Protein 3DZZ (pdb70)

Structure (mmCIF, N/CA/C/O backbone):
data_3DZZ
#
_entry.id   3DZZ
#
_cell.length_a   115.800
_cell.length_b   94.800
_cell.length_c   84.602
_cell.angle_alpha   90.000
_cell.angle_beta   127.130
_cell.angle_gamma   90.000
#
_symmetry.space_group_name_H-M   'C 1 2 1'
#
loop_
_entity.id
_entity.type
_entity.pdbx_description
1 polymer "putative pyridoxal 5'-phosphate-dependent C-S lyase"
2 non-polymer 'CALCIUM ION'
3 non-polymer 'CHLORIDE ION'
4 non-polymer 'ACETATE ION'
5 non-polymer DI(HYDROXYETHYL)ETHER
6 non-polymer 'TETRAETHYLENE GLYCOL'
7 water water
#
loop_
_atom_site.group_PDB
_atom_site.id
_atom_site.type_symbol
_atom_site.label_atom_id
_atom_site.label_alt_id
_atom_site.label_comp_id
_atom_site.label_asym_id
_atom_site.label_entity_id
_atom_site.label_seq_id
_atom_site.pdbx_PDB_ins_code
_atom_site.Cartn_x
_atom_site.Cartn_y
_atom_site.Cartn_z
_atom_site.occupancy
_atom_site.B_iso_or_equiv
_atom_site.auth_seq_id
_atom_site.auth_comp_id
_atom_site.auth_asym_id
_atom_site.auth_atom_id
_atom_site.pdbx_PDB_model_num
ATOM 1 N N . LYS A 1 5 ? -12.615 19.842 6.951 1.00 37.22 4 LYS A N 1
ATOM 2 C CA . LYS A 1 5 ? -11.146 19.792 7.188 1.00 33.45 4 LYS A CA 1
ATOM 3 C C . LYS A 1 5 ? -10.350 19.357 5.937 1.00 31.65 4 LYS A C 1
ATOM 4 O O . LYS A 1 5 ? -10.830 18.616 5.091 1.00 30.50 4 LYS A O 1
ATOM 10 N N . GLN A 1 6 ? -9.109 19.821 5.857 1.00 23.43 5 GLN A N 1
ATOM 11 C CA . GLN A 1 6 ? -8.182 19.435 4.797 1.00 22.97 5 GLN A CA 1
ATOM 12 C C . GLN A 1 6 ? -7.652 18.017 4.985 1.00 23.98 5 GLN A C 1
ATOM 13 O O . GLN A 1 6 ? -7.317 17.337 4.026 1.00 25.67 5 GLN A O 1
ATOM 17 N N . TYR A 1 7 ? -7.575 17.554 6.223 1.00 19.67 6 TYR A N 1
ATOM 18 C CA . TYR A 1 7 ? -6.932 16.275 6.485 1.00 17.17 6 TYR A CA 1
ATOM 19 C C . TYR A 1 7 ? -7.849 15.361 7.271 1.00 18.21 6 TYR A C 1
ATOM 20 O O . TYR A 1 7 ? -8.836 15.800 7.860 1.00 18.63 6 TYR A O 1
ATOM 29 N N . ASP A 1 8 ? -7.498 14.091 7.280 1.00 14.83 7 ASP A N 1
ATOM 30 C CA . ASP A 1 8 ? -8.332 13.052 7.967 1.00 16.76 7 ASP A CA 1
ATOM 31 C C . ASP A 1 8 ? -7.981 12.857 9.441 1.00 16.37 7 ASP A C 1
ATOM 32 O O . ASP A 1 8 ? -6.945 12.311 9.771 1.00 16.50 7 ASP A O 1
ATOM 37 N N . PHE A 1 9 ? -8.863 13.325 10.307 1.00 17.09 8 PHE A N 1
ATOM 38 C CA . PHE A 1 9 ? -8.755 13.079 11.730 1.00 17.57 8 PHE A CA 1
ATOM 39 C C . PHE A 1 9 ? -9.913 12.236 12.273 1.00 19.25 8 PHE A C 1
ATOM 40 O O . PHE A 1 9 ? -10.214 12.269 13.484 1.00 20.09 8 PHE A O 1
ATOM 48 N N . THR A 1 10 ? -10.552 11.488 11.386 1.00 18.49 9 THR A N 1
ATOM 49 C CA . THR A 1 10 ? -11.718 10.691 11.780 1.00 17.06 9 THR A CA 1
ATOM 50 C C . THR A 1 10 ? -11.434 9.185 11.807 1.00 20.22 9 THR A C 1
ATOM 51 O O . THR A 1 10 ? -12.065 8.451 12.580 1.00 22.09 9 THR A O 1
ATOM 55 N N . HIS A 1 11 ? -10.450 8.705 11.025 1.00 17.11 10 HIS A N 1
ATOM 56 C CA . HIS A 1 11 ? -10.202 7.267 10.927 1.00 18.00 10 HIS A CA 1
ATOM 57 C C . HIS A 1 11 ? -8.937 6.858 11.606 1.00 18.85 10 HIS A C 1
ATOM 58 O O . HIS A 1 11 ? -7.919 7.513 11.461 1.00 20.47 10 HIS A O 1
ATOM 65 N N . VAL A 1 12 ? -9.031 5.791 12.373 1.00 17.43 11 VAL A N 1
ATOM 66 C CA . VAL A 1 12 ? -7.864 5.254 13.034 1.00 17.54 11 VAL A CA 1
ATOM 67 C C . VAL A 1 12 ? -7.010 4.426 12.069 1.00 15.55 11 VAL A C 1
ATOM 68 O O . VAL A 1 12 ? -7.496 3.436 11.528 1.00 17.76 11 VAL A O 1
ATOM 72 N N . PRO A 1 13 ? -5.713 4.768 11.960 1.00 15.68 12 PRO A N 1
ATOM 73 C CA . PRO A 1 13 ? -4.790 3.985 11.127 1.00 18.25 12 PRO A CA 1
ATOM 74 C C . PRO A 1 13 ? -4.724 2.542 11.566 1.00 18.97 12 PRO A C 1
ATOM 75 O O . PRO A 1 13 ? -4.591 2.247 12.746 1.00 17.87 12 PRO A O 1
ATOM 79 N N . LYS A 1 14 ? -4.841 1.636 10.595 1.00 18.86 13 LYS A N 1
ATOM 80 C CA . LYS A 1 14 ? -4.730 0.199 10.847 1.00 20.98 13 LYS A CA 1
ATOM 81 C C . LYS A 1 14 ? -3.269 -0.242 10.924 1.00 18.35 13 LYS A C 1
ATOM 82 O O . LYS A 1 14 ? -2.525 -0.190 9.951 1.00 21.16 13 LYS A O 1
ATOM 85 N N . ARG A 1 15 ? -2.903 -0.720 12.094 1.00 16.42 14 ARG A N 1
ATOM 86 C CA . ARG A 1 15 ? -1.521 -1.054 12.397 1.00 17.03 14 ARG A CA 1
ATOM 87 C C . ARG A 1 15 ? -1.194 -2.487 12.009 1.00 16.58 14 ARG A C 1
ATOM 88 O O . ARG A 1 15 ? -2.046 -3.284 11.905 1.00 17.19 14 ARG A O 1
ATOM 96 N N . GLN A 1 16 ? 0.082 -2.735 11.832 1.00 16.85 15 GLN A N 1
ATOM 97 C CA . GLN A 1 16 ? 0.587 -4.067 11.741 1.00 16.97 15 GLN A CA 1
ATOM 98 C C . GLN A 1 16 ? 0.663 -4.646 13.149 1.00 16.07 15 GLN A C 1
ATOM 99 O O . GLN A 1 16 ? 0.460 -3.954 14.165 1.00 18.67 15 GLN A O 1
ATOM 105 N N . GLY A 1 17 ? 0.948 -5.937 13.195 1.00 18.54 16 GLY A N 1
ATOM 106 C CA . GLY A 1 17 ? 0.749 -6.680 14.440 1.00 18.47 16 GLY A CA 1
ATOM 107 C C . GLY A 1 17 ? 1.685 -6.389 15.590 1.00 19.77 16 GLY A C 1
ATOM 108 O O . GLY A 1 17 ? 1.394 -6.753 16.752 1.00 24.78 16 GLY A O 1
ATOM 109 N N . ASN A 1 18 ? 2.800 -5.748 15.296 1.00 16.47 17 ASN A N 1
ATOM 110 C CA . ASN A 1 18 ? 3.815 -5.482 16.329 1.00 17.73 17 ASN A CA 1
ATOM 111 C C . ASN A 1 18 ? 3.686 -4.045 16.862 1.00 21.40 17 ASN A C 1
ATOM 112 O O . ASN A 1 18 ? 4.608 -3.506 17.444 1.00 22.89 17 ASN A O 1
ATOM 117 N N . SER A 1 19 ? 2.519 -3.422 16.691 1.00 20.29 18 SER A N 1
ATOM 118 C CA . SER A 1 19 ? 2.253 -2.139 17.373 1.00 17.76 18 SER A CA 1
ATOM 119 C C . SER A 1 19 ? 2.152 -2.305 18.891 1.00 18.19 18 SER A C 1
ATOM 120 O O . SER A 1 19 ? 1.454 -3.197 19.359 1.00 22.36 18 SER A O 1
ATOM 123 N N A ILE A 1 20 ? 2.864 -1.479 19.658 0.50 20.28 19 ILE A N 1
ATOM 124 N N B ILE A 1 20 ? 2.836 -1.448 19.647 0.50 19.26 19 ILE A N 1
ATOM 125 C CA A ILE A 1 20 ? 2.713 -1.509 21.117 0.50 20.01 19 ILE A CA 1
ATOM 126 C CA B ILE A 1 20 ? 2.753 -1.493 21.111 0.50 17.79 19 ILE A CA 1
ATOM 127 C C A ILE A 1 20 ? 1.268 -1.114 21.484 0.50 18.01 19 ILE A C 1
ATOM 128 C C B ILE A 1 20 ? 1.419 -0.951 21.647 0.50 17.97 19 ILE A C 1
ATOM 129 O O A ILE A 1 20 ? 0.555 -1.810 22.213 0.50 16.00 19 ILE A O 1
ATOM 130 O O B ILE A 1 20 ? 0.974 -1.360 22.720 0.50 16.90 19 ILE A O 1
ATOM 139 N N . LYS A 1 21 ? 0.815 -0.007 20.936 1.00 18.43 20 LYS A N 1
ATOM 140 C CA . LYS A 1 21 ? -0.492 0.542 21.366 1.00 18.75 20 LYS A CA 1
ATOM 141 C C . LYS A 1 21 ? -1.620 -0.405 21.043 1.00 19.50 20 LYS A C 1
ATOM 142 O O . LYS A 1 21 ? -2.534 -0.552 21.864 1.00 22.76 20 LYS A O 1
ATOM 148 N N . TRP A 1 22 ? -1.564 -1.055 19.868 1.00 18.92 21 TRP A N 1
ATOM 149 C CA . TRP A 1 22 ? -2.692 -1.835 19.355 1.00 19.60 21 TRP A CA 1
ATOM 150 C C . TRP A 1 22 ? -2.441 -3.342 19.244 1.00 28.24 21 TRP A C 1
ATOM 151 O O . TRP A 1 22 ? -3.346 -4.095 18.923 1.00 28.84 21 TRP A O 1
ATOM 162 N N . GLY A 1 23 ? -1.222 -3.771 19.514 1.00 31.00 22 GLY A N 1
ATOM 163 C CA . GLY A 1 23 ? -0.913 -5.197 19.501 1.00 37.13 22 GLY A CA 1
ATOM 164 C C . GLY A 1 23 ? -1.248 -5.827 20.837 1.00 38.99 22 GLY A C 1
ATOM 165 O O . GLY A 1 23 ? -1.277 -5.165 21.882 1.00 43.40 22 GLY A O 1
ATOM 166 N N . VAL A 1 24 ? -1.520 -7.116 20.806 1.00 42.35 23 VAL A N 1
ATOM 167 C CA . VAL A 1 24 ? -1.724 -7.867 22.041 1.00 42.29 23 VAL A CA 1
ATOM 168 C C . VAL A 1 24 ? -2.825 -7.245 22.880 1.00 41.55 23 VAL A C 1
ATOM 169 O O . VAL A 1 24 ? -2.706 -7.136 24.100 1.00 45.93 23 VAL A O 1
ATOM 171 N N . LEU A 1 25 ? -3.893 -6.825 22.215 1.00 39.18 24 LEU A N 1
ATOM 172 C CA . LEU A 1 25 ? -5.106 -6.399 22.918 1.00 37.12 24 LEU A CA 1
ATOM 173 C C . LEU A 1 25 ? -6.124 -7.506 22.946 1.00 37.60 24 LEU A C 1
ATOM 174 O O . LEU A 1 25 ? -6.181 -8.352 22.052 1.00 38.98 24 LEU A O 1
ATOM 179 N N . LYS A 1 26 ? -6.960 -7.470 23.969 1.00 36.81 25 LYS A N 1
ATOM 180 C CA . LYS A 1 26 ? -8.115 -8.345 24.024 1.00 36.02 25 LYS A CA 1
ATOM 181 C C . LYS A 1 26 ? -9.279 -7.651 23.313 1.00 37.06 25 LYS A C 1
ATOM 182 O O . LYS A 1 26 ? -9.192 -6.471 22.914 1.00 33.11 25 LYS A O 1
ATOM 184 N N . GLU A 1 27 ? -10.362 -8.405 23.152 1.00 37.97 26 GLU A N 1
ATOM 185 C CA . GLU A 1 27 ? -11.496 -7.963 22.338 1.00 38.75 26 GLU A CA 1
ATOM 186 C C . GLU A 1 27 ? -12.123 -6.713 22.890 1.00 37.28 26 GLU A C 1
ATOM 187 O O . GLU A 1 27 ? -12.548 -6.660 24.043 1.00 37.74 26 GLU A O 1
ATOM 189 N N . LYS A 1 28 ? -12.206 -5.716 22.023 1.00 37.11 27 LYS A N 1
ATOM 190 C CA . LYS A 1 28 ? -12.944 -4.499 22.325 1.00 36.31 27 LYS A CA 1
ATOM 191 C C . LYS A 1 28 ? -12.196 -3.594 23.328 1.00 33.09 27 LYS A C 1
ATOM 192 O O . LYS A 1 28 ? -12.749 -2.555 23.734 1.00 32.04 27 LYS A O 1
ATOM 194 N N . GLU A 1 29 ? -10.952 -3.952 23.685 1.00 26.22 28 GLU A N 1
ATOM 195 C CA . GLU A 1 29 ? -10.143 -3.050 24.518 1.00 22.67 28 GLU A CA 1
ATOM 196 C C . GLU A 1 29 ? -9.816 -1.770 23.788 1.00 24.70 28 GLU A C 1
ATOM 197 O O . GLU A 1 29 ? -9.665 -1.737 22.559 1.00 26.56 28 GLU A O 1
ATOM 203 N N . LEU A 1 30 ? -9.716 -0.694 24.563 1.00 20.54 29 LEU A N 1
ATOM 204 C CA . LEU A 1 30 ? -9.515 0.638 23.983 1.00 19.00 29 LEU A CA 1
ATOM 205 C C . LEU A 1 30 ? -8.278 1.259 24.609 1.00 19.58 29 LEU A C 1
ATOM 206 O O . LEU A 1 30 ? -8.293 1.622 25.779 1.00 18.04 29 LEU A O 1
ATOM 211 N N . PRO A 1 31 ? -7.183 1.368 23.849 1.00 18.01 30 PRO A N 1
ATOM 212 C CA . PRO A 1 31 ? -5.956 1.879 24.421 1.00 18.40 30 PRO A CA 1
ATOM 213 C C . PRO A 1 31 ? -5.879 3.374 24.302 1.00 20.53 30 PRO A C 1
ATOM 214 O O . PRO A 1 31 ? -5.993 3.960 23.199 1.00 21.07 30 PRO A O 1
ATOM 226 N N . TRP A 1 33 ? -3.344 4.998 26.492 1.00 18.47 32 TRP A N 1
ATOM 227 C CA . TRP A 1 33 ? -2.223 5.067 27.438 1.00 19.99 32 TRP A CA 1
ATOM 228 C C . TRP A 1 33 ? -0.947 5.684 26.814 1.00 22.47 32 TRP A C 1
ATOM 229 O O . TRP A 1 33 ? -0.650 6.882 26.946 1.00 27.60 32 TRP A O 1
ATOM 240 N N . ILE A 1 34 ? -0.293 4.933 25.976 1.00 20.49 33 ILE A N 1
ATOM 241 C CA . ILE A 1 34 ? 0.948 5.371 25.422 1.00 19.73 33 ILE A CA 1
ATOM 242 C C . ILE A 1 34 ? 0.790 6.549 24.458 1.00 19.82 33 ILE A C 1
ATOM 243 O O . ILE A 1 34 ? -0.194 6.637 23.694 1.00 18.81 33 ILE A O 1
ATOM 248 N N . ALA A 1 35 ? 1.763 7.442 24.527 1.00 18.44 34 ALA A N 1
ATOM 249 C CA . ALA A 1 35 ? 1.743 8.670 23.772 1.00 15.24 34 ALA A CA 1
ATOM 250 C C . ALA A 1 35 ? 2.127 8.468 22.305 1.00 18.08 34 ALA A C 1
ATOM 251 O O . ALA A 1 35 ? 3.224 8.768 21.908 1.00 19.40 34 ALA A O 1
ATOM 253 N N . GLU A 1 36 ? 1.190 7.921 21.546 1.00 17.29 35 GLU A N 1
ATOM 254 C CA . GLU A 1 36 ? 1.194 8.005 20.076 1.00 17.31 35 GLU A CA 1
ATOM 255 C C . GLU A 1 36 ? -0.263 8.266 19.680 1.00 19.80 35 GLU A C 1
ATOM 256 O O . GLU A 1 36 ? -1.180 7.976 20.427 1.00 19.03 35 GLU A O 1
ATOM 270 N N . ASP A 1 38 ? -3.781 8.274 17.213 1.00 16.84 37 ASP A N 1
ATOM 271 C CA . ASP A 1 38 ? -4.603 7.432 16.322 1.00 13.27 37 ASP A CA 1
ATOM 272 C C . ASP A 1 38 ? -5.122 8.238 15.178 1.00 14.00 37 ASP A C 1
ATOM 273 O O . ASP A 1 38 ? -6.297 8.157 14.836 1.00 15.83 37 ASP A O 1
ATOM 278 N N . PHE A 1 39 ? -4.214 9.038 14.635 1.00 15.38 38 PHE A N 1
ATOM 279 C CA . PHE A 1 39 ? -4.450 9.762 13.376 1.00 14.40 38 PHE A CA 1
ATOM 280 C C . PHE A 1 39 ? -3.386 9.414 12.384 1.00 16.15 38 PHE A C 1
ATOM 281 O O . PHE A 1 39 ? -2.207 9.189 12.737 1.00 16.29 38 PHE A O 1
ATOM 289 N N . LYS A 1 40 ? -3.787 9.448 11.136 1.00 16.28 39 LYS A N 1
ATOM 290 C CA . LYS A 1 40 ? -2.884 9.376 10.009 1.00 15.83 39 LYS A CA 1
ATOM 291 C C . LYS A 1 40 ? -1.899 10.559 10.016 1.00 14.88 39 LYS A C 1
ATOM 292 O O . LYS A 1 40 ? -2.221 11.692 10.352 1.00 15.70 39 LYS A O 1
ATOM 298 N N . ILE A 1 41 ? -0.679 10.291 9.590 1.00 14.64 40 ILE A N 1
ATOM 299 C CA . ILE A 1 41 ? 0.269 11.410 9.429 1.00 14.83 40 ILE A CA 1
ATOM 300 C C . ILE A 1 41 ? -0.093 12.316 8.251 1.00 14.68 40 ILE A C 1
ATOM 301 O O . ILE A 1 41 ? -0.859 11.948 7.338 1.00 15.55 40 ILE A O 1
ATOM 306 N N . ALA A 1 42 ? 0.478 13.523 8.269 1.00 16.42 41 ALA A N 1
ATOM 307 C CA . ALA A 1 42 ? 0.356 14.475 7.162 1.00 16.99 41 ALA A CA 1
ATOM 308 C C . ALA A 1 42 ? 0.739 13.853 5.823 1.00 16.79 41 ALA A C 1
ATOM 309 O O . ALA A 1 42 ? 1.733 13.185 5.704 1.00 15.49 41 ALA A O 1
ATOM 311 N N . PRO A 1 43 ? -0.112 14.038 4.813 1.00 15.54 42 PRO A N 1
ATOM 312 C CA . PRO A 1 43 ? 0.216 13.380 3.572 1.00 14.75 42 PRO A CA 1
ATOM 313 C C . PRO A 1 43 ? 1.485 13.923 2.921 1.00 16.93 42 PRO A C 1
ATOM 314 O O . PRO A 1 43 ? 2.112 13.245 2.113 1.00 16.13 42 PRO A O 1
ATOM 318 N N . GLU A 1 44 ? 1.833 15.147 3.234 1.00 16.66 43 GLU A N 1
ATOM 319 C CA . GLU A 1 44 ? 3.056 15.750 2.745 1.00 17.83 43 GLU A CA 1
ATOM 320 C C . GLU A 1 44 ? 4.294 14.969 3.245 1.00 19.43 43 GLU A C 1
ATOM 321 O O . GLU A 1 44 ? 5.295 14.834 2.534 1.00 17.52 43 GLU A O 1
ATOM 327 N N . ILE A 1 45 ? 4.180 14.408 4.452 1.00 15.54 44 ILE A N 1
ATOM 328 C CA . ILE A 1 45 ? 5.238 13.537 4.999 1.00 14.25 44 ILE A CA 1
ATOM 329 C C . ILE A 1 45 ? 5.262 12.213 4.291 1.00 14.14 44 ILE A C 1
ATOM 330 O O . ILE A 1 45 ? 6.331 11.705 3.888 1.00 16.58 44 ILE A O 1
ATOM 351 N N . ALA A 1 47 ? 4.290 11.583 1.322 1.00 14.57 46 ALA A N 1
ATOM 352 C CA . ALA A 1 47 ? 4.771 11.745 -0.055 1.00 14.40 46 ALA A CA 1
ATOM 353 C C . ALA A 1 47 ? 6.298 11.691 -0.083 1.00 16.36 46 ALA A C 1
ATOM 354 O O . ALA A 1 47 ? 6.876 11.146 -1.014 1.00 16.54 46 ALA A O 1
ATOM 356 N N . SER A 1 48 ? 6.927 12.344 0.886 1.00 16.69 47 SER A N 1
ATOM 357 C CA . SER A 1 48 ? 8.392 12.380 0.967 1.00 16.89 47 SER A CA 1
ATOM 358 C C . SER A 1 48 ? 8.959 11.009 1.243 1.00 14.61 47 SER A C 1
ATOM 359 O O . SER A 1 48 ? 9.996 10.627 0.711 1.00 15.86 47 SER A O 1
ATOM 370 N N A GLU A 1 50 ? 7.420 8.049 0.490 0.70 13.76 49 GLU A N 1
ATOM 371 N N B GLU A 1 50 ? 7.463 8.130 0.458 0.30 15.42 49 GLU A N 1
ATOM 372 C CA A GLU A 1 50 ? 7.252 7.269 -0.736 0.70 15.54 49 GLU A CA 1
ATOM 373 C CA B GLU A 1 50 ? 7.231 7.326 -0.725 0.30 15.88 49 GLU A CA 1
ATOM 374 C C A GLU A 1 50 ? 8.334 7.592 -1.747 0.70 14.28 49 GLU A C 1
ATOM 375 C C B GLU A 1 50 ? 8.267 7.614 -1.786 0.30 15.05 49 GLU A C 1
ATOM 376 O O A GLU A 1 50 ? 8.924 6.666 -2.347 0.70 13.98 49 GLU A O 1
ATOM 377 O O B GLU A 1 50 ? 8.702 6.705 -2.487 0.30 15.98 49 GLU A O 1
ATOM 388 N N . GLU A 1 51 ? 8.679 8.872 -1.903 1.00 14.55 50 GLU A N 1
ATOM 389 C CA . GLU A 1 51 ? 9.670 9.244 -2.939 1.00 16.21 50 GLU A CA 1
ATOM 390 C C . GLU A 1 51 ? 11.039 8.706 -2.596 1.00 16.49 50 GLU A C 1
ATOM 391 O O . GLU A 1 51 ? 11.776 8.236 -3.426 1.00 16.25 50 GLU A O 1
ATOM 397 N N . LYS A 1 52 ? 11.351 8.749 -1.304 1.00 15.04 51 LYS A N 1
ATOM 398 C CA . LYS A 1 52 ? 12.627 8.211 -0.827 1.00 13.60 51 LYS A CA 1
ATOM 399 C C . LYS A 1 52 ? 12.722 6.721 -1.041 1.00 15.40 51 LYS A C 1
ATOM 400 O O . LYS A 1 52 ? 13.768 6.221 -1.458 1.00 14.61 51 LYS A O 1
ATOM 406 N N . LEU A 1 53 ? 11.642 5.989 -0.804 1.00 14.57 52 LEU A N 1
ATOM 407 C CA . LEU A 1 53 ? 11.690 4.550 -1.032 1.00 14.24 52 LEU A CA 1
ATOM 408 C C . LEU A 1 53 ? 12.043 4.188 -2.453 1.00 16.06 52 LEU A C 1
ATOM 409 O O . LEU A 1 53 ? 12.671 3.197 -2.716 1.00 16.36 52 LEU A O 1
ATOM 414 N N . LYS A 1 54 ? 11.642 5.045 -3.365 1.00 15.34 53 LYS A N 1
ATOM 415 C CA . LYS A 1 54 ? 11.890 4.749 -4.753 1.00 15.44 53 LYS A CA 1
ATOM 416 C C . LYS A 1 54 ? 13.348 4.742 -5.144 1.00 15.83 53 LYS A C 1
ATOM 417 O O . LYS A 1 54 ? 13.712 4.278 -6.235 1.00 16.77 53 LYS A O 1
ATOM 423 N N . VAL A 1 55 ? 14.210 5.284 -4.317 1.00 15.24 54 VAL A N 1
ATOM 424 C CA . VAL A 1 55 ? 15.636 5.174 -4.580 1.00 15.41 54 VAL A CA 1
ATOM 425 C C . VAL A 1 55 ? 16.047 3.675 -4.715 1.00 14.08 54 VAL A C 1
ATOM 426 O O . VAL A 1 55 ? 16.817 3.292 -5.582 1.00 14.91 54 VAL A O 1
ATOM 430 N N . ALA A 1 56 ? 15.425 2.850 -3.907 1.00 13.51 55 ALA A N 1
ATOM 431 C CA . ALA A 1 56 ? 15.578 1.397 -3.951 1.00 16.39 55 ALA A CA 1
ATOM 432 C C . ALA A 1 56 ? 16.989 0.903 -3.640 1.00 15.85 55 ALA A C 1
ATOM 433 O O . ALA A 1 56 ? 17.442 -0.139 -4.110 1.00 14.93 55 ALA A O 1
ATOM 435 N N . ALA A 1 57 ? 17.676 1.673 -2.814 1.00 14.85 56 ALA A N 1
ATOM 436 C CA . ALA A 1 57 ? 19.044 1.383 -2.329 1.00 14.99 56 ALA A CA 1
ATOM 437 C C . ALA A 1 57 ? 19.259 2.271 -1.137 1.00 15.78 56 ALA A C 1
ATOM 438 O O . ALA A 1 57 ? 18.947 3.459 -1.240 1.00 16.95 56 ALA A O 1
ATOM 440 N N . PHE A 1 58 ? 19.684 1.715 0.009 1.00 13.14 57 PHE A N 1
ATOM 441 C CA . PHE A 1 58 ? 19.649 2.468 1.233 1.00 15.44 57 PHE A CA 1
ATOM 442 C C . PHE A 1 58 ? 21.032 2.420 1.930 1.00 16.67 57 PHE A C 1
ATOM 443 O O . PHE A 1 58 ? 21.209 1.910 3.036 1.00 15.83 57 PHE A O 1
ATOM 451 N N . GLY A 1 59 ? 21.997 3.007 1.265 1.00 14.31 58 GLY A N 1
ATOM 452 C CA . GLY A 1 59 ? 23.318 3.158 1.854 1.00 16.23 58 GLY A CA 1
ATOM 453 C C . GLY A 1 59 ? 23.444 4.316 2.820 1.00 14.80 58 GLY A C 1
ATOM 454 O O . GLY A 1 59 ? 22.464 4.895 3.271 1.00 16.74 58 GLY A O 1
ATOM 455 N N . TYR A 1 60 ? 24.680 4.616 3.147 1.00 17.04 59 TYR A N 1
ATOM 456 C CA . TYR A 1 60 ? 24.952 5.613 4.187 1.00 15.44 59 TYR A CA 1
ATOM 457 C C . TYR A 1 60 ? 24.555 7.025 3.765 1.00 17.98 59 TYR A C 1
ATOM 458 O O . TYR A 1 60 ? 24.742 7.476 2.603 1.00 19.13 59 TYR A O 1
ATOM 467 N N . GLU A 1 61 ? 24.003 7.732 4.720 1.00 19.18 60 GLU A N 1
ATOM 468 C CA . GLU A 1 61 ? 23.522 9.097 4.497 1.00 22.77 60 GLU A CA 1
ATOM 469 C C . GLU A 1 61 ? 24.160 10.035 5.472 1.00 19.19 60 GLU A C 1
ATOM 470 O O . GLU A 1 61 ? 24.408 9.685 6.609 1.00 22.25 60 GLU A O 1
ATOM 476 N N . SER A 1 62 ? 24.406 11.221 4.988 1.00 17.77 61 SER A N 1
ATOM 477 C CA . SER A 1 62 ? 24.802 12.335 5.837 1.00 19.14 61 SER A CA 1
ATOM 478 C C . SER A 1 62 ? 23.571 13.123 6.278 1.00 18.68 61 SER A C 1
ATOM 479 O O . SER A 1 62 ? 22.477 13.021 5.695 1.00 17.78 61 SER A O 1
ATOM 482 N N . VAL A 1 63 ? 23.763 13.970 7.289 1.00 17.08 62 VAL A N 1
ATOM 483 C CA . VAL A 1 63 ? 22.717 14.956 7.614 1.00 15.33 62 VAL A CA 1
ATOM 484 C C . VAL A 1 63 ? 23.002 16.221 6.823 1.00 16.11 62 VAL A C 1
ATOM 485 O O . VAL A 1 63 ? 24.060 16.845 6.991 1.00 19.10 62 VAL A O 1
ATOM 489 N N . PRO A 1 64 ? 22.099 16.594 5.915 1.00 16.46 63 PRO A N 1
ATOM 490 C CA . PRO A 1 64 ? 22.369 17.730 5.058 1.00 16.06 63 PRO A CA 1
ATOM 491 C C . PRO A 1 64 ? 22.025 19.026 5.734 1.00 19.07 63 PRO A C 1
ATOM 492 O O . PRO A 1 64 ? 21.269 19.021 6.661 1.00 15.98 63 PRO A O 1
ATOM 496 N N . ALA A 1 65 ? 22.565 20.117 5.204 1.00 19.02 64 ALA A N 1
ATOM 497 C CA . ALA A 1 65 ? 22.299 21.452 5.730 1.00 20.37 64 ALA A CA 1
ATOM 498 C C . ALA A 1 65 ? 20.800 21.725 5.745 1.00 18.72 64 ALA A C 1
ATOM 499 O O . ALA A 1 65 ? 20.249 22.436 6.651 1.00 18.08 64 ALA A O 1
ATOM 501 N N . GLU A 1 66 ? 20.102 21.174 4.765 1.00 16.60 65 GLU A N 1
ATOM 502 C CA . GLU A 1 66 ? 18.653 21.379 4.648 1.00 15.64 65 GLU A CA 1
ATOM 503 C C . GLU A 1 66 ? 17.830 20.904 5.849 1.00 16.83 65 GLU A C 1
ATOM 504 O O . GLU A 1 66 ? 16.749 21.424 6.143 1.00 17.90 65 GLU A O 1
ATOM 510 N N . TYR A 1 67 ? 18.388 19.949 6.555 1.00 13.92 66 TYR A N 1
ATOM 511 C CA . TYR A 1 67 ? 17.752 19.398 7.781 1.00 14.34 66 TYR A CA 1
ATOM 512 C C . TYR A 1 67 ? 17.697 20.488 8.821 1.00 13.92 66 TYR A C 1
ATOM 513 O O . TYR A 1 67 ? 16.653 20.761 9.424 1.00 17.55 66 TYR A O 1
ATOM 522 N N . TYR A 1 68 ? 18.836 21.089 9.066 1.00 15.36 67 TYR A N 1
ATOM 523 C CA . TYR A 1 68 ? 18.942 22.133 10.106 1.00 13.52 67 TYR A CA 1
ATOM 524 C C . TYR A 1 68 ? 18.208 23.402 9.715 1.00 14.67 67 TYR A C 1
ATOM 525 O O . TYR A 1 68 ? 17.671 24.124 10.558 1.00 15.04 67 TYR A O 1
ATOM 534 N N . LYS A 1 69 ? 18.202 23.699 8.416 1.00 15.27 68 LYS A N 1
ATOM 535 C CA . LYS A 1 69 ? 17.440 24.842 7.884 1.00 16.06 68 LYS A CA 1
ATOM 536 C C . LYS A 1 69 ? 15.952 24.651 8.114 1.00 15.60 68 LYS A C 1
ATOM 537 O O . LYS A 1 69 ? 15.230 25.565 8.455 1.00 16.59 68 LYS A O 1
ATOM 543 N N . ALA A 1 70 ? 15.480 23.429 7.919 1.00 15.25 69 ALA A N 1
ATOM 544 C CA . ALA A 1 70 ? 14.108 23.067 8.168 1.00 14.60 69 ALA A CA 1
ATOM 545 C C . ALA A 1 70 ? 13.729 23.238 9.636 1.00 14.05 69 ALA A C 1
ATOM 546 O O . ALA A 1 70 ? 12.682 23.800 9.935 1.00 16.13 69 ALA A O 1
ATOM 548 N N . VAL A 1 71 ? 14.628 22.797 10.499 1.00 15.36 70 VAL A N 1
ATOM 549 C CA . VAL A 1 71 ? 14.460 22.875 11.964 1.00 14.70 70 VAL A CA 1
ATOM 550 C C . VAL A 1 71 ? 14.341 24.389 12.290 1.00 14.75 70 VAL A C 1
ATOM 551 O O . VAL A 1 71 ? 13.441 24.814 13.024 1.00 16.55 70 VAL A O 1
ATOM 555 N N . ALA A 1 72 ? 15.257 25.190 11.753 1.00 14.02 71 ALA A N 1
ATOM 556 C CA . ALA A 1 72 ? 15.236 26.635 12.104 1.00 13.11 71 ALA A CA 1
ATOM 557 C C . ALA A 1 72 ? 14.001 27.322 11.573 1.00 14.20 71 ALA A C 1
ATOM 558 O O . ALA A 1 72 ? 13.387 28.138 12.268 1.00 16.70 71 ALA A O 1
ATOM 560 N N . ASP A 1 73 ? 13.629 26.990 10.333 1.00 15.14 72 ASP A N 1
ATOM 561 C CA . ASP A 1 73 ? 12.421 27.547 9.697 1.00 15.29 72 ASP A CA 1
ATOM 562 C C . ASP A 1 73 ? 11.186 27.226 10.533 1.00 16.99 72 ASP A C 1
ATOM 563 O O . ASP A 1 73 ? 10.305 28.066 10.720 1.00 17.28 72 ASP A O 1
ATOM 568 N N . TRP A 1 74 ? 11.087 25.988 10.975 1.00 14.73 73 TRP A N 1
ATOM 569 C CA . TRP A 1 74 ? 9.931 25.530 11.728 1.00 13.82 73 TRP A CA 1
ATOM 570 C C . TRP A 1 74 ? 9.867 26.304 13.048 1.00 15.72 73 TRP A C 1
ATOM 571 O O . TRP A 1 74 ? 8.806 26.779 13.455 1.00 17.04 73 TRP A O 1
ATOM 582 N N . GLU A 1 75 ? 10.974 26.389 13.747 1.00 15.73 74 GLU A N 1
ATOM 583 C CA . GLU A 1 75 ? 10.982 27.101 15.035 1.00 14.67 74 GLU A CA 1
ATOM 584 C C . GLU A 1 75 ? 10.661 28.584 14.821 1.00 17.22 74 GLU A C 1
ATOM 585 O O . GLU A 1 75 ? 9.960 29.205 15.607 1.00 16.66 74 GLU A O 1
ATOM 591 N N . GLU A 1 76 ? 11.167 29.152 13.736 1.00 14.91 75 GLU A N 1
ATOM 592 C CA . GLU A 1 76 ? 10.828 30.548 13.453 1.00 15.81 75 GLU A CA 1
ATOM 593 C C . GLU A 1 76 ? 9.341 30.735 13.242 1.00 17.55 75 GLU A C 1
ATOM 594 O O . GLU A 1 76 ? 8.710 31.637 13.798 1.00 17.73 75 GLU A O 1
ATOM 600 N N . ILE A 1 77 ? 8.750 29.930 12.382 1.00 17.91 76 ILE A N 1
ATOM 601 C CA . ILE A 1 77 ? 7.358 30.097 11.996 1.00 20.03 76 ILE A CA 1
ATOM 602 C C . ILE A 1 77 ? 6.410 29.740 13.110 1.00 19.01 76 ILE A C 1
ATOM 603 O O . ILE A 1 77 ? 5.437 30.486 13.318 1.00 21.08 76 ILE A O 1
ATOM 608 N N . GLU A 1 78 ? 6.635 28.616 13.776 1.00 17.63 77 GLU A N 1
ATOM 609 C CA . GLU A 1 78 ? 5.744 28.151 14.823 1.00 18.34 77 GLU A CA 1
ATOM 610 C C . GLU A 1 78 ? 5.948 28.841 16.144 1.00 18.19 77 GLU A C 1
ATOM 611 O O . GLU A 1 78 ? 4.994 29.051 16.898 1.00 21.35 77 GLU A O 1
ATOM 617 N N . HIS A 1 79 ? 7.180 29.259 16.446 1.00 16.31 78 HIS A N 1
ATOM 618 C CA . HIS A 1 79 ? 7.504 29.799 17.798 1.00 17.81 78 HIS A CA 1
ATOM 619 C C . HIS A 1 79 ? 8.172 31.178 17.809 1.00 16.95 78 HIS A C 1
ATOM 620 O O . HIS A 1 79 ? 8.512 31.683 18.884 1.00 19.26 78 HIS A O 1
ATOM 627 N N . ARG A 1 80 ? 8.328 31.794 16.636 1.00 18.10 79 ARG A N 1
ATOM 628 C CA . ARG A 1 80 ? 9.026 33.071 16.518 1.00 16.44 79 ARG A CA 1
ATOM 629 C C . ARG A 1 80 ? 10.379 33.039 17.217 1.00 17.22 79 ARG A C 1
ATOM 630 O O . ARG A 1 80 ? 10.854 34.041 17.814 1.00 18.23 79 ARG A O 1
ATOM 633 N N . ALA A 1 81 ? 11.006 31.873 17.120 1.00 16.43 80 ALA A N 1
ATOM 634 C CA . ALA A 1 81 ? 12.255 31.617 17.775 1.00 18.28 80 ALA A CA 1
ATOM 635 C C . ALA A 1 81 ? 13.203 30.869 16.890 1.00 18.69 80 ALA A C 1
ATOM 636 O O . ALA A 1 81 ? 13.249 29.642 16.897 1.00 21.19 80 ALA A O 1
ATOM 638 N N . ARG A 1 82 ? 13.946 31.620 16.109 1.00 17.65 81 ARG A N 1
ATOM 639 C CA . ARG A 1 82 ? 14.798 31.026 15.094 1.00 16.87 81 ARG A CA 1
ATOM 640 C C . ARG A 1 82 ? 16.194 30.711 15.645 1.00 16.66 81 ARG A C 1
ATOM 641 O O . ARG A 1 82 ? 16.982 31.611 15.941 1.00 18.35 81 ARG A O 1
ATOM 649 N N . PRO A 1 83 ? 16.539 29.413 15.761 1.00 14.76 82 PRO A N 1
ATOM 650 C CA . PRO A 1 83 ? 17.884 29.128 16.197 1.00 16.30 82 PRO A CA 1
ATOM 651 C C . PRO A 1 83 ? 18.877 29.301 15.063 1.00 19.16 82 PRO A C 1
ATOM 652 O O . PRO A 1 83 ? 18.509 29.180 13.897 1.00 18.31 82 PRO A O 1
ATOM 656 N N . LYS A 1 84 ? 20.138 29.484 15.396 1.00 17.57 83 LYS A N 1
ATOM 657 C CA . LYS A 1 84 ? 21.156 29.463 14.416 1.00 14.75 83 LYS A CA 1
ATOM 658 C C . LYS A 1 84 ? 21.382 28.028 13.933 1.00 14.60 83 LYS A C 1
ATOM 659 O O . LYS A 1 84 ? 21.435 27.077 14.690 1.00 16.35 83 LYS A O 1
ATOM 665 N N . GLU A 1 85 ? 21.464 27.839 12.633 1.00 15.57 84 GLU A N 1
ATOM 666 C CA . GLU A 1 85 ? 21.563 26.485 12.131 1.00 14.57 84 GLU A CA 1
ATOM 667 C C . GLU A 1 85 ? 22.817 25.748 12.623 1.00 15.89 84 GLU A C 1
ATOM 668 O O . GLU A 1 85 ? 22.799 24.544 12.806 1.00 18.94 84 GLU A O 1
ATOM 674 N N . ASP A 1 86 ? 23.890 26.491 12.854 1.00 17.58 85 ASP A N 1
ATOM 675 C CA . ASP A 1 86 ? 25.150 25.935 13.349 1.00 17.58 85 ASP A CA 1
ATOM 676 C C . ASP A 1 86 ? 25.027 25.355 14.727 1.00 16.19 85 ASP A C 1
ATOM 677 O O . ASP A 1 86 ? 25.893 24.602 15.137 1.00 16.30 85 ASP A O 1
ATOM 680 N N . TRP A 1 87 ? 23.988 25.729 15.444 1.00 15.95 86 TRP A N 1
ATOM 681 C CA . TRP A 1 87 ? 23.765 25.248 16.782 1.00 12.92 86 TRP A CA 1
ATOM 682 C C . TRP A 1 87 ? 23.200 23.811 16.767 1.00 15.13 86 TRP A C 1
ATOM 683 O O . TRP A 1 87 ? 23.137 23.169 17.797 1.00 14.90 86 TRP A O 1
ATOM 694 N N . CYS A 1 88 ? 22.764 23.347 15.605 1.00 13.76 87 CYS A N 1
ATOM 695 C CA . CYS A 1 88 ? 21.886 22.188 15.506 1.00 14.43 87 CYS A CA 1
ATOM 696 C C . CYS A 1 88 ? 22.729 20.914 15.247 1.00 14.47 87 CYS A C 1
ATOM 697 O O . CYS A 1 88 ? 23.709 20.923 14.480 1.00 16.49 87 CYS A O 1
ATOM 700 N N . VAL A 1 89 ? 22.328 19.833 15.919 1.00 12.58 88 VAL A N 1
ATOM 701 C CA . VAL A 1 89 ? 22.989 18.531 15.797 1.00 15.39 88 VAL A CA 1
ATOM 702 C C . VAL A 1 89 ? 21.921 17.414 15.765 1.00 15.13 88 VAL A C 1
ATOM 703 O O . VAL A 1 89 ? 21.154 17.251 16.706 1.00 15.59 88 VAL A O 1
ATOM 707 N N . PHE A 1 90 ? 21.929 16.634 14.688 1.00 13.58 89 PHE A N 1
ATOM 708 C CA . PHE A 1 90 ? 21.041 15.483 14.572 1.00 13.09 89 PHE A CA 1
ATOM 709 C C . PHE A 1 90 ?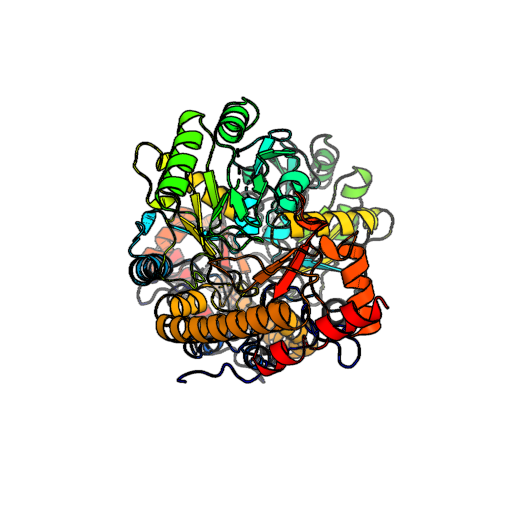 21.293 14.458 15.677 1.00 15.40 89 PHE A C 1
ATOM 710 O O . PHE A 1 90 ? 22.415 14.134 15.995 1.00 16.47 89 PHE A O 1
ATOM 718 N N . ALA A 1 91 ? 20.201 13.928 16.241 1.00 15.50 90 ALA A N 1
ATOM 719 C CA . ALA A 1 91 ? 20.234 12.704 17.033 1.00 16.15 90 ALA A CA 1
ATOM 720 C C . ALA A 1 91 ? 18.994 11.871 16.647 1.00 15.58 90 ALA A C 1
ATOM 721 O O . ALA A 1 91 ? 17.964 12.434 16.276 1.00 15.58 90 ALA A O 1
ATOM 723 N N . SER A 1 92 ? 19.062 10.557 16.830 1.00 14.66 91 SER A N 1
ATOM 724 C CA . SER A 1 92 ? 17.937 9.715 16.437 1.00 15.21 91 SER A CA 1
ATOM 725 C C . SER A 1 92 ? 16.788 9.726 17.434 1.00 20.11 91 SER A C 1
ATOM 726 O O . SER A 1 92 ? 15.739 9.216 17.126 1.00 21.26 91 SER A O 1
ATOM 729 N N . GLY A 1 93 ? 16.952 10.335 18.598 1.00 16.11 92 GLY A N 1
ATOM 730 C CA . GLY A 1 93 ? 15.887 10.477 19.548 1.00 16.29 92 GLY A CA 1
ATOM 731 C C . GLY A 1 93 ? 16.253 11.353 20.708 1.00 16.11 92 GLY A C 1
ATOM 732 O O . GLY A 1 93 ? 17.437 11.548 21.004 1.00 16.89 92 GLY A O 1
ATOM 733 N N . VAL A 1 94 ? 15.238 11.935 21.320 1.00 16.57 93 VAL A N 1
ATOM 734 C CA . VAL A 1 94 ? 15.384 12.848 22.424 1.00 16.56 93 VAL A CA 1
ATOM 735 C C . VAL A 1 94 ? 15.925 12.125 23.652 1.00 16.08 93 VAL A C 1
ATOM 736 O O . VAL A 1 94 ? 16.978 12.537 24.245 1.00 16.37 93 VAL A O 1
ATOM 740 N N . VAL A 1 95 ? 15.268 11.021 24.034 1.00 15.74 94 VAL A N 1
ATOM 741 C CA . VAL A 1 95 ? 15.702 10.317 25.254 1.00 18.19 94 VAL A CA 1
ATOM 742 C C . VAL A 1 95 ? 17.106 9.723 25.053 1.00 16.98 94 VAL A C 1
ATOM 743 O O . VAL A 1 95 ? 17.969 9.861 25.915 1.00 17.64 94 VAL A O 1
ATOM 747 N N . PRO A 1 96 ? 17.377 9.102 23.902 1.00 15.52 95 PRO A N 1
ATOM 748 C CA . PRO A 1 96 ? 18.756 8.673 23.684 1.00 15.26 95 PRO A CA 1
ATOM 749 C C . PRO A 1 96 ? 19.804 9.796 23.743 1.00 14.17 95 PRO A C 1
ATOM 750 O O . PRO A 1 96 ? 20.924 9.575 24.240 1.00 14.84 95 PRO A O 1
ATOM 754 N N . ALA A 1 97 ? 19.477 10.987 23.226 1.00 15.44 96 ALA A N 1
ATOM 755 C CA . ALA A 1 97 ? 20.397 12.123 23.314 1.00 13.22 96 ALA A CA 1
ATOM 756 C C . ALA A 1 97 ? 20.633 12.482 24.779 1.00 13.82 96 ALA A C 1
ATOM 757 O O . ALA A 1 97 ? 21.769 12.729 25.179 1.00 14.91 96 ALA A O 1
ATOM 759 N N . ILE A 1 98 ? 19.581 12.480 25.588 1.00 15.85 97 ILE A N 1
ATOM 760 C CA . ILE A 1 98 ? 19.701 12.743 27.031 1.00 14.80 97 ILE A CA 1
ATOM 761 C C . ILE A 1 98 ? 20.650 11.693 27.668 1.00 16.20 97 ILE A C 1
ATOM 762 O O . ILE A 1 98 ? 21.560 12.040 28.430 1.00 16.17 97 ILE A O 1
ATOM 767 N N . SER A 1 99 ? 20.409 10.415 27.357 1.00 14.83 98 SER A N 1
ATOM 768 C CA . SER A 1 99 ? 21.234 9.339 27.894 1.00 14.14 98 SER A CA 1
ATOM 769 C C . SER A 1 99 ? 22.730 9.589 27.589 1.00 15.18 98 SER A C 1
ATOM 770 O O . SER A 1 99 ? 23.612 9.489 28.407 1.00 16.20 98 SER A O 1
ATOM 773 N N . ALA A 1 100 ? 23.026 9.918 26.315 1.00 13.25 99 ALA A N 1
ATOM 774 C CA . ALA A 1 100 ? 24.378 10.179 25.866 1.00 14.69 99 ALA A CA 1
ATOM 775 C C . ALA A 1 100 ? 24.990 11.371 26.608 1.00 15.70 99 ALA A C 1
ATOM 776 O O . ALA A 1 100 ? 26.149 11.321 27.036 1.00 16.35 99 ALA A O 1
ATOM 786 N N . VAL A 1 102 ? 24.058 12.548 29.591 1.00 14.52 101 VAL A N 1
ATOM 787 C CA . VAL A 1 102 ? 24.292 12.115 30.989 1.00 12.89 101 VAL A CA 1
ATOM 788 C C . VAL A 1 102 ? 25.707 11.493 31.128 1.00 12.96 101 VAL A C 1
ATOM 789 O O . VAL A 1 102 ? 26.484 11.818 32.034 1.00 16.12 101 VAL A O 1
ATOM 793 N N . ARG A 1 103 ? 26.051 10.606 30.219 1.00 14.11 102 ARG A N 1
ATOM 794 C CA . ARG A 1 103 ? 27.329 9.937 30.290 1.00 15.60 102 ARG A CA 1
ATOM 795 C C . ARG A 1 103 ? 28.489 10.901 29.984 1.00 16.09 102 ARG A C 1
ATOM 796 O O . ARG A 1 103 ? 29.572 10.775 30.538 1.00 18.21 102 ARG A O 1
ATOM 804 N N . GLN A 1 104 ? 28.279 11.843 29.079 1.00 15.59 103 GLN A N 1
ATOM 805 C CA . GLN A 1 104 ? 29.344 12.756 28.662 1.00 15.52 103 GLN A CA 1
ATOM 806 C C . GLN A 1 104 ? 29.611 13.870 29.661 1.00 15.14 103 GLN A C 1
ATOM 807 O O . GLN A 1 104 ? 30.775 14.300 29.800 1.00 16.43 103 GLN A O 1
ATOM 813 N N . PHE A 1 105 ? 28.562 14.389 30.282 1.00 13.76 104 PHE A N 1
ATOM 814 C CA . PHE A 1 105 ? 28.634 15.632 31.033 1.00 14.20 104 PHE A CA 1
ATOM 815 C C . PHE A 1 105 ? 28.491 15.503 32.542 1.00 14.81 104 PHE A C 1
ATOM 816 O O . PHE A 1 105 ? 28.536 16.504 33.236 1.00 17.31 104 PHE A O 1
ATOM 824 N N . THR A 1 106 ? 28.352 14.273 33.031 1.00 13.51 105 THR A N 1
ATOM 825 C CA . THR A 1 106 ? 28.354 14.002 34.465 1.00 14.50 105 THR A CA 1
ATOM 826 C C . THR A 1 106 ? 29.168 12.768 34.716 1.00 12.87 105 THR A C 1
ATOM 827 O O . THR A 1 106 ? 29.588 12.076 33.763 1.00 15.03 105 THR A O 1
ATOM 831 N N . SER A 1 107 ? 29.432 12.478 35.994 1.00 13.35 106 SER A N 1
ATOM 832 C CA . SER A 1 107 ? 30.171 11.283 36.381 1.00 13.77 106 SER A CA 1
ATOM 833 C C . SER A 1 107 ? 29.218 10.325 37.190 1.00 12.31 106 SER A C 1
ATOM 834 O O . SER A 1 107 ? 28.221 10.804 37.752 1.00 13.39 106 SER A O 1
ATOM 837 N N . PRO A 1 108 ? 29.562 9.037 37.212 1.00 13.14 107 PRO A N 1
ATOM 838 C CA . PRO A 1 108 ? 28.770 8.095 37.989 1.00 12.59 107 PRO A CA 1
ATOM 839 C C . PRO A 1 108 ? 28.622 8.647 39.404 1.00 10.59 107 PRO A C 1
ATOM 840 O O . PRO A 1 108 ? 29.611 9.107 40.037 1.00 13.63 107 PRO A O 1
ATOM 844 N N . GLY A 1 109 ? 27.397 8.506 39.929 1.00 12.18 108 GLY A N 1
ATOM 845 C CA . GLY A 1 109 ? 27.092 8.976 41.273 1.00 12.06 108 GLY A CA 1
ATOM 846 C C . GLY A 1 109 ? 26.640 10.407 41.401 1.00 12.18 108 GLY A C 1
ATOM 847 O O . GLY A 1 109 ? 26.097 10.811 42.440 1.00 15.17 108 GLY A O 1
ATOM 848 N N . ASP A 1 110 ? 26.919 11.204 40.369 1.00 13.53 109 ASP A N 1
ATOM 849 C CA . ASP A 1 110 ? 26.475 12.597 40.372 1.00 13.08 109 ASP A CA 1
ATOM 850 C C . ASP A 1 110 ? 24.943 12.660 40.397 1.00 13.56 109 ASP A C 1
ATOM 851 O O . ASP A 1 110 ? 24.246 11.736 40.000 1.00 14.32 109 ASP A O 1
ATOM 856 N N . GLN A 1 111 ? 24.416 13.765 40.928 1.00 13.65 110 GLN A N 1
ATOM 857 C CA . GLN A 1 111 ? 22.988 13.965 40.942 1.00 13.45 110 GLN A CA 1
ATOM 858 C C . GLN A 1 111 ? 22.530 14.775 39.767 1.00 13.74 110 GLN A C 1
ATOM 859 O O . GLN A 1 111 ? 23.198 15.714 39.312 1.00 13.20 110 GLN A O 1
ATOM 865 N N . ILE A 1 112 ? 21.371 14.405 39.255 1.00 13.66 111 ILE A N 1
ATOM 866 C CA . ILE A 1 112 ? 20.737 15.113 38.147 1.00 13.60 111 ILE A CA 1
ATOM 867 C C . ILE A 1 112 ? 19.336 15.511 38.607 1.00 14.90 111 ILE A C 1
ATOM 868 O O . ILE A 1 112 ? 18.576 14.676 39.091 1.00 14.10 111 ILE A O 1
ATOM 873 N N . LEU A 1 113 ? 19.020 16.796 38.472 1.00 14.09 112 LEU A N 1
ATOM 874 C CA . LEU A 1 113 ? 17.792 17.355 39.016 1.00 13.63 112 LEU A CA 1
ATOM 875 C C . LEU A 1 113 ? 16.651 17.328 38.006 1.00 14.02 112 LEU A C 1
ATOM 876 O O . LEU A 1 113 ? 16.803 17.627 36.804 1.00 14.35 112 LEU A O 1
ATOM 881 N N . VAL A 1 114 ? 15.511 16.903 38.528 1.00 14.76 113 VAL A N 1
ATOM 882 C CA . VAL A 1 114 ? 14.232 16.966 37.825 1.00 14.76 113 VAL A CA 1
ATOM 883 C C . VAL A 1 114 ? 13.174 17.557 38.713 1.00 14.76 113 VAL A C 1
ATOM 884 O O . VAL A 1 114 ? 13.411 17.839 39.938 1.00 15.36 113 VAL A O 1
ATOM 888 N N . GLN A 1 115 ? 11.995 17.795 38.116 1.00 15.41 114 GLN A N 1
ATOM 889 C CA . GLN A 1 115 ? 10.873 18.381 38.853 1.00 17.81 114 GLN A CA 1
ATOM 890 C C . GLN A 1 115 ? 9.709 17.426 38.857 1.00 17.15 114 GLN A C 1
ATOM 891 O O . GLN A 1 115 ? 8.953 17.388 37.913 1.00 15.33 114 GLN A O 1
ATOM 897 N N . GLU A 1 116 ? 9.581 16.629 39.917 1.00 14.84 115 GLU A N 1
ATOM 898 C CA . GLU A 1 116 ? 8.576 15.545 39.925 1.00 14.01 115 GLU A CA 1
ATOM 899 C C . GLU A 1 116 ? 7.197 16.144 40.175 1.00 16.99 115 GLU A C 1
ATOM 900 O O . GLU A 1 116 ? 7.081 17.075 40.965 1.00 18.65 115 GLU A O 1
ATOM 906 N N . PRO A 1 117 ? 6.137 15.517 39.620 1.00 17.43 116 PRO A N 1
ATOM 907 C CA . PRO A 1 117 ? 6.149 14.324 38.772 1.00 15.04 116 PRO A CA 1
ATOM 908 C C . PRO A 1 117 ? 6.567 14.715 37.359 1.00 15.17 116 PRO A C 1
ATOM 909 O O . PRO A 1 117 ? 6.209 15.765 36.894 1.00 15.34 116 PRO A O 1
ATOM 913 N N . VAL A 1 118 ? 7.295 13.837 36.679 1.00 14.32 117 VAL A N 1
ATOM 914 C CA . VAL A 1 118 ? 7.759 14.103 35.325 1.00 15.66 117 VAL A CA 1
ATOM 915 C C . VAL A 1 118 ? 7.954 12.784 34.618 1.00 14.20 117 VAL A C 1
ATOM 916 O O . VAL A 1 118 ? 7.958 11.718 35.240 1.00 16.27 117 VAL A O 1
ATOM 920 N N . TYR A 1 119 ? 8.024 12.881 33.294 1.00 15.63 118 TYR A N 1
ATOM 921 C CA . TYR A 1 119 ? 8.203 11.778 32.369 1.00 17.35 118 TYR A CA 1
ATOM 922 C C . TYR A 1 119 ? 9.106 10.660 32.891 1.00 16.13 118 TYR A C 1
ATOM 923 O O . TYR A 1 119 ? 10.251 10.858 33.243 1.00 15.53 118 TYR A O 1
ATOM 932 N N . ASN A 1 120 ? 8.536 9.474 32.971 1.00 17.71 119 ASN A N 1
ATOM 933 C CA . ASN A 1 120 ? 9.216 8.357 33.579 1.00 17.52 119 ASN A CA 1
ATOM 934 C C . ASN A 1 120 ? 10.554 7.971 32.949 1.00 19.85 119 ASN A C 1
ATOM 935 O O . ASN A 1 120 ? 11.430 7.441 33.613 1.00 17.56 119 ASN A O 1
ATOM 956 N N . PHE A 1 122 ? 12.905 9.900 32.137 1.00 17.51 121 PHE A N 1
ATOM 957 C CA . PHE A 1 122 ? 14.003 10.698 32.770 1.00 16.88 121 PHE A CA 1
ATOM 958 C C . PHE A 1 122 ? 14.632 9.893 33.896 1.00 19.68 121 PHE A C 1
ATOM 959 O O . PHE A 1 122 ? 15.844 9.881 34.043 1.00 18.74 121 PHE A O 1
ATOM 967 N N . TYR A 1 123 ? 13.834 9.174 34.680 1.00 15.61 122 TYR A N 1
ATOM 968 C CA . TYR A 1 123 ? 14.372 8.347 35.772 1.00 16.28 122 TYR A CA 1
ATOM 969 C C . TYR A 1 123 ? 15.187 7.215 35.205 1.00 17.02 122 TYR A C 1
ATOM 970 O O . TYR A 1 123 ? 16.294 6.914 35.655 1.00 18.78 122 TYR A O 1
ATOM 979 N N . SER A 1 124 ? 14.679 6.605 34.150 1.00 19.26 123 SER A N 1
ATOM 980 C CA . SER A 1 124 ? 15.370 5.472 33.524 1.00 18.33 123 SER A CA 1
ATOM 981 C C . SER A 1 124 ? 16.711 5.844 33.023 1.00 18.52 123 SER A C 1
ATOM 982 O O . SER A 1 124 ? 17.642 5.070 33.250 1.00 18.20 123 SER A O 1
ATOM 985 N N . VAL A 1 125 ? 16.826 6.981 32.329 1.00 17.48 124 VAL A N 1
ATOM 986 C CA . VAL A 1 125 ? 18.108 7.406 31.753 1.00 19.95 124 VAL A CA 1
ATOM 987 C C . VAL A 1 125 ? 19.070 7.914 32.783 1.00 19.00 124 VAL A C 1
ATOM 988 O O . VAL A 1 125 ? 20.268 7.792 32.600 1.00 22.07 124 VAL A O 1
ATOM 992 N N . ILE A 1 126 ? 18.573 8.485 33.876 1.00 15.00 125 ILE A N 1
ATOM 993 C CA . ILE A 1 126 ? 19.454 8.937 34.911 1.00 14.27 125 ILE A CA 1
ATOM 994 C C . ILE A 1 126 ? 19.958 7.757 35.739 1.00 15.08 125 ILE A C 1
ATOM 995 O O . ILE A 1 126 ? 21.187 7.547 35.832 1.00 15.23 125 ILE A O 1
ATOM 1000 N N . GLU A 1 127 ? 19.016 6.950 36.218 1.00 14.48 126 GLU A N 1
ATOM 1001 C CA . GLU A 1 127 ? 19.351 5.853 37.140 1.00 14.82 126 GLU A CA 1
ATOM 1002 C C . GLU A 1 127 ? 20.029 4.717 36.413 1.00 12.56 126 GLU A C 1
ATOM 1003 O O . GLU A 1 127 ? 20.913 4.098 36.978 1.00 15.31 126 GLU A O 1
ATOM 1009 N N . GLY A 1 128 ? 19.579 4.413 35.189 1.00 13.88 127 GLY A N 1
ATOM 1010 C CA . GLY A 1 128 ? 20.151 3.343 34.353 1.00 14.27 127 GLY A CA 1
ATOM 1011 C C . GLY A 1 128 ? 21.583 3.611 34.026 1.00 14.16 127 GLY A C 1
ATOM 1012 O O . GLY A 1 128 ? 22.346 2.697 33.811 1.00 15.23 127 GLY A O 1
ATOM 1013 N N . ASN A 1 129 ? 21.923 4.917 33.940 1.00 13.36 128 ASN A N 1
ATOM 1014 C CA . ASN A 1 129 ? 23.314 5.268 33.735 1.00 14.10 128 ASN A CA 1
ATOM 1015 C C . ASN A 1 129 ? 24.117 5.436 35.028 1.00 15.88 128 ASN A C 1
ATOM 1016 O O . ASN A 1 129 ? 25.259 5.851 34.996 1.00 15.44 128 ASN A O 1
ATOM 1021 N N . GLY A 1 130 ? 23.571 5.115 36.181 1.00 14.34 129 GLY A N 1
ATOM 1022 C CA . GLY A 1 130 ? 24.308 5.232 37.419 1.00 13.84 129 GLY A CA 1
ATOM 1023 C C . GLY A 1 130 ? 24.478 6.662 37.919 1.00 13.50 129 GLY A C 1
ATOM 1024 O O . GLY A 1 130 ? 25.426 6.979 38.633 1.00 16.49 129 GLY A O 1
ATOM 1025 N N . ARG A 1 131 ? 23.570 7.533 37.532 1.00 12.47 130 ARG A N 1
ATOM 1026 C CA . ARG A 1 131 ? 23.446 8.816 38.196 1.00 12.66 130 ARG A CA 1
ATOM 1027 C C . ARG A 1 131 ? 22.252 8.766 39.127 1.00 13.18 130 ARG A C 1
ATOM 1028 O O . ARG A 1 131 ? 21.417 7.819 39.106 1.00 13.60 130 ARG A O 1
ATOM 1036 N N . ARG A 1 132 ? 22.133 9.764 39.981 1.00 14.03 131 ARG A N 1
ATOM 1037 C CA . ARG A 1 132 ? 21.127 9.802 41.019 1.00 13.81 131 ARG A CA 1
ATOM 1038 C C . ARG A 1 132 ? 20.169 10.924 40.811 1.00 14.22 131 ARG A C 1
ATOM 1039 O O . ARG A 1 132 ? 20.532 12.056 40.561 1.00 15.79 131 ARG A O 1
ATOM 1047 N N . VAL A 1 133 ? 18.910 10.585 40.855 1.00 13.45 132 VAL A N 1
ATOM 1048 C CA . VAL A 1 133 ? 17.846 11.540 40.732 1.00 13.41 132 VAL A CA 1
ATOM 1049 C C . VAL A 1 133 ? 17.683 12.336 41.985 1.00 13.64 132 VAL A C 1
ATOM 1050 O O . VAL A 1 133 ? 17.574 11.785 43.109 1.00 16.56 132 VAL A O 1
ATOM 1054 N N . ILE A 1 134 ? 17.620 13.643 41.786 1.00 13.50 133 ILE A N 1
ATOM 1055 C CA . ILE A 1 134 ? 17.207 14.570 42.839 1.00 12.45 133 ILE A CA 1
ATOM 1056 C C . ILE A 1 134 ? 16.046 15.365 42.269 1.00 14.51 133 ILE A C 1
ATOM 1057 O O . ILE A 1 134 ? 16.073 15.793 41.098 1.00 15.14 133 ILE A O 1
ATOM 1062 N N . SER A 1 135 ? 15.013 15.543 43.088 1.00 17.25 134 SER A N 1
ATOM 1063 C CA . SER A 1 135 ? 13.876 16.352 42.662 1.00 14.70 134 SER A CA 1
ATOM 1064 C C . SER A 1 135 ? 13.701 17.560 43.524 1.00 15.37 134 SER A C 1
ATOM 1065 O O . SER A 1 135 ? 13.792 17.507 44.736 1.00 16.83 134 SER A O 1
ATOM 1068 N N . SER A 1 136 ? 13.382 18.661 42.855 1.00 17.06 135 SER A N 1
ATOM 1069 C CA . SER A 1 136 ? 12.664 19.753 43.468 1.00 15.17 135 SER A CA 1
ATOM 1070 C C . SER A 1 136 ? 11.201 19.562 43.068 1.00 17.52 135 SER A C 1
ATOM 1071 O O . SER A 1 136 ? 10.801 19.921 41.960 1.00 16.19 135 SER A O 1
ATOM 1074 N N . ASP A 1 137 ? 10.445 18.918 43.958 1.00 17.65 136 ASP A N 1
ATOM 1075 C CA . ASP A 1 137 ? 9.082 18.502 43.640 1.00 18.41 136 ASP A CA 1
ATOM 1076 C C . ASP A 1 137 ? 8.265 19.743 43.323 1.00 17.38 136 ASP A C 1
ATOM 1077 O O . ASP A 1 137 ? 8.372 20.771 44.009 1.00 17.31 136 ASP A O 1
ATOM 1082 N N . LEU A 1 138 ? 7.437 19.640 42.295 1.00 17.37 137 LEU A N 1
ATOM 1083 C CA . LEU A 1 138 ? 6.425 20.666 42.038 1.00 17.90 137 LEU A CA 1
ATOM 1084 C C . LEU A 1 138 ? 5.447 20.647 43.226 1.00 19.17 137 LEU A C 1
ATOM 1085 O O . LEU A 1 138 ? 5.082 19.582 43.738 1.00 21.62 137 LEU A O 1
ATOM 1090 N N . ILE A 1 139 ? 5.033 21.846 43.636 1.00 18.80 138 ILE A N 1
ATOM 1091 C CA . ILE A 1 139 ? 4.049 22.081 44.705 1.00 19.64 138 ILE A CA 1
ATOM 1092 C C . ILE A 1 139 ? 2.672 21.917 44.081 1.00 17.30 138 ILE A C 1
ATOM 1093 O O . ILE A 1 139 ? 2.421 22.442 42.998 1.00 23.42 138 ILE A O 1
ATOM 1098 N N . TYR A 1 140 ? 1.842 21.076 44.676 1.00 18.29 139 TYR A N 1
ATOM 1099 C CA . TYR A 1 140 ? 0.491 20.864 44.176 1.00 19.43 139 TYR A CA 1
ATOM 1100 C C . TYR A 1 140 ? -0.562 21.356 45.152 1.00 22.51 139 TYR A C 1
ATOM 1101 O O . TYR A 1 140 ? -0.782 20.788 46.215 1.00 19.36 139 TYR A O 1
ATOM 1110 N N . GLU A 1 141 ? -1.250 22.414 44.766 1.00 22.07 140 GLU A N 1
ATOM 1111 C CA . GLU A 1 141 ? -2.171 23.072 45.684 1.00 24.90 140 GLU A CA 1
ATOM 1112 C C . GLU A 1 141 ? -3.227 23.728 44.821 1.00 26.75 140 GLU A C 1
ATOM 1113 O O . GLU A 1 141 ? -2.882 24.286 43.772 1.00 26.87 140 GLU A O 1
ATOM 1115 N N . ASN A 1 142 ? -4.484 23.645 45.271 1.00 28.40 141 ASN A N 1
ATOM 1116 C CA . ASN A 1 142 ? -5.633 24.180 44.544 1.00 30.19 141 ASN A CA 1
ATOM 1117 C C . ASN A 1 142 ? -5.617 23.726 43.069 1.00 29.60 141 ASN A C 1
ATOM 1118 O O . ASN A 1 142 ? -5.851 24.518 42.150 1.00 31.90 141 ASN A O 1
ATOM 1123 N N . SER A 1 143 ? -5.323 22.446 42.878 1.00 25.30 142 SER A N 1
ATOM 1124 C CA . SER A 1 143 ? -5.404 21.771 41.563 1.00 24.73 142 SER A CA 1
ATOM 1125 C C . SER A 1 143 ? -4.447 22.317 40.519 1.00 25.21 142 SER A C 1
ATOM 1126 O O . SER A 1 143 ? -4.650 22.142 39.324 1.00 25.26 142 SER A O 1
ATOM 1129 N N . LYS A 1 144 ? -3.404 22.994 40.979 1.00 24.17 143 LYS A N 1
ATOM 1130 C CA . LYS A 1 144 ? -2.334 23.469 40.115 1.00 23.96 143 LYS A CA 1
ATOM 1131 C C . LYS A 1 144 ? -0.942 23.174 40.723 1.00 21.60 143 LYS A C 1
ATOM 1132 O O . LYS A 1 144 ? -0.761 23.063 41.939 1.00 18.74 143 LYS A O 1
ATOM 1134 N N . TYR A 1 145 ? 0.032 23.038 39.846 1.00 21.14 144 TYR A N 1
ATOM 1135 C CA . TYR A 1 145 ? 1.386 22.820 40.252 1.00 21.18 144 TYR A CA 1
ATOM 1136 C C . TYR A 1 145 ? 2.188 24.091 40.122 1.00 25.15 144 TYR A C 1
ATOM 1137 O O . TYR A 1 145 ? 2.008 24.830 39.155 1.00 26.99 144 TYR A O 1
ATOM 1146 N N . SER A 1 146 ? 3.100 24.330 41.063 1.00 23.58 145 SER A N 1
ATOM 1147 C CA . SER A 1 146 ? 4.014 25.483 40.956 1.00 23.68 145 SER A CA 1
ATOM 1148 C C . SER A 1 146 ? 5.422 25.069 41.404 1.00 22.77 145 SER A C 1
ATOM 1149 O O . SER A 1 146 ? 5.601 24.047 42.029 1.00 22.94 145 SER A O 1
ATOM 1152 N N . VAL A 1 147 ? 6.401 25.912 41.102 1.00 22.71 146 VAL A N 1
ATOM 1153 C CA . VAL A 1 147 ? 7.811 25.703 41.547 1.00 20.20 146 VAL A CA 1
ATOM 1154 C C . VAL A 1 147 ? 8.095 26.277 42.953 1.00 23.75 146 VAL A C 1
ATOM 1155 O O . VAL A 1 147 ? 7.645 27.370 43.292 1.00 23.73 146 VAL A O 1
ATOM 1159 N N . ASN A 1 148 ? 8.882 25.565 43.781 1.00 22.54 147 ASN A N 1
ATOM 1160 C CA . ASN A 1 148 ? 9.408 26.155 45.015 1.00 22.69 147 ASN A CA 1
ATOM 1161 C C . ASN A 1 148 ? 10.787 26.631 44.618 1.00 22.79 147 ASN A C 1
ATOM 1162 O O . ASN A 1 148 ? 11.723 25.842 44.507 1.00 20.29 147 ASN A O 1
ATOM 1167 N N . TRP A 1 149 ? 10.890 27.917 44.324 1.00 20.72 148 TRP A N 1
ATOM 1168 C CA . TRP A 1 149 ? 12.099 28.491 43.758 1.00 17.53 148 TRP A CA 1
ATOM 1169 C C . TRP A 1 149 ? 13.295 28.425 44.722 1.00 20.47 148 TRP A C 1
ATOM 1170 O O . TRP A 1 149 ? 14.419 28.227 44.300 1.00 20.97 148 TRP A O 1
ATOM 1181 N N . ALA A 1 150 ? 13.058 28.589 46.017 1.00 17.86 149 ALA A N 1
ATOM 1182 C CA . ALA A 1 150 ? 14.164 28.500 46.995 1.00 19.05 149 ALA A CA 1
ATOM 1183 C C . ALA A 1 150 ? 14.705 27.061 47.065 1.00 17.64 149 ALA A C 1
ATOM 1184 O O . ALA A 1 150 ? 15.903 26.837 47.111 1.00 17.19 149 ALA A O 1
ATOM 1186 N N . ASP A 1 151 ? 13.805 26.088 47.038 1.00 17.61 150 ASP A N 1
ATOM 1187 C CA . ASP A 1 151 ? 14.175 24.703 47.101 1.00 18.84 150 ASP A CA 1
ATOM 1188 C C . ASP A 1 151 ? 14.923 24.339 45.818 1.00 19.22 150 ASP A C 1
ATOM 1189 O O . ASP A 1 151 ? 15.943 23.675 45.864 1.00 17.48 150 ASP A O 1
ATOM 1194 N N . LEU A 1 152 ? 14.436 24.799 44.668 1.00 18.53 151 LEU A N 1
ATOM 1195 C CA . LEU A 1 152 ? 15.124 24.517 43.412 1.00 15.68 151 LEU A CA 1
ATOM 1196 C C . LEU A 1 152 ? 16.555 25.067 43.411 1.00 17.47 151 LEU A C 1
ATOM 1197 O O . LEU A 1 152 ? 17.524 24.349 43.090 1.00 16.08 151 LEU A O 1
ATOM 1202 N N . GLU A 1 153 ? 16.698 26.337 43.796 1.00 17.81 152 GLU A N 1
ATOM 1203 C CA . GLU A 1 153 ? 18.026 26.951 43.857 1.00 15.90 152 GLU A CA 1
ATOM 1204 C C . GLU A 1 153 ? 18.988 26.264 44.823 1.00 15.89 152 GLU A C 1
ATOM 1205 O O . GLU A 1 153 ? 20.140 26.028 44.480 1.00 19.79 152 GLU A O 1
ATOM 1211 N N . GLU A 1 154 ? 18.515 25.898 46.005 1.00 17.07 153 GLU A N 1
ATOM 1212 C CA . GLU A 1 154 ? 19.312 25.174 46.979 1.00 17.30 153 GLU A CA 1
ATOM 1213 C C . GLU A 1 154 ? 19.881 23.894 46.445 1.00 15.48 153 GLU A C 1
ATOM 1214 O O . GLU A 1 154 ? 21.046 23.550 46.685 1.00 17.35 153 GLU A O 1
ATOM 1217 N N . LYS A 1 155 ? 19.038 23.171 45.730 1.00 15.37 154 LYS A N 1
ATOM 1218 C CA . LYS A 1 155 ? 19.439 21.897 45.139 1.00 16.24 154 LYS A CA 1
ATOM 1219 C C . LYS A 1 155 ? 20.396 22.104 43.979 1.00 15.80 154 LYS A C 1
ATOM 1220 O O . LYS A 1 155 ? 21.431 21.427 43.871 1.00 15.55 154 LYS A O 1
ATOM 1226 N N . LEU A 1 156 ? 20.118 23.073 43.131 1.00 15.78 155 LEU A N 1
ATOM 1227 C CA . LEU A 1 156 ? 21.004 23.355 42.005 1.00 14.05 155 LEU A CA 1
ATOM 1228 C C . LEU A 1 156 ? 22.392 23.767 42.517 1.00 17.17 155 LEU A C 1
ATOM 1229 O O . LEU A 1 156 ? 23.403 23.474 41.915 1.00 17.62 155 LEU A O 1
ATOM 1234 N N . ALA A 1 157 ? 22.409 24.416 43.674 1.00 14.68 156 ALA A N 1
ATOM 1235 C CA . ALA A 1 157 ? 23.648 24.949 44.251 1.00 16.04 15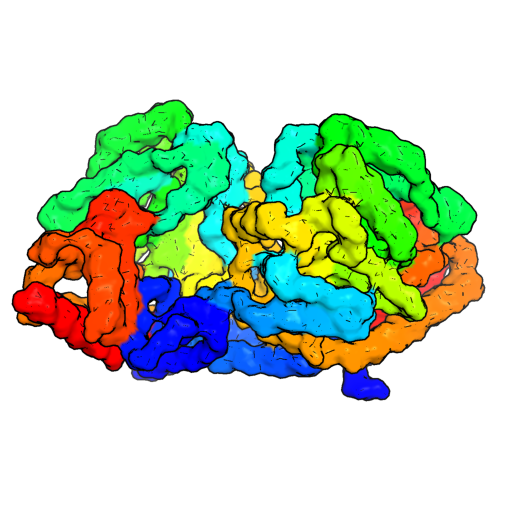6 ALA A CA 1
ATOM 1236 C C . ALA A 1 157 ? 24.516 23.866 44.886 1.00 19.10 156 ALA A C 1
ATOM 1237 O O . ALA A 1 157 ? 25.679 24.093 45.226 1.00 17.86 156 ALA A O 1
ATOM 1239 N N A THR A 1 158 ? 23.936 22.689 45.028 0.70 14.65 157 THR A N 1
ATOM 1240 N N B THR A 1 158 ? 23.966 22.674 45.066 0.30 16.92 157 THR A N 1
ATOM 1241 C CA A THR A 1 158 ? 24.632 21.515 45.593 0.70 14.52 157 THR A CA 1
ATOM 1242 C CA B THR A 1 158 ? 24.743 21.612 45.726 0.30 16.81 157 THR A CA 1
ATOM 1243 C C A THR A 1 158 ? 25.777 21.106 44.665 0.70 12.76 157 THR A C 1
ATOM 1244 C C B THR A 1 158 ? 25.746 20.980 44.765 0.30 15.10 157 THR A C 1
ATOM 1245 O O A THR A 1 158 ? 25.557 21.082 43.485 0.70 11.29 157 THR A O 1
ATOM 1246 O O B THR A 1 158 ? 25.383 20.574 43.666 0.30 14.05 157 THR A O 1
ATOM 1253 N N . PRO A 1 159 ? 27.019 20.916 45.184 1.00 14.99 158 PRO A N 1
ATOM 1254 C CA . PRO A 1 159 ? 28.132 20.552 44.321 1.00 14.49 158 PRO A CA 1
ATOM 1255 C C . PRO A 1 159 ? 27.921 19.309 43.438 1.00 14.11 158 PRO A C 1
ATOM 1256 O O . PRO A 1 159 ? 28.250 19.334 42.264 1.00 15.94 158 PRO A O 1
ATOM 1260 N N . SER A 1 160 ? 27.266 18.302 43.995 1.00 16.52 159 SER A N 1
ATOM 1261 C CA . SER A 1 160 ? 27.071 17.046 43.275 1.00 16.94 159 SER A CA 1
ATOM 1262 C C . SER A 1 160 ? 25.934 17.127 42.261 1.00 15.34 159 SER A C 1
ATOM 1263 O O . SER A 1 160 ? 25.789 16.237 41.464 1.00 14.51 159 SER A O 1
ATOM 1266 N N . VAL A 1 161 ? 25.151 18.204 42.294 1.00 14.27 160 VAL A N 1
ATOM 1267 C CA . VAL A 1 161 ? 24.105 18.399 41.268 1.00 14.88 160 VAL A CA 1
ATOM 1268 C C . VAL A 1 161 ? 24.742 19.083 40.064 1.00 14.28 160 VAL A C 1
ATOM 1269 O O . VAL A 1 161 ? 25.154 20.258 40.124 1.00 13.59 160 VAL A O 1
ATOM 1273 N N . ARG A 1 162 ? 24.837 18.319 38.984 1.00 14.21 161 ARG A N 1
ATOM 1274 C CA . ARG A 1 162 ? 25.611 18.732 37.812 1.00 14.07 161 ARG A CA 1
ATOM 1275 C C . ARG A 1 162 ? 24.786 18.997 36.568 1.00 16.96 161 ARG A C 1
ATOM 1276 O O . ARG A 1 162 ? 25.283 19.593 35.594 1.00 16.87 161 ARG A O 1
ATOM 1300 N N . VAL A 1 165 ? 17.431 18.152 34.042 1.00 14.55 164 VAL A N 1
ATOM 1301 C CA . VAL A 1 165 ? 16.605 17.733 32.898 1.00 14.54 164 VAL A CA 1
ATOM 1302 C C . VAL A 1 165 ? 15.252 18.398 33.144 1.00 16.02 164 VAL A C 1
ATOM 1303 O O . VAL A 1 165 ? 14.517 18.049 34.070 1.00 18.26 164 VAL A O 1
ATOM 1307 N N . PHE A 1 166 ? 14.977 19.340 32.285 1.00 15.29 165 PHE A N 1
ATOM 1308 C CA . PHE A 1 166 ? 13.835 20.249 32.359 1.00 16.07 165 PHE A CA 1
ATOM 1309 C C . PHE A 1 166 ? 12.859 19.890 31.264 1.00 15.86 165 PHE A C 1
ATOM 1310 O O . PHE A 1 166 ? 13.235 19.760 30.101 1.00 18.84 165 PHE A O 1
ATOM 1318 N N . CYS A 1 167 ? 11.618 19.642 31.627 1.00 14.22 166 CYS A N 1
ATOM 1319 C CA . CYS A 1 167 ? 10.611 19.223 30.656 1.00 15.84 166 CYS A CA 1
ATOM 1320 C C . CYS A 1 167 ? 9.805 20.449 30.269 1.00 15.45 166 CYS A C 1
ATOM 1321 O O . CYS A 1 167 ? 9.110 21.037 31.095 1.00 16.75 166 CYS A O 1
ATOM 1324 N N . ASN A 1 168 ? 9.979 20.882 29.029 1.00 13.35 167 ASN A N 1
ATOM 1325 C CA . ASN A 1 168 ? 9.433 22.155 28.603 1.00 14.26 167 ASN A CA 1
ATOM 1326 C C . ASN A 1 168 ? 8.777 22.110 27.189 1.00 16.95 167 ASN A C 1
ATOM 1327 O O . ASN A 1 168 ? 9.431 22.281 26.231 1.00 16.53 167 ASN A O 1
ATOM 1332 N N . PRO A 1 169 ? 7.453 21.905 27.093 1.00 15.65 168 PRO A N 1
ATOM 1333 C CA . PRO A 1 169 ? 6.474 21.743 28.172 1.00 16.06 168 PRO A CA 1
ATOM 1334 C C . PRO A 1 169 ? 6.611 20.487 29.004 1.00 14.32 168 PRO A C 1
ATOM 1335 O O . PRO A 1 169 ? 7.132 19.449 28.560 1.00 16.69 168 PRO A O 1
ATOM 1339 N N . HIS A 1 170 ? 6.087 20.588 30.206 1.00 16.32 169 HIS A N 1
ATOM 1340 C CA . HIS A 1 170 ? 6.220 19.531 31.215 1.00 14.90 169 HIS A CA 1
ATOM 1341 C C . HIS A 1 170 ? 5.179 18.436 31.076 1.00 18.13 169 HIS A C 1
ATOM 1342 O O . HIS A 1 170 ? 3.978 18.693 31.113 1.00 19.62 169 HIS A O 1
ATOM 1349 N N A ASN A 1 171 ? 5.681 17.230 30.933 0.50 18.56 170 ASN A N 1
ATOM 1350 N N B ASN A 1 171 ? 5.660 17.205 30.886 0.50 18.20 170 ASN A N 1
ATOM 1351 C CA A ASN A 1 171 ? 4.895 16.021 30.932 0.50 17.69 170 ASN A CA 1
ATOM 1352 C CA B ASN A 1 171 ? 4.862 15.944 30.869 0.50 16.78 170 ASN A CA 1
ATOM 1353 C C A ASN A 1 171 ? 5.117 15.414 32.305 0.50 18.43 170 ASN A C 1
ATOM 1354 C C B ASN A 1 171 ? 5.124 15.233 32.184 0.50 18.38 170 ASN A C 1
ATOM 1355 O O A ASN A 1 171 ? 6.253 15.428 32.806 0.50 18.28 170 ASN A O 1
ATOM 1356 O O B ASN A 1 171 ? 6.286 14.951 32.506 0.50 17.25 170 ASN A O 1
ATOM 1365 N N . PRO A 1 172 ? 4.064 14.861 32.916 1.00 16.75 171 PRO A N 1
ATOM 1366 C CA . PRO A 1 172 ? 2.716 14.660 32.382 1.00 18.04 171 PRO A CA 1
ATOM 1367 C C . PRO A 1 172 ? 1.661 15.690 32.643 1.00 18.59 171 PRO A C 1
ATOM 1368 O O . PRO A 1 172 ? 0.483 15.461 32.267 1.00 21.74 171 PRO A O 1
ATOM 1372 N N . ILE A 1 173 ? 2.027 16.789 33.280 1.00 16.14 172 ILE A N 1
ATOM 1373 C CA . ILE A 1 173 ? 1.065 17.784 33.752 1.00 17.52 172 ILE A CA 1
ATOM 1374 C C . ILE A 1 173 ? 0.525 18.671 32.637 1.00 20.35 172 ILE A C 1
ATOM 1375 O O . ILE A 1 173 ? -0.532 19.283 32.757 1.00 21.24 172 ILE A O 1
ATOM 1380 N N . GLY A 1 174 ? 1.269 18.715 31.538 1.00 16.99 173 GLY A N 1
ATOM 1381 C CA . GLY A 1 174 ? 0.875 19.440 30.340 1.00 16.49 173 GLY A CA 1
ATOM 1382 C C . GLY A 1 174 ? 1.049 20.929 30.447 1.00 17.96 173 GLY A C 1
ATOM 1383 O O . GLY A 1 174 ? 0.156 21.655 30.113 1.00 18.11 173 GLY A O 1
ATOM 1384 N N . TYR A 1 175 ? 2.215 21.368 30.961 1.00 17.36 174 TYR A N 1
ATOM 1385 C CA . TYR A 1 175 ? 2.427 22.797 31.268 1.00 14.80 174 TYR A CA 1
ATOM 1386 C C . TYR A 1 175 ? 3.550 23.394 30.462 1.00 17.06 174 TYR A C 1
ATOM 1387 O O . TYR A 1 175 ? 4.704 23.000 30.569 1.00 17.41 174 TYR A O 1
ATOM 1396 N N . ALA A 1 176 ? 3.202 24.312 29.590 1.00 16.58 175 ALA A N 1
ATOM 1397 C CA . ALA A 1 176 ? 4.178 25.115 28.877 1.00 17.70 175 ALA A CA 1
ATOM 1398 C C . ALA A 1 176 ? 4.509 26.321 29.736 1.00 15.28 175 ALA A C 1
ATOM 1399 O O . ALA A 1 176 ? 3.712 27.219 29.906 1.00 17.76 175 ALA A O 1
ATOM 1401 N N . TRP A 1 177 ? 5.740 26.326 30.220 1.00 15.99 176 TRP A N 1
ATOM 1402 C CA . TRP A 1 177 ? 6.280 27.337 31.133 1.00 16.49 176 TRP A CA 1
ATOM 1403 C C . TRP A 1 177 ? 6.258 28.691 30.491 1.00 16.35 176 TRP A C 1
ATOM 1404 O O . TRP A 1 177 ? 6.441 28.803 29.285 1.00 17.36 176 TRP A O 1
ATOM 1415 N N . SER A 1 178 ? 6.082 29.725 31.313 1.00 17.75 177 SER A N 1
ATOM 1416 C CA . SER A 1 178 ? 6.172 31.112 30.850 1.00 18.56 177 SER A CA 1
ATOM 1417 C C . SER A 1 178 ? 7.571 31.488 30.492 1.00 18.12 177 SER A C 1
ATOM 1418 O O . SER A 1 178 ? 8.527 30.856 30.904 1.00 17.40 177 SER A O 1
ATOM 1421 N N . GLU A 1 179 ? 7.694 32.570 29.734 1.00 19.23 178 GLU A N 1
ATOM 1422 C CA . GLU A 1 179 ? 8.987 33.056 29.382 1.00 20.00 178 GLU A CA 1
ATOM 1423 C C . GLU A 1 179 ? 9.817 33.350 30.624 1.00 20.44 178 GLU A C 1
ATOM 1424 O O . GLU A 1 179 ? 11.001 33.030 30.687 1.00 18.70 178 GLU A O 1
ATOM 1430 N N . GLU A 1 180 ? 9.197 34.019 31.595 1.00 18.99 179 GLU A N 1
ATOM 1431 C CA . GLU A 1 180 ? 9.899 34.407 32.812 1.00 21.70 179 GLU A CA 1
ATOM 1432 C C . GLU A 1 180 ? 10.381 33.177 33.600 1.00 19.70 179 GLU A C 1
ATOM 1433 O O . GLU A 1 180 ? 11.461 33.210 34.179 1.00 21.25 179 GLU A O 1
ATOM 1436 N N . GLU A 1 181 ? 9.567 32.109 33.588 1.00 18.11 180 GLU A N 1
ATOM 1437 C CA . GLU A 1 181 ? 9.895 30.824 34.216 1.00 16.33 180 GLU A CA 1
ATOM 1438 C C . GLU A 1 181 ? 11.079 30.169 33.577 1.00 18.28 180 GLU A C 1
ATOM 1439 O O . GLU A 1 181 ? 12.045 29.783 34.265 1.00 20.27 180 GLU A O 1
ATOM 1445 N N . VAL A 1 182 ? 11.069 30.108 32.251 1.00 16.10 181 VAL A N 1
ATOM 1446 C CA . VAL A 1 182 ? 12.159 29.455 31.560 1.00 15.27 181 VAL A CA 1
ATOM 1447 C C . VAL A 1 182 ? 13.467 30.262 31.748 1.00 15.78 181 VAL A C 1
ATOM 1448 O O . VAL A 1 182 ? 14.541 29.714 31.967 1.00 16.04 181 VAL A O 1
ATOM 1452 N N . LYS A 1 183 ? 13.362 31.577 31.688 1.00 16.93 182 LYS A N 1
ATOM 1453 C CA . LYS A 1 183 ? 14.532 32.424 31.874 1.00 15.10 182 LYS A CA 1
ATOM 1454 C C . LYS A 1 183 ? 15.111 32.287 33.296 1.00 16.46 182 LYS A C 1
ATOM 1455 O O . LYS A 1 183 ? 16.329 32.271 33.471 1.00 19.96 182 LYS A O 1
ATOM 1459 N N . ARG A 1 184 ? 14.226 32.199 34.293 1.00 16.28 183 ARG A N 1
ATOM 1460 C CA . ARG A 1 184 ? 14.667 32.130 35.680 1.00 15.37 183 ARG A CA 1
ATOM 1461 C C . ARG A 1 184 ? 15.355 30.780 35.891 1.00 18.71 183 ARG A C 1
ATOM 1462 O O . ARG A 1 184 ? 16.385 30.701 36.555 1.00 17.50 183 ARG A O 1
ATOM 1467 N N . ILE A 1 185 ? 14.805 29.719 35.322 1.00 18.54 184 ILE A N 1
ATOM 1468 C CA . ILE A 1 185 ? 15.433 28.375 35.451 1.00 18.57 184 ILE A CA 1
ATOM 1469 C C . ILE A 1 185 ? 16.805 28.357 34.804 1.00 19.42 184 ILE A C 1
ATOM 1470 O O . ILE A 1 185 ? 17.782 27.913 35.407 1.00 17.19 184 ILE A O 1
ATOM 1475 N N . ALA A 1 186 ? 16.928 28.918 33.609 1.00 16.67 185 ALA A N 1
ATOM 1476 C CA . ALA A 1 186 ? 18.236 29.001 32.958 1.00 15.04 185 ALA A CA 1
ATOM 1477 C C . ALA A 1 186 ? 19.245 29.822 33.724 1.00 16.74 185 ALA A C 1
ATOM 1478 O O . ALA A 1 186 ? 20.413 29.448 33.807 1.00 17.48 185 ALA A O 1
ATOM 1480 N N . GLU A 1 187 ? 18.777 30.934 34.269 1.00 16.02 186 GLU A N 1
ATOM 1481 C CA . GLU A 1 187 ? 19.651 31.807 35.056 1.00 16.64 186 GLU A CA 1
ATOM 1482 C C . GLU A 1 187 ? 20.174 31.075 36.291 1.00 17.14 186 GLU A C 1
ATOM 1483 O O . GLU A 1 187 ? 21.355 31.185 36.634 1.00 18.26 186 GLU A O 1
ATOM 1485 N N . LEU A 1 188 ? 19.308 30.307 36.955 1.00 16.66 187 LEU A N 1
ATOM 1486 C CA . LEU A 1 188 ? 19.692 29.566 38.166 1.00 15.72 187 LEU A CA 1
ATOM 1487 C C . LEU A 1 188 ? 20.713 28.486 37.846 1.00 15.00 187 LEU A C 1
ATOM 1488 O O . LEU A 1 188 ? 21.701 28.275 38.552 1.00 17.25 187 LEU A O 1
ATOM 1493 N N . CYS A 1 189 ? 20.506 27.814 36.712 1.00 14.58 188 CYS A N 1
ATOM 1494 C CA . CYS A 1 189 ? 21.434 26.765 36.301 1.00 14.77 188 CYS A CA 1
ATOM 1495 C C . CYS A 1 189 ? 22.811 27.387 35.974 1.00 17.31 188 CYS A C 1
ATOM 1496 O O . CYS A 1 189 ? 23.839 26.949 36.450 1.00 17.80 188 CYS A O 1
ATOM 1499 N N . ALA A 1 190 ? 22.828 28.449 35.195 1.00 17.40 189 ALA A N 1
ATOM 1500 C CA . ALA A 1 190 ? 24.083 29.030 34.763 1.00 19.00 189 ALA A CA 1
ATOM 1501 C C . ALA A 1 190 ? 24.868 29.521 36.009 1.00 21.09 189 ALA A C 1
ATOM 1502 O O . ALA A 1 190 ? 26.085 29.338 36.115 1.00 19.77 189 ALA A O 1
ATOM 1504 N N . LYS A 1 191 ? 24.115 30.074 36.947 1.00 20.35 190 LYS A N 1
ATOM 1505 C CA . LYS A 1 191 ? 24.637 30.682 38.186 1.00 19.23 190 LYS A CA 1
ATOM 1506 C C . LYS A 1 191 ? 25.388 29.654 38.955 1.00 18.12 190 LYS A C 1
ATOM 1507 O O . LYS A 1 191 ? 26.411 29.950 39.589 1.00 19.44 190 LYS A O 1
ATOM 1513 N N . HIS A 1 192 ? 24.878 28.433 38.922 1.00 17.92 191 HIS A N 1
ATOM 1514 C CA . HIS A 1 192 ? 25.429 27.340 39.729 1.00 19.99 191 HIS A CA 1
ATOM 1515 C C . HIS A 1 192 ? 26.187 26.314 38.907 1.00 19.17 191 HIS A C 1
ATOM 1516 O O . HIS A 1 192 ? 26.518 25.242 39.376 1.00 20.12 191 HIS A O 1
ATOM 1523 N N . GLN A 1 193 ? 26.473 26.668 37.655 1.00 18.65 192 GLN A N 1
ATOM 1524 C CA . GLN A 1 193 ? 27.291 25.885 36.744 1.00 20.60 192 GLN A CA 1
ATOM 1525 C C . GLN A 1 193 ? 26.684 24.494 36.542 1.00 17.64 192 GLN A C 1
ATOM 1526 O O . GLN A 1 193 ? 27.366 23.484 36.526 1.00 19.59 192 GLN A O 1
ATOM 1532 N N . VAL A 1 194 ? 25.358 24.492 36.351 1.00 15.50 193 VAL A N 1
ATOM 1533 C CA . VAL A 1 194 ? 24.578 23.307 36.073 1.00 14.58 193 VAL A CA 1
ATOM 1534 C C . VAL A 1 194 ? 24.090 23.344 34.618 1.00 13.02 193 VAL A C 1
ATOM 1535 O O . VAL A 1 194 ? 23.556 24.351 34.159 1.00 16.39 193 VAL A O 1
ATOM 1539 N N A LEU A 1 195 ? 24.363 22.267 33.877 0.80 16.11 194 LEU A N 1
ATOM 1540 N N B LEU A 1 195 ? 24.287 22.232 33.913 0.20 13.51 194 LEU A N 1
ATOM 1541 C CA A LEU A 1 195 ? 23.868 22.178 32.521 0.80 17.30 194 LEU A CA 1
ATOM 1542 C CA B LEU A 1 195 ? 23.867 22.116 32.524 0.20 12.94 194 LEU A CA 1
ATOM 1543 C C A LEU A 1 195 ? 22.364 22.000 32.524 0.80 16.54 194 LEU A C 1
ATOM 1544 C C B LEU A 1 195 ? 22.372 21.885 32.405 0.20 13.86 194 LEU A C 1
ATOM 1545 O O A LEU A 1 195 ? 21.812 21.169 33.266 0.80 17.34 194 LEU A O 1
ATOM 1546 O O B LEU A 1 195 ? 21.845 20.875 32.909 0.20 14.11 194 LEU A O 1
ATOM 1555 N N . LEU A 1 196 ? 21.714 22.792 31.685 1.00 13.73 195 LEU A N 1
ATOM 1556 C CA . LEU A 1 196 ? 20.242 22.762 31.515 1.00 13.97 195 LEU A CA 1
ATOM 1557 C C . LEU A 1 196 ? 19.902 22.043 30.235 1.00 15.31 195 LEU A C 1
ATOM 1558 O O . LEU A 1 196 ? 20.160 22.546 29.163 1.00 14.51 195 LEU A O 1
ATOM 1563 N N . ILE A 1 197 ? 19.353 20.826 30.356 1.00 13.62 196 ILE A N 1
ATOM 1564 C CA . ILE A 1 197 ? 18.887 20.053 29.207 1.00 14.79 196 ILE A CA 1
ATOM 1565 C C . ILE A 1 197 ? 17.351 20.248 29.190 1.00 17.38 196 ILE A C 1
ATOM 1566 O O . ILE A 1 197 ? 16.617 19.806 30.072 1.00 16.93 196 ILE A O 1
ATOM 1571 N N . SER A 1 198 ? 16.882 20.923 28.181 1.00 13.92 197 SER A N 1
ATOM 1572 C CA . SER A 1 198 ? 15.482 21.304 28.018 1.00 13.76 197 SER A CA 1
ATOM 1573 C C . SER A 1 198 ? 14.867 20.396 26.945 1.00 15.33 197 SER A C 1
ATOM 1574 O O . SER A 1 198 ? 15.132 20.538 25.728 1.00 15.11 197 SER A O 1
ATOM 1577 N N . ASP A 1 199 ? 14.025 19.496 27.406 1.00 15.88 198 ASP A N 1
ATOM 1578 C CA . ASP A 1 199 ? 13.332 18.555 26.546 1.00 14.45 198 ASP A CA 1
ATOM 1579 C C . ASP A 1 199 ? 12.042 19.218 26.078 1.00 15.74 198 ASP A C 1
ATOM 1580 O O . ASP A 1 199 ? 11.097 19.384 26.843 1.00 17.19 198 ASP A O 1
ATOM 1585 N N . GLU A 1 200 ? 12.056 19.641 24.806 1.00 14.29 199 GLU A N 1
ATOM 1586 C CA . GLU A 1 200 ? 11.004 20.460 24.200 1.00 14.98 199 GLU A CA 1
ATOM 1587 C C . GLU A 1 200 ? 10.152 19.666 23.223 1.00 15.19 199 GLU A C 1
ATOM 1588 O O . GLU A 1 200 ? 9.555 20.212 22.278 1.00 16.51 199 GLU A O 1
ATOM 1594 N N . ILE A 1 201 ? 10.055 18.364 23.462 1.00 14.83 200 ILE A N 1
ATOM 1595 C CA . ILE A 1 201 ? 9.353 17.467 22.511 1.00 15.79 200 ILE A CA 1
ATOM 1596 C C . ILE A 1 201 ? 7.846 17.790 22.392 1.00 16.05 200 ILE A C 1
ATOM 1597 O O . ILE A 1 201 ? 7.261 17.533 21.352 1.00 18.23 200 ILE A O 1
ATOM 1602 N N . HIS A 1 202 ? 7.234 18.355 23.425 1.00 16.55 201 HIS A N 1
ATOM 1603 C CA . HIS A 1 202 ? 5.815 18.710 23.377 1.00 13.30 201 HIS A CA 1
ATOM 1604 C C . HIS A 1 202 ? 5.570 20.158 22.964 1.00 14.27 201 HIS A C 1
ATOM 1605 O O . HIS A 1 202 ? 4.437 20.672 23.083 1.00 17.18 201 HIS A O 1
ATOM 1612 N N . GLY A 1 203 ? 6.639 20.830 22.553 1.00 15.13 202 GLY A N 1
ATOM 1613 C CA . GLY A 1 203 ? 6.586 22.273 22.343 1.00 16.52 202 GLY A CA 1
ATOM 1614 C C . GLY A 1 203 ? 5.699 22.750 21.194 1.00 16.24 202 GLY A C 1
ATOM 1615 O O . GLY A 1 203 ? 5.280 23.882 21.161 1.00 16.00 202 GLY A O 1
ATOM 1616 N N . ASP A 1 204 ? 5.409 21.876 20.253 1.00 13.74 203 ASP A N 1
ATOM 1617 C CA . ASP A 1 204 ? 4.508 22.238 19.166 1.00 12.90 203 ASP A CA 1
ATOM 1618 C C . ASP A 1 204 ? 3.071 21.974 19.498 1.00 15.19 203 ASP A C 1
ATOM 1619 O O . ASP A 1 204 ? 2.212 22.245 18.649 1.00 19.67 203 ASP A O 1
ATOM 1624 N N . LEU A 1 205 ? 2.790 21.451 20.700 1.00 14.98 204 LEU A N 1
ATOM 1625 C CA . LEU A 1 205 ? 1.448 21.054 21.025 1.00 13.33 204 LEU A CA 1
ATOM 1626 C C . LEU A 1 205 ? 0.845 21.930 22.153 1.00 15.17 204 LEU A C 1
ATOM 1627 O O . LEU A 1 205 ? 0.056 21.460 22.982 1.00 15.97 204 LEU A O 1
ATOM 1632 N N . VAL A 1 206 ? 1.218 23.193 22.162 1.00 16.84 205 VAL A N 1
ATOM 1633 C CA . VAL A 1 206 ? 0.563 24.175 23.051 1.00 15.26 205 VAL A CA 1
ATOM 1634 C C . VAL A 1 206 ? -0.806 24.471 22.449 1.00 17.64 205 VAL A C 1
ATOM 1635 O O . VAL A 1 206 ? -0.935 24.802 21.286 1.00 18.50 205 VAL A O 1
ATOM 1639 N N . LEU A 1 207 ? -1.823 24.274 23.252 1.00 15.13 206 LEU A N 1
ATOM 1640 C CA . LEU A 1 207 ? -3.202 24.364 22.710 1.00 13.94 206 LEU A CA 1
ATOM 1641 C C . LEU A 1 207 ? -3.899 25.693 23.013 1.00 18.23 206 LEU A C 1
ATOM 1642 O O . LEU A 1 207 ? -4.918 26.007 22.398 1.00 17.92 206 LEU A O 1
ATOM 1647 N N . THR A 1 208 ? -3.377 26.449 23.964 1.00 16.27 207 THR A N 1
ATOM 1648 C CA . THR A 1 208 ? -3.904 27.772 24.309 1.00 15.50 207 THR A CA 1
ATOM 1649 C C . THR A 1 208 ? -3.226 28.777 23.392 1.00 15.80 207 THR A C 1
ATOM 1650 O O . THR A 1 208 ? -2.423 28.405 22.515 1.00 17.98 207 THR A O 1
ATOM 1654 N N . ASP A 1 209 ? -3.540 30.057 23.596 1.00 16.59 208 ASP A N 1
ATOM 1655 C CA . ASP A 1 209 ? -2.951 31.137 22.783 1.00 16.02 208 ASP A CA 1
ATOM 1656 C C . ASP A 1 209 ? -1.725 31.654 23.489 1.00 18.26 208 ASP A C 1
ATOM 1657 O O . ASP A 1 209 ? -1.626 32.805 23.942 1.00 23.75 208 ASP A O 1
ATOM 1662 N N . GLU A 1 210 ? -0.835 30.705 23.665 1.00 18.47 209 GLU A N 1
ATOM 1663 C CA . GLU A 1 210 ? 0.467 30.900 24.294 1.00 19.50 209 GLU A CA 1
ATOM 1664 C C . GLU A 1 210 ? 1.500 30.142 23.472 1.00 22.00 209 GLU A C 1
ATOM 1665 O O . GLU A 1 210 ? 1.204 29.393 22.551 1.00 20.60 209 GLU A O 1
ATOM 1671 N N . ASP A 1 211 ? 2.733 30.375 23.794 1.00 22.37 210 ASP A N 1
ATOM 1672 C CA . ASP A 1 211 ? 3.771 29.681 23.071 1.00 22.12 210 ASP A CA 1
ATOM 1673 C C . ASP A 1 211 ? 4.805 29.329 24.059 1.00 21.46 210 ASP A C 1
ATOM 1674 O O . ASP A 1 211 ? 4.896 29.919 25.157 1.00 21.41 210 ASP A O 1
ATOM 1679 N N . ILE A 1 212 ? 5.592 28.382 23.634 1.00 20.02 211 ILE A N 1
ATOM 1680 C CA . ILE A 1 212 ? 6.755 27.970 24.410 1.00 19.93 211 ILE A CA 1
ATOM 1681 C C . ILE A 1 212 ? 7.868 29.013 24.307 1.00 19.49 211 ILE A C 1
ATOM 1682 O O . ILE A 1 212 ? 7.967 29.748 23.359 1.00 21.96 211 ILE A O 1
ATOM 1687 N N . THR A 1 213 ? 8.746 28.981 25.298 1.00 17.82 212 THR A N 1
ATOM 1688 C CA . THR A 1 213 ? 10.010 29.684 25.269 1.00 16.54 212 THR A CA 1
ATOM 1689 C C . THR A 1 213 ? 11.124 28.626 25.241 1.00 16.18 212 THR A C 1
ATOM 1690 O O . THR A 1 213 ? 11.427 28.020 26.257 1.00 16.59 212 THR A O 1
ATOM 1694 N N . PRO A 1 214 ? 11.694 28.370 24.063 1.00 13.97 213 PRO A N 1
ATOM 1695 C CA . PRO A 1 214 ? 12.781 27.391 23.992 1.00 14.81 213 PRO A CA 1
ATOM 1696 C C . PRO A 1 214 ? 13.961 27.882 24.785 1.00 15.43 213 PRO A C 1
ATOM 1697 O O . PRO A 1 214 ? 14.258 29.072 24.815 1.00 17.99 213 PRO A O 1
ATOM 1701 N N . ALA A 1 215 ? 14.636 26.942 25.413 1.00 13.43 214 ALA A N 1
ATOM 1702 C CA . ALA A 1 215 ? 15.789 27.290 26.240 1.00 14.52 214 ALA A CA 1
ATOM 1703 C C . ALA A 1 215 ? 16.828 28.040 25.420 1.00 14.14 214 ALA A C 1
ATOM 1704 O O . ALA A 1 215 ? 17.542 28.877 25.936 1.00 16.50 214 ALA A O 1
ATOM 1706 N N . PHE A 1 216 ? 16.988 27.681 24.143 1.00 15.88 215 PHE A N 1
ATOM 1707 C CA . PHE A 1 216 ? 18.025 28.299 23.331 1.00 17.27 215 PHE A CA 1
ATOM 1708 C C . PHE A 1 216 ? 17.860 29.794 23.110 1.00 17.51 215 PHE A C 1
ATOM 1709 O O . PHE A 1 216 ? 18.770 30.456 22.636 1.00 18.25 215 PHE A O 1
ATOM 1717 N N . THR A 1 217 ? 16.695 30.317 23.494 1.00 15.45 216 THR A N 1
ATOM 1718 C CA . THR A 1 217 ? 16.398 31.748 23.358 1.00 17.27 216 THR A CA 1
ATOM 1719 C C . THR A 1 217 ? 16.856 32.596 24.521 1.00 16.30 216 THR A C 1
ATOM 1720 O O . THR A 1 217 ? 16.796 33.823 24.420 1.00 17.66 216 THR A O 1
ATOM 1724 N N . VAL A 1 218 ? 17.327 31.985 25.605 1.00 16.44 217 VAL A N 1
ATOM 1725 C CA . VAL A 1 218 ? 17.667 32.776 26.785 1.00 15.14 217 VAL A CA 1
ATOM 1726 C C . VAL A 1 218 ? 18.887 33.657 26.522 1.00 17.57 217 VAL A C 1
ATOM 1727 O O . VAL A 1 218 ? 19.666 33.427 25.623 1.00 17.21 217 VAL A O 1
ATOM 1731 N N . ASP A 1 219 ? 19.008 34.713 27.313 1.00 20.55 218 ASP A N 1
ATOM 1732 C CA . ASP A 1 219 ? 20.116 35.652 27.201 1.00 19.96 218 ASP A CA 1
ATOM 1733 C C . ASP A 1 219 ? 21.463 34.986 27.291 1.00 19.08 218 ASP A C 1
ATOM 1734 O O . ASP A 1 219 ? 21.613 33.969 27.997 1.00 18.86 218 ASP A O 1
ATOM 1736 N N . TRP A 1 220 ? 22.459 35.576 26.609 1.00 19.18 219 TRP A N 1
ATOM 1737 C CA . TRP A 1 220 ? 23.840 35.061 26.631 1.00 18.88 219 TRP A CA 1
ATOM 1738 C C . TRP A 1 220 ? 24.543 34.932 27.974 1.00 22.79 219 TRP A C 1
ATOM 1739 O O . TRP A 1 220 ? 25.559 34.228 28.100 1.00 26.49 219 TRP A O 1
ATOM 1750 N N . ASP A 1 221 ? 23.972 35.525 28.992 1.00 20.98 220 ASP A N 1
ATOM 1751 C CA . ASP A 1 221 ? 24.446 35.298 30.343 1.00 24.38 220 ASP A CA 1
ATOM 1752 C C . ASP A 1 221 ? 24.183 33.826 30.818 1.00 25.74 220 ASP A C 1
ATOM 1753 O O . ASP A 1 221 ? 24.771 33.359 31.784 1.00 25.98 220 ASP A O 1
ATOM 1756 N N . ALA A 1 222 ? 23.291 33.117 30.135 1.00 19.53 221 ALA A N 1
ATOM 1757 C CA . ALA A 1 222 ? 22.961 31.727 30.513 1.00 17.44 221 ALA A CA 1
ATOM 1758 C C . ALA A 1 222 ? 22.939 30.804 29.315 1.00 15.46 221 ALA A C 1
ATOM 1759 O O . ALA A 1 222 ? 22.965 29.595 29.490 1.00 17.83 221 ALA A O 1
ATOM 1761 N N . LYS A 1 223 ? 22.882 31.398 28.125 1.00 14.87 222 LYS A N 1
ATOM 1762 C CA . LYS A 1 223 ? 22.667 30.610 26.909 1.00 14.03 222 LYS A CA 1
ATOM 1763 C C . LYS A 1 223 ? 23.755 29.540 26.703 1.00 13.76 222 LYS A C 1
ATOM 1764 O O . LYS A 1 223 ? 23.536 28.515 26.042 1.00 13.81 222 LYS A O 1
ATOM 1770 N N . ASN A 1 224 ? 24.954 29.765 27.207 1.00 14.63 223 ASN A N 1
ATOM 1771 C CA . ASN A 1 224 ? 26.042 28.793 27.049 1.00 13.62 223 ASN A CA 1
ATOM 1772 C C . ASN A 1 224 ? 25.868 27.527 27.882 1.00 15.85 223 ASN A C 1
ATOM 1773 O O . ASN A 1 224 ? 26.645 26.579 27.715 1.00 19.44 223 ASN A O 1
ATOM 1778 N N . TRP A 1 225 ? 24.886 27.527 28.754 1.00 13.71 224 TRP A N 1
ATOM 1779 C CA . TRP A 1 225 ? 24.619 26.420 29.671 1.00 13.08 224 TRP A CA 1
ATOM 1780 C C . TRP A 1 225 ? 23.454 25.528 29.265 1.00 14.31 224 TRP A C 1
ATOM 1781 O O . TRP A 1 225 ? 23.050 24.617 29.991 1.00 16.25 224 TRP A O 1
ATOM 1792 N N . VAL A 1 226 ? 22.865 25.812 28.110 1.00 15.08 225 VAL A N 1
ATOM 1793 C CA . VAL A 1 226 ? 21.587 25.157 27.712 1.00 13.44 225 VAL A CA 1
ATOM 1794 C C . VAL A 1 226 ? 21.723 24.286 26.478 1.00 13.35 225 VAL A C 1
ATOM 1795 O O . VAL A 1 226 ? 22.543 24.498 25.568 1.00 14.72 225 VAL A O 1
ATOM 1799 N N . VAL A 1 227 ? 20.873 23.259 26.494 1.00 15.59 226 VAL A N 1
ATOM 1800 C CA . VAL A 1 227 ? 20.671 22.398 25.328 1.00 14.32 226 VAL A CA 1
ATOM 1801 C C . VAL A 1 227 ? 19.129 22.280 25.150 1.00 16.21 226 VAL A C 1
ATOM 1802 O O . VAL A 1 227 ? 18.421 21.922 26.101 1.00 18.04 226 VAL A O 1
ATOM 1806 N N . SER A 1 228 ? 18.630 22.558 23.937 1.00 13.42 227 SER A N 1
ATOM 1807 C CA . SER A 1 228 ? 17.231 22.331 23.600 1.00 14.71 227 SER A CA 1
ATOM 1808 C C . SER A 1 228 ? 17.131 21.087 22.743 1.00 16.28 227 SER A C 1
ATOM 1809 O O . SER A 1 228 ? 17.886 20.939 21.792 1.00 15.90 227 SER A O 1
ATOM 1812 N N . LEU A 1 229 ? 16.176 20.217 23.063 1.00 13.98 228 LEU A N 1
ATOM 1813 C CA . LEU A 1 229 ? 15.976 18.981 22.313 1.00 13.04 228 LEU A CA 1
ATOM 1814 C C . LEU A 1 229 ? 14.557 19.005 21.727 1.00 13.71 228 LEU A C 1
ATOM 1815 O O . LEU A 1 229 ? 13.590 19.221 22.439 1.00 15.69 228 LEU A O 1
ATOM 1820 N N . ILE A 1 230 ? 14.481 18.792 20.413 1.00 14.80 229 ILE A N 1
ATOM 1821 C CA . ILE A 1 230 ? 13.195 18.786 19.707 1.00 16.00 229 ILE A CA 1
ATOM 1822 C C . ILE A 1 230 ? 13.159 17.571 18.792 1.00 17.13 229 ILE A C 1
ATOM 1823 O O . ILE A 1 230 ? 14.193 16.967 18.515 1.00 15.30 229 ILE A O 1
ATOM 1828 N N . SER A 1 231 ? 11.965 17.250 18.302 1.00 16.40 230 SER A N 1
ATOM 1829 C CA . SER A 1 231 ? 11.790 16.142 17.394 1.00 16.73 230 SER A CA 1
ATOM 1830 C C . SER A 1 231 ? 10.427 16.294 16.784 1.00 17.36 230 SER A C 1
ATOM 1831 O O . SER A 1 231 ? 9.536 16.856 17.380 1.00 18.76 230 SER A O 1
ATOM 1834 N N . PRO A 1 232 ? 10.260 15.768 15.565 1.00 15.72 231 PRO A N 1
ATOM 1835 C CA . PRO A 1 232 ? 8.894 15.703 15.005 1.00 14.93 231 PRO A CA 1
ATOM 1836 C C . PRO A 1 232 ? 8.070 14.570 15.545 1.00 15.60 231 PRO A C 1
ATOM 1837 O O . PRO A 1 232 ? 6.869 14.476 15.256 1.00 16.49 231 PRO A O 1
ATOM 1841 N N . SER A 1 233 ? 8.623 13.712 16.396 1.00 15.73 232 SER A N 1
ATOM 1842 C CA . SER A 1 233 ? 7.927 12.496 16.801 1.00 18.29 232 SER A CA 1
ATOM 1843 C C . SER A 1 233 ? 6.604 12.687 17.486 1.00 19.21 232 SER A C 1
ATOM 1844 O O . SER A 1 233 ? 5.583 12.076 17.088 1.00 19.46 232 SER A O 1
ATOM 1871 N N . THR A 1 235 ? 4.798 15.589 17.784 1.00 14.73 234 THR A N 1
ATOM 1872 C CA . THR A 1 235 ? 3.946 16.460 17.027 1.00 15.63 234 THR A CA 1
ATOM 1873 C C . THR A 1 235 ? 3.237 15.786 15.870 1.00 17.29 234 THR A C 1
ATOM 1874 O O . THR A 1 235 ? 2.068 16.070 15.607 1.00 16.78 234 THR A O 1
ATOM 1878 N N . PHE A 1 236 ? 3.954 14.927 15.162 1.00 15.24 235 PHE A N 1
ATOM 1879 C CA . PHE A 1 236 ? 3.495 14.442 13.852 1.00 14.79 235 PHE A CA 1
ATOM 1880 C C . PHE A 1 236 ? 3.146 12.923 13.820 1.00 15.70 235 PHE A C 1
ATOM 1881 O O . PHE A 1 236 ? 2.821 12.363 12.781 1.00 15.90 235 PHE A O 1
ATOM 1889 N N . ASN A 1 237 ? 3.218 12.277 14.987 1.00 14.40 236 ASN A N 1
ATOM 1890 C CA . ASN A 1 237 ? 2.895 10.851 15.134 1.00 14.50 236 ASN A CA 1
ATOM 1891 C C . ASN A 1 237 ? 3.923 9.961 14.438 1.00 15.89 236 ASN A C 1
ATOM 1892 O O . ASN A 1 237 ? 3.603 9.019 13.686 1.00 16.09 236 ASN A O 1
ATOM 1897 N N . LEU A 1 238 ? 5.163 10.249 14.798 1.00 15.81 237 LEU A N 1
ATOM 1898 C CA . LEU A 1 238 ? 6.349 9.648 14.220 1.00 15.72 237 LEU A CA 1
ATOM 1899 C C . LEU A 1 238 ? 7.347 9.126 15.218 1.00 13.36 237 LEU A C 1
ATOM 1900 O O . LEU A 1 238 ? 8.565 9.199 15.022 1.00 14.06 237 LEU A O 1
ATOM 1905 N N . ALA A 1 239 ? 6.843 8.464 16.263 1.00 14.16 238 ALA A N 1
ATOM 1906 C CA . ALA A 1 239 ? 7.701 7.886 17.324 1.00 16.60 238 ALA A CA 1
ATOM 1907 C C . ALA A 1 239 ? 8.760 6.977 16.715 1.00 16.66 238 ALA A C 1
ATOM 1908 O O . ALA A 1 239 ? 9.905 6.967 17.172 1.00 17.29 238 ALA A O 1
ATOM 1910 N N . ALA A 1 240 ? 8.386 6.232 15.691 1.00 17.25 239 ALA A N 1
ATOM 1911 C CA . ALA A 1 240 ? 9.318 5.236 15.108 1.00 15.04 239 ALA A CA 1
ATOM 1912 C C . ALA A 1 240 ? 10.174 5.761 13.953 1.00 16.49 239 ALA A C 1
ATOM 1913 O O . ALA A 1 240 ? 10.897 5.002 13.312 1.00 15.02 239 ALA A O 1
ATOM 1915 N N . LEU A 1 241 ? 10.072 7.055 13.663 1.00 13.81 240 LEU A N 1
ATOM 1916 C CA . LEU A 1 241 ? 10.929 7.643 12.607 1.00 13.76 240 LEU A CA 1
ATOM 1917 C C . LEU A 1 241 ? 12.362 7.778 13.067 1.00 15.01 240 LEU A C 1
ATOM 1918 O O . LEU A 1 241 ? 13.257 7.599 12.303 1.00 16.22 240 LEU A O 1
ATOM 1923 N N . HIS A 1 242 ? 12.556 8.071 14.347 1.00 13.97 241 HIS A N 1
ATOM 1924 C CA . HIS A 1 242 ? 13.916 8.236 14.911 1.00 14.18 241 HIS A CA 1
ATOM 1925 C C . HIS A 1 242 ? 14.701 9.419 14.291 1.00 15.33 241 HIS A C 1
ATOM 1926 O O . HIS A 1 242 ? 15.829 9.287 13.862 1.00 18.44 241 HIS A O 1
ATOM 1933 N N . ALA A 1 243 ? 14.055 10.579 14.354 1.00 16.80 242 ALA A N 1
ATOM 1934 C CA . ALA A 1 243 ? 14.659 11.828 13.944 1.00 16.12 242 ALA A CA 1
ATOM 1935 C C . ALA A 1 243 ? 14.443 12.821 15.071 1.00 16.18 242 ALA A C 1
ATOM 1936 O O . ALA A 1 243 ? 13.347 13.011 15.564 1.00 17.89 242 ALA A O 1
ATOM 1938 N N . ALA A 1 244 ? 15.528 13.463 15.466 1.00 13.82 243 ALA A N 1
ATOM 1939 C CA . ALA A 1 244 ? 15.468 14.507 16.474 1.00 12.83 243 ALA A CA 1
ATOM 1940 C C . ALA A 1 244 ? 16.572 15.479 16.231 1.00 16.85 243 ALA A C 1
ATOM 1941 O O . ALA A 1 244 ? 17.407 15.347 15.317 1.00 15.83 243 ALA A O 1
ATOM 1943 N N . CYS A 1 245 ? 16.609 16.520 17.031 1.00 16.31 244 CYS A N 1
ATOM 1944 C CA . CYS A 1 245 ? 17.653 17.510 16.873 1.00 16.10 244 CYS A CA 1
ATOM 1945 C C . CYS A 1 245 ? 17.969 18.136 18.247 1.00 16.58 244 CYS A C 1
ATOM 1946 O O . CYS A 1 245 ? 17.053 18.541 18.965 1.00 16.50 244 CYS A O 1
ATOM 1949 N N . ALA A 1 246 ? 19.270 18.257 18.545 1.00 14.09 245 ALA A N 1
ATOM 1950 C CA . ALA A 1 246 ? 19.749 19.020 19.682 1.00 15.80 245 ALA A CA 1
ATOM 1951 C C . ALA A 1 246 ? 20.167 20.410 19.169 1.00 15.12 245 ALA A C 1
ATOM 1952 O O . ALA A 1 246 ? 20.670 20.539 18.077 1.00 17.29 245 ALA A O 1
ATOM 1954 N N . ILE A 1 247 ? 19.790 21.441 19.916 1.00 12.35 246 ILE A N 1
ATOM 1955 C CA . ILE A 1 247 ? 20.161 22.806 19.626 1.00 12.52 246 ILE A CA 1
ATOM 1956 C C . ILE A 1 247 ? 21.009 23.300 20.760 1.00 13.73 246 ILE A C 1
ATOM 1957 O O . ILE A 1 247 ? 20.524 23.441 21.905 1.00 14.42 246 ILE A O 1
ATOM 1962 N N . ILE A 1 248 ? 22.281 23.521 20.478 1.00 14.30 247 ILE A N 1
ATOM 1963 C CA . ILE A 1 248 ? 23.302 23.719 21.504 1.00 14.11 247 ILE A CA 1
ATOM 1964 C C . ILE A 1 248 ? 24.138 24.952 21.145 1.00 14.46 247 ILE A C 1
ATOM 1965 O O . ILE A 1 248 ? 25.069 24.830 20.322 1.00 14.29 247 ILE A O 1
ATOM 1970 N N . PRO A 1 249 ? 23.816 26.114 21.707 1.00 14.50 248 PRO A N 1
ATOM 1971 C CA . PRO A 1 249 ? 24.548 27.332 21.305 1.00 13.03 248 PRO A CA 1
ATOM 1972 C C . PRO A 1 249 ? 26.050 27.323 21.576 1.00 13.41 248 PRO A C 1
ATOM 1973 O O . PRO A 1 249 ? 26.821 27.859 20.804 1.00 16.54 248 PRO A O 1
ATOM 1977 N N A ASN A 1 250 ? 26.455 26.779 22.731 0.50 14.77 249 ASN A N 1
ATOM 1978 N N B ASN A 1 250 ? 26.436 26.636 22.644 0.50 14.23 249 ASN A N 1
ATOM 1979 C CA A ASN A 1 250 ? 27.885 26.733 23.066 0.50 13.59 249 ASN A CA 1
ATOM 1980 C CA B ASN A 1 250 ? 27.830 26.606 23.073 0.50 12.75 249 ASN A CA 1
ATOM 1981 C C A ASN A 1 250 ? 28.575 25.749 22.144 0.50 14.87 249 ASN A C 1
ATOM 1982 C C B ASN A 1 250 ? 28.665 25.658 22.201 0.50 14.19 249 ASN A C 1
ATOM 1983 O O A ASN A 1 250 ? 28.148 24.611 22.061 0.50 14.08 249 ASN A O 1
ATOM 1984 O O B ASN A 1 250 ? 28.442 24.472 22.191 0.50 12.96 249 ASN A O 1
ATOM 1993 N N . PRO A 1 251 ? 29.628 26.194 21.415 1.00 14.95 250 PRO A N 1
ATOM 1994 C CA . PRO A 1 251 ? 30.288 25.318 20.431 1.00 14.79 250 PRO A CA 1
ATOM 1995 C C . PRO A 1 251 ? 31.085 24.165 21.018 1.00 14.84 250 PRO A C 1
ATOM 1996 O O . PRO A 1 251 ? 31.184 23.086 20.417 1.00 15.26 250 PRO A O 1
ATOM 2000 N N A ASP A 1 252 ? 31.658 24.377 22.197 0.50 16.72 251 ASP A N 1
ATOM 2001 N N B ASP A 1 252 ? 31.614 24.410 22.210 0.50 15.39 251 ASP A N 1
ATOM 2002 C CA A ASP A 1 252 ? 32.438 23.307 22.798 0.50 17.05 251 ASP A CA 1
ATOM 2003 C CA B ASP A 1 252 ? 32.410 23.410 22.877 0.50 15.23 251 ASP A CA 1
ATOM 2004 C C A ASP A 1 252 ? 31.487 22.212 23.332 0.50 15.84 251 ASP A C 1
ATOM 2005 C C B ASP A 1 252 ? 31.493 22.261 23.311 0.50 14.94 251 ASP A C 1
ATOM 2006 O O A ASP A 1 252 ? 31.704 21.020 23.132 0.50 15.95 251 ASP A O 1
ATOM 2007 O O B ASP A 1 252 ? 31.746 21.094 23.024 0.50 15.97 251 ASP A O 1
ATOM 2016 N N . LEU A 1 253 ? 30.408 22.619 23.963 1.00 15.13 252 LEU A N 1
ATOM 2017 C CA . LEU A 1 253 ? 29.405 21.646 24.443 1.00 14.83 252 LEU A CA 1
ATOM 2018 C C . LEU A 1 253 ? 28.819 20.926 23.276 1.00 15.22 252 LEU A C 1
ATOM 2019 O O . LEU A 1 253 ? 28.585 19.707 23.319 1.00 17.08 252 LEU A O 1
ATOM 2024 N N . ARG A 1 254 ? 28.561 21.657 22.206 1.00 14.53 253 ARG A N 1
ATOM 2025 C CA . ARG A 1 254 ? 27.983 21.089 20.993 1.00 13.63 253 ARG A CA 1
ATOM 2026 C C . ARG A 1 254 ? 28.875 20.010 20.351 1.00 13.11 253 ARG A C 1
ATOM 2027 O O . ARG A 1 254 ? 28.405 18.953 19.996 1.00 15.21 253 ARG A O 1
ATOM 2035 N N . ALA A 1 255 ? 30.175 20.282 20.264 1.00 14.16 254 ALA A N 1
ATOM 2036 C CA . ALA A 1 255 ? 31.119 19.314 19.727 1.00 15.03 254 ALA A CA 1
ATOM 2037 C C . ALA A 1 255 ? 31.133 18.058 20.569 1.00 16.18 254 ALA A C 1
ATOM 2038 O O . ALA A 1 255 ? 31.160 16.958 20.090 1.00 17.68 254 ALA A O 1
ATOM 2040 N N . ARG A 1 256 ? 31.146 18.254 21.870 1.00 15.28 255 ARG A N 1
ATOM 2041 C CA . ARG A 1 256 ? 31.198 17.120 22.796 1.00 14.93 255 ARG A CA 1
ATOM 2042 C C . ARG A 1 256 ? 29.896 16.306 22.749 1.00 16.15 255 ARG A C 1
ATOM 2043 O O . ARG A 1 256 ? 29.927 15.064 22.785 1.00 15.31 255 ARG A O 1
ATOM 2051 N N . ALA A 1 257 ? 28.735 16.980 22.678 1.00 14.76 256 ALA A N 1
ATOM 2052 C CA . ALA A 1 257 ? 27.461 16.246 22.546 1.00 13.39 256 ALA A CA 1
ATOM 2053 C C . ALA A 1 257 ? 27.447 15.438 21.253 1.00 15.66 256 ALA A C 1
ATOM 2054 O O . ALA A 1 257 ? 27.035 14.297 21.215 1.00 17.19 256 ALA A O 1
ATOM 2056 N N . GLU A 1 258 ? 27.882 16.042 20.182 1.00 13.81 257 GLU A N 1
ATOM 2057 C CA . GLU A 1 258 ? 27.910 15.390 18.886 1.00 16.48 257 GLU A CA 1
ATOM 2058 C C . GLU A 1 258 ? 28.759 14.125 18.973 1.00 18.15 257 GLU A C 1
ATOM 2059 O O . GLU A 1 258 ? 28.337 13.058 18.460 1.00 17.45 257 GLU A O 1
ATOM 2065 N N . GLU A 1 259 ? 29.937 14.221 19.612 1.00 15.49 258 GLU A N 1
ATOM 2066 C CA . GLU A 1 259 ? 30.806 13.033 19.764 1.00 17.55 258 GLU A CA 1
ATOM 2067 C C . GLU A 1 259 ? 30.047 11.965 20.557 1.00 16.52 258 GLU A C 1
ATOM 2068 O O . GLU A 1 259 ? 30.086 10.799 20.254 1.00 19.24 258 GLU A O 1
ATOM 2074 N N . SER A 1 260 ? 29.325 12.392 21.587 1.00 14.83 259 SER A N 1
ATOM 2075 C CA . SER A 1 260 ? 28.571 11.460 22.445 1.00 16.56 259 SER A CA 1
ATOM 2076 C C . SER A 1 260 ? 27.471 10.737 21.668 1.00 16.95 259 SER A C 1
ATOM 2077 O O . SER A 1 260 ? 27.219 9.552 21.907 1.00 17.16 259 SER A O 1
ATOM 2080 N N . PHE A 1 261 ? 26.842 11.416 20.723 1.00 17.05 260 PHE A N 1
ATOM 2081 C CA . PHE A 1 261 ? 25.806 10.830 19.899 1.00 15.74 260 PHE A CA 1
ATOM 2082 C C . PHE A 1 261 ? 26.404 9.790 18.970 1.00 13.92 260 PHE A C 1
ATOM 2083 O O . PHE A 1 261 ? 25.880 8.684 18.822 1.00 17.01 260 PHE A O 1
ATOM 2091 N N . PHE A 1 262 ? 27.554 10.115 18.399 1.00 17.96 261 PHE A N 1
ATOM 2092 C CA . PHE A 1 262 ? 28.237 9.119 17.537 1.00 23.76 261 PHE A CA 1
ATOM 2093 C C . PHE A 1 262 ? 28.653 7.866 18.308 1.00 22.46 261 PHE A C 1
ATOM 2094 O O . PHE A 1 262 ? 28.359 6.749 17.874 1.00 22.32 261 PHE A O 1
ATOM 2102 N N . LEU A 1 263 ? 29.171 8.035 19.506 1.00 23.36 262 LEU A N 1
ATOM 2103 C CA . LEU A 1 263 ? 29.520 6.906 20.402 1.00 26.16 262 LEU A CA 1
ATOM 2104 C C . LEU A 1 263 ? 28.345 6.024 20.724 1.00 22.83 262 LEU A C 1
ATOM 2105 O O . LEU A 1 263 ? 28.498 4.804 20.915 1.00 29.73 262 LEU A O 1
ATOM 2110 N N . ALA A 1 264 ? 27.171 6.620 20.891 1.00 20.73 263 ALA A N 1
ATOM 2111 C CA . ALA A 1 264 ? 26.006 5.868 21.314 1.00 17.77 263 ALA A CA 1
ATOM 2112 C C . ALA A 1 264 ? 25.405 5.123 20.097 1.00 19.45 263 ALA A C 1
ATOM 2113 O O . ALA A 1 264 ? 24.592 4.224 20.245 1.00 20.47 263 ALA A O 1
ATOM 2115 N N . GLY A 1 265 ? 25.772 5.571 18.918 1.00 17.78 264 GLY A N 1
ATOM 2116 C CA . GLY A 1 265 ? 25.218 5.052 17.679 1.00 19.21 264 GLY A CA 1
ATOM 2117 C C . GLY A 1 265 ? 23.895 5.696 17.328 1.00 20.30 264 GLY A C 1
ATOM 2118 O O . GLY A 1 265 ? 23.028 5.073 16.703 1.00 22.76 264 GLY A O 1
ATOM 2119 N N . ILE A 1 266 ? 23.736 6.979 17.715 1.00 14.48 265 ILE A N 1
ATOM 2120 C CA . ILE A 1 266 ? 22.487 7.723 17.496 1.00 15.03 265 ILE A CA 1
ATOM 2121 C C . ILE A 1 266 ? 22.699 8.988 16.669 1.00 13.66 265 ILE A C 1
ATOM 2122 O O . ILE A 1 266 ? 21.793 9.817 16.598 1.00 16.04 265 ILE A O 1
ATOM 2127 N N . GLY A 1 267 ? 23.858 9.138 16.055 1.00 16.66 266 GLY A N 1
ATOM 2128 C CA . GLY A 1 267 ? 24.176 10.343 15.341 1.00 15.45 266 GLY A CA 1
ATOM 2129 C C . GLY A 1 267 ? 24.022 10.289 13.837 1.00 15.55 266 GLY A C 1
ATOM 2130 O O . GLY A 1 267 ? 24.221 11.293 13.183 1.00 17.99 266 GLY A O 1
ATOM 2131 N N . GLU A 1 268 ? 23.637 9.134 13.321 1.00 17.80 267 GLU A N 1
ATOM 2132 C CA . GLU A 1 268 ? 23.468 8.927 11.847 1.00 18.84 267 GLU A CA 1
ATOM 2133 C C . GLU A 1 268 ? 22.012 8.590 11.539 1.00 16.17 267 GLU A C 1
ATOM 2134 O O . GLU A 1 268 ? 21.385 7.803 12.256 1.00 17.49 267 GLU A O 1
ATOM 2137 N N . PRO A 1 269 ? 21.459 9.205 10.479 1.00 17.07 268 PRO A N 1
ATOM 2138 C CA . PRO A 1 269 ? 20.049 8.952 10.167 1.00 14.87 268 PRO A CA 1
ATOM 2139 C C . PRO A 1 269 ? 19.789 7.638 9.484 1.00 14.93 268 PRO A C 1
ATOM 2140 O O . PRO A 1 269 ? 20.598 7.164 8.660 1.00 16.33 268 PRO A O 1
ATOM 2144 N N . ASN A 1 270 ? 18.639 7.089 9.851 1.00 15.18 269 ASN A N 1
ATOM 2145 C CA . ASN A 1 270 ? 18.100 5.986 9.069 1.00 13.04 269 ASN A CA 1
ATOM 2146 C C . ASN A 1 270 ? 17.575 6.497 7.717 1.00 15.71 269 ASN A C 1
ATOM 2147 O O . ASN A 1 270 ? 17.598 7.701 7.440 1.00 15.77 269 ASN A O 1
ATOM 2152 N N . LEU A 1 271 ? 17.110 5.550 6.900 1.00 15.25 270 LEU A N 1
ATOM 2153 C CA . LEU A 1 271 ? 16.715 5.804 5.491 1.00 18.75 270 LEU A CA 1
ATOM 2154 C C . LEU A 1 271 ? 15.533 6.770 5.283 1.00 18.01 270 LEU A C 1
ATOM 2155 O O . LEU A 1 271 ? 15.389 7.274 4.184 1.00 17.28 270 LEU A O 1
ATOM 2160 N N . LEU A 1 272 ? 14.771 7.074 6.331 1.00 15.20 271 LEU A N 1
ATOM 2161 C CA . LEU A 1 272 ? 13.649 8.000 6.210 1.00 14.81 271 LEU A CA 1
ATOM 2162 C C . LEU A 1 272 ? 13.770 9.260 7.032 1.00 15.61 271 LEU A C 1
ATOM 2163 O O . LEU A 1 272 ? 13.040 10.223 6.758 1.00 15.51 271 LEU A O 1
ATOM 2168 N N . ALA A 1 273 ? 14.634 9.243 8.059 1.00 14.52 272 ALA A N 1
ATOM 2169 C CA . ALA A 1 273 ? 14.675 10.329 9.048 1.00 14.42 272 ALA A CA 1
ATOM 2170 C C . ALA A 1 273 ? 14.838 11.677 8.373 1.00 15.71 272 ALA A C 1
ATOM 2171 O O . ALA A 1 273 ? 14.115 12.646 8.732 1.00 16.70 272 ALA A O 1
ATOM 2173 N N . ILE A 1 274 ? 15.727 11.789 7.395 1.00 16.51 273 ILE A N 1
ATOM 2174 C CA . ILE A 1 274 ? 16.001 13.090 6.799 1.00 16.46 273 ILE A CA 1
ATOM 2175 C C . ILE A 1 274 ? 14.802 13.586 5.942 1.00 13.11 273 ILE A C 1
ATOM 2176 O O . ILE A 1 274 ? 14.260 14.644 6.218 1.00 15.57 273 ILE A O 1
ATOM 2181 N N . PRO A 1 275 ? 14.442 12.894 4.850 1.00 13.91 274 PRO A N 1
ATOM 2182 C CA . PRO A 1 275 ? 13.345 13.446 4.061 1.00 15.73 274 PRO A CA 1
ATOM 2183 C C . PRO A 1 275 ? 12.037 13.644 4.813 1.00 16.44 274 PRO A C 1
ATOM 2184 O O . PRO A 1 275 ? 11.298 14.611 4.544 1.00 16.60 274 PRO A O 1
ATOM 2188 N N . ALA A 1 276 ? 11.699 12.720 5.729 1.00 16.21 275 ALA A N 1
ATOM 2189 C CA . ALA A 1 276 ? 10.444 12.766 6.453 1.00 15.61 275 ALA A CA 1
ATOM 2190 C C . ALA A 1 276 ? 10.416 13.935 7.439 1.00 15.20 275 ALA A C 1
ATOM 2191 O O . ALA A 1 276 ? 9.402 14.647 7.536 1.00 14.38 275 ALA A O 1
ATOM 2193 N N . ALA A 1 277 ? 11.525 14.131 8.181 1.00 15.12 276 ALA A N 1
ATOM 2194 C CA . ALA A 1 277 ? 11.624 15.300 9.055 1.00 15.48 276 ALA A CA 1
ATOM 2195 C C . ALA A 1 277 ? 11.588 16.636 8.316 1.00 15.38 276 ALA A C 1
ATOM 2196 O O . ALA A 1 277 ? 10.942 17.567 8.788 1.00 14.69 276 ALA A O 1
ATOM 2198 N N . ILE A 1 278 ? 12.290 16.725 7.197 1.00 16.04 277 ILE A N 1
ATOM 2199 C CA . ILE A 1 278 ? 12.308 17.939 6.406 1.00 14.55 277 ILE A CA 1
ATOM 2200 C C . ILE A 1 278 ? 10.866 18.234 5.937 1.00 14.34 277 ILE A C 1
ATOM 2201 O O . ILE A 1 278 ? 10.412 19.370 5.998 1.00 15.52 277 ILE A O 1
ATOM 2206 N N . ALA A 1 279 ? 10.150 17.208 5.475 1.00 13.97 278 ALA A N 1
ATOM 2207 C CA . ALA A 1 279 ? 8.783 17.407 4.980 1.00 15.64 278 ALA A CA 1
ATOM 2208 C C . ALA A 1 279 ? 7.903 17.866 6.121 1.00 13.67 278 ALA A C 1
ATOM 2209 O O . ALA A 1 279 ? 7.107 18.784 5.938 1.00 15.44 278 ALA A O 1
ATOM 2211 N N . ALA A 1 280 ? 7.990 17.253 7.302 1.00 12.45 279 ALA A N 1
ATOM 2212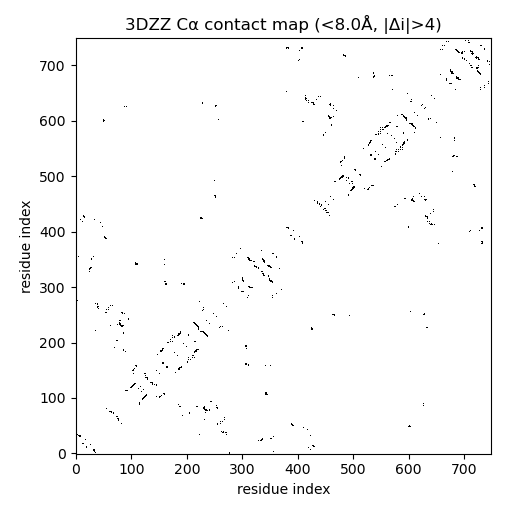 C CA . ALA A 1 280 ? 7.231 17.646 8.486 1.00 14.71 279 ALA A CA 1
ATOM 2213 C C . ALA A 1 280 ? 7.476 19.114 8.791 1.00 15.00 279 ALA A C 1
ATOM 2214 O O . ALA A 1 280 ? 6.548 19.900 8.984 1.00 15.88 279 ALA A O 1
ATOM 2216 N N . TYR A 1 281 ? 8.734 19.464 8.878 1.00 14.85 280 TYR A N 1
ATOM 2217 C CA . TYR A 1 281 ? 9.118 20.815 9.354 1.00 14.07 280 TYR A CA 1
ATOM 2218 C C . TYR A 1 281 ? 8.956 21.911 8.293 1.00 17.28 280 TYR A C 1
ATOM 2219 O O . TYR A 1 281 ? 8.855 23.093 8.661 1.00 21.35 280 TYR A O 1
ATOM 2228 N N A GLU A 1 282 ? 8.927 21.574 6.998 0.50 15.22 281 GLU A N 1
ATOM 2229 N N B GLU A 1 282 ? 8.916 21.529 7.017 0.50 16.72 281 GLU A N 1
ATOM 2230 C CA A GLU A 1 282 ? 8.675 22.566 5.944 0.50 15.85 281 GLU A CA 1
ATOM 2231 C CA B GLU A 1 282 ? 8.686 22.454 5.915 0.50 17.34 281 GLU A CA 1
ATOM 2232 C C A GLU A 1 282 ? 7.215 22.578 5.458 0.50 17.38 281 GLU A C 1
ATOM 2233 C C B GLU A 1 282 ? 7.205 22.594 5.608 0.50 18.84 281 GLU A C 1
ATOM 2234 O O A GLU A 1 282 ? 6.720 23.602 4.949 0.50 17.03 281 GLU A O 1
ATOM 2235 O O B GLU A 1 282 ? 6.700 23.704 5.384 0.50 19.59 281 GLU A O 1
ATOM 2246 N N . GLU A 1 283 ? 6.507 21.467 5.608 1.00 15.79 282 GLU A N 1
ATOM 2247 C CA . GLU A 1 283 ? 5.160 21.397 5.046 1.00 17.31 282 GLU A CA 1
ATOM 2248 C C . GLU A 1 283 ? 4.080 20.977 5.990 1.00 18.07 282 GLU A C 1
ATOM 2249 O O . GLU A 1 283 ? 2.947 20.850 5.575 1.00 20.95 282 GLU A O 1
ATOM 2255 N N . GLY A 1 284 ? 4.404 20.821 7.252 1.00 15.17 283 GLY A N 1
ATOM 2256 C CA . GLY A 1 284 ? 3.433 20.306 8.209 1.00 16.15 283 GLY A CA 1
ATOM 2257 C C . GLY A 1 284 ? 2.595 21.306 8.994 1.00 15.82 283 GLY A C 1
ATOM 2258 O O . GLY A 1 284 ? 1.856 20.925 9.883 1.00 16.00 283 GLY A O 1
ATOM 2259 N N . HIS A 1 285 ? 2.794 22.585 8.735 1.00 14.50 284 HIS A N 1
ATOM 2260 C CA . HIS A 1 285 ? 2.110 23.644 9.438 1.00 17.38 284 HIS A CA 1
ATOM 2261 C C . HIS A 1 285 ? 0.610 23.554 9.391 1.00 16.32 284 HIS A C 1
ATOM 2262 O O . HIS A 1 285 ? -0.059 23.675 10.399 1.00 16.63 284 HIS A O 1
ATOM 2269 N N . ASP A 1 286 ? 0.071 23.293 8.219 1.00 16.37 285 ASP A N 1
ATOM 2270 C CA . ASP A 1 286 ? -1.402 23.279 8.078 1.00 14.32 285 ASP A CA 1
ATOM 2271 C C . ASP A 1 286 ? -1.995 22.084 8.792 1.00 15.16 285 ASP A C 1
ATOM 2272 O O . ASP A 1 286 ? -3.073 22.162 9.388 1.00 15.79 285 ASP A O 1
ATOM 2277 N N . TRP A 1 287 ? -1.301 20.962 8.734 1.00 16.34 286 TRP A N 1
ATOM 2278 C CA . TRP A 1 287 ? -1.794 19.759 9.357 1.00 13.50 286 TRP A CA 1
ATOM 2279 C C . TRP A 1 287 ? -1.818 19.943 10.871 1.00 14.07 286 TRP A C 1
ATOM 2280 O O . TRP A 1 287 ? -2.767 19.572 11.549 1.00 15.05 286 TRP A O 1
ATOM 2291 N N . LEU A 1 288 ? -0.754 20.552 11.379 1.00 14.83 287 LEU A N 1
ATOM 2292 C CA . LEU A 1 288 ? -0.670 20.830 12.828 1.00 13.87 287 LEU A CA 1
ATOM 2293 C C . LEU A 1 288 ? -1.793 21.739 13.268 1.00 14.12 287 LEU A C 1
ATOM 2294 O O . LEU A 1 288 ? -2.377 21.537 14.346 1.00 13.70 287 LEU A O 1
ATOM 2299 N N . ARG A 1 289 ? -2.032 22.799 12.497 1.00 14.40 288 ARG A N 1
ATOM 2300 C CA . ARG A 1 289 ? -3.125 23.736 12.831 1.00 15.14 288 ARG A CA 1
ATOM 2301 C C . ARG A 1 289 ? -4.448 22.945 13.030 1.00 16.04 288 ARG A C 1
ATOM 2302 O O . ARG A 1 289 ? -5.190 23.170 13.988 1.00 16.37 288 ARG A O 1
ATOM 2307 N N . GLU A 1 290 ? -4.751 22.060 12.114 1.00 13.96 289 GLU A N 1
ATOM 2308 C CA . GLU A 1 290 ? -5.993 21.281 12.181 1.00 15.10 289 GLU A CA 1
ATOM 2309 C C . GLU A 1 290 ? -5.953 20.320 13.387 1.00 14.78 289 GLU A C 1
ATOM 2310 O O . GLU A 1 290 ? -6.947 20.120 14.055 1.00 15.32 289 GLU A O 1
ATOM 2316 N N . LEU A 1 291 ? -4.833 19.622 13.577 1.00 13.96 290 LEU A N 1
ATOM 2317 C CA . LEU A 1 291 ? -4.672 18.731 14.736 1.00 13.19 290 LEU A CA 1
ATOM 2318 C C . LEU A 1 291 ? -4.973 19.473 15.977 1.00 14.03 290 LEU A C 1
ATOM 2319 O O . LEU A 1 291 ? -5.634 18.941 16.841 1.00 14.77 290 LEU A O 1
ATOM 2324 N N . LYS A 1 292 ? -4.429 20.670 16.148 1.00 14.50 291 LYS A N 1
ATOM 2325 C CA . LYS A 1 292 ? -4.665 21.391 17.427 1.00 14.56 291 LYS A CA 1
ATOM 2326 C C . LYS A 1 292 ? -6.131 21.636 17.701 1.00 14.51 291 LYS A C 1
ATOM 2327 O O . LYS A 1 292 ? -6.584 21.580 18.867 1.00 15.59 291 LYS A O 1
ATOM 2333 N N . GLN A 1 293 ? -6.913 21.862 16.651 1.00 14.64 292 GLN A N 1
ATOM 2334 C CA . GLN A 1 293 ? -8.338 22.105 16.871 1.00 16.01 292 GLN A CA 1
ATOM 2335 C C . GLN A 1 293 ? -9.044 20.792 17.222 1.00 15.76 292 GLN A C 1
ATOM 2336 O O . GLN A 1 293 ? -9.900 20.758 18.085 1.00 15.81 292 GLN A O 1
ATOM 2342 N N . VAL A 1 294 ? -8.627 19.682 16.620 1.00 14.05 293 VAL A N 1
ATOM 2343 C CA . VAL A 1 294 ? -9.184 18.371 16.972 1.00 13.75 293 VAL A CA 1
ATOM 2344 C C . VAL A 1 294 ? -8.888 18.107 18.432 1.00 13.13 293 VAL A C 1
ATOM 2345 O O . VAL A 1 294 ? -9.767 17.655 19.197 1.00 16.27 293 VAL A O 1
ATOM 2349 N N . LEU A 1 295 ? -7.648 18.378 18.845 1.00 14.23 294 LEU A N 1
ATOM 2350 C CA . LEU A 1 295 ? -7.268 18.166 20.244 1.00 13.45 294 LEU A CA 1
ATOM 2351 C C . LEU A 1 295 ? -8.047 19.073 21.182 1.00 15.41 294 LEU A C 1
ATOM 2352 O O . LEU A 1 295 ? -8.498 18.658 22.256 1.00 14.41 294 LEU A O 1
ATOM 2357 N N . ARG A 1 296 ? -8.206 20.327 20.831 1.00 14.68 295 ARG A N 1
ATOM 2358 C CA . ARG A 1 296 ? -8.994 21.248 21.708 1.00 15.25 295 ARG A CA 1
ATOM 2359 C C . ARG A 1 296 ? -10.421 20.738 21.862 1.00 15.78 295 ARG A C 1
ATOM 2360 O O . ARG A 1 296 ? -10.991 20.705 22.945 1.00 15.31 295 ARG A O 1
ATOM 2368 N N . ASP A 1 297 ? -10.992 20.293 20.762 1.00 14.92 296 ASP A N 1
ATOM 2369 C CA . ASP A 1 297 ? -12.344 19.768 20.791 1.00 14.51 296 ASP A CA 1
ATOM 2370 C C . ASP A 1 297 ? -12.430 18.550 21.703 1.00 17.37 296 ASP A C 1
ATOM 2371 O O . ASP A 1 297 ? -13.353 18.402 22.483 1.00 17.14 296 ASP A O 1
ATOM 2376 N N . ASN A 1 298 ? -11.442 17.683 21.619 1.00 15.29 297 ASN A N 1
ATOM 2377 C CA . ASN A 1 298 ? -11.449 16.476 22.449 1.00 13.47 297 ASN A CA 1
ATOM 2378 C C . ASN A 1 298 ? -11.281 16.815 23.929 1.00 14.52 297 ASN A C 1
ATOM 2379 O O . ASN A 1 298 ? -11.892 16.209 24.790 1.00 15.87 297 ASN A O 1
ATOM 2384 N N . PHE A 1 299 ? -10.337 17.692 24.241 1.00 16.28 298 PHE A N 1
ATOM 2385 C CA . PHE A 1 299 ? -10.147 18.118 25.627 1.00 14.40 298 PHE A CA 1
ATOM 2386 C C . PHE A 1 299 ? -11.407 18.827 26.150 1.00 15.78 298 PHE A C 1
ATOM 2387 O O . PHE A 1 299 ? -11.756 18.664 27.325 1.00 17.08 298 PHE A O 1
ATOM 2395 N N . ALA A 1 300 ? -12.076 19.656 25.330 1.00 14.24 299 ALA A N 1
ATOM 2396 C CA . ALA A 1 300 ? -13.308 20.316 25.759 1.00 16.03 299 ALA A CA 1
ATOM 2397 C C . ALA A 1 300 ? -14.409 19.299 26.091 1.00 15.36 299 ALA A C 1
ATOM 2398 O O . ALA A 1 300 ? -15.068 19.411 27.103 1.00 18.41 299 ALA A O 1
ATOM 2400 N N . TYR A 1 301 ? -14.531 18.263 25.263 1.00 16.25 300 TYR A N 1
ATOM 2401 C CA . TYR A 1 301 ? -15.495 17.197 25.458 1.00 16.19 300 TYR A CA 1
ATOM 2402 C C . TYR A 1 301 ? -15.143 16.471 26.734 1.00 15.04 300 TYR A C 1
ATOM 2403 O O . TYR A 1 301 ? -15.997 16.329 27.627 1.00 17.63 300 TYR A O 1
ATOM 2412 N N . ALA A 1 302 ? -13.887 16.058 26.874 1.00 15.14 301 ALA A N 1
ATOM 2413 C CA . ALA A 1 302 ? -13.470 15.279 28.087 1.00 15.11 301 ALA A CA 1
ATOM 2414 C C . ALA A 1 302 ? -13.719 16.067 29.366 1.00 17.34 301 ALA A C 1
ATOM 2415 O O . ALA A 1 302 ? -14.212 15.522 30.379 1.00 16.35 301 ALA A O 1
ATOM 2417 N N . ARG A 1 303 ? -13.344 17.341 29.335 1.00 13.98 302 ARG A N 1
ATOM 2418 C CA . ARG A 1 303 ? -13.492 18.210 30.520 1.00 17.63 302 ARG A CA 1
ATOM 2419 C C . ARG A 1 303 ? -14.953 18.391 30.900 1.00 17.51 302 ARG A C 1
ATOM 2420 O O . ARG A 1 303 ? -15.309 18.355 32.102 1.00 18.04 302 ARG A O 1
ATOM 2428 N N . GLU A 1 304 ? -15.797 18.609 29.904 1.00 18.16 303 GLU A N 1
ATOM 2429 C CA . GLU A 1 304 ? -17.196 18.831 30.163 1.00 17.46 303 GLU A CA 1
ATOM 2430 C C . GLU A 1 304 ? -17.836 17.554 30.638 1.00 17.61 303 GLU A C 1
ATOM 2431 O O . GLU A 1 304 ? -18.580 17.529 31.617 1.00 17.97 303 GLU A O 1
ATOM 2437 N N . PHE A 1 305 ? -17.523 16.475 29.937 1.00 17.85 304 PHE A N 1
ATOM 2438 C CA . PHE A 1 305 ? -18.111 15.203 30.287 1.00 15.64 304 PHE A CA 1
ATOM 2439 C C . PHE A 1 305 ? -17.727 14.804 31.732 1.00 17.03 304 PHE A C 1
ATOM 2440 O O . PHE A 1 305 ? -18.587 14.396 32.537 1.00 20.03 304 PHE A O 1
ATOM 2448 N N . LEU A 1 306 ? -16.451 14.890 32.076 1.00 18.27 305 LEU A N 1
ATOM 2449 C CA . LEU A 1 306 ? -16.034 14.436 33.415 1.00 18.06 305 LEU A CA 1
ATOM 2450 C C . LEU A 1 306 ? -16.569 15.347 34.512 1.00 17.65 305 LEU A C 1
ATOM 2451 O O . LEU A 1 306 ? -16.944 14.894 35.557 1.00 19.75 305 LEU A O 1
ATOM 2456 N N . ALA A 1 307 ? -16.604 16.650 34.256 1.00 18.92 306 ALA A N 1
ATOM 2457 C CA . ALA A 1 307 ? -17.129 17.592 35.242 1.00 19.16 306 ALA A CA 1
ATOM 2458 C C . ALA A 1 307 ? -18.561 17.247 35.551 1.00 19.94 306 ALA A C 1
ATOM 2459 O O . ALA A 1 307 ? -18.978 17.337 36.716 1.00 20.39 306 ALA A O 1
ATOM 2461 N N . LYS A 1 308 ? -19.332 16.899 34.525 1.00 18.59 307 LYS A N 1
ATOM 2462 C CA . LYS A 1 308 ? -20.783 16.724 34.694 1.00 21.08 307 LYS A CA 1
ATOM 2463 C C . LYS A 1 308 ? -21.115 15.310 35.157 1.00 16.90 307 LYS A C 1
ATOM 2464 O O . LYS A 1 308 ? -22.140 15.083 35.830 1.00 18.59 307 LYS A O 1
ATOM 2466 N N . GLU A 1 309 ? -20.272 14.343 34.809 1.00 19.92 308 GLU A N 1
ATOM 2467 C CA . GLU A 1 309 ? -20.619 12.926 34.946 1.00 19.33 308 GLU A CA 1
ATOM 2468 C C . GLU A 1 309 ? -19.791 12.161 35.945 1.00 21.62 308 GLU A C 1
ATOM 2469 O O . GLU A 1 309 ? -20.212 11.130 36.416 1.00 23.65 308 GLU A O 1
ATOM 2475 N N . VAL A 1 310 ? -18.586 12.661 36.226 1.00 19.80 309 VAL A N 1
ATOM 2476 C CA . VAL A 1 310 ? -17.670 11.989 37.148 1.00 18.94 309 VAL A CA 1
ATOM 2477 C C . VAL A 1 310 ? -16.983 13.011 38.028 1.00 22.38 309 VAL A C 1
ATOM 2478 O O . VAL A 1 310 ? -15.800 13.218 37.892 1.00 19.42 309 VAL A O 1
ATOM 2482 N N . PRO A 1 311 ? -17.725 13.644 38.944 1.00 22.58 310 PRO A N 1
ATOM 2483 C CA . PRO A 1 311 ? -17.155 14.681 39.799 1.00 24.48 310 PRO A CA 1
ATOM 2484 C C . PRO A 1 311 ? -16.120 14.150 40.784 1.00 25.24 310 PRO A C 1
ATOM 2485 O O . PRO A 1 311 ? -15.418 14.925 41.416 1.00 28.93 310 PRO A O 1
ATOM 2489 N N . GLU A 1 312 ? -15.980 12.828 40.835 1.00 25.94 311 GLU A N 1
ATOM 2490 C CA . GLU A 1 312 ? -14.967 12.181 41.654 1.00 24.65 311 GLU A CA 1
ATOM 2491 C C . GLU A 1 312 ? -13.568 12.392 41.099 1.00 24.14 311 GLU A C 1
ATOM 2492 O O . GLU A 1 312 ? -12.592 12.172 41.832 1.00 27.21 311 GLU A O 1
ATOM 2494 N N . VAL A 1 313 ? -13.434 12.766 39.821 1.00 21.05 312 VAL A N 1
ATOM 2495 C CA . VAL A 1 313 ? -12.115 12.992 39.270 1.00 18.81 312 VAL A CA 1
ATOM 2496 C C . VAL A 1 313 ? -11.992 14.439 38.810 1.00 21.71 312 VAL A C 1
ATOM 2497 O O . VAL A 1 313 ? -12.969 15.138 38.730 1.00 22.47 312 VAL A O 1
ATOM 2501 N N . LYS A 1 314 ? -10.770 14.923 38.643 1.00 20.16 313 LYS A N 1
ATOM 2502 C CA . LYS A 1 314 ? -10.552 16.307 38.218 1.00 21.53 313 LYS A CA 1
ATOM 2503 C C . LYS A 1 314 ? -9.467 16.385 37.148 1.00 19.46 313 LYS A C 1
ATOM 2504 O O . LYS A 1 314 ? -8.289 16.114 37.434 1.00 19.16 313 LYS A O 1
ATOM 2510 N N . VAL A 1 315 ? -9.875 16.761 35.933 1.00 18.17 314 VAL A N 1
ATOM 2511 C CA . VAL A 1 315 ? -8.942 16.994 34.832 1.00 18.98 314 VAL A CA 1
ATOM 2512 C C . VAL A 1 315 ? -8.245 18.323 35.095 1.00 18.42 314 VAL A C 1
ATOM 2513 O O . VAL A 1 315 ? -8.886 19.358 35.237 1.00 20.59 314 VAL A O 1
ATOM 2517 N N A LEU A 1 316 ? -6.925 18.273 35.169 0.50 17.54 315 LEU A N 1
ATOM 2518 N N B LEU A 1 316 ? -6.929 18.285 35.220 0.50 17.27 315 LEU A N 1
ATOM 2519 C CA A LEU A 1 316 ? -6.146 19.470 35.393 0.50 17.26 315 LEU A CA 1
ATOM 2520 C CA B LEU A 1 316 ? -6.187 19.495 35.510 0.50 17.07 315 LEU A CA 1
ATOM 2521 C C A LEU A 1 316 ? -6.218 20.401 34.225 0.50 18.06 315 LEU A C 1
ATOM 2522 C C B LEU A 1 316 ? -6.135 20.383 34.294 0.50 17.91 315 LEU A C 1
ATOM 2523 O O A LEU A 1 316 ? -6.327 19.997 33.042 0.50 16.38 315 LEU A O 1
ATOM 2524 O O B LEU A 1 316 ? -6.071 19.923 33.145 0.50 19.26 315 LEU A O 1
ATOM 2533 N N . ASP A 1 317 ? -6.205 21.686 34.566 1.00 18.01 316 ASP A N 1
ATOM 2534 C CA . ASP A 1 317 ? -6.099 22.708 33.547 1.00 20.05 316 ASP A CA 1
ATOM 2535 C C . ASP A 1 317 ? -4.683 22.524 33.083 1.00 22.48 316 ASP A C 1
ATOM 2536 O O . ASP A 1 317 ? -3.745 22.462 33.903 1.00 28.35 316 ASP A O 1
ATOM 2541 N N . SER A 1 318 ? -4.515 22.386 31.798 1.00 21.45 317 SER A N 1
ATOM 2542 C CA . SER A 1 318 ? -3.200 22.204 31.211 1.00 20.16 317 SER A CA 1
ATOM 2543 C C . SER A 1 318 ? -3.270 22.983 29.926 1.00 21.16 317 SER A C 1
ATOM 2544 O O . SER A 1 318 ? -4.353 23.151 29.369 1.00 22.85 317 SER A O 1
ATOM 2547 N N . ASN A 1 319 ? -2.131 23.472 29.464 1.00 16.98 318 ASN A N 1
ATOM 2548 C CA . ASN A 1 319 ? -2.104 24.249 28.244 1.00 16.91 318 ASN A CA 1
ATOM 2549 C C . ASN A 1 319 ? -1.376 23.612 27.103 1.00 17.49 318 ASN A C 1
ATOM 2550 O O . ASN A 1 319 ? -1.309 24.198 26.044 1.00 16.99 318 ASN A O 1
ATOM 2555 N N . ALA A 1 320 ? -0.806 22.416 27.291 1.00 15.93 319 ALA A N 1
ATOM 2556 C CA . ALA A 1 320 ? 0.033 21.787 26.292 1.00 15.87 319 ALA A CA 1
ATOM 2557 C C . ALA A 1 320 ? -0.044 20.284 26.338 1.00 16.44 319 ALA A C 1
ATOM 2558 O O . ALA A 1 320 ? -0.364 19.690 27.368 1.00 18.33 319 ALA A O 1
ATOM 2560 N N . SER A 1 321 ? 0.191 19.705 25.173 1.00 17.08 320 SER A N 1
ATOM 2561 C CA . SER A 1 321 ? 0.216 18.250 24.994 1.00 18.61 320 SER A CA 1
ATOM 2562 C C . SER A 1 321 ? -1.190 17.695 24.740 1.00 15.75 320 SER A C 1
ATOM 2563 O O . SER A 1 321 ? -2.208 18.347 24.970 1.00 15.63 320 SER A O 1
ATOM 2566 N N . TYR A 1 322 ? -1.206 16.489 24.228 1.00 15.55 321 TYR A N 1
ATOM 2567 C CA . TYR A 1 322 ? -2.426 15.732 24.050 1.00 15.55 321 TYR A CA 1
ATOM 2568 C C . TYR A 1 322 ? -2.775 14.733 25.132 1.00 17.36 321 TYR A C 1
ATOM 2569 O O . TYR A 1 322 ? -3.642 13.887 24.953 1.00 16.71 321 TYR A O 1
ATOM 2578 N N . LEU A 1 323 ? -2.156 14.902 26.301 1.00 18.55 322 LEU A N 1
ATOM 2579 C CA . LEU A 1 323 ? -2.303 13.973 27.406 1.00 19.93 322 LEU A CA 1
ATOM 2580 C C . LEU A 1 323 ? -3.038 14.749 28.492 1.00 17.12 322 LEU A C 1
ATOM 2581 O O . LEU A 1 323 ? -2.626 15.848 28.870 1.00 22.72 322 LEU A O 1
ATOM 2586 N N . ALA A 1 324 ? -4.106 14.170 29.006 1.00 15.92 323 ALA A N 1
ATOM 2587 C CA . ALA A 1 324 ? -4.812 14.736 30.139 1.00 16.00 323 ALA A CA 1
ATOM 2588 C C . ALA A 1 324 ? -4.262 14.114 31.406 1.00 16.99 323 ALA A C 1
ATOM 2589 O O . ALA A 1 324 ? -4.020 12.905 31.465 1.00 18.28 323 ALA A O 1
ATOM 2591 N N . TRP A 1 325 ? -4.134 14.944 32.431 1.00 16.21 324 TRP A N 1
ATOM 2592 C CA . TRP A 1 325 ? -3.603 14.552 33.747 1.00 16.26 324 TRP A CA 1
ATOM 2593 C C . TRP A 1 325 ? -4.752 14.717 34.700 1.00 16.02 324 TRP A C 1
ATOM 2594 O O . TRP A 1 325 ? -5.237 15.821 34.915 1.00 16.40 324 TRP A O 1
ATOM 2605 N N . VAL A 1 326 ? -5.216 13.603 35.265 1.00 16.91 325 VAL A N 1
ATOM 2606 C CA . VAL A 1 326 ? -6.483 13.579 35.957 1.00 15.75 325 VAL A CA 1
ATOM 2607 C C . VAL A 1 326 ? -6.287 13.170 37.399 1.00 14.73 325 VAL A C 1
ATOM 2608 O O . VAL A 1 326 ? -5.809 12.058 37.672 1.00 16.23 325 VAL A O 1
ATOM 2612 N N . ASP A 1 327 ? -6.688 14.071 38.316 1.00 14.69 326 ASP A N 1
ATOM 2613 C CA . ASP A 1 327 ? -6.570 13.860 39.774 1.00 16.10 326 ASP A CA 1
ATOM 2614 C C . ASP A 1 327 ? -7.697 12.927 40.136 1.00 18.11 326 ASP A C 1
ATOM 2615 O O . ASP A 1 327 ? -8.887 13.292 40.029 1.00 19.33 326 ASP A O 1
ATOM 2620 N N . ILE A 1 328 ? -7.325 11.725 40.586 1.00 16.94 327 ILE A N 1
ATOM 2621 C CA . ILE A 1 328 ? -8.279 10.719 41.053 1.00 16.11 327 ILE A CA 1
ATOM 2622 C C . ILE A 1 328 ? -8.257 10.484 42.558 1.00 18.50 327 ILE A C 1
ATOM 2623 O O . ILE A 1 328 ? -8.866 9.521 43.018 1.00 19.19 327 ILE A O 1
ATOM 2628 N N . SER A 1 329 ? -7.654 11.424 43.289 1.00 21.13 328 SER A N 1
ATOM 2629 C CA . SER A 1 329 ? -7.541 11.345 44.760 1.00 18.55 328 SER A CA 1
ATOM 2630 C C . SER A 1 329 ? -8.880 11.111 45.450 1.00 19.93 328 SER A C 1
ATOM 2631 O O . SER A 1 329 ? -8.962 10.347 46.433 1.00 21.91 328 SER A O 1
ATOM 2634 N N . ALA A 1 330 ? -9.933 11.728 44.909 1.00 18.26 329 ALA A N 1
ATOM 2635 C CA . ALA A 1 330 ? -11.257 11.636 45.564 1.00 20.12 329 ALA A CA 1
ATOM 2636 C C . ALA A 1 330 ? -11.820 10.215 45.496 1.00 22.52 329 ALA A C 1
ATOM 2637 O O . ALA A 1 330 ? -12.749 9.881 46.232 1.00 24.10 329 ALA A O 1
ATOM 2639 N N . LEU A 1 331 ? -11.235 9.369 44.643 1.00 23.05 330 LEU A N 1
ATOM 2640 C CA . LEU A 1 331 ? -11.725 7.976 44.472 1.00 23.05 330 LEU A CA 1
ATOM 2641 C C . LEU A 1 331 ? -11.150 7.113 45.575 1.00 24.45 330 LEU A C 1
ATOM 2642 O O . LEU A 1 331 ? -11.627 6.023 45.849 1.00 23.57 330 LEU A O 1
ATOM 2647 N N . GLY A 1 332 ? -10.096 7.615 46.192 1.00 26.38 331 GLY A N 1
ATOM 2648 C CA . GLY A 1 332 ? -9.473 6.932 47.325 1.00 24.98 331 GLY A CA 1
ATOM 2649 C C . GLY A 1 332 ? -8.833 5.602 46.972 1.00 21.70 331 GLY A C 1
ATOM 2650 O O . GLY A 1 332 ? -8.857 4.661 47.776 1.00 21.52 331 GLY A O 1
ATOM 2659 N N . ASN A 1 334 ? -5.220 3.931 44.803 1.00 20.57 333 ASN A N 1
ATOM 2660 C CA . ASN A 1 334 ? -3.931 4.129 44.130 1.00 17.27 333 ASN A CA 1
ATOM 2661 C C . ASN A 1 334 ? -4.165 4.008 42.626 1.00 16.66 333 ASN A C 1
ATOM 2662 O O . ASN A 1 334 ? -4.921 3.142 42.173 1.00 19.33 333 ASN A O 1
ATOM 2667 N N . ALA A 1 335 ? -3.511 4.856 41.839 1.00 17.52 334 ALA A N 1
ATOM 2668 C CA . ALA A 1 335 ? -3.827 4.892 40.423 1.00 15.50 334 ALA A CA 1
ATOM 2669 C C . ALA A 1 335 ? -3.537 3.529 39.754 1.00 15.60 334 ALA A C 1
ATOM 2670 O O . ALA A 1 335 ? -4.221 3.134 38.812 1.00 16.34 334 ALA A O 1
ATOM 2672 N N . GLU A 1 336 ? -2.483 2.838 40.195 1.00 18.89 335 GLU A N 1
ATOM 2673 C CA . GLU A 1 336 ? -2.138 1.553 39.553 1.00 18.49 335 GLU A CA 1
ATOM 2674 C C . GLU A 1 336 ? -3.300 0.555 39.734 1.00 19.77 335 GLU A C 1
ATOM 2675 O O . GLU A 1 336 ? -3.709 -0.133 38.782 1.00 19.62 335 GLU A O 1
ATOM 2677 N N . ASP A 1 337 ? -3.890 0.560 40.915 1.00 18.88 336 ASP A N 1
ATOM 2678 C CA . ASP A 1 337 ? -5.033 -0.304 41.221 1.00 19.53 336 ASP A CA 1
ATOM 2679 C C . ASP A 1 337 ? -6.248 0.049 40.370 1.00 18.43 336 ASP A C 1
ATOM 2680 O O . ASP A 1 337 ? -6.939 -0.821 39.813 1.00 18.84 336 ASP A O 1
ATOM 2685 N N . PHE A 1 338 ? -6.512 1.353 40.303 1.00 18.95 337 PHE A N 1
ATOM 2686 C CA . PHE A 1 338 ? -7.627 1.869 39.557 1.00 16.95 337 PHE A CA 1
ATOM 2687 C C . PHE A 1 338 ? -7.507 1.530 38.088 1.00 15.79 337 PHE A C 1
ATOM 2688 O O . PHE A 1 338 ? -8.488 1.146 37.468 1.00 20.47 337 PHE A O 1
ATOM 2696 N N . CYS A 1 339 ? -6.332 1.705 37.510 1.00 17.38 338 CYS A N 1
ATOM 2697 C CA . CYS A 1 339 ? -6.200 1.462 36.080 1.00 18.07 338 CYS A CA 1
ATOM 2698 C C . CYS A 1 339 ? -6.334 -0.019 35.728 1.00 20.54 338 CYS A C 1
ATOM 2699 O O . CYS A 1 339 ? -6.839 -0.373 34.655 1.00 22.92 338 CYS A O 1
ATOM 2702 N N . LYS A 1 340 ? -5.863 -0.867 36.632 1.00 21.07 339 LYS A N 1
ATOM 2703 C CA . LYS A 1 340 ? -5.974 -2.321 36.420 1.00 19.43 339 LYS A CA 1
ATOM 2704 C C . LYS A 1 340 ? -7.470 -2.713 36.484 1.00 18.65 339 LYS A C 1
ATOM 2705 O O . LYS A 1 340 ? -8.005 -3.431 35.626 1.00 21.96 339 LYS A O 1
ATOM 2708 N N . TYR A 1 341 ? -8.163 -2.212 37.503 1.00 20.40 340 TYR A N 1
ATOM 2709 C CA . TYR A 1 341 ? -9.619 -2.404 37.657 1.00 19.61 340 TYR A CA 1
ATOM 2710 C C . TYR A 1 341 ? -10.393 -1.908 36.427 1.00 22.64 340 TYR A C 1
ATOM 2711 O O . TYR A 1 341 ? -11.254 -2.586 35.876 1.00 21.82 340 TYR A O 1
ATOM 2720 N N . LEU A 1 342 ? -10.040 -0.718 35.958 1.00 19.41 341 LEU A N 1
ATOM 2721 C CA . LEU A 1 342 ? -10.728 -0.107 34.847 1.00 19.15 341 LEU A CA 1
ATOM 2722 C C . LEU A 1 342 ? -10.578 -0.947 33.593 1.00 17.90 341 LEU A C 1
ATOM 2723 O O . LEU A 1 342 ? -11.526 -1.199 32.888 1.00 19.84 341 LEU A O 1
ATOM 2728 N N . ARG A 1 343 ? -9.384 -1.445 33.359 1.00 19.17 342 ARG A N 1
ATOM 2729 C CA . ARG A 1 343 ? -9.132 -2.239 32.176 1.00 18.86 342 ARG A CA 1
ATOM 2730 C C . ARG A 1 343 ? -9.919 -3.550 32.265 1.00 21.93 342 ARG A C 1
ATOM 2731 O O . ARG A 1 343 ? -10.481 -4.048 31.270 1.00 20.26 342 ARG A O 1
ATOM 2739 N N . GLU A 1 344 ? -9.936 -4.122 33.458 1.00 21.61 343 GLU A N 1
ATOM 2740 C CA . GLU A 1 344 ? -10.641 -5.405 33.638 1.00 23.50 343 GLU A CA 1
ATOM 2741 C C . GLU A 1 344 ? -12.123 -5.225 33.495 1.00 24.23 343 GLU A C 1
ATOM 2742 O O . GLU A 1 344 ? -12.785 -6.045 32.854 1.00 29.80 343 GLU A O 1
ATOM 2748 N N . LYS A 1 345 ? -12.673 -4.171 34.095 1.00 22.58 344 LYS A N 1
ATOM 2749 C CA . LYS A 1 345 ? -14.130 -3.977 34.093 1.00 22.77 344 LYS A CA 1
ATOM 2750 C C . LYS A 1 345 ? -14.643 -3.438 32.766 1.00 24.68 344 LYS A C 1
ATOM 2751 O O . LYS A 1 345 ? -15.743 -3.781 32.342 1.00 23.86 344 LYS A O 1
ATOM 2754 N N . THR A 1 346 ? -13.832 -2.620 32.091 1.00 20.07 345 THR A N 1
ATOM 2755 C CA . THR A 1 346 ? -14.327 -1.865 30.937 1.00 19.45 345 THR A CA 1
ATOM 2756 C C . THR A 1 346 ? -13.557 -2.003 29.646 1.00 18.71 345 THR A C 1
ATOM 2757 O O . THR A 1 346 ? -14.073 -1.589 28.595 1.00 19.81 345 THR A O 1
ATOM 2761 N N . GLY A 1 347 ? -12.337 -2.515 29.716 1.00 19.41 346 GLY A N 1
ATOM 2762 C CA . GLY A 1 347 ? -11.483 -2.596 28.527 1.00 16.61 346 GLY A CA 1
ATOM 2763 C C . GLY A 1 347 ? -10.718 -1.314 28.199 1.00 18.89 346 GLY A C 1
ATOM 2764 O O . GLY A 1 347 ? -9.890 -1.288 27.304 1.00 20.79 346 GLY A O 1
ATOM 2765 N N . LEU A 1 348 ? -10.999 -0.241 28.937 1.00 19.02 347 LEU A N 1
ATOM 2766 C CA . LEU A 1 348 ? -10.274 1.016 28.754 1.00 19.27 347 LEU A CA 1
ATOM 2767 C C . LEU A 1 348 ? -8.910 0.918 29.402 1.00 18.99 347 LEU A C 1
ATOM 2768 O O . LEU A 1 348 ? -8.803 0.590 30.585 1.00 17.91 347 LEU A O 1
ATOM 2773 N N . ILE A 1 349 ? -7.874 1.232 28.616 1.00 17.06 348 ILE A N 1
ATOM 2774 C CA . ILE A 1 349 ? -6.510 1.184 29.076 1.00 16.19 348 ILE A CA 1
ATOM 2775 C C . ILE A 1 349 ? -5.902 2.588 29.127 1.00 17.10 348 ILE A C 1
ATOM 2776 O O . ILE A 1 349 ? -5.623 3.192 28.102 1.00 17.68 348 ILE A O 1
ATOM 2781 N N . ILE A 1 350 ? -5.734 3.090 30.344 1.00 17.91 349 ILE A N 1
ATOM 2782 C CA . ILE A 1 350 ? -5.126 4.413 30.553 1.00 16.96 349 ILE A CA 1
ATOM 2783 C C . ILE A 1 350 ? -3.901 4.230 31.442 1.00 15.86 349 ILE A C 1
ATOM 2784 O O . ILE A 1 350 ? -3.655 3.134 31.905 1.00 21.23 349 ILE A O 1
ATOM 2789 N N . SER A 1 351 ? -3.085 5.264 31.606 1.00 19.36 350 SER A N 1
ATOM 2790 C CA . SER A 1 351 ? -1.825 5.151 32.287 1.00 17.01 350 SER A CA 1
ATOM 2791 C C . SER A 1 351 ? -1.960 5.583 33.742 1.00 17.58 350 SER A C 1
ATOM 2792 O O . SER A 1 351 ? -2.467 6.652 34.041 1.00 18.37 350 SER A O 1
ATOM 2795 N N . ALA A 1 352 ? -1.379 4.791 34.613 1.00 14.74 351 ALA A N 1
ATOM 2796 C CA . ALA A 1 352 ? -1.403 5.113 36.029 1.00 16.58 351 ALA A CA 1
ATOM 2797 C C . ALA A 1 352 ? -0.324 6.143 36.200 1.00 15.84 351 ALA A C 1
ATOM 2798 O O . ALA A 1 352 ? 0.683 6.139 35.466 1.00 18.90 351 ALA A O 1
ATOM 2800 N N . GLY A 1 353 ? -0.526 7.056 37.134 1.00 15.67 352 GLY A N 1
ATOM 2801 C CA . GLY A 1 353 ? 0.474 8.130 37.319 1.00 16.30 352 GLY A CA 1
ATOM 2802 C C . GLY A 1 353 ? 1.722 7.723 38.106 1.00 17.59 352 GLY A C 1
ATOM 2803 O O . GLY A 1 353 ? 2.669 8.487 38.215 1.00 17.01 352 GLY A O 1
ATOM 2804 N N . ASN A 1 354 ? 1.693 6.545 38.726 1.00 14.63 353 ASN A N 1
ATOM 2805 C CA . ASN A 1 354 ? 2.716 6.171 39.725 1.00 16.18 353 ASN A CA 1
ATOM 2806 C C . ASN A 1 354 ? 4.108 6.280 39.185 1.00 17.07 353 ASN A C 1
ATOM 2807 O O . ASN A 1 354 ? 4.999 6.754 39.876 1.00 18.46 353 ASN A O 1
ATOM 2812 N N . GLY A 1 355 ? 4.304 5.890 37.915 1.00 17.26 354 GLY A N 1
ATOM 2813 C CA . GLY A 1 355 ? 5.641 5.858 37.374 1.00 19.46 354 GLY A CA 1
ATOM 2814 C C . GLY A 1 355 ? 6.280 7.217 37.115 1.00 16.92 354 GLY A C 1
ATOM 2815 O O . GLY A 1 355 ? 7.528 7.300 36.921 1.00 17.70 354 GLY A O 1
ATOM 2816 N N . TYR A 1 356 ? 5.443 8.265 37.141 1.00 16.89 355 TYR A N 1
ATOM 2817 C CA . TYR A 1 356 ? 5.927 9.638 37.041 1.00 15.56 355 TYR A CA 1
ATOM 2818 C C . TYR A 1 356 ? 6.423 10.138 38.406 1.00 14.81 355 TYR A C 1
ATOM 2819 O O . TYR A 1 356 ? 6.929 11.240 38.531 1.00 16.78 355 TYR A O 1
ATOM 2828 N N . ARG A 1 357 ? 6.327 9.305 39.432 1.00 16.14 356 ARG A N 1
ATOM 2829 C CA . ARG A 1 357 ? 6.752 9.678 40.767 1.00 16.03 356 ARG A CA 1
ATOM 2830 C C . ARG A 1 357 ? 6.075 10.962 41.212 1.00 18.14 356 ARG A C 1
ATOM 2831 O O . ARG A 1 357 ? 4.932 11.153 40.905 1.00 17.89 356 ARG A O 1
ATOM 2839 N N . GLY A 1 358 ? 6.725 11.812 41.991 1.00 16.97 357 GLY A N 1
ATOM 2840 C CA . GLY A 1 358 ? 5.999 12.934 42.614 1.00 17.25 357 GLY A CA 1
ATOM 2841 C C . GLY A 1 358 ? 4.724 12.441 43.292 1.00 16.58 357 GLY A C 1
ATOM 2842 O O . GLY A 1 358 ? 4.744 11.487 44.075 1.00 18.79 357 GLY A O 1
ATOM 2843 N N . ASN A 1 359 ? 3.622 13.126 43.016 1.00 17.12 358 ASN A N 1
ATOM 2844 C CA . ASN A 1 359 ? 2.329 12.721 43.549 1.00 18.39 358 ASN A CA 1
ATOM 2845 C C . ASN A 1 359 ? 1.510 11.916 42.556 1.00 19.01 358 ASN A C 1
ATOM 2846 O O . ASN A 1 359 ? 0.284 11.794 42.682 1.00 16.56 358 ASN A O 1
ATOM 2851 N N . GLY A 1 360 ? 2.205 11.323 41.595 1.00 17.72 359 GLY A N 1
ATOM 2852 C CA . GLY A 1 360 ? 1.570 10.592 40.500 1.00 17.54 359 GLY A CA 1
ATOM 2853 C C . GLY A 1 360 ? 0.643 9.457 40.918 1.00 16.88 359 GLY A C 1
ATOM 2854 O O . GLY A 1 360 ? -0.249 9.083 40.160 1.00 18.82 359 GLY A O 1
ATOM 2855 N N . HIS A 1 361 ? 0.827 8.891 42.095 1.00 19.49 360 HIS A N 1
ATOM 2856 C CA . HIS A 1 361 ? -0.075 7.784 42.488 1.00 17.57 360 HIS A CA 1
ATOM 2857 C C . HIS A 1 361 ? -1.528 8.211 42.675 1.00 18.84 360 HIS A C 1
ATOM 2858 O O . HIS A 1 361 ? -2.393 7.374 42.801 1.00 19.53 360 HIS A O 1
ATOM 2865 N N . GLU A 1 362 ? -1.766 9.526 42.706 1.00 17.15 361 GLU A N 1
ATOM 2866 C CA . GLU A 1 362 ? -3.112 10.107 42.802 1.00 16.58 361 GLU A CA 1
ATOM 2867 C C . GLU A 1 362 ? -3.710 10.558 41.450 1.00 17.73 361 GLU A C 1
ATOM 2868 O O . GLU A 1 362 ? -4.754 11.245 41.438 1.00 17.20 361 GLU A O 1
ATOM 2874 N N . PHE A 1 363 ? -3.057 10.175 40.363 1.00 15.72 362 PHE A N 1
ATOM 2875 C CA . PHE A 1 363 ? -3.386 10.655 39.032 1.00 14.79 362 PHE A CA 1
ATOM 2876 C C . PHE A 1 363 ? -3.395 9.530 38.009 1.00 16.15 362 PHE A C 1
ATOM 2877 O O . PHE A 1 363 ? -2.710 8.545 38.162 1.00 15.68 362 PHE A O 1
ATOM 2885 N N . VAL A 1 364 ? -4.124 9.750 36.938 1.00 14.66 363 VAL A N 1
ATOM 2886 C CA . VAL A 1 364 ? -4.041 8.936 35.716 1.00 13.61 363 VAL A CA 1
ATOM 2887 C C . VAL A 1 364 ? -3.791 9.899 34.550 1.00 16.14 363 VAL A C 1
ATOM 2888 O O . VAL A 1 364 ? -4.131 11.102 34.579 1.00 15.70 363 VAL A O 1
ATOM 2892 N N . ARG A 1 365 ? -3.191 9.337 33.524 1.00 16.36 364 ARG A N 1
ATOM 2893 C CA . ARG A 1 365 ? -2.848 10.108 32.293 1.00 16.45 364 ARG A CA 1
ATOM 2894 C C . ARG A 1 365 ? -3.618 9.467 31.136 1.00 18.40 364 ARG A C 1
ATOM 2895 O O . ARG A 1 365 ? -3.571 8.249 30.961 1.00 17.63 364 ARG A O 1
ATOM 2903 N N . ILE A 1 366 ? -4.354 10.282 30.383 1.00 16.89 365 ILE A N 1
ATOM 2904 C CA . ILE A 1 366 ? -5.262 9.802 29.338 1.00 15.12 365 ILE A CA 1
ATOM 2905 C C . ILE A 1 366 ? -4.863 10.457 28.011 1.00 19.03 365 ILE A C 1
ATOM 2906 O O . ILE A 1 366 ? -4.748 11.649 27.930 1.00 18.41 365 ILE A O 1
ATOM 2911 N N . ASN A 1 367 ? -4.582 9.631 27.001 1.00 16.00 366 ASN A N 1
ATOM 2912 C CA . ASN A 1 367 ? -4.200 10.106 25.680 1.00 17.59 366 ASN A CA 1
ATOM 2913 C C . ASN A 1 367 ? -5.433 10.475 24.846 1.00 17.05 366 ASN A C 1
ATOM 2914 O O . ASN A 1 367 ? -6.226 9.589 24.486 1.00 16.43 366 ASN A O 1
ATOM 2919 N N . LEU A 1 368 ? -5.603 11.764 24.512 1.00 17.16 367 LEU A N 1
ATOM 2920 C CA . LEU A 1 368 ? -6.754 12.239 23.770 1.00 15.85 367 LEU A CA 1
ATOM 2921 C C . LEU A 1 368 ? -6.472 12.481 22.274 1.00 15.89 367 LEU A C 1
ATOM 2922 O O . LEU A 1 368 ? -7.345 13.032 21.580 1.00 17.09 367 LEU A O 1
ATOM 2927 N N . ALA A 1 369 ? -5.351 12.006 21.765 1.00 15.24 368 ALA A N 1
ATOM 2928 C CA . ALA A 1 369 ? -4.993 12.154 20.333 1.00 15.00 368 ALA A CA 1
ATOM 2929 C C . ALA A 1 369 ? -5.553 11.004 19.540 1.00 16.27 368 ALA A C 1
ATOM 2930 O O . ALA A 1 369 ? -4.823 10.136 19.010 1.00 16.67 368 ALA A O 1
ATOM 2932 N N . CYS A 1 370 ? -6.870 11.015 19.469 1.00 16.07 369 CYS A N 1
ATOM 2933 C CA . CYS A 1 370 ? -7.629 9.999 18.740 1.00 16.72 369 CYS A CA 1
ATOM 2934 C C . CYS A 1 370 ? -8.927 10.580 18.232 1.00 16.88 369 CYS A C 1
ATOM 2935 O O . CYS A 1 370 ? -9.394 11.639 18.701 1.00 16.59 369 CYS A O 1
ATOM 2938 N N . PRO A 1 371 ? -9.570 9.892 17.279 1.00 15.03 370 PRO A N 1
ATOM 2939 C CA . PRO A 1 371 ? -10.847 10.439 16.867 1.00 16.56 370 PRO A CA 1
ATOM 2940 C C . PRO A 1 371 ? -11.868 10.618 17.954 1.00 18.18 370 PRO A C 1
ATOM 2941 O O . PRO A 1 371 ? -11.858 9.917 18.960 1.00 17.51 370 PRO A O 1
ATOM 2945 N N . LYS A 1 372 ? -12.722 11.625 17.742 1.00 18.79 371 LYS A N 1
ATOM 2946 C CA . LYS A 1 372 ? -13.751 11.993 18.738 1.00 20.94 371 LYS A CA 1
ATOM 2947 C C . LYS A 1 372 ? -14.549 10.773 19.180 1.00 22.35 371 LYS A C 1
ATOM 2948 O O . LYS A 1 372 ? -14.835 10.604 20.366 1.00 20.67 371 LYS A O 1
ATOM 2950 N N . GLU A 1 373 ? -14.853 9.877 18.255 1.00 21.10 372 GLU A N 1
ATOM 2951 C CA . GLU A 1 373 ? -15.637 8.688 18.561 1.00 22.60 372 GLU A CA 1
ATOM 2952 C C . GLU A 1 373 ? -14.943 7.815 19.623 1.00 20.79 372 GLU A C 1
ATOM 2953 O O . GLU A 1 373 ? -15.590 7.200 20.461 1.00 22.04 372 GLU A O 1
ATOM 2955 N N . LEU A 1 374 ? -13.623 7.721 19.550 1.00 19.08 373 LEU A N 1
ATOM 2956 C CA . LEU A 1 374 ? -12.855 6.988 20.559 1.00 18.57 373 LEU A CA 1
ATOM 2957 C C . LEU A 1 374 ? -12.849 7.698 21.891 1.00 19.20 373 LEU A C 1
ATOM 2958 O O . LEU A 1 374 ? -12.945 7.056 22.925 1.00 18.50 373 LEU A O 1
ATOM 2963 N N . VAL A 1 375 ? -12.788 9.040 21.865 1.00 17.10 374 VAL A N 1
ATOM 2964 C CA . VAL A 1 375 ? -12.856 9.815 23.116 1.00 16.87 374 VAL A CA 1
ATOM 2965 C C . VAL A 1 375 ? -14.200 9.561 23.795 1.00 18.42 374 VAL A C 1
ATOM 2966 O O . VAL A 1 375 ? -14.265 9.367 25.020 1.00 19.24 374 VAL A O 1
ATOM 2970 N N . ILE A 1 376 ? -15.274 9.614 23.009 1.00 17.92 375 ILE A N 1
ATOM 2971 C CA . ILE A 1 376 ? -16.613 9.357 23.541 1.00 18.54 375 ILE A CA 1
ATOM 2972 C C . ILE A 1 376 ? -16.684 7.987 24.179 1.00 20.39 375 ILE A C 1
ATOM 2973 O O . ILE A 1 376 ? -17.149 7.823 25.307 1.00 18.20 375 ILE A O 1
ATOM 2978 N N . ASP A 1 377 ? -16.214 6.994 23.470 1.00 16.56 376 ASP A N 1
ATOM 2979 C CA . ASP A 1 377 ? -16.185 5.607 24.003 1.00 17.92 376 ASP A CA 1
ATOM 2980 C C . ASP A 1 377 ? -15.398 5.549 25.307 1.00 17.75 376 ASP A C 1
ATOM 2981 O O . ASP A 1 377 ? -15.855 5.031 26.330 1.00 19.54 376 ASP A O 1
ATOM 2986 N N . GLY A 1 378 ? -14.213 6.131 25.300 1.00 16.41 377 GLY A N 1
ATOM 2987 C CA . GLY A 1 378 ? -13.394 6.115 26.502 1.00 15.47 377 GLY A CA 1
ATOM 2988 C C . GLY A 1 378 ? -13.969 6.809 27.706 1.00 17.13 377 GLY A C 1
ATOM 2989 O O . GLY A 1 378 ? -13.841 6.321 28.847 1.00 17.75 377 GLY A O 1
ATOM 2998 N N . GLN A 1 380 ? -17.104 7.193 28.375 1.00 21.07 379 GLN A N 1
ATOM 2999 C CA . GLN A 1 380 ? -18.236 6.383 28.801 1.00 21.21 379 GLN A CA 1
ATOM 3000 C C . GLN A 1 380 ? -17.707 5.256 29.652 1.00 21.59 379 GLN A C 1
ATOM 3001 O O . GLN A 1 380 ? -18.266 4.955 30.695 1.00 21.89 379 GLN A O 1
ATOM 3007 N N . ARG A 1 381 ? -16.593 4.677 29.224 1.00 18.99 380 ARG A N 1
ATOM 3008 C CA . ARG A 1 381 ? -15.993 3.547 29.943 1.00 17.63 380 ARG A CA 1
ATOM 3009 C C . ARG A 1 381 ? -15.487 4.025 31.275 1.00 18.16 380 ARG A C 1
ATO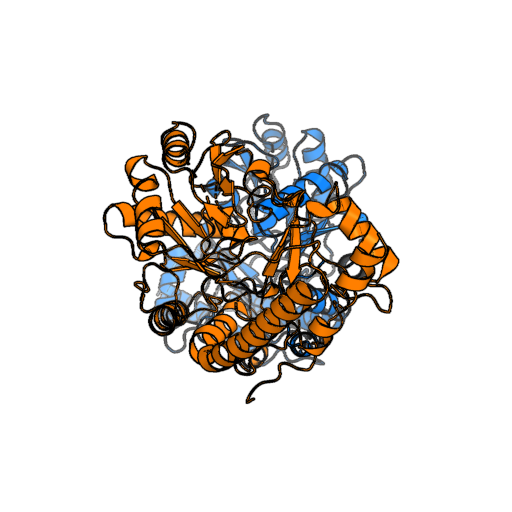M 3010 O O . ARG A 1 381 ? -15.634 3.357 32.260 1.00 19.17 380 ARG A O 1
ATOM 3018 N N . LEU A 1 382 ? -14.798 5.161 31.278 1.00 16.28 381 LEU A N 1
ATOM 3019 C CA . LEU A 1 382 ? -14.274 5.705 32.538 1.00 20.15 381 LEU A CA 1
ATOM 3020 C C . LEU A 1 382 ? -15.427 5.957 33.535 1.00 19.91 381 LEU A C 1
ATOM 3021 O O . LEU A 1 382 ? -15.341 5.625 34.729 1.00 19.60 381 LEU A O 1
ATOM 3026 N N . LYS A 1 383 ? -16.523 6.533 33.043 1.00 18.22 382 LYS A N 1
ATOM 3027 C CA . LYS A 1 383 ? -17.701 6.735 33.891 1.00 19.42 382 LYS A CA 1
ATOM 3028 C C . LYS A 1 383 ? -18.213 5.412 34.453 1.00 19.90 382 LYS A C 1
ATOM 3029 O O . LYS A 1 383 ? -18.455 5.299 35.667 1.00 20.70 382 LYS A O 1
ATOM 3035 N N . GLN A 1 384 ? -18.336 4.403 33.599 1.00 20.74 383 GLN A N 1
ATOM 3036 C CA . GLN A 1 384 ? -18.923 3.146 34.042 1.00 22.24 383 GLN A CA 1
ATOM 3037 C C . GLN A 1 384 ? -18.018 2.529 35.091 1.00 22.39 383 GLN A C 1
ATOM 3038 O O . GLN A 1 384 ? -18.496 1.917 36.045 1.00 25.04 383 GLN A O 1
ATOM 3040 N N . GLY A 1 385 ? -16.711 2.707 34.923 1.00 23.01 384 GLY A N 1
ATOM 3041 C CA . GLY A 1 385 ? -15.738 2.155 35.829 1.00 22.25 384 GLY A CA 1
ATOM 3042 C C . GLY A 1 385 ? -15.865 2.811 37.197 1.00 25.89 384 GLY A C 1
ATOM 3043 O O . GLY A 1 385 ? -15.872 2.143 38.236 1.00 22.74 384 GLY A O 1
ATOM 3044 N N . VAL A 1 386 ? -15.996 4.129 37.210 1.00 22.19 385 VAL A N 1
ATOM 3045 C CA . VAL A 1 386 ? -16.139 4.822 38.496 1.00 24.95 385 VAL A CA 1
ATOM 3046 C C . VAL A 1 386 ? -17.476 4.438 39.133 1.00 26.51 385 VAL A C 1
ATOM 3047 O O . VAL A 1 386 ? -17.555 4.216 40.340 1.00 26.51 385 VAL A O 1
ATOM 3051 N N . LEU A 1 387 ? -18.529 4.368 38.337 1.00 23.43 386 LEU A N 1
ATOM 3052 C CA . LEU A 1 387 ? -19.874 4.064 38.882 1.00 27.59 386 LEU A CA 1
ATOM 3053 C C . LEU A 1 387 ? -19.924 2.704 39.542 1.00 29.16 386 LEU A C 1
ATOM 3054 O O . LEU A 1 387 ? -20.663 2.486 40.518 1.00 28.98 386 LEU A O 1
ATOM 3059 N N . ASN A 1 388 ? -19.153 1.791 38.971 1.00 29.10 387 ASN A N 1
ATOM 3060 C CA . ASN A 1 388 ? -19.132 0.394 39.393 1.00 35.33 387 ASN A CA 1
ATOM 3061 C C . ASN A 1 388 ? -18.252 0.172 40.607 1.00 37.51 387 ASN A C 1
ATOM 3062 O O . ASN A 1 388 ? -18.245 -0.918 41.188 1.00 36.88 387 ASN A O 1
ATOM 3067 N N . LEU A 1 389 ? -17.488 1.192 40.969 1.00 39.16 388 LEU A N 1
ATOM 3068 C CA . LEU A 1 389 ? -16.785 1.170 42.238 1.00 41.71 388 LEU A CA 1
ATOM 3069 C C . LEU A 1 389 ? -17.871 1.118 43.298 1.00 45.73 388 LEU A C 1
ATOM 3070 O O . LEU A 1 389 ? -17.612 1.306 44.491 1.00 47.99 388 LEU A O 1
ATOM 3075 N N . ASN A 1 390 ? -19.090 0.861 42.806 1.00 48.93 389 ASN A N 1
ATOM 3076 C CA . ASN A 1 390 ? -20.309 0.570 43.619 1.00 50.28 389 ASN A CA 1
ATOM 3077 C C . ASN A 1 390 ? -21.135 1.805 43.961 1.00 50.73 389 ASN A C 1
ATOM 3078 O O . ASN A 1 390 ? -20.608 2.781 44.497 1.00 52.71 389 ASN A O 1
ATOM 3080 N N . LYS B 1 5 ? 18.738 -13.152 -16.015 1.00 44.60 4 LYS B N 1
ATOM 3081 C CA . LYS B 1 5 ? 18.582 -12.823 -14.561 1.00 41.97 4 LYS B CA 1
ATOM 3082 C C . LYS B 1 5 ? 17.199 -12.312 -14.193 1.00 37.98 4 LYS B C 1
ATOM 3083 O O . LYS B 1 5 ? 16.600 -11.490 -14.897 1.00 38.00 4 LYS B O 1
ATOM 3089 N N . GLN B 1 6 ? 16.727 -12.813 -13.057 1.00 32.56 5 GLN B N 1
ATOM 3090 C CA . GLN B 1 6 ? 15.423 -12.467 -12.545 1.00 31.00 5 GLN B CA 1
ATOM 3091 C C . GLN B 1 6 ? 15.444 -11.044 -11.969 1.00 30.76 5 GLN B C 1
ATOM 3092 O O . GLN B 1 6 ? 14.429 -10.350 -11.956 1.00 30.10 5 GLN B O 1
ATOM 3098 N N . TYR B 1 7 ? 16.611 -10.599 -11.532 1.00 25.24 6 TYR B N 1
ATOM 3099 C CA . TYR B 1 7 ? 16.691 -9.342 -10.831 1.00 23.84 6 TYR B CA 1
ATOM 3100 C C . TYR B 1 7 ? 17.650 -8.394 -11.548 1.00 22.70 6 TYR B C 1
ATOM 3101 O O . TYR B 1 7 ? 18.405 -8.790 -12.424 1.00 24.90 6 TYR B O 1
ATOM 3110 N N . ASP B 1 8 ? 17.585 -7.124 -11.191 1.00 19.56 7 ASP B N 1
ATOM 3111 C CA . ASP B 1 8 ? 18.331 -6.081 -11.920 1.00 17.22 7 ASP B CA 1
ATOM 3112 C C . ASP B 1 8 ? 19.697 -5.805 -11.273 1.00 19.44 7 ASP B C 1
ATOM 3113 O O . ASP B 1 8 ? 19.734 -5.266 -10.161 1.00 20.71 7 ASP B O 1
ATOM 3118 N N . PHE B 1 9 ? 20.780 -6.172 -11.945 1.00 18.97 8 PHE B N 1
ATOM 3119 C CA . PHE B 1 9 ? 22.163 -5.893 -11.489 1.00 16.21 8 PHE B CA 1
ATOM 3120 C C . PHE B 1 9 ? 22.884 -5.025 -12.489 1.00 20.16 8 PHE B C 1
ATOM 3121 O O . PHE B 1 9 ? 24.116 -5.026 -12.569 1.00 20.08 8 PHE B O 1
ATOM 3129 N N A THR B 1 10 ? 22.108 -4.258 -13.242 0.50 20.80 9 THR B N 1
ATOM 3130 N N B THR B 1 10 ? 22.099 -4.280 -13.264 0.50 19.58 9 THR B N 1
ATOM 3131 C CA A THR B 1 10 ? 22.691 -3.439 -14.301 0.50 22.09 9 THR B CA 1
ATOM 3132 C CA B THR B 1 10 ? 22.631 -3.418 -14.339 0.50 19.89 9 THR B CA 1
ATOM 3133 C C A THR B 1 10 ? 22.440 -1.937 -14.184 0.50 22.95 9 THR B C 1
ATOM 3134 C C B THR B 1 10 ? 22.516 -1.925 -14.027 0.50 20.06 9 THR B C 1
ATOM 3135 O O A THR B 1 10 ? 23.198 -1.154 -14.767 0.50 24.02 9 THR B O 1
ATOM 3136 O O B THR B 1 10 ? 23.432 -1.131 -14.290 0.50 17.82 9 THR B O 1
ATOM 3143 N N . HIS B 1 11 ? 21.380 -1.533 -13.481 1.00 21.37 10 HIS B N 1
ATOM 3144 C CA . HIS B 1 11 ? 21.104 -0.104 -13.250 1.00 20.64 10 HIS B CA 1
ATOM 3145 C C . HIS B 1 11 ? 21.490 0.332 -11.871 1.00 21.10 10 HIS B C 1
ATOM 3146 O O . HIS B 1 11 ? 21.131 -0.324 -10.886 1.00 22.50 10 HIS B O 1
ATOM 3153 N N . VAL B 1 12 ? 22.284 1.395 -11.837 1.00 21.17 11 VAL B N 1
ATOM 3154 C CA . VAL B 1 12 ? 22.704 2.006 -10.576 1.00 17.04 11 VAL B CA 1
ATOM 3155 C C . VAL B 1 12 ? 21.555 2.845 -10.003 1.00 17.70 11 VAL B C 1
ATOM 3156 O O . VAL B 1 12 ? 20.988 3.751 -10.663 1.00 20.06 11 VAL B O 1
ATOM 3160 N N . PRO B 1 13 ? 21.200 2.574 -8.757 1.00 17.52 12 PRO B N 1
ATOM 3161 C CA . PRO B 1 13 ? 20.169 3.365 -8.125 1.00 17.91 12 PRO B CA 1
ATOM 3162 C C . PRO B 1 13 ? 20.499 4.859 -8.129 1.00 18.98 12 PRO B C 1
ATOM 3163 O O . PRO B 1 13 ? 21.617 5.244 -7.766 1.00 19.56 12 PRO B O 1
ATOM 3167 N N . LYS B 1 14 ? 19.498 5.681 -8.397 1.00 20.03 13 LYS B N 1
ATOM 3168 C CA . LYS B 1 14 ? 19.672 7.126 -8.392 1.00 18.51 13 LYS B CA 1
ATOM 3169 C C . LYS B 1 14 ? 19.397 7.668 -6.993 1.00 19.56 13 LYS B C 1
ATOM 3170 O O . LYS B 1 14 ? 18.273 7.662 -6.513 1.00 21.02 13 LYS B O 1
ATOM 3172 N N . ARG B 1 15 ? 20.451 8.094 -6.328 1.00 17.54 14 ARG B N 1
ATOM 3173 C CA . ARG B 1 15 ? 20.366 8.520 -4.941 1.00 17.95 14 ARG B CA 1
ATOM 3174 C C . ARG B 1 15 ? 19.875 9.972 -4.780 1.00 17.16 14 ARG B C 1
ATOM 3175 O O . ARG B 1 15 ? 20.010 10.817 -5.665 1.00 18.30 14 ARG B O 1
ATOM 3183 N N . GLN B 1 16 ? 19.364 10.253 -3.599 1.00 17.68 15 GLN B N 1
ATOM 3184 C CA . GLN B 1 16 ? 19.135 11.620 -3.155 1.00 17.84 15 GLN B CA 1
ATOM 3185 C C . GLN B 1 16 ? 20.459 12.291 -2.786 1.00 20.07 15 GLN B C 1
ATOM 3186 O O . GLN B 1 16 ? 21.499 11.683 -2.695 1.00 19.75 15 GLN B O 1
ATOM 3192 N N . GLY B 1 17 ? 20.394 13.573 -2.517 1.00 18.52 16 GLY B N 1
ATOM 3193 C CA . GLY B 1 17 ? 21.601 14.342 -2.463 1.00 19.60 16 GLY B CA 1
ATOM 3194 C C . GLY B 1 17 ? 22.439 14.193 -1.219 1.00 21.44 16 GLY B C 1
ATOM 3195 O O . GLY B 1 17 ? 23.561 14.658 -1.183 1.00 24.23 16 GLY B O 1
ATOM 3196 N N . ASN B 1 18 ? 21.934 13.491 -0.214 1.00 21.28 17 ASN B N 1
ATOM 3197 C CA . ASN B 1 18 ? 22.686 13.338 1.036 1.00 19.38 17 ASN B CA 1
ATOM 3198 C C . ASN B 1 18 ? 23.347 11.981 1.107 1.00 20.35 17 ASN B C 1
ATOM 3199 O O . ASN B 1 18 ? 23.757 11.539 2.136 1.00 20.74 17 ASN B O 1
ATOM 3204 N N . SER B 1 19 ? 23.464 11.314 -0.035 1.00 18.64 18 SER B N 1
ATOM 3205 C CA . SER B 1 19 ? 24.204 10.045 -0.108 1.00 18.61 18 SER B CA 1
ATOM 3206 C C . SER B 1 19 ? 25.705 10.296 0.122 1.00 19.68 18 SER B C 1
ATOM 3207 O O . SER B 1 19 ? 26.281 11.191 -0.523 1.00 23.08 18 SER B O 1
ATOM 3210 N N . ILE B 1 20 ? 26.328 9.499 0.993 1.00 21.42 19 ILE B N 1
ATOM 3211 C CA . ILE B 1 20 ? 27.772 9.638 1.245 1.00 21.28 19 ILE B CA 1
ATOM 3212 C C . ILE B 1 20 ? 28.522 9.118 0.028 1.00 22.40 19 ILE B C 1
ATOM 3213 O O . ILE B 1 20 ? 29.428 9.784 -0.455 1.00 20.20 19 ILE B O 1
ATOM 3218 N N . LYS B 1 21 ? 28.083 8.003 -0.534 1.00 23.77 20 LYS B N 1
ATOM 3219 C CA . LYS B 1 21 ? 28.858 7.387 -1.645 1.00 20.75 20 LYS B CA 1
ATOM 3220 C C . LYS B 1 21 ? 28.798 8.257 -2.892 1.00 24.23 20 LYS B C 1
ATOM 3221 O O . LYS B 1 21 ? 29.803 8.385 -3.602 1.00 25.72 20 LYS B O 1
ATOM 3227 N N . TRP B 1 22 ? 27.640 8.849 -3.191 1.00 22.30 21 TRP B N 1
ATOM 3228 C CA . TRP B 1 22 ? 27.411 9.545 -4.476 1.00 25.28 21 TRP B CA 1
ATOM 3229 C C . TRP B 1 22 ? 27.167 11.016 -4.347 1.00 32.29 21 TRP B C 1
ATOM 3230 O O . TRP B 1 22 ? 26.856 11.670 -5.324 1.00 32.30 21 TRP B O 1
ATOM 3241 N N . GLY B 1 23 ? 27.314 11.539 -3.146 1.00 37.30 22 GLY B N 1
ATOM 3242 C CA . GLY B 1 23 ? 26.708 12.821 -2.828 1.00 41.72 22 GLY B CA 1
ATOM 3243 C C . GLY B 1 23 ? 27.394 14.041 -3.399 1.00 43.72 22 GLY B C 1
ATOM 3244 O O . GLY B 1 23 ? 26.733 14.964 -3.907 1.00 47.20 22 GLY B O 1
ATOM 3245 N N . VAL B 1 24 ? 28.709 14.096 -3.279 1.00 46.23 23 VAL B N 1
ATOM 3246 C CA . VAL B 1 24 ? 29.392 15.361 -3.555 1.00 48.70 23 VAL B CA 1
ATOM 3247 C C . VAL B 1 24 ? 30.373 15.234 -4.716 1.00 49.87 23 VAL B C 1
ATOM 3248 O O . VAL B 1 24 ? 31.367 15.949 -4.775 1.00 53.16 23 VAL B O 1
ATOM 3250 N N . LEU B 1 25 ? 30.075 14.333 -5.644 1.00 48.16 24 LEU B N 1
ATOM 3251 C CA . LEU B 1 25 ? 31.055 13.923 -6.654 1.00 45.71 24 LEU B CA 1
ATOM 3252 C C . LEU B 1 25 ? 31.152 14.844 -7.857 1.00 46.65 24 LEU B C 1
ATOM 3253 O O . LEU B 1 25 ? 30.151 15.372 -8.335 1.00 48.35 24 LEU B O 1
ATOM 3258 N N . LYS B 1 26 ? 32.375 15.005 -8.360 1.00 43.91 25 LYS B N 1
ATOM 3259 C CA . LYS B 1 26 ? 32.573 15.651 -9.650 1.00 45.46 25 LYS B CA 1
ATOM 3260 C C . LYS B 1 26 ? 31.996 14.761 -10.764 1.00 45.53 25 LYS B C 1
ATOM 3261 O O . LYS B 1 26 ? 31.912 13.526 -10.640 1.00 42.07 25 LYS B O 1
ATOM 3263 N N . GLU B 1 27 ? 31.551 15.417 -11.835 1.00 46.34 26 GLU B N 1
ATOM 3264 C CA . GLU B 1 27 ? 31.168 14.716 -13.055 1.00 45.04 26 GLU B CA 1
ATOM 3265 C C . GLU B 1 27 ? 32.297 13.756 -13.410 1.00 43.72 26 GLU B C 1
ATOM 3266 O O . GLU B 1 27 ? 33.488 14.107 -13.337 1.00 46.09 26 GLU B O 1
ATOM 3268 N N . LYS B 1 28 ? 31.934 12.547 -13.803 1.00 40.02 27 LYS B N 1
ATOM 3269 C CA . LYS B 1 28 ? 32.958 11.625 -14.285 1.00 36.95 27 LYS B CA 1
ATOM 3270 C C . LYS B 1 28 ? 33.515 10.783 -13.142 1.00 34.51 27 LYS B C 1
ATOM 3271 O O . LYS B 1 28 ? 34.034 9.717 -13.384 1.00 33.25 27 LYS B O 1
ATOM 3273 N N . GLU B 1 29 ? 33.374 11.247 -11.902 1.00 25.97 28 GLU B N 1
ATOM 3274 C CA . GLU B 1 29 ? 34.015 10.525 -10.783 1.00 24.46 28 GLU B CA 1
ATOM 3275 C C . GLU B 1 29 ? 33.275 9.211 -10.539 1.00 24.21 28 GLU B C 1
ATOM 3276 O O . GLU B 1 29 ? 32.068 9.107 -10.753 1.00 24.23 28 GLU B O 1
ATOM 3282 N N . LEU B 1 30 ? 34.029 8.205 -10.123 1.00 21.12 29 LEU B N 1
ATOM 3283 C CA . LEU B 1 30 ? 33.540 6.824 -9.990 1.00 19.22 29 LEU B CA 1
ATOM 3284 C C . LEU B 1 30 ? 33.851 6.356 -8.593 1.00 18.63 29 LEU B C 1
ATOM 3285 O O . LEU B 1 30 ? 35.008 6.096 -8.240 1.00 19.13 29 LEU B O 1
ATOM 3290 N N . PRO B 1 31 ? 32.823 6.328 -7.732 1.00 17.72 30 PRO B N 1
ATOM 3291 C CA . PRO B 1 31 ? 33.092 5.950 -6.360 1.00 16.27 30 PRO B CA 1
ATOM 3292 C C . PRO B 1 31 ? 33.061 4.450 -6.137 1.00 21.21 30 PRO B C 1
ATOM 3293 O O . PRO B 1 31 ? 32.084 3.775 -6.466 1.00 19.82 30 PRO B O 1
ATOM 3305 N N . TRP B 1 33 ? 34.542 3.164 -3.009 1.00 20.78 32 TRP B N 1
ATOM 3306 C CA . TRP B 1 33 ? 35.208 3.208 -1.751 1.00 19.78 32 TRP B CA 1
ATOM 3307 C C . TRP B 1 33 ? 34.286 2.628 -0.643 1.00 23.56 32 TRP B C 1
ATOM 3308 O O . TRP B 1 33 ? 34.376 1.430 -0.280 1.00 27.13 32 TRP B O 1
ATOM 3319 N N . ILE B 1 34 ? 33.364 3.438 -0.162 1.00 21.99 33 ILE B N 1
ATOM 3320 C CA . ILE B 1 34 ? 32.478 3.048 0.931 1.00 19.03 33 ILE B CA 1
ATOM 3321 C C . ILE B 1 34 ? 31.669 1.777 0.613 1.00 20.75 33 ILE B C 1
ATOM 3322 O O . ILE B 1 34 ? 31.254 1.536 -0.498 1.00 21.02 33 ILE B O 1
ATOM 3327 N N . ALA B 1 35 ? 31.505 0.946 1.620 1.00 18.72 34 ALA B N 1
ATOM 3328 C CA . ALA B 1 35 ? 30.861 -0.365 1.462 1.00 20.14 34 ALA B CA 1
ATOM 3329 C C . ALA B 1 35 ? 29.356 -0.280 1.465 1.00 21.61 34 ALA B C 1
ATOM 3330 O O . ALA B 1 35 ? 28.710 -0.584 2.477 1.00 21.14 34 ALA B O 1
ATOM 3332 N N . GLU B 1 36 ? 28.813 0.159 0.340 1.00 19.91 35 GLU B N 1
ATOM 3333 C CA . GLU B 1 36 ? 27.412 -0.056 -0.025 1.00 20.58 35 GLU B CA 1
ATOM 3334 C C . GLU B 1 36 ? 27.400 -0.394 -1.510 1.00 18.07 35 GLU B C 1
ATOM 3335 O O . GLU B 1 36 ? 28.297 -0.094 -2.227 1.00 20.14 35 GLU B O 1
ATOM 3349 N N . ASP B 1 38 ? 25.978 -0.672 -5.506 1.00 17.42 37 ASP B N 1
ATOM 3350 C CA . ASP B 1 38 ? 25.255 0.061 -6.572 1.00 18.87 37 ASP B CA 1
ATOM 3351 C C . ASP B 1 38 ? 24.239 -0.785 -7.316 1.00 14.69 37 ASP B C 1
ATOM 3352 O O . ASP B 1 38 ? 24.177 -0.818 -8.544 1.00 17.26 37 ASP B O 1
ATOM 3357 N N . PHE B 1 39 ? 23.478 -1.518 -6.521 1.00 16.39 38 PHE B N 1
ATOM 3358 C CA . PHE B 1 39 ? 22.427 -2.378 -7.025 1.00 18.43 38 PHE B CA 1
ATOM 3359 C C . PHE B 1 39 ? 21.174 -2.026 -6.280 1.00 17.44 38 PHE B C 1
ATOM 3360 O O . PHE B 1 39 ? 21.234 -1.707 -5.054 1.00 18.08 38 PHE B O 1
ATOM 3368 N N . LYS B 1 40 ? 20.047 -2.097 -6.991 1.00 17.89 39 LYS B N 1
ATOM 3369 C CA . LYS B 1 40 ? 18.773 -1.930 -6.333 1.00 18.56 39 LYS B CA 1
ATOM 3370 C C . LYS B 1 40 ? 18.554 -3.104 -5.397 1.00 16.18 39 LYS B C 1
ATOM 3371 O O . LYS B 1 40 ? 19.035 -4.197 -5.604 1.00 18.26 39 LYS B O 1
ATOM 3377 N N . ILE B 1 41 ? 17.839 -2.855 -4.319 1.00 16.23 40 ILE B N 1
ATOM 3378 C CA . ILE B 1 41 ? 17.473 -3.922 -3.428 1.00 16.69 40 ILE B CA 1
ATOM 3379 C C . ILE B 1 41 ? 16.428 -4.898 -4.003 1.00 18.02 40 ILE B C 1
ATOM 3380 O O . ILE B 1 41 ? 15.733 -4.610 -5.004 1.00 19.65 40 ILE B O 1
ATOM 3385 N N . ALA B 1 42 ? 16.346 -6.069 -3.374 1.00 17.90 41 ALA B N 1
ATOM 3386 C CA . ALA B 1 42 ? 15.402 -7.117 -3.759 1.00 17.44 41 ALA B CA 1
ATOM 3387 C C . ALA B 1 42 ? 13.992 -6.582 -3.716 1.00 18.23 41 ALA B C 1
ATOM 3388 O O . ALA B 1 42 ? 13.598 -5.933 -2.778 1.00 17.25 41 ALA B O 1
ATOM 3390 N N . PRO B 1 43 ? 13.204 -6.867 -4.757 1.00 15.68 42 PRO B N 1
ATOM 3391 C CA . PRO B 1 43 ? 11.871 -6.282 -4.812 1.00 15.65 42 PRO B CA 1
ATOM 3392 C C . PRO B 1 43 ? 10.982 -6.760 -3.707 1.00 17.16 42 PRO B C 1
ATOM 3393 O O . PRO B 1 43 ? 10.027 -6.091 -3.332 1.00 19.06 42 PRO B O 1
ATOM 3397 N N . GLU B 1 44 ? 11.295 -7.918 -3.195 1.00 18.31 43 GLU B N 1
ATOM 3398 C CA . GLU B 1 44 ? 10.529 -8.479 -2.065 1.00 19.53 43 GLU B CA 1
ATOM 3399 C C . GLU B 1 44 ? 10.676 -7.600 -0.857 1.00 19.39 43 GLU B C 1
ATOM 3400 O O . GLU B 1 44 ? 9.771 -7.477 -0.060 1.00 19.10 43 GLU B O 1
ATOM 3406 N N . ILE B 1 45 ? 11.857 -6.998 -0.704 1.00 17.79 44 ILE B N 1
ATOM 3407 C CA . ILE B 1 45 ? 12.115 -6.162 0.474 1.00 15.95 44 ILE B CA 1
ATOM 3408 C C . ILE B 1 45 ? 11.398 -4.834 0.248 1.00 16.24 44 ILE B C 1
ATOM 3409 O O . ILE B 1 45 ? 10.699 -4.374 1.113 1.00 16.76 44 ILE B O 1
ATOM 3422 N N . ALA B 1 47 ? 8.744 -4.397 -1.493 1.00 18.17 46 ALA B N 1
ATOM 3423 C CA . ALA B 1 47 ? 7.309 -4.638 -1.331 1.00 16.91 46 ALA B CA 1
ATOM 3424 C C . ALA B 1 47 ? 6.889 -4.530 0.127 1.00 16.10 46 ALA B C 1
ATOM 3425 O O . ALA B 1 47 ? 5.828 -3.954 0.417 1.00 17.84 46 ALA B O 1
ATOM 3427 N N . SER B 1 48 ? 7.723 -5.045 1.031 1.00 15.20 47 SER B N 1
ATOM 3428 C CA . SER B 1 48 ? 7.410 -5.027 2.477 1.00 16.89 47 SER B CA 1
ATOM 3429 C C . SER B 1 48 ? 7.448 -3.627 3.045 1.00 17.25 47 SER B C 1
ATOM 3430 O O . SER B 1 48 ? 6.649 -3.263 3.938 1.00 17.52 47 SER B O 1
ATOM 3441 N N . GLU B 1 50 ? 6.873 -0.836 1.282 1.00 14.88 49 GLU B N 1
ATOM 3442 C CA . GLU B 1 50 ? 5.667 -0.178 0.739 1.00 15.40 49 GLU B CA 1
ATOM 3443 C C . GLU B 1 50 ? 4.427 -0.534 1.538 1.00 16.22 49 GLU B C 1
ATOM 3444 O O . GLU B 1 50 ? 3.581 0.320 1.785 1.00 19.35 49 GLU B O 1
ATOM 3447 N N . GLU B 1 51 ? 4.306 -1.801 1.888 1.00 16.84 50 GLU B N 1
ATOM 3448 C CA . GLU B 1 51 ? 3.178 -2.275 2.660 1.00 16.27 50 GLU B CA 1
ATOM 3449 C C . GLU B 1 51 ? 3.146 -1.605 4.018 1.00 15.23 50 GLU B C 1
ATOM 3450 O O . GLU B 1 51 ? 2.106 -1.176 4.491 1.00 17.92 50 GLU B O 1
ATOM 3456 N N . LYS B 1 52 ? 4.305 -1.515 4.665 1.00 14.08 51 LYS B N 1
ATOM 3457 C CA . LYS B 1 52 ? 4.379 -0.878 5.952 1.00 14.51 51 LYS B CA 1
ATOM 3458 C C . LYS B 1 52 ? 3.972 0.592 5.875 1.00 15.26 51 LYS B C 1
ATOM 3459 O O . LYS B 1 52 ? 3.275 1.086 6.800 1.00 15.87 51 LYS B O 1
ATOM 3465 N N . LEU B 1 53 ? 4.450 1.303 4.864 1.00 16.94 52 LEU B N 1
ATOM 3466 C CA . LEU B 1 53 ? 4.082 2.732 4.717 1.00 18.02 52 LEU B CA 1
ATOM 3467 C C . LEU B 1 53 ? 2.571 2.942 4.676 1.00 19.71 52 LEU B C 1
ATOM 3468 O O . LEU B 1 53 ? 2.108 4.002 5.093 1.00 18.73 52 LEU B O 1
ATOM 3473 N N . LYS B 1 54 ? 1.801 1.940 4.235 1.00 19.78 53 LYS B N 1
ATOM 3474 C CA . LYS B 1 54 ? 0.322 2.016 4.149 1.00 21.26 53 LYS B CA 1
ATOM 3475 C C . LYS B 1 54 ? -0.300 2.276 5.477 1.00 18.64 53 LYS B C 1
ATOM 3476 O O . LYS B 1 54 ? -1.448 2.746 5.547 1.00 19.22 53 LYS B O 1
ATOM 3482 N N . VAL B 1 55 ? 0.396 1.943 6.558 1.00 17.58 54 VAL B N 1
ATOM 3483 C CA . VAL B 1 55 ? -0.154 2.129 7.889 1.00 15.85 54 VAL B CA 1
ATOM 3484 C C . VAL B 1 55 ? -0.395 3.635 8.106 1.00 16.75 54 VAL B C 1
ATOM 3485 O O . VAL B 1 55 ? -1.416 4.015 8.666 1.00 18.31 54 VAL B O 1
ATOM 3489 N N . ALA B 1 56 ? 0.536 4.443 7.591 1.00 17.83 55 ALA B N 1
ATOM 3490 C CA . ALA B 1 56 ? 0.443 5.919 7.617 1.00 16.94 55 ALA B CA 1
ATOM 3491 C C . ALA B 1 56 ? 0.341 6.474 9.018 1.00 17.38 55 ALA B C 1
ATOM 3492 O O . ALA B 1 56 ? -0.224 7.520 9.216 1.00 16.94 55 ALA B O 1
ATOM 3494 N N . ALA B 1 57 ? 0.903 5.759 9.991 1.00 13.73 56 ALA B N 1
ATOM 3495 C CA . ALA B 1 57 ? 1.016 6.233 11.380 1.00 14.62 56 ALA B CA 1
ATOM 3496 C C . ALA B 1 57 ? 2.125 5.416 11.936 1.00 16.32 56 ALA B C 1
ATOM 3497 O O . ALA B 1 57 ? 2.137 4.188 11.778 1.00 17.95 56 ALA B O 1
ATOM 3499 N N . PHE B 1 58 ? 3.062 6.067 12.611 1.00 13.74 57 PHE B N 1
ATOM 3500 C CA . PHE B 1 58 ? 4.304 5.370 12.967 1.00 15.81 57 PHE B CA 1
ATOM 3501 C C . PHE B 1 58 ? 4.687 5.530 14.382 1.00 16.08 57 PHE B C 1
ATOM 3502 O O . PHE B 1 58 ? 5.727 6.102 14.725 1.00 15.86 57 PHE B O 1
ATOM 3510 N N . GLY B 1 59 ? 3.852 4.923 15.217 1.00 15.30 58 GLY B N 1
ATOM 3511 C CA . GLY B 1 59 ? 4.103 4.823 16.610 1.00 14.82 58 GLY B CA 1
ATOM 3512 C C . GLY B 1 59 ? 5.072 3.748 17.006 1.00 15.26 58 GLY B C 1
ATOM 3513 O O . GLY B 1 59 ? 5.763 3.165 16.218 1.00 16.97 58 GLY B O 1
ATOM 3514 N N . TYR B 1 60 ? 5.043 3.450 18.284 1.00 14.37 59 TYR B N 1
ATOM 3515 C CA . TYR B 1 60 ? 6.023 2.499 18.868 1.00 14.94 59 TYR B CA 1
ATOM 3516 C C . TYR B 1 60 ? 5.813 1.061 18.442 1.00 17.79 59 TYR B C 1
ATOM 3517 O O . TYR B 1 60 ? 4.661 0.568 18.369 1.00 18.23 59 TYR B O 1
ATOM 3526 N N . GLU B 1 61 ? 6.961 0.399 18.202 1.00 19.13 60 GLU B N 1
ATOM 3527 C CA . GLU B 1 61 ? 7.026 -0.955 17.674 1.00 22.96 60 GLU B CA 1
ATOM 3528 C C . GLU B 1 61 ? 7.686 -1.878 18.666 1.00 18.74 60 GLU B C 1
ATOM 3529 O O . GLU B 1 61 ? 8.669 -1.512 19.328 1.00 21.83 60 GLU B O 1
ATOM 3535 N N . SER B 1 62 ? 7.106 -3.054 18.742 1.00 19.85 61 SER B N 1
ATOM 3536 C CA . SER B 1 62 ? 7.734 -4.183 19.409 1.00 20.32 61 SER B CA 1
ATOM 3537 C C . SER B 1 62 ? 8.500 -5.020 18.409 1.00 18.99 61 SER B C 1
ATOM 3538 O O . SER B 1 62 ? 8.387 -4.863 17.202 1.00 18.53 61 SER B O 1
ATOM 3541 N N . VAL B 1 63 ? 9.360 -5.872 18.950 1.00 17.35 62 VAL B N 1
ATOM 3542 C CA . VAL B 1 63 ? 10.023 -6.882 18.136 1.00 16.26 62 VAL B CA 1
ATOM 3543 C C . VAL B 1 63 ? 9.231 -8.160 18.183 1.00 17.86 62 VAL B C 1
ATOM 3544 O O . VAL B 1 63 ? 9.139 -8.752 19.258 1.00 19.74 62 VAL B O 1
ATOM 3548 N N . PRO B 1 64 ? 8.567 -8.525 17.084 1.00 17.01 63 PRO B N 1
ATOM 3549 C CA . PRO B 1 64 ? 7.759 -9.717 17.052 1.00 16.60 63 PRO B CA 1
ATOM 3550 C C . PRO B 1 64 ? 8.544 -11.005 16.970 1.00 19.11 63 PRO B C 1
ATOM 3551 O O . PRO B 1 64 ? 9.678 -11.028 16.508 1.00 19.09 63 PRO B O 1
ATOM 3555 N N . ALA B 1 65 ? 7.921 -12.076 17.487 1.00 19.05 64 ALA B N 1
ATOM 3556 C CA . ALA B 1 65 ? 8.509 -13.420 17.362 1.00 20.45 64 ALA B CA 1
ATOM 3557 C C . ALA B 1 65 ? 8.924 -13.738 15.932 1.00 21.06 64 ALA B C 1
ATOM 3558 O O . ALA B 1 65 ? 9.966 -14.413 15.725 1.00 21.44 64 ALA B O 1
ATOM 3560 N N . GLU B 1 66 ? 8.156 -13.227 14.968 1.00 19.65 65 GLU B N 1
ATOM 3561 C CA . GLU B 1 66 ? 8.417 -13.487 13.568 1.00 18.00 65 GLU B CA 1
ATOM 3562 C C . GLU B 1 66 ? 9.793 -12.985 13.162 1.00 16.83 65 GLU B C 1
ATOM 3563 O O . GLU B 1 66 ? 10.391 -13.435 12.180 1.00 19.75 65 GLU B O 1
ATOM 3569 N N . TYR B 1 67 ? 10.276 -11.958 13.840 1.00 18.79 66 TYR B N 1
ATOM 3570 C CA . TYR B 1 67 ? 11.613 -11.418 13.506 1.00 17.13 66 TYR B CA 1
ATOM 3571 C C . TYR B 1 67 ? 12.679 -12.456 13.851 1.00 15.08 66 TYR B C 1
ATOM 3572 O O . TYR B 1 67 ? 13.524 -12.747 13.065 1.00 17.28 66 TYR B O 1
ATOM 3581 N N . TYR B 1 68 ? 12.597 -13.045 15.036 1.00 16.11 67 TYR B N 1
ATOM 3582 C CA . TYR B 1 68 ? 13.609 -14.034 15.454 1.00 18.53 67 TYR B CA 1
ATOM 3583 C C . TYR B 1 68 ? 13.479 -15.308 14.638 1.00 18.82 67 TYR B C 1
ATOM 3584 O O . TYR B 1 68 ? 14.462 -15.947 14.335 1.00 17.77 67 TYR B O 1
ATOM 3593 N N . LYS B 1 69 ? 12.250 -15.674 14.297 1.00 18.77 68 LYS B N 1
ATOM 3594 C CA . LYS B 1 69 ? 12.017 -16.820 13.448 1.00 17.24 68 LYS B CA 1
ATOM 3595 C C . LYS B 1 69 ? 12.674 -16.620 12.106 1.00 16.48 68 LYS B C 1
ATOM 3596 O O . LYS B 1 69 ? 13.331 -17.512 11.590 1.00 18.17 68 LYS B O 1
ATOM 3602 N N . ALA B 1 70 ? 12.499 -15.439 11.535 1.00 15.76 69 ALA B N 1
ATOM 3603 C CA . ALA B 1 70 ? 13.108 -15.118 10.262 1.00 15.16 69 ALA B CA 1
ATOM 3604 C C . ALA B 1 70 ? 14.611 -15.231 10.299 1.00 18.20 69 ALA B C 1
ATOM 3605 O O . ALA B 1 70 ? 15.238 -15.800 9.406 1.00 16.24 69 ALA B O 1
ATOM 3607 N N . VAL B 1 71 ? 15.202 -14.677 11.340 1.00 15.87 70 VAL B N 1
ATOM 3608 C CA . VAL B 1 71 ? 16.664 -14.731 11.526 1.00 16.55 70 VAL B CA 1
ATOM 3609 C C . VAL B 1 71 ? 17.124 -16.204 11.594 1.00 15.96 70 VAL B C 1
ATOM 3610 O O . VAL B 1 71 ? 18.092 -16.627 10.986 1.00 17.06 70 VAL B O 1
ATOM 3614 N N . ALA B 1 72 ? 16.421 -16.986 12.381 1.00 17.08 71 ALA B N 1
ATOM 3615 C CA . ALA B 1 72 ? 16.807 -18.369 12.614 1.00 16.22 71 ALA B CA 1
ATOM 3616 C C . ALA B 1 72 ? 16.634 -19.201 11.353 1.00 18.24 71 ALA B C 1
ATOM 3617 O O . ALA B 1 72 ? 17.516 -20.011 11.020 1.00 17.97 71 ALA B O 1
ATOM 3619 N N . ASP B 1 73 ? 15.534 -18.965 10.600 1.00 17.69 72 ASP B N 1
ATOM 3620 C CA . ASP B 1 73 ? 15.328 -19.651 9.336 1.00 18.71 72 ASP B CA 1
ATOM 3621 C C . ASP B 1 73 ? 16.433 -19.277 8.354 1.00 15.91 72 ASP B C 1
ATOM 3622 O O . ASP B 1 73 ? 16.959 -20.131 7.636 1.00 17.49 72 ASP B O 1
ATOM 3627 N N . TRP B 1 74 ? 16.781 -17.999 8.310 1.00 17.44 73 TRP B N 1
ATOM 3628 C CA . TRP B 1 74 ? 17.811 -17.508 7.385 1.00 15.23 73 TRP B CA 1
ATOM 3629 C C . TRP B 1 74 ? 19.148 -18.211 7.679 1.00 18.40 73 TRP B C 1
ATOM 3630 O O . TRP B 1 74 ? 19.794 -18.768 6.788 1.00 17.21 73 TRP B O 1
ATOM 3641 N N . GLU B 1 75 ? 19.515 -18.215 8.954 1.00 17.49 74 GLU B N 1
ATOM 3642 C CA . GLU B 1 75 ? 20.799 -18.806 9.348 1.00 18.08 74 GLU B CA 1
ATOM 3643 C C . GLU B 1 75 ? 20.804 -20.299 9.040 1.00 17.40 74 GLU B C 1
ATOM 3644 O O . GLU B 1 75 ? 21.817 -20.858 8.619 1.00 19.65 74 GLU B O 1
ATOM 3650 N N . GLU B 1 76 ? 19.670 -20.940 9.309 1.00 18.43 75 GLU B N 1
ATOM 3651 C CA . GLU B 1 76 ? 19.542 -22.386 9.013 1.00 19.59 75 GLU B CA 1
ATOM 3652 C C . GLU B 1 76 ? 19.699 -22.685 7.540 1.00 20.35 75 GLU B C 1
ATOM 3653 O O . GLU B 1 76 ? 20.457 -23.621 7.124 1.00 20.81 75 GLU B O 1
ATOM 3659 N N . ILE B 1 77 ? 18.967 -21.951 6.714 1.00 18.70 76 ILE B N 1
ATOM 3660 C CA . ILE B 1 77 ? 18.953 -22.224 5.274 1.00 20.67 76 ILE B CA 1
ATOM 3661 C C . ILE B 1 77 ? 20.274 -21.851 4.644 1.00 21.23 76 ILE B C 1
ATOM 3662 O O . ILE B 1 77 ? 20.852 -22.617 3.841 1.00 25.73 76 ILE B O 1
ATOM 3667 N N . GLU B 1 78 ? 20.780 -20.687 4.976 1.00 20.24 77 GLU B N 1
ATOM 3668 C CA . GLU B 1 78 ? 21.962 -20.174 4.318 1.00 17.21 77 GLU B CA 1
ATOM 3669 C C . GLU B 1 78 ? 23.261 -20.653 4.917 1.00 22.75 77 GLU B C 1
ATOM 3670 O O . GLU B 1 78 ? 24.248 -20.766 4.224 1.00 23.50 77 GLU B O 1
ATOM 3676 N N . HIS B 1 79 ? 23.265 -20.944 6.211 1.00 19.06 78 HIS B N 1
ATOM 3677 C CA . HIS B 1 79 ? 24.508 -21.347 6.859 1.00 22.11 78 HIS B CA 1
ATOM 3678 C C . HIS B 1 79 ? 24.479 -22.691 7.538 1.00 20.77 78 HIS B C 1
ATOM 3679 O O . HIS B 1 79 ? 25.444 -23.019 8.194 1.00 24.57 78 HIS B O 1
ATOM 3686 N N . ARG B 1 80 ? 23.381 -23.432 7.439 1.00 22.40 79 ARG B N 1
ATOM 3687 C CA . ARG B 1 80 ? 23.273 -24.738 8.078 1.00 23.22 79 ARG B CA 1
ATOM 3688 C C . ARG B 1 80 ? 23.524 -24.646 9.573 1.00 22.51 79 ARG B C 1
ATOM 3689 O O . ARG B 1 80 ? 24.048 -25.560 10.187 1.00 23.24 79 ARG B O 1
ATOM 3692 N N . ALA B 1 81 ? 23.117 -23.530 10.162 1.00 18.51 80 ALA B N 1
ATOM 3693 C CA . ALA B 1 81 ? 23.402 -23.188 11.544 1.00 22.43 80 ALA B CA 1
ATOM 3694 C C . ALA B 1 81 ? 22.216 -22.464 12.129 1.00 21.89 80 ALA B C 1
ATOM 3695 O O . ALA B 1 81 ? 22.213 -21.254 12.127 1.00 24.91 80 ALA B O 1
ATOM 3697 N N . ARG B 1 82 ? 21.249 -23.178 12.674 1.00 19.46 81 ARG B N 1
ATOM 3698 C CA . ARG B 1 82 ? 20.089 -22.535 13.255 1.00 19.80 81 ARG B CA 1
ATOM 3699 C C . ARG B 1 82 ? 20.315 -22.171 14.701 1.00 20.84 81 ARG B C 1
ATOM 3700 O O . ARG B 1 82 ? 20.521 -23.026 15.562 1.00 21.51 81 ARG B O 1
ATOM 3708 N N . PRO B 1 83 ? 20.202 -20.881 15.010 1.00 18.37 82 PRO B N 1
ATOM 3709 C CA . PRO B 1 83 ? 20.211 -20.426 16.401 1.00 18.46 82 PRO B CA 1
ATOM 3710 C C . PRO B 1 83 ? 18.887 -20.715 17.033 1.00 18.37 82 PRO B C 1
ATOM 3711 O O . PRO B 1 83 ? 17.879 -20.868 16.347 1.00 19.89 82 PRO B O 1
ATOM 3715 N N . LYS B 1 84 ? 18.863 -20.823 18.355 1.00 16.25 83 LYS B N 1
ATOM 3716 C CA . LYS B 1 84 ? 17.622 -20.815 19.031 1.00 18.30 83 LYS B CA 1
ATOM 3717 C C . LYS B 1 84 ? 17.035 -19.404 18.911 1.00 17.58 83 LYS B C 1
ATOM 3718 O O . LYS B 1 84 ? 17.760 -18.385 19.062 1.00 18.40 83 LYS B O 1
ATOM 3722 N N A GLU B 1 85 ? 15.744 -19.306 18.633 0.50 15.68 84 GLU B N 1
ATOM 3723 N N B GLU B 1 85 ? 15.735 -19.329 18.657 0.50 16.33 84 GLU B N 1
ATOM 3724 C CA A GLU B 1 85 ? 15.111 -17.989 18.508 0.50 17.70 84 GLU B CA 1
ATOM 3725 C CA B GLU B 1 85 ? 15.066 -18.033 18.600 0.50 18.15 84 GLU B CA 1
ATOM 3726 C C A GLU B 1 85 ? 15.197 -17.155 19.787 0.50 17.28 84 GLU B C 1
ATOM 3727 C C B GLU B 1 85 ? 15.304 -17.191 19.841 0.50 17.75 84 GLU B C 1
ATOM 3728 O O A GLU B 1 85 ? 15.220 -15.919 19.744 0.50 18.84 84 GLU B O 1
ATOM 3729 O O B GLU B 1 85 ? 15.536 -15.986 19.723 0.50 20.11 84 GLU B O 1
ATOM 3740 N N A ASP B 1 86 ? 15.282 -17.827 20.927 0.60 19.90 85 ASP B N 1
ATOM 3741 N N B ASP B 1 86 ? 15.260 -17.789 21.031 0.40 18.23 85 ASP B N 1
ATOM 3742 C CA A ASP B 1 86 ? 15.394 -17.166 22.223 0.60 18.21 85 ASP B CA 1
ATOM 3743 C CA B ASP B 1 86 ? 15.364 -17.019 22.249 0.40 17.33 85 ASP B CA 1
ATOM 3744 C C A ASP B 1 86 ? 16.761 -16.457 22.405 0.60 17.92 85 ASP B C 1
ATOM 3745 C C B ASP B 1 86 ? 16.801 -16.557 22.532 0.40 16.82 85 ASP B C 1
ATOM 3746 O O A ASP B 1 86 ? 16.904 -15.552 23.214 0.60 18.84 85 ASP B O 1
ATOM 3747 O O B ASP B 1 86 ? 17.034 -15.942 23.580 0.40 17.06 85 ASP B O 1
ATOM 3756 N N . TRP B 1 87 ? 17.729 -16.880 21.626 1.00 15.91 86 TRP B N 1
ATOM 3757 C CA . TRP B 1 87 ? 19.107 -16.299 21.687 1.00 14.77 86 TRP B CA 1
ATOM 3758 C C . TRP B 1 87 ? 19.174 -14.909 21.103 1.00 16.19 86 TRP B C 1
ATOM 3759 O O . TRP B 1 87 ? 20.151 -14.187 21.291 1.00 16.62 86 TRP B O 1
ATOM 3770 N N . CYS B 1 88 ? 18.125 -14.520 20.399 1.00 17.85 87 CYS B N 1
ATOM 3771 C CA . CYS B 1 88 ? 18.160 -13.347 19.512 1.00 16.26 87 CYS B CA 1
ATOM 3772 C C . CYS B 1 88 ? 17.624 -12.095 20.163 1.00 14.26 87 CYS B C 1
ATOM 3773 O O . CYS B 1 88 ? 16.679 -12.095 20.967 1.00 19.33 87 CYS B O 1
ATOM 3776 N N . VAL B 1 89 ? 18.350 -10.997 19.932 1.00 15.37 88 VAL B N 1
ATOM 3777 C CA . VAL B 1 89 ? 17.973 -9.686 20.435 1.00 15.68 88 VAL B CA 1
ATOM 3778 C C . VAL B 1 89 ? 18.145 -8.634 19.314 1.00 17.17 88 VAL B C 1
ATOM 3779 O O . VAL B 1 89 ? 19.195 -8.455 18.780 1.00 16.60 88 VAL B O 1
ATOM 3783 N N . PHE B 1 90 ? 17.103 -7.877 19.033 1.00 15.06 89 PHE B N 1
ATOM 3784 C CA . PHE B 1 90 ? 17.199 -6.787 18.063 1.00 14.78 89 PHE B CA 1
ATOM 3785 C C . PHE B 1 90 ? 18.142 -5.646 18.559 1.00 15.98 89 PHE B C 1
ATOM 3786 O O . PHE B 1 90 ? 18.119 -5.244 19.700 1.00 14.60 89 PHE B O 1
ATOM 3794 N N . ALA B 1 91 ? 18.906 -5.087 17.633 1.00 15.41 90 ALA B N 1
ATOM 3795 C CA . ALA B 1 91 ? 19.559 -3.802 17.841 1.00 16.00 90 ALA B CA 1
ATOM 3796 C C . ALA B 1 91 ? 19.512 -2.988 16.581 1.00 16.14 90 ALA B C 1
ATOM 3797 O O . ALA B 1 91 ? 19.441 -3.539 15.500 1.00 16.76 90 ALA B O 1
ATOM 3799 N N . SER B 1 92 ? 19.589 -1.677 16.717 1.00 17.05 91 SER B N 1
ATOM 3800 C CA . SER B 1 92 ? 19.461 -0.816 15.526 1.00 18.22 91 SER B CA 1
ATOM 3801 C C . SER B 1 92 ? 20.696 -0.836 14.585 1.00 20.17 91 SER B C 1
ATOM 3802 O O . SER B 1 92 ? 20.671 -0.324 13.443 1.00 25.33 91 SER B O 1
ATOM 3805 N N . GLY B 1 93 ? 21.750 -1.545 14.909 1.00 19.42 92 GLY B N 1
ATOM 3806 C CA . GLY B 1 93 ? 22.920 -1.583 14.054 1.00 18.33 92 GLY B CA 1
ATOM 3807 C C . GLY B 1 93 ? 24.050 -2.310 14.763 1.00 18.67 92 GLY B C 1
ATOM 3808 O O . GLY B 1 93 ? 24.108 -2.421 15.988 1.00 17.40 92 GLY B O 1
ATOM 3809 N N . VAL B 1 94 ? 24.958 -2.855 13.983 1.00 16.06 93 VAL B N 1
ATOM 3810 C CA . VAL B 1 94 ? 26.044 -3.693 14.467 1.00 16.62 93 VAL B CA 1
ATOM 3811 C C . VAL B 1 94 ? 27.046 -2.854 15.248 1.00 16.18 93 VAL B C 1
ATOM 3812 O O . VAL B 1 94 ? 27.393 -3.184 16.377 1.00 15.07 93 VAL B O 1
ATOM 3816 N N . VAL B 1 95 ? 27.518 -1.749 14.664 1.00 15.01 94 VAL B N 1
ATOM 3817 C CA . VAL B 1 95 ? 28.502 -0.917 15.328 1.00 15.98 94 VAL B CA 1
ATOM 3818 C C . VAL B 1 95 ? 27.929 -0.299 16.605 1.00 15.15 94 VAL B C 1
ATOM 3819 O O . VAL B 1 95 ? 28.563 -0.347 17.666 1.00 16.91 94 VAL B O 1
ATOM 3823 N N . PRO B 1 96 ? 26.710 0.198 16.522 1.00 16.51 95 PRO B N 1
ATOM 3824 C CA . PRO B 1 96 ? 26.153 0.695 17.763 1.00 15.27 95 PRO B CA 1
ATOM 3825 C C . PRO B 1 96 ? 26.012 -0.382 18.851 1.00 16.59 95 PRO B C 1
ATOM 3826 O O . PRO B 1 96 ? 26.241 -0.111 20.065 1.00 15.44 95 PRO B O 1
ATOM 3830 N N . ALA B 1 97 ? 25.665 -1.618 18.474 1.00 13.97 96 ALA B N 1
ATOM 3831 C CA . ALA B 1 97 ? 25.601 -2.688 19.443 1.00 15.16 96 ALA B CA 1
ATOM 3832 C C . ALA B 1 97 ? 26.971 -2.952 20.031 1.00 15.55 96 ALA B C 1
ATOM 3833 O O . ALA B 1 97 ? 27.086 -3.156 21.263 1.00 14.27 96 ALA B O 1
ATOM 3835 N N . ILE B 1 98 ? 28.018 -2.956 19.229 1.00 16.19 97 ILE B N 1
ATOM 3836 C CA . ILE B 1 98 ? 29.380 -3.177 19.757 1.00 16.51 97 ILE B CA 1
ATOM 3837 C C . ILE B 1 98 ? 29.705 -2.104 20.793 1.00 15.59 97 ILE B C 1
ATOM 3838 O O . ILE B 1 98 ? 30.171 -2.357 21.897 1.00 13.84 97 ILE B O 1
ATOM 3843 N N . SER B 1 99 ? 29.388 -0.853 20.456 1.00 15.39 98 SER B N 1
ATOM 3844 C CA . SER B 1 99 ? 29.625 0.272 21.352 1.00 15.55 98 SER B CA 1
ATOM 3845 C C . SER B 1 99 ? 28.932 0.106 22.720 1.00 13.19 98 SER B C 1
ATOM 3846 O O . SER B 1 99 ? 29.511 0.343 23.795 1.00 14.23 98 SER B O 1
ATOM 3849 N N . ALA B 1 100 ? 27.631 -0.234 22.673 1.00 13.41 99 ALA B N 1
ATOM 3850 C CA . ALA B 1 100 ? 26.879 -0.511 23.920 1.00 15.33 99 ALA B CA 1
ATOM 3851 C C . ALA B 1 100 ? 27.554 -1.588 24.770 1.00 14.97 99 ALA B C 1
ATOM 3852 O O . ALA B 1 100 ? 27.619 -1.505 25.998 1.00 15.33 99 ALA B O 1
ATOM 3862 N N . VAL B 1 102 ? 30.738 -2.644 24.623 1.00 15.16 101 VAL B N 1
ATOM 3863 C CA . VAL B 1 102 ? 32.000 -2.124 25.165 1.00 14.44 101 VAL B CA 1
ATOM 3864 C C . VAL B 1 102 ? 31.688 -1.458 26.515 1.00 13.17 101 VAL B C 1
ATOM 3865 O O . VAL B 1 102 ? 32.334 -1.676 27.541 1.00 15.79 101 VAL B O 1
ATOM 3869 N N . ARG B 1 103 ? 30.700 -0.565 26.556 1.00 14.15 102 ARG B N 1
ATOM 3870 C CA . ARG B 1 103 ? 30.401 0.099 27.809 1.00 14.40 102 ARG B CA 1
ATOM 3871 C C . ARG B 1 103 ? 29.868 -0.845 28.895 1.00 15.72 102 ARG B C 1
ATOM 3872 O O . ARG B 1 103 ? 30.139 -0.652 30.093 1.00 17.95 102 ARG B O 1
ATOM 3880 N N . GLN B 1 104 ? 29.099 -1.857 28.537 1.00 15.68 103 GLN B N 1
ATOM 3881 C CA . GLN B 1 104 ? 28.481 -2.700 29.557 1.00 17.42 103 GLN B CA 1
ATOM 3882 C C . GLN B 1 104 ? 29.434 -3.768 30.091 1.00 16.30 103 GLN B C 1
ATOM 3883 O O . GLN B 1 104 ? 29.393 -4.084 31.294 1.00 18.59 103 GLN B O 1
ATOM 3889 N N . PHE B 1 105 ? 30.304 -4.306 29.208 1.00 13.96 104 PHE B N 1
ATOM 3890 C CA . PHE B 1 105 ? 31.038 -5.514 29.511 1.00 14.72 104 PHE B CA 1
ATOM 3891 C C . PHE B 1 105 ? 32.530 -5.293 29.736 1.00 15.44 104 PHE B C 1
ATOM 3892 O O . PHE B 1 105 ? 33.306 -6.221 29.961 1.00 16.00 104 PHE B O 1
ATOM 3900 N N . THR B 1 106 ? 32.928 -4.028 29.716 1.00 13.80 105 THR B N 1
ATOM 3901 C CA . THR B 1 106 ? 34.315 -3.631 30.069 1.00 13.42 105 THR B CA 1
ATOM 3902 C C . THR B 1 106 ? 34.244 -2.371 30.901 1.00 14.32 105 THR B C 1
ATOM 3903 O O . THR B 1 106 ? 33.201 -1.719 30.942 1.00 14.20 105 THR B O 1
ATOM 3907 N N . SER B 1 107 ? 35.382 -1.979 31.468 1.00 14.16 106 SER B N 1
ATOM 3908 C CA . SER B 1 107 ? 35.535 -0.736 32.246 1.00 12.71 106 SER B CA 1
ATOM 3909 C C . SER B 1 107 ? 36.458 0.197 31.530 1.00 15.45 106 SER B C 1
ATOM 3910 O O . SER B 1 107 ? 37.269 -0.226 30.712 1.00 13.79 106 SER B O 1
ATOM 3913 N N . PRO B 1 108 ? 36.315 1.470 31.789 1.00 14.43 107 PRO B N 1
ATOM 3914 C CA . PRO B 1 108 ? 37.261 2.430 31.214 1.00 13.85 107 PRO B CA 1
ATOM 3915 C C . PRO B 1 108 ? 38.706 2.000 31.498 1.00 13.49 107 PRO B C 1
ATOM 3916 O O . PRO B 1 108 ? 39.032 1.555 32.607 1.00 16.50 107 PRO B O 1
ATOM 3920 N N . GLY B 1 109 ? 39.545 2.054 30.433 1.00 13.34 108 GLY B N 1
ATOM 3921 C CA . GLY B 1 109 ? 40.948 1.715 30.583 1.00 12.24 108 GLY B CA 1
ATOM 3922 C C . GLY B 1 109 ? 41.218 0.290 30.181 1.00 13.52 108 GLY B C 1
ATOM 3923 O O . GLY B 1 109 ? 42.347 -0.054 29.965 1.00 14.42 108 GLY B O 1
ATOM 3924 N N . ASP B 1 110 ? 40.188 -0.549 30.107 1.00 12.40 109 ASP B N 1
ATOM 3925 C CA . ASP B 1 110 ? 40.376 -1.913 29.684 1.00 12.29 109 ASP B CA 1
ATOM 3926 C C . ASP B 1 110 ? 40.830 -1.898 28.238 1.00 12.86 109 ASP B C 1
ATOM 3927 O O . ASP B 1 110 ? 40.507 -0.972 27.461 1.00 13.75 109 ASP B O 1
ATOM 3932 N N . GLN B 1 111 ? 41.564 -2.943 27.900 1.00 11.95 110 GLN B N 1
ATOM 3933 C CA . GLN B 1 111 ? 41.996 -3.229 26.516 1.00 13.19 110 GLN B CA 1
ATOM 3934 C C . GLN B 1 111 ? 41.014 -4.141 25.785 1.00 13.70 110 GLN B C 1
ATOM 3935 O O . GLN B 1 111 ? 40.403 -5.069 26.357 1.00 12.66 110 GLN B O 1
ATOM 3941 N N . ILE B 1 112 ? 40.840 -3.856 24.505 1.00 13.62 111 ILE B N 1
ATOM 3942 C CA . ILE B 1 112 ? 39.929 -4.591 23.648 1.00 13.40 111 ILE B CA 1
ATOM 3943 C C . ILE B 1 112 ? 40.739 -4.985 22.405 1.00 13.76 111 ILE B C 1
ATOM 3944 O O . ILE B 1 112 ? 41.407 -4.170 21.794 1.00 13.68 111 ILE B O 1
ATOM 3949 N N . LEU B 1 113 ? 40.782 -6.280 22.186 1.00 14.14 112 LEU B N 1
ATOM 3950 C CA . LEU B 1 113 ? 41.613 -6.905 21.174 1.00 13.30 112 LEU B CA 1
ATOM 3951 C C . LEU B 1 113 ? 40.922 -6.969 19.794 1.00 12.92 112 LEU B C 1
ATOM 3952 O O . LEU B 1 113 ? 39.783 -7.356 19.643 1.00 13.32 112 LEU B O 1
ATOM 3957 N N . VAL B 1 114 ? 41.713 -6.562 18.834 1.00 14.10 113 VAL B N 1
ATOM 3958 C CA . VAL B 1 114 ? 41.427 -6.735 17.405 1.00 14.21 113 VAL B CA 1
ATOM 3959 C C . VAL B 1 114 ? 42.589 -7.360 16.679 1.00 14.59 113 VAL B C 1
ATOM 3960 O O . VAL B 1 114 ? 43.651 -7.529 17.213 1.00 15.18 113 VAL B O 1
ATOM 3964 N N . GLN B 1 115 ? 42.349 -7.697 15.424 1.00 15.31 114 GLN B N 1
ATOM 3965 C CA . GLN B 1 115 ? 43.358 -8.282 14.553 1.00 15.14 114 GLN B CA 1
ATOM 3966 C C . GLN B 1 115 ? 43.586 -7.386 13.348 1.00 14.81 114 GLN B C 1
ATOM 3967 O O . GLN B 1 115 ? 42.932 -7.507 12.363 1.00 14.87 114 GLN B O 1
ATOM 3973 N N . GLU B 1 116 ? 44.591 -6.521 13.440 1.00 15.08 115 GLU B N 1
ATOM 3974 C CA . GLU B 1 116 ? 44.866 -5.536 12.402 1.00 15.50 115 GLU B CA 1
ATOM 3975 C C . GLU B 1 116 ? 45.438 -6.245 11.202 1.00 13.69 115 GLU B C 1
ATOM 3976 O O . GLU B 1 116 ? 46.197 -7.187 11.347 1.00 17.86 115 GLU B O 1
ATOM 3982 N N . PRO B 1 117 ? 45.170 -5.725 9.986 1.00 15.14 116 PRO B N 1
ATOM 3983 C CA . PRO B 1 117 ? 44.282 -4.618 9.685 1.00 12.85 116 PRO B CA 1
ATOM 3984 C C . PRO B 1 117 ? 42.820 -5.015 9.754 1.00 15.61 116 PRO B C 1
ATOM 3985 O O . PRO B 1 117 ? 42.460 -6.104 9.354 1.00 17.56 116 PRO B O 1
ATOM 3989 N N . VAL B 1 118 ? 41.989 -4.117 10.252 1.00 15.81 117 VAL B N 1
ATOM 3990 C CA . VAL B 1 118 ? 40.575 -4.434 10.419 1.00 17.16 117 V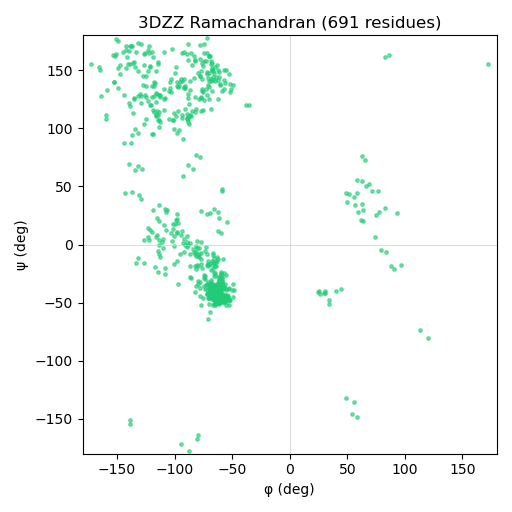AL B CA 1
ATOM 3991 C C . VAL B 1 118 ? 39.743 -3.161 10.327 1.00 17.19 117 VAL B C 1
ATOM 3992 O O . VAL B 1 118 ? 40.252 -2.033 10.413 1.00 16.27 117 VAL B O 1
ATOM 3996 N N . TYR B 1 119 ? 38.456 -3.384 10.091 1.00 15.74 118 TYR B N 1
ATOM 3997 C CA . TYR B 1 119 ? 37.460 -2.301 9.944 1.00 17.89 118 TYR B CA 1
ATOM 3998 C C . TYR B 1 119 ? 37.693 -1.150 10.891 1.00 19.64 118 TYR B C 1
ATOM 3999 O O . TYR B 1 119 ? 37.741 -1.333 12.114 1.00 20.64 118 TYR B O 1
ATOM 4008 N N . ASN B 1 120 ? 37.901 0.027 10.318 1.00 20.71 119 ASN B N 1
ATOM 4009 C CA . ASN B 1 120 ? 38.290 1.217 11.089 1.00 20.89 119 ASN B CA 1
ATOM 4010 C C . ASN B 1 120 ? 37.302 1.645 12.190 1.00 20.05 119 ASN B C 1
ATOM 4011 O O . ASN B 1 120 ? 37.698 2.308 13.139 1.00 24.69 119 ASN B O 1
ATOM 4032 N N . PHE B 1 122 ? 35.929 -0.066 14.346 1.00 20.23 121 PHE B N 1
ATOM 4033 C CA . PHE B 1 122 ? 36.245 -0.802 15.624 1.00 19.57 121 PHE B CA 1
ATOM 4034 C C . PHE B 1 122 ? 37.116 0.082 16.483 1.00 20.05 121 PHE B C 1
ATOM 4035 O O . PHE B 1 122 ? 36.938 0.195 17.702 1.00 22.37 121 PHE B O 1
ATOM 4043 N N . TYR B 1 123 ? 38.044 0.819 15.873 1.00 19.64 122 TYR B N 1
ATOM 4044 C CA . TYR B 1 123 ? 38.966 1.659 16.650 1.00 19.81 122 TYR B CA 1
ATOM 4045 C C . TYR B 1 123 ? 38.252 2.871 17.226 1.00 22.98 122 TYR B C 1
ATOM 4046 O O . TYR B 1 123 ? 38.461 3.278 18.375 1.00 21.19 122 TYR B O 1
ATOM 4055 N N . SER B 1 124 ? 37.350 3.425 16.408 1.00 18.98 123 SER B N 1
ATOM 4056 C CA . SER B 1 124 ? 36.547 4.587 16.853 1.00 22.32 123 SER B CA 1
ATOM 4057 C C . SER B 1 124 ? 35.737 4.251 18.085 1.00 19.99 123 SER B C 1
ATOM 4058 O O . SER B 1 124 ? 35.717 5.035 19.055 1.00 22.92 123 SER B O 1
ATOM 4061 N N A VAL B 1 125 ? 35.061 3.098 18.081 0.60 20.06 124 VAL B N 1
ATOM 4062 N N B VAL B 1 125 ? 35.072 3.122 18.018 0.40 18.98 124 VAL B N 1
ATOM 4063 C CA A VAL B 1 125 ? 34.157 2.716 19.203 0.60 20.17 124 VAL B CA 1
ATOM 4064 C CA B VAL B 1 125 ? 34.237 2.667 19.100 0.40 17.70 124 VAL B CA 1
ATOM 4065 C C A VAL B 1 125 ? 34.907 2.204 20.440 0.60 19.22 124 VAL B C 1
ATOM 4066 C C B VAL B 1 125 ? 35.080 2.510 20.356 0.40 17.23 124 VAL B C 1
ATOM 4067 O O A VAL B 1 125 ? 34.392 2.236 21.560 0.60 19.13 124 VAL B O 1
ATOM 4068 O O B VAL B 1 125 ? 34.849 3.166 21.376 0.40 14.21 124 VAL B O 1
ATOM 4075 N N . ILE B 1 126 ? 36.098 1.673 20.241 1.00 18.41 125 ILE B N 1
ATOM 4076 C CA . ILE B 1 126 ? 36.939 1.333 21.389 1.00 16.42 125 ILE B CA 1
ATOM 4077 C C . ILE B 1 126 ? 37.537 2.575 22.038 1.00 16.61 125 ILE B C 1
ATOM 4078 O O . ILE B 1 126 ? 37.338 2.838 23.236 1.00 13.61 125 ILE B O 1
ATOM 4083 N N . GLU B 1 127 ? 38.257 3.358 21.267 1.00 15.61 126 GLU B N 1
ATOM 4084 C CA . GLU B 1 127 ? 38.988 4.497 21.774 1.00 16.76 126 GLU B CA 1
ATOM 4085 C C . GLU B 1 127 ? 38.064 5.633 22.228 1.00 14.44 126 GLU B C 1
ATOM 4086 O O . GLU B 1 127 ? 38.328 6.265 23.196 1.00 14.87 126 GLU B O 1
ATOM 4092 N N . GLY B 1 128 ? 36.983 5.832 21.489 1.00 15.86 127 GLY B N 1
ATOM 4093 C CA . GLY B 1 128 ? 36.042 6.880 21.806 1.00 14.74 127 GLY B CA 1
ATOM 4094 C C . GLY B 1 128 ? 35.369 6.668 23.156 1.00 14.61 127 GLY B C 1
ATOM 4095 O O . GLY B 1 128 ? 35.043 7.631 23.860 1.00 16.64 127 GLY B O 1
ATOM 4096 N N . ASN B 1 129 ? 35.127 5.391 23.425 1.00 15.24 128 ASN B N 1
ATOM 4097 C CA . ASN B 1 129 ? 34.563 4.983 24.695 1.00 13.83 128 ASN B CA 1
ATOM 4098 C C . ASN B 1 129 ? 35.537 4.900 25.816 1.00 16.06 128 ASN B C 1
ATOM 4099 O O . ASN B 1 129 ? 35.183 4.484 26.895 1.00 14.53 128 ASN B O 1
ATOM 4104 N N . GLY B 1 130 ? 36.785 5.252 25.585 1.00 13.67 129 GLY B N 1
ATOM 4105 C CA . GLY B 1 130 ? 37.773 5.274 26.651 1.00 14.88 129 GLY B CA 1
ATOM 4106 C C . GLY B 1 130 ? 38.293 3.874 27.024 1.00 12.87 129 GLY B C 1
ATOM 4107 O O . GLY B 1 130 ? 38.645 3.609 28.211 1.00 15.00 129 GLY B O 1
ATOM 4108 N N . ARG B 1 131 ? 38.269 2.977 26.037 1.00 13.42 130 ARG B N 1
ATOM 4109 C CA . ARG B 1 131 ? 38.964 1.706 26.131 1.00 11.21 130 ARG B CA 1
ATOM 4110 C C . ARG B 1 131 ? 40.154 1.777 25.161 1.00 14.31 130 ARG B C 1
ATOM 4111 O O . ARG B 1 131 ? 40.324 2.773 24.393 1.00 15.26 130 ARG B O 1
ATOM 4119 N N . ARG B 1 132 ? 41.083 0.844 25.302 1.00 13.79 131 ARG B N 1
ATOM 4120 C CA . ARG B 1 132 ? 42.335 0.876 24.611 1.00 13.41 131 ARG B CA 1
ATOM 4121 C C . ARG B 1 132 ? 42.427 -0.250 23.617 1.00 12.52 131 ARG B C 1
ATOM 4122 O O . ARG B 1 132 ? 42.115 -1.395 23.958 1.00 16.06 131 ARG B O 1
ATOM 4130 N N . VAL B 1 133 ? 42.768 0.061 22.398 1.00 13.72 132 VAL B N 1
ATOM 4131 C CA . VAL B 1 133 ? 42.952 -0.956 21.433 1.00 12.14 132 VAL B CA 1
ATOM 4132 C C . VAL B 1 133 ? 44.258 -1.681 21.615 1.00 11.61 132 VAL B C 1
ATOM 4133 O O . VAL B 1 133 ? 45.307 -1.071 21.773 1.00 15.03 132 VAL B O 1
ATOM 4137 N N . ILE B 1 134 ? 44.178 -3.003 21.550 1.00 12.55 133 ILE B N 1
ATOM 4138 C CA . ILE B 1 134 ? 45.335 -3.880 21.408 1.00 13.36 133 ILE B CA 1
ATOM 4139 C C . ILE B 1 134 ? 45.136 -4.813 20.244 1.00 15.97 133 ILE B C 1
ATOM 4140 O O . ILE B 1 134 ? 44.028 -5.213 19.971 1.00 14.03 133 ILE B O 1
ATOM 4145 N N . SER B 1 135 ? 46.186 -4.999 19.469 1.00 16.93 134 SER B N 1
ATOM 4146 C CA . SER B 1 135 ? 46.109 -5.807 18.273 1.00 12.77 134 SER B CA 1
ATOM 4147 C C . SER B 1 135 ? 47.056 -6.978 18.356 1.00 15.35 134 SER B C 1
ATOM 4148 O O . SER B 1 135 ? 48.225 -6.833 18.758 1.00 15.15 134 SER B O 1
ATOM 4151 N N . SER B 1 136 ? 46.562 -8.147 17.939 1.00 15.24 135 SER B N 1
ATOM 4152 C CA . SER B 1 136 ? 47.433 -9.238 17.497 1.00 13.30 135 SER B CA 1
ATOM 4153 C C . SER B 1 136 ? 47.372 -9.150 15.976 1.00 13.02 135 SER B C 1
ATOM 4154 O O . SER B 1 136 ? 46.400 -9.561 15.333 1.00 15.70 135 SER B O 1
ATOM 4157 N N . ASP B 1 137 ? 48.413 -8.528 15.441 1.00 15.21 136 ASP B N 1
ATOM 4158 C CA . ASP B 1 137 ? 48.424 -8.263 14.005 1.00 14.95 136 ASP B CA 1
ATOM 4159 C C . ASP B 1 137 ? 48.403 -9.562 13.251 1.00 17.03 136 ASP B C 1
ATOM 4160 O O . ASP B 1 137 ? 49.108 -10.516 13.599 1.00 16.70 136 ASP B O 1
ATOM 4165 N N . LEU B 1 138 ? 47.653 -9.551 12.155 1.00 17.87 137 LEU B N 1
ATOM 4166 C CA . LEU B 1 138 ? 47.705 -10.627 11.190 1.00 19.20 137 LEU B CA 1
ATOM 4167 C C . LEU B 1 138 ? 49.062 -10.530 10.476 1.00 20.86 137 LEU B C 1
ATOM 4168 O O . LEU B 1 138 ? 49.532 -9.441 10.137 1.00 21.31 137 LEU B O 1
ATOM 4173 N N . ILE B 1 139 ? 49.686 -11.672 10.282 1.00 21.38 138 ILE B N 1
ATOM 4174 C CA . ILE B 1 139 ? 51.016 -11.755 9.679 1.00 22.56 138 ILE B CA 1
ATOM 4175 C C . ILE B 1 139 ? 50.797 -11.851 8.197 1.00 21.31 138 ILE B C 1
ATOM 4176 O O . ILE B 1 139 ? 49.976 -12.646 7.720 1.00 22.08 138 ILE B O 1
ATOM 4181 N N . TYR B 1 140 ? 51.510 -10.996 7.485 1.00 22.68 139 TYR B N 1
ATOM 4182 C CA . TYR B 1 140 ? 51.406 -10.953 6.045 1.00 21.67 139 TYR B CA 1
ATOM 4183 C C . TYR B 1 140 ? 52.690 -11.498 5.397 1.00 23.08 139 TYR B C 1
ATOM 4184 O O . TYR B 1 140 ? 53.772 -10.937 5.521 1.00 24.46 139 TYR B O 1
ATOM 4193 N N . GLU B 1 141 ? 52.546 -12.596 4.700 1.00 27.59 140 GLU B N 1
ATOM 4194 C CA . GLU B 1 141 ? 53.703 -13.242 4.110 1.00 29.96 140 GLU B CA 1
ATOM 4195 C C . GLU B 1 141 ? 53.211 -13.982 2.897 1.00 31.49 140 GLU B C 1
ATOM 4196 O O . GLU B 1 141 ? 52.126 -14.571 2.925 1.00 31.29 140 GLU B O 1
ATOM 4198 N N . ASN B 1 142 ? 54.008 -13.922 1.830 1.00 35.28 141 ASN B N 1
ATOM 4199 C CA . ASN B 1 142 ? 53.688 -14.592 0.579 1.00 37.14 141 ASN B CA 1
ATOM 4200 C C . ASN B 1 142 ? 52.290 -14.226 0.136 1.00 36.31 141 ASN B C 1
ATOM 4201 O O . ASN B 1 142 ? 51.511 -15.088 -0.235 1.00 37.68 141 ASN B O 1
ATOM 4206 N N . SER B 1 143 ? 51.954 -12.946 0.245 1.00 36.30 142 SER B N 1
ATOM 4207 C CA . SER B 1 143 ? 50.662 -12.435 -0.252 1.00 35.31 142 SER B CA 1
ATOM 4208 C C . SER B 1 143 ? 49.429 -13.049 0.426 1.00 31.04 142 SER B C 1
ATOM 4209 O O . SER B 1 143 ? 48.307 -12.983 -0.101 1.00 31.88 142 SER B O 1
ATOM 4212 N N . LYS B 1 144 ? 49.632 -13.599 1.623 1.00 28.62 143 LYS B N 1
ATOM 4213 C CA . LYS B 1 144 ? 48.554 -14.185 2.426 1.00 27.34 143 LYS B CA 1
ATOM 4214 C C . LYS B 1 144 ? 48.651 -13.663 3.869 1.00 24.31 143 LYS B C 1
ATOM 4215 O O . LYS B 1 144 ? 49.772 -13.411 4.354 1.00 24.13 143 LYS B O 1
ATOM 4217 N N . TYR B 1 145 ? 47.521 -13.547 4.557 1.00 21.46 144 TYR B N 1
ATOM 4218 C CA . TYR B 1 145 ? 47.584 -13.246 6.028 1.00 19.04 144 TYR B CA 1
ATOM 4219 C C . TYR B 1 145 ? 47.390 -14.500 6.845 1.00 24.31 144 TYR B C 1
ATOM 4220 O O . TYR B 1 145 ? 46.624 -15.367 6.486 1.00 27.79 144 TYR B O 1
ATOM 4229 N N . SER B 1 146 ? 48.041 -14.554 8.005 1.00 21.38 145 SER B N 1
ATOM 4230 C CA . SER B 1 146 ? 47.770 -15.617 8.944 1.00 19.37 145 SER B CA 1
ATOM 4231 C C . SER B 1 146 ? 47.806 -15.117 10.382 1.00 20.39 145 SER B C 1
ATOM 4232 O O . SER B 1 146 ? 48.218 -14.030 10.669 1.00 21.97 145 SER B O 1
ATOM 4235 N N . VAL B 1 147 ? 47.321 -15.941 11.269 1.00 19.65 146 VAL B N 1
ATOM 4236 C CA . VAL B 1 147 ? 47.272 -15.616 12.706 1.00 18.01 146 VAL B CA 1
ATOM 4237 C C . VAL B 1 147 ? 48.539 -16.091 13.411 1.00 20.45 146 VAL B C 1
ATOM 4238 O O . VAL B 1 147 ? 48.965 -17.220 13.200 1.00 22.31 146 VAL B O 1
ATOM 4242 N N . ASN B 1 148 ? 49.089 -15.249 14.293 1.00 17.19 147 ASN B N 1
ATOM 4243 C CA . ASN B 1 148 ? 50.165 -15.643 15.208 1.00 16.45 147 ASN B CA 1
ATOM 4244 C C . ASN B 1 148 ? 49.479 -16.081 16.502 1.00 16.42 147 ASN B C 1
ATOM 4245 O O . ASN B 1 148 ? 49.114 -15.276 17.388 1.00 15.21 147 ASN B O 1
ATOM 4250 N N . TRP B 1 149 ? 49.195 -17.367 16.556 1.00 15.82 148 TRP B N 1
ATOM 4251 C CA . TRP B 1 149 ? 48.335 -17.898 17.621 1.00 14.60 148 TRP B CA 1
ATOM 4252 C C . TRP B 1 149 ? 48.884 -17.711 19.011 1.00 14.46 148 TRP B C 1
ATOM 4253 O O . TRP B 1 149 ? 48.117 -17.512 19.969 1.00 14.73 148 TRP B O 1
ATOM 4264 N N . ALA B 1 150 ? 50.197 -17.848 19.179 1.00 13.35 149 ALA B N 1
ATOM 4265 C CA . ALA B 1 150 ? 50.816 -17.661 20.514 1.00 13.27 149 ALA B CA 1
ATOM 4266 C C . ALA B 1 150 ? 50.673 -16.217 20.974 1.00 13.05 149 ALA B C 1
ATOM 4267 O O . ALA B 1 150 ? 50.432 -15.945 22.156 1.00 14.25 149 ALA B O 1
ATOM 4269 N N . ASP B 1 151 ? 50.900 -15.287 20.049 1.00 13.25 150 ASP B N 1
ATOM 4270 C CA . ASP B 1 151 ? 50.750 -13.846 20.349 1.00 14.44 150 ASP B CA 1
ATOM 4271 C C . ASP B 1 151 ? 49.299 -13.519 20.678 1.00 14.55 150 ASP B C 1
ATOM 4272 O O . ASP B 1 151 ? 49.007 -12.782 21.614 1.00 13.49 150 ASP B O 1
ATOM 4277 N N . LEU B 1 152 ? 48.377 -14.057 19.915 1.00 13.53 151 LEU B N 1
ATOM 4278 C CA . LEU B 1 152 ? 46.959 -13.809 20.138 1.00 11.92 151 LEU B CA 1
ATOM 4279 C C . LEU B 1 152 ? 46.581 -14.228 21.575 1.00 12.87 151 LEU B C 1
ATOM 4280 O O . LEU B 1 152 ? 45.929 -13.518 22.341 1.00 15.41 151 LEU B O 1
ATOM 4285 N N . GLU B 1 153 ? 47.002 -15.438 21.915 1.00 13.79 152 GLU B N 1
ATOM 4286 C CA . GLU B 1 153 ? 46.685 -15.943 23.233 1.00 14.21 152 GLU B CA 1
ATOM 4287 C C . GLU B 1 153 ? 47.345 -15.169 24.359 1.00 14.99 152 GLU B C 1
ATOM 4288 O O . GLU B 1 153 ? 46.714 -14.939 25.394 1.00 15.46 152 GLU B O 1
ATOM 4294 N N . GLU B 1 154 ? 48.594 -14.786 24.184 1.00 13.64 153 GLU B N 1
ATOM 4295 C CA . GLU B 1 154 ? 49.308 -13.964 25.181 1.00 12.77 153 GLU B CA 1
ATOM 4296 C C . GLU B 1 154 ? 48.518 -12.685 25.497 1.00 13.30 153 GLU B C 1
ATOM 4297 O O . GLU B 1 154 ? 48.390 -12.265 26.644 1.00 14.29 153 GLU B O 1
ATOM 4303 N N . LYS B 1 155 ? 48.006 -12.073 24.457 1.00 12.03 154 LYS B N 1
ATOM 4304 C CA . LYS B 1 155 ? 47.217 -10.880 24.614 1.00 14.36 154 LYS B CA 1
ATOM 4305 C C . LYS B 1 155 ? 45.864 -11.129 25.243 1.00 14.31 154 LYS B C 1
ATOM 4306 O O . LYS B 1 155 ? 45.508 -10.428 26.193 1.00 14.37 154 LYS B O 1
ATOM 4312 N N . LEU B 1 156 ? 45.164 -12.197 24.839 1.00 15.31 155 LEU B N 1
ATOM 4313 C CA . LEU B 1 156 ? 43.878 -12.521 25.415 1.00 12.60 155 LEU B CA 1
ATOM 4314 C C . LEU B 1 156 ? 44.039 -12.795 26.902 1.00 14.17 155 LEU B C 1
ATOM 4315 O O . LEU B 1 156 ? 43.159 -12.449 27.704 1.00 15.41 155 LEU B O 1
ATOM 4320 N N . ALA B 1 157 ? 45.141 -13.417 27.255 1.00 12.88 156 ALA B N 1
ATOM 4321 C CA . ALA B 1 157 ? 45.382 -13.808 28.666 1.00 14.50 156 ALA B CA 1
ATOM 4322 C C . ALA B 1 157 ? 45.873 -12.685 29.531 1.00 15.90 156 ALA B C 1
ATOM 4323 O O . ALA B 1 157 ? 46.057 -12.822 30.769 1.00 16.68 156 ALA B O 1
ATOM 4325 N N . THR B 1 158 ? 46.093 -11.530 28.936 1.00 15.94 157 THR B N 1
ATOM 4326 C CA . THR B 1 158 ? 46.514 -10.352 29.699 1.00 14.57 157 THR B CA 1
ATOM 4327 C C . THR B 1 158 ? 45.320 -9.898 30.557 1.00 12.92 157 THR B C 1
ATOM 4328 O O . THR B 1 158 ? 44.229 -9.764 30.043 1.00 14.08 157 THR B O 1
ATOM 4332 N N . PRO B 1 159 ? 45.545 -9.567 31.840 1.00 14.92 158 PRO B N 1
ATOM 4333 C CA . PRO B 1 159 ? 44.399 -9.257 32.676 1.00 16.85 158 PRO B CA 1
ATOM 4334 C C . PRO B 1 159 ? 43.526 -8.124 32.184 1.00 15.16 158 PRO B C 1
ATOM 4335 O O . PRO B 1 159 ? 42.288 -8.262 32.215 1.00 15.97 158 PRO B O 1
ATOM 4339 N N . SER B 1 160 ? 44.143 -7.076 31.634 1.00 15.27 159 SER B N 1
ATOM 4340 C CA . SER B 1 160 ? 43.376 -5.920 31.256 1.00 14.93 159 SER B CA 1
ATOM 4341 C C . SER B 1 160 ? 42.694 -6.090 29.904 1.00 14.67 159 SER B C 1
ATOM 4342 O O . SER B 1 160 ? 41.938 -5.232 29.542 1.00 13.32 159 SER B O 1
ATOM 4345 N N . VAL B 1 161 ? 42.970 -7.176 29.193 1.00 14.57 160 VAL B N 1
ATOM 4346 C CA . VAL B 1 161 ? 42.318 -7.470 27.888 1.00 13.16 160 VAL B CA 1
ATOM 4347 C C . VAL B 1 161 ? 41.028 -8.225 28.209 1.00 14.86 160 VAL B C 1
ATOM 4348 O O . VAL B 1 161 ? 41.055 -9.371 28.671 1.00 14.98 160 VAL B O 1
ATOM 4352 N N . ARG B 1 162 ? 39.898 -7.559 27.968 1.00 14.01 161 ARG B N 1
ATOM 4353 C CA . ARG B 1 162 ? 38.601 -7.998 28.413 1.00 13.03 161 ARG B CA 1
ATOM 4354 C C . ARG B 1 162 ? 37.609 -8.427 27.375 1.00 13.45 161 ARG B C 1
ATOM 4355 O O . ARG B 1 162 ? 36.624 -9.100 27.671 1.00 14.59 161 ARG B O 1
ATOM 4379 N N . VAL B 1 165 ? 37.059 -8.125 19.608 1.00 13.57 164 VAL B N 1
ATOM 4380 C CA . VAL B 1 165 ? 36.124 -7.806 18.544 1.00 15.79 164 VAL B CA 1
ATOM 4381 C C . VAL B 1 165 ? 36.694 -8.525 17.306 1.00 16.58 164 VAL B C 1
ATOM 4382 O O . VAL B 1 165 ? 37.759 -8.177 16.790 1.00 18.08 164 VAL B O 1
ATOM 4386 N N . PHE B 1 166 ? 36.004 -9.588 16.926 1.00 15.67 165 PHE B N 1
ATOM 4387 C CA . PHE B 1 166 ? 36.432 -10.599 15.930 1.00 15.86 165 PHE B CA 1
ATOM 4388 C C . PHE B 1 166 ? 35.612 -10.363 14.681 1.00 16.76 165 PHE B C 1
ATOM 4389 O O . PHE B 1 166 ? 34.410 -10.406 14.720 1.00 17.99 165 PHE B O 1
ATOM 4397 N N A CYS B 1 167 ? 36.262 -10.084 13.552 0.90 15.68 166 CYS B N 1
ATOM 4398 N N B CYS B 1 167 ? 36.284 -10.027 13.583 0.10 16.04 166 CYS B N 1
ATOM 4399 C CA A CYS B 1 167 ? 35.574 -9.790 12.319 0.90 12.64 166 CYS B CA 1
ATOM 4400 C CA B CYS B 1 167 ? 35.610 -9.774 12.309 0.10 15.15 166 CYS B CA 1
ATOM 4401 C C A CYS B 1 167 ? 35.504 -11.075 11.506 0.90 12.75 166 CYS B C 1
ATOM 4402 C C B CYS B 1 167 ? 35.513 -11.092 11.540 0.10 14.88 166 CYS B C 1
ATOM 4403 O O A CYS B 1 167 ? 36.512 -11.617 11.072 0.90 18.43 166 CYS B O 1
ATOM 4404 O O B CYS B 1 167 ? 36.525 -11.644 11.109 0.10 15.50 166 CYS B O 1
ATOM 4409 N N . ASN B 1 168 ? 34.291 -11.601 11.388 1.00 14.82 167 ASN B N 1
ATOM 4410 C CA . ASN B 1 168 ? 34.080 -12.969 10.871 1.00 13.01 167 ASN B CA 1
ATOM 4411 C C . ASN B 1 168 ? 32.910 -13.024 9.906 1.00 15.02 167 ASN B C 1
ATOM 4412 O O . ASN B 1 168 ? 31.770 -13.205 10.311 1.00 17.46 167 ASN B O 1
ATOM 4417 N N . PRO B 1 169 ? 33.153 -12.866 8.613 1.00 16.15 168 PRO B N 1
ATOM 4418 C CA . PRO B 1 169 ? 34.399 -12.745 7.917 1.00 16.94 168 PRO B CA 1
ATOM 4419 C C . PRO B 1 169 ? 35.097 -11.401 8.129 1.00 17.94 168 PRO B C 1
ATOM 4420 O O . PRO B 1 169 ? 34.480 -10.411 8.453 1.00 17.49 168 PRO B O 1
ATOM 4424 N N . HIS B 1 170 ? 36.387 -11.417 7.911 1.00 18.04 169 HIS B N 1
ATOM 4425 C CA . HIS B 1 170 ? 37.314 -10.306 8.213 1.00 17.24 169 HIS B CA 1
ATOM 4426 C C . HIS B 1 170 ? 37.354 -9.286 7.099 1.00 20.11 169 HIS B C 1
ATOM 4427 O O . HIS B 1 170 ? 37.643 -9.622 5.970 1.00 22.28 169 HIS B O 1
ATOM 4434 N N A ASN B 1 171 ? 37.019 -8.052 7.458 0.50 20.37 170 ASN B N 1
ATOM 4435 N N B ASN B 1 171 ? 37.013 -8.041 7.443 0.50 18.98 170 ASN B N 1
ATOM 4436 C CA A ASN B 1 171 ? 37.122 -6.873 6.612 0.50 21.50 170 ASN B CA 1
ATOM 4437 C CA B ASN B 1 171 ? 37.110 -6.853 6.577 0.50 19.27 170 ASN B CA 1
ATOM 4438 C C A ASN B 1 171 ? 38.364 -6.165 7.102 0.50 18.98 170 ASN B C 1
ATOM 4439 C C B ASN B 1 171 ? 38.265 -6.047 7.081 0.50 16.63 170 ASN B C 1
ATOM 4440 O O A ASN B 1 171 ? 38.563 -6.038 8.286 0.50 18.96 170 ASN B O 1
ATOM 4441 O O B ASN B 1 171 ? 38.268 -5.672 8.236 0.50 15.47 170 ASN B O 1
ATOM 4450 N N . PRO B 1 172 ? 39.219 -5.677 6.212 1.00 15.52 171 PRO B N 1
ATOM 4451 C CA . PRO B 1 172 ? 39.027 -5.544 4.792 1.00 17.21 171 PRO B CA 1
ATOM 4452 C C . PRO B 1 172 ? 39.584 -6.632 3.942 1.00 20.50 171 PRO B C 1
ATOM 4453 O O . PRO B 1 172 ? 39.504 -6.508 2.695 1.00 21.53 171 PRO B O 1
ATOM 4457 N N . ILE B 1 173 ? 40.149 -7.649 4.536 1.00 18.20 172 ILE B N 1
ATOM 4458 C CA . ILE B 1 173 ? 40.869 -8.690 3.798 1.00 19.84 172 ILE B CA 1
ATOM 4459 C C . ILE B 1 173 ? 39.994 -9.722 3.068 1.00 25.40 172 ILE B C 1
ATOM 4460 O O . ILE B 1 173 ? 40.482 -10.486 2.212 1.00 26.94 172 ILE B O 1
ATOM 4465 N N . GLY B 1 174 ? 38.733 -9.772 3.466 1.00 21.61 173 GLY B N 1
ATOM 4466 C CA . GLY B 1 174 ? 37.744 -10.660 2.870 1.00 20.22 173 GLY B CA 1
ATOM 4467 C C . GLY B 1 174 ? 37.878 -12.136 3.177 1.00 19.32 173 GLY B C 1
ATOM 4468 O O . GLY B 1 174 ? 37.700 -12.972 2.300 1.00 19.60 173 GLY B O 1
ATOM 4469 N N . TYR B 1 175 ? 38.097 -12.464 4.447 1.00 17.59 174 TYR B N 1
ATOM 4470 C CA . TYR B 1 175 ? 38.425 -13.839 4.846 1.00 17.04 174 TYR B CA 1
ATOM 4471 C C . TYR B 1 175 ? 37.399 -14.428 5.782 1.00 20.04 174 TYR B C 1
ATOM 4472 O O . TYR B 1 175 ? 37.200 -13.980 6.931 1.00 18.81 174 TYR B O 1
ATOM 4481 N N . ALA B 1 176 ? 36.757 -15.463 5.287 1.00 18.88 175 ALA B N 1
ATOM 4482 C CA . ALA B 1 176 ? 35.832 -16.258 6.077 1.00 19.85 175 ALA B CA 1
ATOM 4483 C C . ALA B 1 176 ? 36.608 -17.387 6.776 1.00 20.95 175 ALA B C 1
ATOM 4484 O O . ALA B 1 176 ? 37.068 -18.357 6.158 1.00 20.64 175 ALA B O 1
ATOM 4486 N N . TRP B 1 177 ? 36.760 -17.253 8.104 1.00 17.93 176 TRP B N 1
ATOM 4487 C CA . TRP B 1 177 ? 37.547 -18.162 8.901 1.00 16.83 176 TRP B CA 1
ATOM 4488 C C . TRP B 1 177 ? 36.972 -19.538 8.834 1.00 15.57 176 TRP B C 1
ATOM 4489 O O . TRP B 1 177 ? 35.769 -19.680 8.703 1.00 15.68 176 TRP B O 1
ATOM 4500 N N . SER B 1 178 ? 37.857 -20.533 8.962 1.00 16.59 177 SER B N 1
ATOM 4501 C CA . SER B 1 178 ? 37.410 -21.919 9.016 1.00 16.58 177 SER B CA 1
ATOM 4502 C C . SER B 1 178 ? 36.725 -22.232 10.325 1.00 15.64 177 SER B C 1
ATOM 4503 O O . SER B 1 178 ? 36.849 -21.532 11.302 1.00 16.89 177 SER B O 1
ATOM 4506 N N . GLU B 1 179 ? 36.026 -23.344 10.341 1.00 17.36 178 GLU B N 1
ATOM 4507 C CA . GLU B 1 179 ? 35.351 -23.814 11.553 1.00 15.46 178 GLU B CA 1
ATOM 4508 C C . GLU B 1 179 ? 36.366 -24.007 12.673 1.00 17.76 178 GLU B C 1
ATOM 4509 O O . GLU B 1 179 ? 36.154 -23.601 13.822 1.00 16.96 178 GLU B O 1
ATOM 4515 N N . GLU B 1 180 ? 37.491 -24.621 12.341 1.00 17.33 179 GLU B N 1
ATOM 4516 C CA . GLU B 1 180 ? 38.524 -24.850 13.317 1.00 16.17 179 GLU B CA 1
ATOM 4517 C C . GLU B 1 180 ? 39.074 -23.536 13.875 1.00 14.85 179 GLU B C 1
ATOM 4518 O O . GLU B 1 180 ? 39.285 -23.431 15.070 1.00 16.79 179 GLU B O 1
ATOM 4524 N N . GLU B 1 181 ? 39.268 -22.549 13.006 1.00 15.33 180 GLU B N 1
ATOM 4525 C CA . GLU B 1 181 ? 39.755 -21.211 13.432 1.00 14.80 180 GLU B CA 1
ATOM 4526 C C . GLU B 1 181 ? 38.776 -20.513 14.367 1.00 16.52 180 GLU B C 1
ATOM 4527 O O . GLU B 1 181 ? 39.182 -20.011 15.413 1.00 16.68 180 GLU B O 1
ATOM 4533 N N . VAL B 1 182 ? 37.495 -20.508 14.007 1.00 14.63 181 VAL B N 1
ATOM 4534 C CA . VAL B 1 182 ? 36.479 -19.883 14.854 1.00 14.74 181 VAL B CA 1
ATOM 4535 C C . VAL B 1 182 ? 36.370 -20.595 16.204 1.00 13.47 181 VAL B C 1
ATOM 4536 O O . VAL B 1 182 ? 36.301 -19.932 17.249 1.00 15.66 181 VAL B O 1
ATOM 4540 N N . LYS B 1 183 ? 36.340 -21.928 16.203 1.00 15.23 182 LYS B N 1
ATOM 4541 C CA . LYS B 1 183 ? 36.270 -22.711 17.439 1.00 15.04 182 LYS B CA 1
ATOM 4542 C C . LYS B 1 183 ? 37.504 -22.436 18.315 1.00 15.39 182 LYS B C 1
ATOM 4543 O O . LYS B 1 183 ? 37.393 -22.282 19.516 1.00 15.79 182 LYS B O 1
ATOM 4549 N N . ARG B 1 184 ? 38.673 -22.335 17.697 1.00 15.62 183 ARG B N 1
ATOM 4550 C CA . ARG B 1 184 ? 39.872 -22.079 18.457 1.00 14.42 183 ARG B CA 1
ATOM 4551 C C . ARG B 1 184 ? 39.844 -20.699 19.104 1.00 16.15 183 ARG B C 1
ATOM 4552 O O . ARG B 1 184 ? 40.181 -20.551 20.298 1.00 14.29 183 ARG B O 1
ATOM 4560 N N . ILE B 1 185 ? 39.440 -19.689 18.346 1.00 14.73 184 ILE B N 1
ATOM 4561 C CA . ILE B 1 185 ? 39.371 -18.329 18.842 1.00 16.48 184 ILE B CA 1
ATOM 4562 C C . ILE B 1 185 ? 38.391 -18.289 20.004 1.00 14.00 184 ILE B C 1
ATOM 4563 O O . ILE B 1 185 ? 38.663 -17.714 21.081 1.00 13.96 184 ILE B O 1
ATOM 4568 N N . ALA B 1 186 ? 37.225 -18.935 19.857 1.00 12.81 185 ALA B N 1
ATOM 4569 C CA . ALA B 1 186 ? 36.224 -18.920 20.946 1.00 15.77 185 ALA B CA 1
ATOM 4570 C C . ALA B 1 186 ? 36.732 -19.583 22.214 1.00 15.68 185 ALA B C 1
ATOM 4571 O O . ALA B 1 186 ? 36.501 -19.141 23.348 1.00 14.17 185 ALA B O 1
ATOM 4573 N N A GLU B 1 187 ? 37.440 -20.697 22.030 0.60 14.93 186 GLU B N 1
ATOM 4574 N N B GLU B 1 187 ? 37.491 -20.651 22.007 0.40 15.40 186 GLU B N 1
ATOM 4575 C CA A GLU B 1 187 ? 38.029 -21.428 23.161 0.60 14.94 186 GLU B CA 1
ATOM 4576 C CA B GLU B 1 187 ? 38.013 -21.423 23.116 0.40 15.16 186 GLU B CA 1
ATOM 4577 C C A GLU B 1 187 ? 39.040 -20.554 23.888 0.60 13.11 186 GLU B C 1
ATOM 4578 C C B GLU B 1 187 ? 39.112 -20.681 23.864 0.40 14.72 186 GLU B C 1
ATOM 4579 O O A GLU B 1 187 ? 39.010 -20.440 25.081 0.60 13.38 186 GLU B O 1
ATOM 4580 O O B GLU B 1 187 ? 39.262 -20.854 25.061 0.40 16.43 186 GLU B O 1
ATOM 4591 N N . LEU B 1 188 ? 39.890 -19.909 23.114 1.00 15.11 187 LEU B N 1
ATOM 4592 C CA . LEU B 1 188 ? 40.951 -19.050 23.670 1.00 14.08 187 LEU B CA 1
ATOM 4593 C C . LEU B 1 188 ? 40.293 -17.954 24.469 1.00 16.06 187 LEU B C 1
ATOM 4594 O O . LEU B 1 188 ? 40.672 -17.690 25.626 1.00 15.35 187 LEU B O 1
ATOM 4599 N N . CYS B 1 189 ? 39.257 -17.353 23.910 1.00 13.91 188 CYS B N 1
ATOM 4600 C CA . CYS B 1 189 ? 38.625 -16.282 24.677 1.00 12.27 188 CYS B CA 1
ATOM 4601 C C . CYS B 1 189 ? 37.989 -16.789 25.947 1.00 13.52 188 CYS B C 1
ATOM 4602 O O . CYS B 1 189 ? 38.179 -16.247 27.032 1.00 13.95 188 CYS B O 1
ATOM 4605 N N . ALA B 1 190 ? 37.178 -17.839 25.836 1.00 13.79 189 ALA B N 1
ATOM 4606 C CA . ALA B 1 190 ? 36.495 -18.404 27.028 1.00 15.02 189 ALA B CA 1
ATOM 4607 C C . ALA B 1 190 ? 37.448 -18.783 28.137 1.00 15.81 189 ALA B C 1
ATOM 4608 O O . ALA B 1 190 ? 37.218 -18.491 29.291 1.00 16.68 189 ALA B O 1
ATOM 4610 N N . LYS B 1 191 ? 38.519 -19.490 27.800 1.00 15.02 190 LYS B N 1
ATOM 4611 C CA . LYS B 1 191 ? 39.513 -19.964 28.752 1.00 16.37 190 LYS B CA 1
ATOM 4612 C C . LYS B 1 191 ? 40.149 -18.810 29.516 1.00 14.06 190 LYS B C 1
ATOM 4613 O O . LYS B 1 191 ? 40.449 -18.896 30.718 1.00 15.84 190 LYS B O 1
ATOM 4619 N N . HIS B 1 192 ? 40.268 -17.689 28.826 1.00 14.50 191 HIS B N 1
ATOM 4620 C CA . HIS B 1 192 ? 40.846 -16.483 29.395 1.00 13.31 191 HIS B CA 1
ATOM 4621 C C . HIS B 1 192 ? 39.844 -15.459 29.898 1.00 13.12 191 HIS B C 1
ATOM 4622 O O . HIS B 1 192 ? 40.187 -14.325 30.254 1.00 14.08 191 HIS B O 1
ATOM 4629 N N . GLN B 1 193 ? 38.581 -15.868 29.943 1.00 13.17 192 GLN B N 1
ATOM 4630 C CA . GLN B 1 193 ? 37.494 -15.062 30.501 1.00 13.98 192 GLN B CA 1
ATOM 4631 C C . GLN B 1 193 ? 37.276 -13.762 29.744 1.00 14.86 192 GLN B C 1
ATOM 4632 O O . GLN B 1 193 ? 36.850 -12.760 30.335 1.00 15.23 192 GLN B O 1
ATOM 4638 N N . VAL B 1 194 ? 37.488 -13.834 28.419 1.00 13.33 193 VAL B N 1
ATOM 4639 C CA . VAL B 1 194 ? 37.319 -12.734 27.453 1.00 12.93 193 VAL B CA 1
ATOM 4640 C C . VAL B 1 194 ? 36.051 -12.963 26.662 1.00 12.78 193 VAL B C 1
ATOM 4641 O O . VAL B 1 194 ? 35.836 -14.042 26.141 1.00 15.08 193 VAL B O 1
ATOM 4645 N N . LEU B 1 195 ? 35.235 -11.926 26.551 1.00 13.91 194 LEU B N 1
ATOM 4646 C CA . LEU B 1 195 ? 34.052 -12.030 25.688 1.00 14.73 194 LEU B CA 1
ATOM 4647 C C . LEU B 1 195 ? 34.484 -11.906 24.246 1.00 14.99 194 LEU B C 1
ATOM 4648 O O . LEU B 1 195 ? 35.171 -10.942 23.846 1.00 15.33 194 LEU B O 1
ATOM 4653 N N . LEU B 1 196 ? 33.985 -12.815 23.448 1.00 14.74 195 LEU B N 1
ATOM 4654 C CA . LEU B 1 196 ? 34.182 -12.793 21.993 1.00 12.39 195 LEU B CA 1
ATOM 4655 C C . LEU B 1 196 ? 32.942 -12.150 21.358 1.00 14.38 195 LEU B C 1
ATOM 4656 O O . LEU B 1 196 ? 31.875 -12.725 21.382 1.00 14.10 195 LEU B O 1
ATOM 4661 N N . ILE B 1 197 ? 33.137 -11.000 20.744 1.00 13.42 196 ILE B N 1
ATOM 4662 C CA . ILE B 1 197 ? 32.121 -10.304 19.959 1.00 13.29 196 ILE B CA 1
ATOM 4663 C C . ILE B 1 197 ? 32.461 -10.593 18.514 1.00 14.26 196 ILE B C 1
ATOM 4664 O O . ILE B 1 197 ? 33.406 -10.036 17.990 1.00 17.16 196 ILE B O 1
ATOM 4669 N N . SER B 1 198 ? 31.666 -11.433 17.889 1.00 16.71 197 SER B N 1
ATOM 4670 C CA . SER B 1 198 ? 31.887 -11.854 16.520 1.00 14.53 197 SER B CA 1
ATOM 4671 C C . SER B 1 198 ? 30.971 -11.094 15.576 1.00 15.72 197 SER B C 1
ATOM 4672 O O . SER B 1 198 ? 29.721 -11.269 15.560 1.00 16.67 197 SER B O 1
ATOM 4675 N N . ASP B 1 199 ? 31.568 -10.182 14.832 1.00 15.49 198 ASP B N 1
ATOM 4676 C CA . ASP B 1 199 ? 30.850 -9.297 13.918 1.00 15.99 198 ASP B CA 1
ATOM 4677 C C . ASP B 1 199 ? 30.750 -10.066 12.599 1.00 14.86 198 ASP B C 1
ATOM 4678 O O . ASP B 1 199 ? 31.743 -10.215 11.908 1.00 17.58 198 ASP B O 1
ATOM 4683 N N . GLU B 1 200 ? 29.564 -10.603 12.329 1.00 15.30 199 GLU B N 1
ATOM 4684 C CA . GLU B 1 200 ? 29.309 -11.519 11.199 1.00 14.41 199 GLU B CA 1
ATOM 4685 C C . GLU B 1 200 ? 28.529 -10.809 10.100 1.00 17.88 199 GLU B C 1
ATOM 4686 O O . GLU B 1 200 ? 27.785 -11.433 9.305 1.00 16.46 199 GLU B O 1
ATOM 4692 N N . ILE B 1 201 ? 28.737 -9.515 10.011 1.00 14.84 200 ILE B N 1
ATOM 4693 C CA . ILE B 1 201 ? 27.938 -8.699 9.042 1.00 15.46 200 ILE B CA 1
ATOM 4694 C C . ILE B 1 201 ? 28.244 -9.073 7.604 1.00 16.82 200 ILE B C 1
ATOM 4695 O O . ILE B 1 201 ? 27.353 -8.939 6.765 1.00 17.92 200 ILE B O 1
ATOM 4700 N N . HIS B 1 202 ? 29.450 -9.592 7.293 1.00 14.72 201 HIS B N 1
ATOM 4701 C CA . HIS B 1 202 ? 29.756 -10.039 5.908 1.00 16.59 201 HIS B CA 1
ATOM 4702 C C . HIS B 1 202 ? 29.486 -11.519 5.691 1.00 13.82 201 HIS B C 1
ATOM 4703 O O . HIS B 1 202 ? 29.844 -12.062 4.645 1.00 18.42 201 HIS B O 1
ATOM 4710 N N . GLY B 1 203 ? 28.818 -12.172 6.633 1.00 15.23 202 GLY B N 1
ATOM 4711 C CA . GLY B 1 203 ? 28.694 -13.617 6.604 1.00 15.11 202 GLY B CA 1
ATOM 4712 C C . GLY B 1 203 ? 27.848 -14.205 5.512 1.00 18.49 202 GLY B C 1
ATOM 4713 O O . GLY B 1 203 ? 28.017 -15.388 5.144 1.00 19.10 202 GLY B O 1
ATOM 4714 N N . ASP B 1 204 ? 26.943 -13.413 4.950 1.00 17.55 203 ASP B N 1
ATOM 4715 C CA . ASP B 1 204 ? 26.097 -13.946 3.898 1.00 19.55 203 ASP B CA 1
ATOM 4716 C C . ASP B 1 204 ? 26.758 -13.762 2.539 1.00 18.62 203 ASP B C 1
ATOM 4717 O O . ASP B 1 204 ? 26.190 -14.180 1.495 1.00 19.51 203 ASP B O 1
ATOM 4722 N N . LEU B 1 205 ? 27.928 -13.135 2.515 1.00 16.15 204 LEU B N 1
ATOM 4723 C CA . LEU B 1 205 ? 28.629 -12.814 1.263 1.00 16.67 204 LEU B CA 1
ATOM 4724 C C . LEU B 1 205 ? 29.900 -13.661 1.001 1.00 17.59 204 LEU B C 1
ATOM 4725 O O . LEU B 1 205 ? 30.838 -13.172 0.399 1.00 20.72 204 LEU B O 1
ATOM 4730 N N . VAL B 1 206 ? 29.891 -14.889 1.498 1.00 17.61 205 VAL B N 1
ATOM 4731 C CA . VAL B 1 206 ? 30.940 -15.860 1.145 1.00 17.19 205 VAL B CA 1
ATOM 4732 C C . VAL B 1 206 ? 30.719 -16.237 -0.286 1.00 19.51 205 VAL B C 1
ATOM 4733 O O . VAL B 1 206 ? 29.628 -16.666 -0.681 1.00 22.12 205 VAL B O 1
ATOM 4737 N N . LEU B 1 207 ? 31.762 -16.075 -1.084 1.00 19.49 206 LEU B N 1
ATOM 4738 C CA . LEU B 1 207 ? 31.627 -16.287 -2.535 1.00 21.24 206 LEU B CA 1
ATOM 4739 C C . LEU B 1 207 ? 32.095 -17.659 -3.025 1.00 25.67 206 LEU B C 1
ATOM 4740 O O . LEU B 1 207 ? 31.784 -18.058 -4.153 1.00 23.26 206 LEU B O 1
ATOM 4745 N N . THR B 1 208 ? 32.816 -18.379 -2.176 1.00 23.31 207 THR B N 1
ATOM 4746 C CA . THR B 1 208 ? 33.238 -19.743 -2.451 1.00 24.69 207 THR B CA 1
ATOM 4747 C C . THR B 1 208 ? 32.237 -20.708 -1.852 1.00 30.50 207 THR B C 1
ATOM 4748 O O . THR B 1 208 ? 31.191 -20.287 -1.352 1.00 31.45 207 THR B O 1
ATOM 4752 N N . ASP B 1 209 ? 32.581 -22.000 -1.883 1.00 29.01 208 ASP B N 1
ATOM 4753 C CA . ASP B 1 209 ? 31.676 -23.068 -1.453 1.00 31.88 208 ASP B CA 1
ATOM 4754 C C . ASP B 1 209 ? 31.803 -23.147 0.046 1.00 34.60 208 ASP B C 1
ATOM 4755 O O . ASP B 1 209 ? 31.092 -23.897 0.727 1.00 38.65 208 ASP B O 1
ATOM 4757 N N . GLU B 1 210 ? 32.738 -22.378 0.565 1.00 31.96 209 GLU B N 1
ATOM 4758 C CA . GLU B 1 210 ? 32.956 -22.369 1.991 1.00 34.14 209 GLU B CA 1
ATOM 4759 C C . GLU B 1 210 ? 31.793 -21.574 2.583 1.00 35.76 209 GLU B C 1
ATOM 4760 O O . GLU B 1 210 ? 31.028 -20.907 1.893 1.00 37.89 209 GLU B O 1
ATOM 4766 N N . ASP B 1 211 ? 31.610 -21.699 3.857 1.00 33.46 210 ASP B N 1
ATOM 4767 C CA . ASP B 1 211 ? 30.545 -20.963 4.456 1.00 30.06 210 ASP B CA 1
ATOM 4768 C C . ASP B 1 211 ? 31.149 -20.554 5.762 1.00 26.71 210 ASP B C 1
ATOM 4769 O O . ASP B 1 211 ? 32.192 -21.058 6.189 1.00 30.72 210 ASP B O 1
ATOM 4774 N N . ILE B 1 212 ? 30.434 -19.701 6.412 1.00 22.58 211 ILE B N 1
ATOM 4775 C CA . ILE B 1 212 ? 30.916 -19.110 7.643 1.00 24.10 211 ILE B CA 1
ATOM 4776 C C . ILE B 1 212 ? 30.630 -20.104 8.720 1.00 22.48 211 ILE B C 1
ATOM 4777 O O . ILE B 1 212 ? 29.698 -20.933 8.617 1.00 23.54 211 ILE B O 1
ATOM 4782 N N . THR B 1 213 ? 31.378 -19.968 9.810 1.00 15.46 212 THR B N 1
ATOM 4783 C CA . THR B 1 213 ? 31.046 -20.630 11.061 1.00 16.23 212 THR B CA 1
ATOM 4784 C C . THR B 1 213 ? 30.663 -19.545 12.056 1.00 16.00 212 THR B C 1
ATOM 4785 O O . THR B 1 213 ? 31.542 -18.827 12.572 1.00 16.26 212 THR B O 1
ATOM 4789 N N . PRO B 1 214 ? 29.367 -19.401 12.346 1.00 15.55 213 PRO B N 1
ATOM 4790 C CA . PRO B 1 214 ? 28.970 -18.391 13.310 1.00 15.13 213 PRO B CA 1
ATOM 4791 C C . PRO B 1 214 ? 29.492 -18.745 14.689 1.00 15.42 213 PRO B C 1
ATOM 4792 O O . PRO B 1 214 ? 29.555 -19.883 15.035 1.00 16.12 213 PRO B O 1
ATOM 4796 N N . ALA B 1 215 ? 29.879 -17.733 15.458 1.00 16.71 214 ALA B N 1
ATOM 4797 C CA . ALA B 1 215 ? 30.390 -17.965 16.797 1.00 14.21 214 ALA B CA 1
ATOM 4798 C C . ALA B 1 215 ? 29.377 -18.672 17.667 1.00 16.86 214 ALA B C 1
ATOM 4799 O O . ALA B 1 215 ? 29.772 -19.475 18.524 1.00 15.46 214 ALA B O 1
ATOM 4801 N N . PHE B 1 216 ? 28.074 -18.448 17.457 1.00 14.72 215 PHE B N 1
ATOM 4802 C CA . PHE B 1 216 ? 27.061 -19.101 18.296 1.00 14.53 215 PHE B CA 1
ATOM 4803 C C . PHE B 1 216 ? 27.035 -20.635 18.164 1.00 15.30 215 PHE B C 1
ATOM 4804 O O . PHE B 1 216 ? 26.429 -21.293 18.992 1.00 17.68 215 PHE B O 1
ATOM 4812 N N . THR B 1 217 ? 27.675 -21.153 17.135 1.00 18.38 216 THR B N 1
ATOM 4813 C CA . THR B 1 217 ? 27.750 -22.622 16.923 1.00 16.92 216 THR B CA 1
ATOM 4814 C C . THR B 1 217 ? 28.825 -23.319 17.714 1.00 20.07 216 THR B C 1
ATOM 4815 O O . THR B 1 217 ? 28.877 -24.569 17.754 1.00 20.27 216 THR B O 1
ATOM 4819 N N . VAL B 1 218 ? 29.698 -22.579 18.377 1.00 17.93 217 VAL B N 1
ATOM 4820 C CA . VAL B 1 218 ? 30.778 -23.246 19.127 1.00 16.03 217 VAL B CA 1
ATOM 4821 C C . VAL B 1 218 ? 30.206 -24.016 20.290 1.00 18.01 217 VAL B C 1
ATOM 4822 O O . VAL B 1 218 ? 29.112 -23.755 20.776 1.00 18.87 217 VAL B O 1
ATOM 4826 N N . ASP B 1 219 ? 30.901 -25.068 20.683 1.00 19.82 218 ASP B N 1
ATOM 4827 C CA . ASP B 1 219 ? 30.395 -25.925 21.731 1.00 20.37 218 ASP B CA 1
ATOM 4828 C C . ASP B 1 219 ? 30.364 -25.245 23.098 1.00 20.90 218 ASP B C 1
ATOM 4829 O O . ASP B 1 219 ? 31.057 -24.278 23.356 1.00 20.45 218 ASP B O 1
ATOM 4834 N N . TRP B 1 220 ? 29.499 -25.728 23.946 1.00 21.33 219 TRP B N 1
ATOM 4835 C CA . TRP B 1 220 ? 29.500 -25.272 25.320 1.00 21.98 219 TRP B CA 1
ATOM 4836 C C . TRP B 1 220 ? 30.851 -25.843 25.821 1.00 21.63 219 TRP B C 1
ATOM 4837 O O . TRP B 1 220 ? 31.330 -26.879 25.252 1.00 25.60 219 TRP B O 1
ATOM 4848 N N . ASP B 1 221 ? 31.539 -25.230 26.775 1.00 21.13 220 ASP B N 1
ATOM 4849 C CA . ASP B 1 221 ? 31.134 -24.064 27.520 1.00 20.89 220 ASP B CA 1
ATOM 4850 C C . ASP B 1 221 ? 31.600 -22.747 26.891 1.00 21.96 220 ASP B C 1
ATOM 4851 O O . ASP B 1 221 ? 31.187 -21.660 27.362 1.00 18.91 220 ASP B O 1
ATOM 4853 N N . ALA B 1 222 ? 32.417 -22.849 25.831 1.00 17.06 221 ALA B N 1
ATOM 4854 C CA . ALA B 1 222 ? 32.904 -21.624 25.157 1.00 14.72 221 ALA B CA 1
ATOM 4855 C C . ALA B 1 222 ? 31.698 -20.793 24.652 1.00 15.22 221 ALA B C 1
ATOM 4856 O O . ALA B 1 222 ? 31.759 -19.562 24.548 1.00 16.59 221 ALA B O 1
ATOM 4858 N N . LYS B 1 223 ? 30.612 -21.482 24.349 1.00 15.36 222 LYS B N 1
ATOM 4859 C CA . LYS B 1 223 ? 29.442 -20.811 23.801 1.00 15.10 222 LYS B CA 1
ATOM 4860 C C . LYS B 1 223 ? 28.903 -19.754 24.736 1.00 13.76 222 LYS B C 1
ATOM 4861 O O . LYS B 1 223 ? 28.171 -18.841 24.311 1.00 17.46 222 LYS B O 1
ATOM 4867 N N . ASN B 1 224 ? 29.142 -19.862 26.033 1.00 13.56 223 ASN B N 1
ATOM 4868 C CA . ASN B 1 224 ? 28.627 -18.920 26.988 1.00 14.08 223 ASN B CA 1
ATOM 4869 C C . ASN B 1 224 ? 29.410 -17.595 27.022 1.00 12.83 223 ASN B C 1
ATOM 4870 O O . ASN B 1 224 ? 29.080 -16.710 27.798 1.00 15.45 223 ASN B O 1
ATOM 4875 N N . TRP B 1 225 ? 30.406 -17.484 26.154 1.00 14.45 224 TRP B N 1
ATOM 4876 C CA . TRP B 1 225 ? 31.326 -16.315 26.101 1.00 14.43 224 TRP B CA 1
ATOM 4877 C C . TRP B 1 225 ? 31.261 -15.616 24.784 1.00 14.18 224 TRP B C 1
ATOM 4878 O O . TRP B 1 225 ? 32.095 -14.778 24.493 1.00 16.81 224 TRP B O 1
ATOM 4889 N N . VAL B 1 226 ? 30.282 -15.952 23.948 1.00 13.74 225 VAL B N 1
ATOM 4890 C CA . VAL B 1 226 ? 30.262 -15.395 22.567 1.00 12.92 225 VAL B CA 1
ATOM 4891 C C . VAL B 1 226 ? 28.962 -14.618 22.319 1.00 13.60 225 VAL B C 1
ATOM 4892 O O . VAL B 1 226 ? 27.921 -14.882 22.915 1.00 15.76 225 VAL B O 1
ATOM 4896 N N . VAL B 1 227 ? 29.090 -13.665 21.403 1.00 15.10 226 VAL B N 1
ATOM 4897 C CA . VAL B 1 227 ? 28.001 -12.886 20.863 1.00 14.57 226 VAL B CA 1
ATOM 4898 C C . VAL B 1 227 ? 28.234 -12.835 19.361 1.00 15.94 226 VAL B C 1
ATOM 4899 O O . VAL B 1 227 ? 29.321 -12.498 18.918 1.00 18.05 226 VAL B O 1
ATOM 4903 N N . SER B 1 228 ? 27.242 -13.236 18.607 1.00 15.43 227 SER B N 1
ATOM 4904 C CA . SER B 1 228 ? 27.281 -13.146 17.130 1.00 14.84 227 SER B CA 1
ATOM 4905 C C . SER B 1 228 ? 26.420 -11.971 16.728 1.00 15.32 227 SER B C 1
ATOM 4906 O O . SER B 1 228 ? 25.271 -11.873 17.161 1.00 18.72 227 SER B O 1
ATOM 4909 N N . LEU B 1 229 ? 26.943 -11.103 15.860 1.00 14.76 228 LEU B N 1
ATOM 4910 C CA . LEU B 1 229 ? 26.197 -9.924 15.413 1.00 14.71 228 LEU B CA 1
ATOM 4911 C C . LEU B 1 229 ? 25.955 -10.077 13.927 1.00 14.79 228 LEU B C 1
ATOM 4912 O O . LEU B 1 229 ? 26.882 -10.239 13.157 1.00 16.95 228 LEU B O 1
ATOM 4917 N N . ILE B 1 230 ? 24.695 -10.049 13.542 1.00 14.87 229 ILE B N 1
ATOM 4918 C CA . ILE B 1 230 ? 24.281 -10.075 12.135 1.00 14.99 229 ILE B CA 1
ATOM 4919 C C . ILE B 1 230 ? 23.364 -8.926 11.744 1.00 15.76 229 ILE B C 1
ATOM 4920 O O . ILE B 1 230 ? 22.826 -8.231 12.575 1.00 17.12 229 ILE B O 1
ATOM 4925 N N . SER B 1 231 ? 23.218 -8.717 10.455 1.00 15.72 230 SER B N 1
ATOM 4926 C CA . SER B 1 231 ? 22.362 -7.651 9.954 1.00 14.60 230 SER B CA 1
ATOM 4927 C C . SER B 1 231 ? 22.088 -7.880 8.476 1.00 16.58 230 SER B C 1
ATOM 4928 O O . SER B 1 231 ? 22.913 -8.403 7.786 1.00 18.34 230 SER B O 1
ATOM 4931 N N . PRO B 1 232 ? 20.930 -7.439 7.992 1.00 17.56 231 PRO B N 1
ATOM 4932 C CA . PRO B 1 232 ? 20.753 -7.453 6.542 1.00 17.48 231 PRO B CA 1
ATOM 4933 C C . PRO B 1 232 ? 21.485 -6.338 5.808 1.00 16.83 231 PRO B C 1
ATOM 4934 O O . PRO B 1 232 ? 21.447 -6.290 4.567 1.00 18.05 231 PRO B O 1
ATOM 4938 N N A SER B 1 233 ? 22.145 -5.442 6.532 0.70 17.82 232 SER B N 1
ATOM 4939 N N B SER B 1 233 ? 22.122 -5.456 6.580 0.30 16.37 232 SER B N 1
ATOM 4940 C CA A SER B 1 233 ? 22.690 -4.222 5.920 0.70 18.52 232 SER B CA 1
ATOM 4941 C CA B SER B 1 233 ? 22.835 -4.283 6.056 0.30 15.50 232 SER B CA 1
ATOM 4942 C C A SER B 1 233 ? 23.732 -4.391 4.800 0.70 18.23 232 SER B C 1
ATOM 4943 C C B SER B 1 233 ? 23.611 -4.581 4.796 0.30 16.67 232 SER B C 1
ATOM 4944 O O A SER B 1 233 ? 23.637 -3.749 3.767 0.70 16.47 232 SER B O 1
ATOM 4945 O O B SER B 1 233 ? 23.192 -4.257 3.688 0.30 17.25 232 SER B O 1
ATOM 4974 N N . THR B 1 235 ? 24.479 -7.414 3.326 1.00 18.73 234 THR B N 1
ATOM 4975 C CA . THR B 1 235 ? 23.980 -8.426 2.394 1.00 17.87 234 THR B CA 1
ATOM 4976 C C . THR B 1 235 ? 23.055 -7.826 1.362 1.00 17.90 234 THR B C 1
ATOM 4977 O O . THR B 1 235 ? 23.157 -8.087 0.153 1.00 17.62 234 THR B O 1
ATOM 4981 N N . PHE B 1 236 ? 22.178 -6.938 1.824 1.00 16.82 235 PHE B N 1
ATOM 4982 C CA . PHE B 1 236 ? 21.019 -6.503 0.978 1.00 14.88 235 PHE B CA 1
ATOM 4983 C C . PHE B 1 236 ? 21.050 -5.032 0.581 1.00 14.35 235 PHE B C 1
ATOM 4984 O O . PHE B 1 236 ? 20.092 -4.543 0.012 1.00 14.90 235 PHE B O 1
ATOM 4992 N N . ASN B 1 237 ? 22.133 -4.332 0.856 1.00 14.70 236 ASN B N 1
ATOM 4993 C CA . ASN B 1 237 ? 22.290 -2.932 0.569 1.00 13.64 236 ASN B CA 1
ATOM 4994 C C . ASN B 1 237 ? 21.354 -2.021 1.376 1.00 13.52 236 ASN B C 1
ATOM 4995 O O . ASN B 1 237 ? 20.618 -1.205 0.879 1.00 15.46 236 ASN B O 1
ATOM 5000 N N . LEU B 1 238 ? 21.369 -2.258 2.687 1.00 15.42 237 LEU B N 1
ATOM 5001 C CA . LEU B 1 238 ? 20.423 -1.703 3.637 1.00 16.35 237 LEU B CA 1
ATOM 5002 C C . LEU B 1 238 ? 21.137 -1.043 4.821 1.00 14.68 237 LEU B C 1
ATOM 5003 O O . LEU B 1 238 ? 20.630 -1.088 5.977 1.00 14.45 237 LEU B O 1
ATOM 5008 N N . ALA B 1 239 ? 22.251 -0.335 4.594 1.00 16.01 238 ALA B N 1
ATOM 5009 C CA . ALA B 1 239 ? 22.972 0.263 5.737 1.00 17.27 238 ALA B CA 1
ATOM 5010 C C . ALA B 1 239 ? 22.102 1.234 6.533 1.00 17.48 238 ALA B C 1
ATOM 5011 O O . ALA B 1 239 ? 22.176 1.256 7.760 1.00 18.19 238 ALA B O 1
ATOM 5013 N N . ALA B 1 240 ? 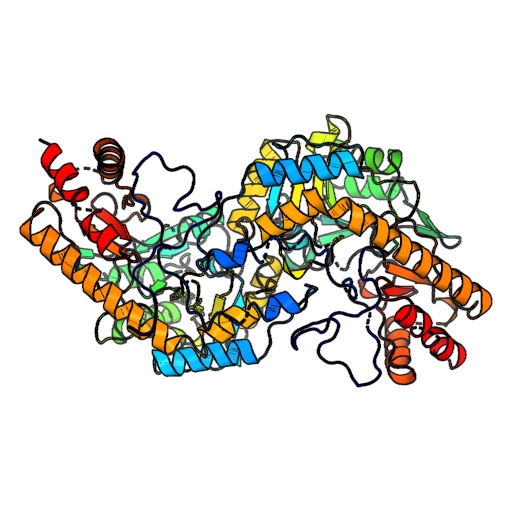21.229 1.956 5.872 1.00 15.17 239 ALA B N 1
ATOM 5014 C CA . ALA B 1 240 ? 20.455 2.962 6.574 1.00 13.56 239 ALA B CA 1
ATOM 5015 C C . ALA B 1 240 ? 19.163 2.401 7.143 1.00 14.78 239 ALA B C 1
ATOM 5016 O O . ALA B 1 240 ? 18.386 3.128 7.716 1.00 15.54 239 ALA B O 1
ATOM 5018 N N . LEU B 1 241 ? 18.930 1.101 6.984 1.00 13.32 240 LEU B N 1
ATOM 5019 C CA . LEU B 1 241 ? 17.746 0.495 7.596 1.00 16.16 240 LEU B CA 1
ATOM 5020 C C . LEU B 1 241 ? 17.830 0.465 9.112 1.00 15.96 240 LEU B C 1
ATOM 5021 O O . LEU B 1 241 ? 16.808 0.555 9.765 1.00 17.69 240 LEU B O 1
ATOM 5026 N N . HIS B 1 242 ? 19.038 0.325 9.651 1.00 15.97 241 HIS B N 1
ATOM 5027 C CA . HIS B 1 242 ? 19.290 0.256 11.106 1.00 13.66 241 HIS B CA 1
ATOM 5028 C C . HIS B 1 242 ? 18.511 -0.910 11.717 1.00 17.29 241 HIS B C 1
ATOM 5029 O O . HIS B 1 242 ? 17.742 -0.761 12.645 1.00 18.58 241 HIS B O 1
ATOM 5036 N N . ALA B 1 243 ? 18.756 -2.096 11.162 1.00 19.76 242 ALA B N 1
ATOM 5037 C CA . ALA B 1 243 ? 18.239 -3.337 11.694 1.00 16.36 242 ALA B CA 1
ATOM 5038 C C . ALA B 1 243 ? 19.398 -4.321 11.832 1.00 19.17 242 ALA B C 1
ATOM 5039 O O . ALA B 1 243 ? 20.158 -4.512 10.912 1.00 20.34 242 ALA B O 1
ATOM 5041 N N . ALA B 1 244 ? 19.532 -4.874 13.016 1.00 15.93 243 ALA B N 1
ATOM 5042 C CA . ALA B 1 244 ? 20.544 -5.898 13.252 1.00 13.69 243 ALA B CA 1
ATOM 5043 C C . ALA B 1 244 ? 20.040 -6.853 14.305 1.00 15.73 243 ALA B C 1
ATOM 5044 O O . ALA B 1 244 ? 18.955 -6.669 14.914 1.00 16.60 243 ALA B O 1
ATOM 5046 N N . CYS B 1 245 ? 20.804 -7.904 14.555 1.00 15.19 244 CYS B N 1
ATOM 5047 C CA . CYS B 1 245 ? 20.390 -8.882 15.540 1.00 15.90 244 CYS B CA 1
ATOM 5048 C C . CYS B 1 245 ? 21.663 -9.377 16.252 1.00 17.17 244 CYS B C 1
ATOM 5049 O O . CYS B 1 245 ? 22.577 -9.775 15.622 1.00 17.01 244 CYS B O 1
ATOM 5052 N N . ALA B 1 246 ? 21.652 -9.342 17.555 1.00 14.05 245 ALA B N 1
ATOM 5053 C CA . ALA B 1 246 ? 22.633 -10.036 18.368 1.00 15.91 245 ALA B CA 1
ATOM 5054 C C . ALA B 1 246 ? 22.114 -11.416 18.693 1.00 17.35 245 ALA B C 1
ATOM 5055 O O . ALA B 1 246 ? 20.949 -11.637 19.033 1.00 20.33 245 ALA B O 1
ATOM 5057 N N . ILE B 1 247 ? 23.002 -12.390 18.539 1.00 14.85 246 ILE B N 1
ATOM 5058 C CA . ILE B 1 247 ? 22.688 -13.778 18.864 1.00 14.61 246 ILE B CA 1
ATOM 5059 C C . ILE B 1 247 ? 23.590 -14.209 19.994 1.00 13.15 246 ILE B C 1
ATOM 5060 O O . ILE B 1 247 ? 24.821 -14.324 19.835 1.00 15.77 246 ILE B O 1
ATOM 5065 N N . ILE B 1 248 ? 22.987 -14.415 21.163 1.00 14.86 247 ILE B N 1
ATOM 5066 C CA . ILE B 1 248 ? 23.729 -14.507 22.425 1.00 14.53 247 ILE B CA 1
ATOM 5067 C C . ILE B 1 248 ? 23.197 -15.691 23.200 1.00 14.01 247 ILE B C 1
ATOM 5068 O O . ILE B 1 248 ? 22.171 -15.602 23.879 1.00 15.46 247 ILE B O 1
ATOM 5073 N N . PRO B 1 249 ? 23.900 -16.830 23.135 1.00 15.66 248 PRO B N 1
ATOM 5074 C CA . PRO B 1 249 ? 23.362 -18.030 23.799 1.00 14.52 248 PRO B CA 1
ATOM 5075 C C . PRO B 1 249 ? 23.252 -17.931 25.324 1.00 15.58 248 PRO B C 1
ATOM 5076 O O . PRO B 1 249 ? 22.376 -18.549 25.933 1.00 16.85 248 PRO B O 1
ATOM 5080 N N . ASN B 1 250 ? 24.192 -17.248 25.938 1.00 14.67 249 ASN B N 1
ATOM 5081 C CA . ASN B 1 250 ? 24.234 -17.101 27.389 1.00 14.62 249 ASN B CA 1
ATOM 5082 C C . ASN B 1 250 ? 23.040 -16.220 27.758 1.00 15.34 249 ASN B C 1
ATOM 5083 O O . ASN B 1 250 ? 22.987 -15.020 27.386 1.00 14.86 249 ASN B O 1
ATOM 5088 N N . PRO B 1 251 ? 22.066 -16.746 28.540 1.00 17.21 250 PRO B N 1
ATOM 5089 C CA . PRO B 1 251 ? 20.833 -15.953 28.744 1.00 15.38 250 PRO B CA 1
ATOM 5090 C C . PRO B 1 251 ? 21.020 -14.682 29.564 1.00 15.21 250 PRO B C 1
ATOM 5091 O O . PRO B 1 251 ? 20.336 -13.683 29.359 1.00 16.28 250 PRO B O 1
ATOM 5095 N N . ASP B 1 252 ? 21.963 -14.705 30.467 1.00 16.45 251 ASP B N 1
ATOM 5096 C CA . ASP B 1 252 ? 22.171 -13.577 31.364 1.00 18.10 251 ASP B CA 1
ATOM 5097 C C . ASP B 1 252 ? 22.923 -12.454 30.612 1.00 16.88 251 ASP B C 1
ATOM 5098 O O . ASP B 1 252 ? 22.535 -11.278 30.651 1.00 14.90 251 ASP B O 1
ATOM 5103 N N . LEU B 1 253 ? 23.944 -12.841 29.874 1.00 14.08 252 LEU B N 1
ATOM 5104 C CA . LEU B 1 253 ? 24.681 -11.917 28.986 1.00 15.42 252 LEU B CA 1
ATOM 5105 C C . LEU B 1 253 ? 23.745 -11.281 27.953 1.00 15.58 252 LEU B C 1
ATOM 5106 O O . LEU B 1 253 ? 23.749 -10.073 27.667 1.00 14.17 252 LEU B O 1
ATOM 5111 N N . ARG B 1 254 ? 22.864 -12.116 27.385 1.00 16.01 253 ARG B N 1
ATOM 5112 C CA . ARG B 1 254 ? 21.862 -11.653 26.429 1.00 13.97 253 ARG B CA 1
ATOM 5113 C C . ARG B 1 254 ? 20.952 -10.565 27.021 1.00 12.89 253 ARG B C 1
ATOM 5114 O O . ARG B 1 254 ? 20.706 -9.545 26.414 1.00 15.26 253 ARG B O 1
ATOM 5122 N N . ALA B 1 255 ? 20.418 -10.788 28.218 1.00 13.23 254 ALA B N 1
ATOM 5123 C CA . ALA B 1 255 ? 19.544 -9.814 28.903 1.00 15.77 254 ALA B CA 1
ATOM 5124 C C . ALA B 1 255 ? 20.282 -8.508 29.220 1.00 15.16 254 ALA B C 1
ATOM 5125 O O . ALA B 1 255 ? 19.742 -7.396 29.062 1.00 15.43 254 ALA B O 1
ATOM 5127 N N . ARG B 1 256 ? 21.534 -8.640 29.605 1.00 14.40 255 ARG B N 1
ATOM 5128 C CA . ARG B 1 256 ? 22.356 -7.476 29.871 1.00 14.50 255 ARG B CA 1
ATOM 5129 C C . ARG B 1 256 ? 22.622 -6.710 28.627 1.00 13.87 255 ARG B C 1
ATOM 5130 O O . ARG B 1 256 ? 22.609 -5.451 28.667 1.00 14.18 255 ARG B O 1
ATOM 5138 N N . ALA B 1 257 ? 22.896 -7.406 27.532 1.00 13.41 256 ALA B N 1
ATOM 5139 C CA . ALA B 1 257 ? 23.127 -6.729 26.248 1.00 13.97 256 ALA B CA 1
ATOM 5140 C C . ALA B 1 257 ? 21.864 -5.953 25.861 1.00 15.27 256 ALA B C 1
ATOM 5141 O O . ALA B 1 257 ? 21.918 -4.804 25.459 1.00 15.50 256 ALA B O 1
ATOM 5143 N N . GLU B 1 258 ? 20.719 -6.590 25.948 1.00 15.09 257 GLU B N 1
ATOM 5144 C CA . GLU B 1 258 ? 19.423 -5.975 25.652 1.00 15.83 257 GLU B CA 1
ATOM 5145 C C . GLU B 1 258 ? 19.239 -4.701 26.465 1.00 15.01 257 GLU B C 1
ATOM 5146 O O . GLU B 1 258 ? 18.855 -3.668 25.953 1.00 15.04 257 GLU B O 1
ATOM 5152 N N . GLU B 1 259 ? 19.560 -4.762 27.747 1.00 14.67 258 GLU B N 1
ATOM 5153 C CA . GLU B 1 259 ? 19.435 -3.595 28.602 1.00 16.27 258 GLU B CA 1
ATOM 5154 C C . GLU B 1 259 ? 20.330 -2.449 28.102 1.00 16.17 258 GLU B C 1
ATOM 5155 O O . GLU B 1 259 ? 19.903 -1.297 28.062 1.00 17.18 258 GLU B O 1
ATOM 5161 N N . SER B 1 260 ? 21.520 -2.816 27.696 1.00 15.08 259 SER B N 1
ATOM 5162 C CA . SER B 1 260 ? 22.512 -1.826 27.229 1.00 14.78 259 SER B CA 1
ATOM 5163 C C . SER B 1 260 ? 22.030 -1.185 25.947 1.00 16.31 259 SER B C 1
ATOM 5164 O O . SER B 1 260 ? 22.250 0.004 25.712 1.00 16.85 259 SER B O 1
ATOM 5167 N N . PHE B 1 261 ? 21.332 -1.955 25.137 1.00 16.84 260 PHE B N 1
ATOM 5168 C CA . PHE B 1 261 ? 20.815 -1.407 23.871 1.00 14.80 260 PHE B CA 1
ATOM 5169 C C . PHE B 1 261 ? 19.717 -0.382 24.158 1.00 15.77 260 PHE B C 1
ATOM 5170 O O . PHE B 1 261 ? 19.667 0.706 23.585 1.00 15.35 260 PHE B O 1
ATOM 5178 N N . PHE B 1 262 ? 18.833 -0.717 25.101 1.00 14.61 261 PHE B N 1
ATOM 5179 C CA . PHE B 1 262 ? 17.736 0.219 25.447 1.00 16.31 261 PHE B CA 1
ATOM 5180 C C . PHE B 1 262 ? 18.334 1.490 26.049 1.00 17.66 261 PHE B C 1
ATOM 5181 O O . PHE B 1 262 ? 17.900 2.595 25.698 1.00 22.00 261 PHE B O 1
ATOM 5189 N N . LEU B 1 263 ? 19.315 1.329 26.925 1.00 17.18 262 LEU B N 1
ATOM 5190 C CA . LEU B 1 263 ? 19.963 2.467 27.613 1.00 19.97 262 LEU B CA 1
ATOM 5191 C C . LEU B 1 263 ? 20.592 3.422 26.607 1.00 18.52 262 LEU B C 1
ATOM 5192 O O . LEU B 1 263 ? 20.494 4.661 26.775 1.00 19.95 262 LEU B O 1
ATOM 5197 N N . ALA B 1 264 ? 21.177 2.885 25.535 1.00 14.90 263 ALA B N 1
ATOM 5198 C CA . ALA B 1 264 ? 21.857 3.708 24.505 1.00 16.10 263 ALA B CA 1
ATOM 5199 C C . ALA B 1 264 ? 20.839 4.305 23.511 1.00 17.64 263 ALA B C 1
ATOM 5200 O O . ALA B 1 264 ? 21.133 5.272 22.836 1.00 18.17 263 ALA B O 1
ATOM 5202 N N . GLY B 1 265 ? 19.669 3.714 23.414 1.00 17.38 264 GLY B N 1
ATOM 5203 C CA . GLY B 1 265 ? 18.662 4.181 22.463 1.00 18.11 264 GLY B CA 1
ATOM 5204 C C . GLY B 1 265 ? 18.695 3.482 21.151 1.00 17.53 264 GLY B C 1
ATOM 5205 O O . GLY B 1 265 ? 18.261 4.004 20.120 1.00 20.58 264 GLY B O 1
ATOM 5206 N N . ILE B 1 266 ? 19.183 2.224 21.181 1.00 14.01 265 ILE B N 1
ATOM 5207 C CA . ILE B 1 266 ? 19.339 1.414 19.983 1.00 14.87 265 ILE B CA 1
ATOM 5208 C C . ILE B 1 266 ? 18.583 0.067 20.057 1.00 13.71 265 ILE B C 1
ATOM 5209 O O . ILE B 1 266 ? 18.866 -0.899 19.307 1.00 16.72 265 ILE B O 1
ATOM 5214 N N . GLY B 1 267 ? 17.687 -0.018 21.041 1.00 15.88 266 GLY B N 1
ATOM 5215 C CA . GLY B 1 267 ? 16.901 -1.238 21.254 1.00 15.29 266 GLY B CA 1
ATOM 5216 C C . GLY B 1 267 ? 15.533 -1.298 20.626 1.00 17.74 266 GLY B C 1
ATOM 5217 O O . GLY B 1 267 ? 14.877 -2.356 20.661 1.00 19.01 266 GLY B O 1
ATOM 5218 N N . GLU B 1 268 ? 15.080 -0.185 20.065 1.00 16.82 267 GLU B N 1
ATOM 5219 C CA . GLU B 1 268 ? 13.678 -0.032 19.553 1.00 16.54 267 GLU B CA 1
ATOM 5220 C C . GLU B 1 268 ? 13.756 0.092 18.057 1.00 16.53 267 GLU B C 1
ATOM 5221 O O . GLU B 1 268 ? 14.509 0.905 17.547 1.00 16.15 267 GLU B O 1
ATOM 5227 N N . PRO B 1 269 ? 13.002 -0.742 17.331 1.00 15.11 268 PRO B N 1
ATOM 5228 C CA . PRO B 1 269 ? 13.084 -0.601 15.887 1.00 14.81 268 PRO B CA 1
ATOM 5229 C C . PRO B 1 269 ? 12.441 0.661 15.372 1.00 15.16 268 PRO B C 1
ATOM 5230 O O . PRO B 1 269 ? 11.413 1.090 15.867 1.00 16.63 268 PRO B O 1
ATOM 5234 N N . ASN B 1 270 ? 13.026 1.178 14.295 1.00 14.14 269 ASN B N 1
ATOM 5235 C CA . ASN B 1 270 ? 12.382 2.192 13.513 1.00 15.35 269 ASN B CA 1
ATOM 5236 C C . ASN B 1 270 ? 11.253 1.593 12.667 1.00 15.11 269 ASN B C 1
ATOM 5237 O O . ASN B 1 270 ? 11.028 0.406 12.667 1.00 16.33 269 ASN B O 1
ATOM 5242 N N A LEU B 1 271 ? 10.530 2.445 11.965 0.50 14.11 270 LEU B N 1
ATOM 5243 N N B LEU B 1 271 ? 10.567 2.468 11.939 0.50 14.23 270 LEU B N 1
ATOM 5244 C CA A LEU B 1 271 ? 9.264 2.041 11.375 0.50 14.52 270 LEU B CA 1
ATOM 5245 C CA B LEU B 1 271 ? 9.303 2.151 11.265 0.50 13.94 270 LEU B CA 1
ATOM 5246 C C A LEU B 1 271 ? 9.380 1.187 10.127 0.50 14.83 270 LEU B C 1
ATOM 5247 C C B LEU B 1 271 ? 9.411 1.046 10.233 0.50 15.30 270 LEU B C 1
ATOM 5248 O O A LEU B 1 271 ? 8.365 0.799 9.555 0.50 15.45 270 LEU B O 1
ATOM 5249 O O B LEU B 1 271 ? 8.456 0.300 9.954 0.50 14.86 270 LEU B O 1
ATOM 5258 N N . LEU B 1 272 ? 10.598 0.899 9.695 1.00 14.41 271 LEU B N 1
ATOM 5259 C CA . LEU B 1 272 ? 10.806 -0.089 8.584 1.00 14.87 271 LEU B CA 1
ATOM 5260 C C . LEU B 1 272 ? 11.591 -1.322 8.959 1.00 15.55 271 LEU B C 1
ATOM 5261 O O . LEU B 1 272 ? 11.601 -2.288 8.232 1.00 15.58 271 LEU B O 1
ATOM 5266 N N . ALA B 1 273 ? 12.356 -1.231 10.047 1.00 13.98 272 ALA B N 1
ATOM 5267 C CA . ALA B 1 273 ? 13.355 -2.227 10.398 1.00 12.99 272 ALA B CA 1
ATOM 5268 C C . ALA B 1 273 ? 12.765 -3.646 10.435 1.00 15.60 272 ALA B C 1
ATOM 5269 O O . ALA B 1 273 ? 13.327 -4.615 9.899 1.00 14.10 272 ALA B O 1
ATOM 5271 N N . ILE B 1 274 ? 11.641 -3.782 11.085 1.00 14.54 273 ILE B N 1
ATOM 5272 C CA . ILE B 1 274 ? 11.038 -5.104 11.277 1.00 14.74 273 ILE B CA 1
ATOM 5273 C C . ILE B 1 274 ? 10.495 -5.718 10.003 1.00 15.50 273 ILE B C 1
ATOM 5274 O O . ILE B 1 274 ? 10.940 -6.789 9.598 1.00 16.24 273 ILE B O 1
ATOM 5279 N N . PRO B 1 275 ? 9.552 -5.051 9.284 1.00 13.55 274 PRO B N 1
ATOM 5280 C CA . PRO B 1 275 ? 9.066 -5.691 8.093 1.00 17.54 274 PRO B CA 1
ATOM 5281 C C . PRO B 1 275 ? 10.148 -5.922 7.025 1.00 15.86 274 PRO B C 1
ATOM 5282 O O . PRO B 1 275 ? 10.128 -6.918 6.313 1.00 18.21 274 PRO B O 1
ATOM 5286 N N . ALA B 1 276 ? 11.058 -4.959 6.863 1.00 15.79 275 ALA B N 1
ATOM 5287 C CA . ALA B 1 276 ? 12.077 -5.062 5.881 1.00 17.01 275 ALA B CA 1
ATOM 5288 C C . ALA B 1 276 ? 13.063 -6.173 6.179 1.00 14.74 275 ALA B C 1
ATOM 5289 O O . ALA B 1 276 ? 13.454 -6.917 5.233 1.00 15.39 275 ALA B O 1
ATOM 5291 N N . ALA B 1 277 ? 13.518 -6.272 7.437 1.00 15.80 276 ALA B N 1
ATOM 5292 C CA . ALA B 1 277 ? 14.447 -7.362 7.828 1.00 16.41 276 ALA B CA 1
ATOM 5293 C C . ALA B 1 277 ? 13.753 -8.716 7.643 1.00 14.36 276 ALA B C 1
ATOM 5294 O O . ALA B 1 277 ? 14.409 -9.676 7.166 1.00 17.98 276 ALA B O 1
ATOM 5296 N N . ILE B 1 278 ? 12.477 -8.786 7.987 1.00 15.48 277 ILE B N 1
ATOM 5297 C CA . ILE B 1 278 ? 11.715 -10.045 7.912 1.00 15.60 277 ILE B CA 1
ATOM 5298 C C . ILE B 1 278 ? 11.667 -10.456 6.439 1.00 16.27 277 ILE B C 1
ATOM 5299 O O . ILE B 1 278 ? 11.886 -11.635 6.102 1.00 18.41 277 ILE B O 1
ATOM 5304 N N . ALA B 1 279 ? 11.361 -9.509 5.562 1.00 16.14 278 ALA B N 1
ATOM 5305 C CA . ALA B 1 279 ? 11.301 -9.775 4.129 1.00 16.06 278 ALA B CA 1
ATOM 5306 C C . ALA B 1 279 ? 12.621 -10.251 3.577 1.00 18.31 278 ALA B C 1
ATOM 5307 O O . ALA B 1 279 ? 12.656 -11.173 2.782 1.00 16.36 278 ALA B O 1
ATOM 5309 N N . ALA B 1 280 ? 13.703 -9.624 3.995 1.00 17.52 279 ALA B N 1
ATOM 5310 C CA . ALA B 1 280 ? 15.028 -9.946 3.512 1.00 18.49 279 ALA B CA 1
ATOM 5311 C C . ALA B 1 280 ? 15.356 -11.371 3.891 1.00 16.57 279 ALA B C 1
ATOM 5312 O O . ALA B 1 280 ? 15.788 -12.179 3.065 1.00 19.27 279 ALA B O 1
ATOM 5314 N N . TYR B 1 281 ? 15.109 -11.681 5.164 1.00 15.86 280 TYR B N 1
ATOM 5315 C CA . TYR B 1 281 ? 15.535 -12.954 5.695 1.00 16.68 280 TYR B CA 1
ATOM 5316 C C . TYR B 1 281 ? 14.584 -14.137 5.349 1.00 18.85 280 TYR B C 1
ATOM 5317 O O . TYR B 1 281 ? 14.985 -15.340 5.478 1.00 21.95 280 TYR B O 1
ATOM 5326 N N . GLU B 1 282 ? 13.354 -13.825 4.943 1.00 16.91 281 GLU B N 1
ATOM 5327 C CA . GLU B 1 282 ? 12.398 -14.853 4.512 1.00 18.05 281 GLU B CA 1
ATOM 5328 C C . GLU B 1 282 ? 12.370 -15.011 3.021 1.00 19.95 281 GLU B C 1
ATOM 5329 O O . GLU B 1 282 ? 12.120 -16.124 2.522 1.00 20.95 281 GLU B O 1
ATOM 5332 N N . GLU B 1 283 ? 12.566 -13.918 2.311 1.00 19.44 282 GLU B N 1
ATOM 5333 C CA . GLU B 1 283 ? 12.364 -13.920 0.868 1.00 19.12 282 GLU B CA 1
ATOM 5334 C C . GLU B 1 283 ? 13.539 -13.506 0.051 1.00 19.28 282 GLU B C 1
ATOM 5335 O O . GLU B 1 283 ? 13.430 -13.391 -1.197 1.00 20.71 282 GLU B O 1
ATOM 5341 N N . GLY B 1 284 ? 14.675 -13.300 0.697 1.00 18.40 283 GLY B N 1
ATOM 5342 C CA . GLY B 1 284 ? 15.828 -12.723 -0.004 1.00 17.12 283 GLY B CA 1
ATOM 5343 C C . GLY B 1 284 ? 16.785 -13.737 -0.649 1.00 16.16 283 GLY B C 1
ATOM 5344 O O . GLY B 1 284 ? 17.791 -13.365 -1.223 1.00 19.01 283 GLY B O 1
ATOM 5345 N N . HIS B 1 285 ? 16.484 -15.024 -0.507 1.00 16.48 284 HIS B N 1
ATOM 5346 C CA . HIS B 1 285 ? 17.439 -16.069 -0.889 1.00 15.39 284 HIS B CA 1
ATOM 5347 C C . HIS B 1 285 ? 17.733 -16.024 -2.359 1.00 18.05 284 HIS B C 1
ATOM 5348 O O . HIS B 1 285 ? 18.850 -16.163 -2.752 1.00 17.89 284 HIS B O 1
ATOM 5355 N N . ASP B 1 286 ? 16.709 -15.867 -3.180 1.00 18.12 285 ASP B N 1
ATOM 5356 C CA . ASP B 1 286 ? 16.956 -15.939 -4.624 1.00 19.50 285 ASP B CA 1
ATOM 5357 C C . ASP B 1 286 ? 17.754 -14.739 -5.124 1.00 18.25 285 ASP B C 1
ATOM 5358 O O . ASP B 1 286 ? 18.585 -14.860 -5.985 1.00 17.03 285 ASP B O 1
ATOM 5363 N N . TRP B 1 287 ? 17.456 -13.558 -4.607 1.00 16.93 286 TRP B N 1
ATOM 5364 C CA . TRP B 1 287 ? 18.195 -12.375 -4.978 1.00 13.74 286 TRP B CA 1
ATOM 5365 C C . TRP B 1 287 ? 19.662 -12.536 -4.575 1.00 16.17 286 TRP B C 1
ATOM 5366 O O . TRP B 1 287 ? 20.579 -12.180 -5.310 1.00 15.90 286 TRP B O 1
ATOM 5377 N N . LEU B 1 288 ? 19.905 -13.057 -3.375 1.00 15.57 287 LEU B N 1
ATOM 5378 C CA . LEU B 1 288 ? 21.291 -13.206 -2.900 1.00 15.55 287 LEU B CA 1
ATOM 5379 C C . LEU B 1 288 ? 22.044 -14.173 -3.809 1.00 15.68 287 LEU B C 1
ATOM 5380 O O . LEU B 1 288 ? 23.190 -13.935 -4.167 1.00 17.02 287 LEU B O 1
ATOM 5385 N N . ARG B 1 289 ? 21.341 -15.231 -4.215 1.00 16.94 288 ARG B N 1
ATOM 5386 C CA . ARG B 1 289 ? 21.956 -16.219 -5.107 1.00 16.86 288 ARG B CA 1
ATOM 5387 C C . ARG B 1 289 ? 22.441 -15.531 -6.383 1.00 17.15 288 ARG B C 1
ATOM 5388 O O . ARG B 1 289 ? 23.555 -15.770 -6.860 1.00 18.71 288 ARG B O 1
ATOM 5392 N N . GLU B 1 290 ? 21.600 -14.702 -6.955 1.00 15.92 289 GLU B N 1
ATOM 5393 C CA . GLU B 1 290 ? 21.962 -13.967 -8.169 1.00 17.69 289 GLU B CA 1
ATOM 5394 C C . GLU B 1 290 ? 23.027 -12.926 -7.936 1.00 19.89 289 GLU B C 1
ATOM 5395 O O . GLU B 1 290 ? 23.876 -12.686 -8.785 1.00 19.74 289 GLU B O 1
ATOM 5401 N N . LEU B 1 291 ? 22.941 -12.253 -6.790 1.00 17.62 290 LEU B N 1
ATOM 5402 C CA . LEU B 1 291 ? 23.999 -11.308 -6.433 1.00 16.43 290 LEU B CA 1
ATOM 5403 C C . LEU B 1 291 ? 25.362 -11.983 -6.397 1.00 17.81 290 LEU B C 1
ATOM 5404 O O . LEU B 1 291 ? 26.330 -11.433 -6.911 1.00 15.91 290 LEU B O 1
ATOM 5409 N N . LYS B 1 292 ? 25.467 -13.150 -5.759 1.00 16.94 291 LYS B N 1
ATOM 5410 C CA . LYS B 1 292 ? 26.782 -13.826 -5.647 1.00 15.57 291 LYS B CA 1
ATOM 5411 C C . LYS B 1 292 ? 27.294 -14.176 -7.058 1.00 15.42 291 LYS B C 1
ATOM 5412 O O . LYS B 1 292 ? 28.500 -14.152 -7.329 1.00 18.00 291 LYS B O 1
ATOM 5418 N N . GLN B 1 293 ? 26.397 -14.511 -7.978 1.00 17.51 292 GLN B N 1
ATOM 5419 C CA . GLN B 1 293 ? 26.829 -14.778 -9.345 1.00 16.62 292 GLN B CA 1
ATOM 5420 C C . GLN B 1 293 ? 27.476 -13.525 -9.986 1.00 18.78 292 GLN B C 1
ATOM 5421 O O . GLN B 1 293 ? 28.513 -13.588 -10.613 1.00 18.64 292 GLN B O 1
ATOM 5427 N N . VAL B 1 294 ? 26.879 -12.365 -9.773 1.00 17.82 293 VAL B N 1
ATOM 5428 C CA . VAL B 1 294 ? 27.401 -11.130 -10.309 1.00 14.37 293 VAL B CA 1
ATOM 5429 C C . VAL B 1 294 ? 28.701 -10.760 -9.608 1.00 15.46 293 VAL B C 1
ATOM 5430 O O . VAL B 1 294 ? 29.669 -10.349 -10.262 1.00 16.99 293 VAL B O 1
ATOM 5434 N N . LEU B 1 295 ? 28.738 -10.950 -8.282 1.00 16.83 294 LEU B N 1
ATOM 5435 C CA . LEU B 1 295 ? 29.969 -10.625 -7.543 1.00 15.07 294 LEU B CA 1
ATOM 5436 C C . LEU B 1 295 ? 31.132 -11.522 -7.971 1.00 17.18 294 LEU B C 1
ATOM 5437 O O . LEU B 1 295 ? 32.256 -11.071 -8.166 1.00 18.35 294 LEU B O 1
ATOM 5442 N N . ARG B 1 296 ? 30.861 -12.803 -8.148 1.00 16.80 295 ARG B N 1
ATOM 5443 C CA . ARG B 1 296 ? 31.923 -13.727 -8.594 1.00 19.10 295 ARG B CA 1
ATOM 5444 C C . ARG B 1 296 ? 32.443 -13.343 -9.951 1.00 17.48 295 ARG B C 1
ATOM 5445 O O . ARG B 1 296 ?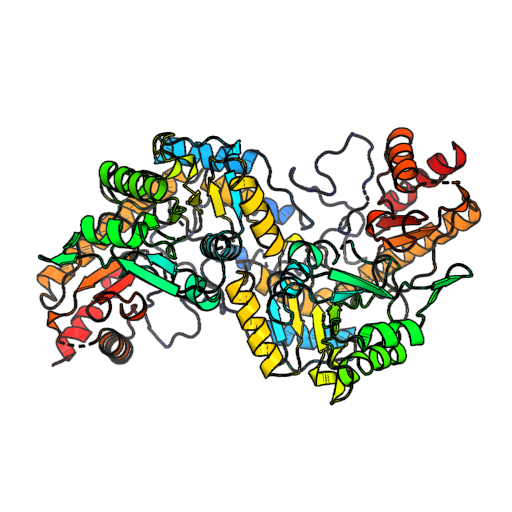 33.652 -13.437 -10.235 1.00 18.67 295 ARG B O 1
ATOM 5453 N N . ASP B 1 297 ? 31.531 -12.934 -10.831 1.00 16.58 296 ASP B N 1
ATOM 5454 C CA . ASP B 1 297 ? 31.881 -12.534 -12.192 1.00 15.21 296 ASP B CA 1
ATOM 5455 C C . ASP B 1 297 ? 32.735 -11.261 -12.123 1.00 19.48 296 ASP B C 1
ATOM 5456 O O . ASP B 1 297 ? 33.699 -11.086 -12.862 1.00 17.77 296 ASP B O 1
ATOM 5461 N N . ASN B 1 298 ? 32.355 -10.369 -11.211 1.00 18.95 297 ASN B N 1
ATOM 5462 C CA . ASN B 1 298 ? 33.079 -9.093 -11.072 1.00 15.14 297 ASN B CA 1
ATOM 5463 C C . ASN B 1 298 ? 34.488 -9.333 -10.567 1.00 13.68 297 ASN B C 1
ATOM 5464 O O . ASN B 1 298 ? 35.434 -8.735 -11.034 1.00 16.30 297 ASN B O 1
ATOM 5469 N N . PHE B 1 299 ? 34.604 -10.184 -9.556 1.00 16.90 298 PHE B N 1
ATOM 5470 C CA . PHE B 1 299 ? 35.903 -10.509 -8.979 1.00 17.62 298 PHE B CA 1
ATOM 5471 C C . PHE B 1 299 ? 36.758 -11.251 -9.985 1.00 20.58 298 PHE B C 1
ATOM 5472 O O . PHE B 1 299 ? 37.961 -11.003 -10.098 1.00 19.21 298 PHE B O 1
ATOM 5480 N N . ALA B 1 300 ? 36.150 -12.147 -10.749 1.00 17.12 299 ALA B N 1
ATOM 5481 C CA . ALA B 1 300 ? 36.882 -12.900 -11.737 1.00 18.20 299 ALA B CA 1
ATOM 5482 C C . ALA B 1 300 ? 37.441 -11.950 -12.806 1.00 17.43 299 ALA B C 1
ATOM 5483 O O . ALA B 1 300 ? 38.578 -12.122 -13.284 1.00 18.21 299 ALA B O 1
ATOM 5485 N N . TYR B 1 301 ? 36.648 -10.952 -13.193 1.00 17.41 300 TYR B N 1
ATOM 5486 C CA . TYR B 1 301 ? 37.108 -9.971 -14.191 1.00 16.67 300 TYR B CA 1
ATOM 5487 C C . TYR B 1 301 ? 38.262 -9.135 -13.591 1.00 14.05 300 TYR B C 1
ATOM 5488 O O . TYR B 1 301 ? 39.314 -8.939 -14.235 1.00 17.38 300 TYR B O 1
ATOM 5497 N N . ALA B 1 302 ? 38.093 -8.698 -12.352 1.00 15.56 301 ALA B N 1
ATOM 5498 C CA . ALA B 1 302 ? 39.089 -7.789 -11.761 1.00 14.85 301 ALA B CA 1
ATOM 5499 C C . ALA B 1 302 ? 40.416 -8.539 -11.667 1.00 17.42 301 ALA B C 1
ATOM 5500 O O . ALA B 1 302 ? 41.475 -8.008 -11.952 1.00 16.78 301 ALA B O 1
ATOM 5502 N N . ARG B 1 303 ? 40.358 -9.802 -11.229 1.00 18.80 302 ARG B N 1
ATOM 5503 C CA . ARG B 1 303 ? 41.584 -10.595 -11.044 1.00 17.82 302 ARG B CA 1
ATOM 5504 C C . ARG B 1 303 ? 42.265 -10.904 -12.361 1.00 18.53 302 ARG B C 1
ATOM 5505 O O . ARG B 1 303 ? 43.499 -10.786 -12.470 1.00 18.95 302 ARG B O 1
ATOM 5513 N N . GLU B 1 304 ? 41.482 -11.257 -13.375 1.00 17.27 303 GLU B N 1
ATOM 5514 C CA . GLU B 1 304 ? 42.001 -11.547 -14.671 1.00 15.94 303 GLU B CA 1
ATOM 5515 C C . GLU B 1 304 ? 42.612 -10.316 -15.285 1.00 18.17 303 GLU B C 1
ATOM 5516 O O . GLU B 1 304 ? 43.731 -10.352 -15.819 1.00 17.56 303 GLU B O 1
ATOM 5522 N N . PHE B 1 305 ? 41.867 -9.216 -15.215 1.00 17.89 304 PHE B N 1
ATOM 5523 C CA . PHE B 1 305 ? 42.343 -7.964 -15.808 1.00 16.19 304 PHE B CA 1
ATOM 5524 C C . PHE B 1 305 ? 43.601 -7.488 -15.109 1.00 15.62 304 PHE B C 1
ATOM 5525 O O . PHE B 1 305 ? 44.565 -7.155 -15.745 1.00 17.93 304 PHE B O 1
ATOM 5533 N N . LEU B 1 306 ? 43.616 -7.475 -13.782 1.00 16.22 305 LEU B N 1
ATOM 5534 C CA . LEU B 1 306 ? 44.797 -6.903 -13.123 1.00 16.39 305 LEU B CA 1
ATOM 5535 C C . LEU B 1 306 ? 46.049 -7.789 -13.253 1.00 18.86 305 LEU B C 1
ATOM 5536 O O . LEU B 1 306 ? 47.190 -7.275 -13.307 1.00 18.93 305 LEU B O 1
ATOM 5541 N N . ALA B 1 307 ? 45.838 -9.113 -13.290 1.00 19.05 306 ALA B N 1
ATOM 5542 C CA . ALA B 1 307 ? 46.964 -10.042 -13.459 1.00 17.54 306 ALA B CA 1
ATOM 5543 C C . ALA B 1 307 ? 47.605 -9.845 -14.804 1.00 18.15 306 ALA B C 1
ATOM 5544 O O . ALA B 1 307 ? 48.804 -9.964 -14.922 1.00 20.89 306 ALA B O 1
ATOM 5546 N N . LYS B 1 308 ? 46.781 -9.606 -15.809 1.00 15.05 307 LYS B N 1
ATOM 5547 C CA . LYS B 1 308 ? 47.260 -9.502 -17.183 1.00 18.48 307 LYS B CA 1
ATOM 5548 C C . LYS B 1 308 ? 47.819 -8.085 -17.434 1.00 20.03 307 LYS B C 1
ATOM 5549 O O . LYS B 1 308 ? 48.846 -7.935 -18.086 1.00 23.50 307 LYS B O 1
ATOM 5553 N N . GLU B 1 309 ? 47.137 -7.052 -16.914 1.00 19.35 308 GLU B N 1
ATOM 5554 C CA . GLU B 1 309 ? 47.453 -5.672 -17.333 1.00 19.51 308 GLU B CA 1
ATOM 5555 C C . GLU B 1 309 ? 48.160 -4.829 -16.293 1.00 21.43 308 GLU B C 1
ATOM 5556 O O . GLU B 1 309 ? 48.754 -3.815 -16.620 1.00 22.90 308 GLU B O 1
ATOM 5562 N N . VAL B 1 310 ? 48.073 -5.207 -15.035 1.00 18.17 309 VAL B N 1
ATOM 5563 C CA . VAL B 1 310 ? 48.673 -4.407 -13.952 1.00 18.50 309 VAL B CA 1
ATOM 5564 C C . VAL B 1 310 ? 49.463 -5.271 -12.949 1.00 17.35 309 VAL B C 1
ATOM 5565 O O . VAL B 1 310 ? 49.077 -5.383 -11.744 1.00 18.48 309 VAL B O 1
ATOM 5569 N N . PRO B 1 311 ? 50.546 -5.904 -13.425 1.00 19.71 310 PRO B N 1
ATOM 5570 C CA . PRO B 1 311 ? 51.350 -6.783 -12.566 1.00 20.39 310 PRO B CA 1
ATOM 5571 C C . PRO B 1 311 ? 52.000 -6.086 -11.371 1.00 22.47 310 PRO B C 1
ATOM 5572 O O . PRO B 1 311 ? 52.438 -6.745 -10.436 1.00 25.93 310 PRO B O 1
ATOM 5576 N N . GLU B 1 312 ? 51.992 -4.758 -11.385 1.00 22.38 311 GLU B N 1
ATOM 5577 C CA . GLU B 1 312 ? 52.598 -3.965 -10.330 1.00 23.38 311 GLU B CA 1
ATOM 5578 C C . GLU B 1 312 ? 51.790 -4.014 -9.045 1.00 25.36 311 GLU B C 1
ATOM 5579 O O . GLU B 1 312 ? 52.292 -3.627 -7.972 1.00 27.00 311 GLU B O 1
ATOM 5585 N N . VAL B 1 313 ? 50.526 -4.431 -9.144 1.00 19.03 312 VAL B N 1
ATOM 5586 C CA . VAL B 1 313 ? 49.705 -4.579 -7.929 1.00 20.56 312 VAL B CA 1
ATOM 5587 C C . VAL B 1 313 ? 49.247 -6.011 -7.771 1.00 19.92 312 VAL B C 1
ATOM 5588 O O . VAL B 1 313 ? 49.349 -6.797 -8.719 1.00 20.09 312 VAL B O 1
ATOM 5592 N N . LYS B 1 314 ? 48.744 -6.373 -6.585 1.00 19.75 313 LYS B N 1
ATOM 5593 C CA . LYS B 1 314 ? 48.288 -7.742 -6.378 1.00 19.65 313 LYS B CA 1
ATOM 5594 C C . LYS B 1 314 ? 47.007 -7.791 -5.594 1.00 19.03 313 LYS B C 1
ATOM 5595 O O . LYS B 1 314 ? 46.952 -7.413 -4.417 1.00 19.59 313 LYS B O 1
ATOM 5599 N N . VAL B 1 315 ? 45.973 -8.340 -6.222 1.00 21.48 314 VAL B N 1
ATOM 5600 C CA . VAL B 1 315 ? 44.679 -8.502 -5.531 1.00 19.52 314 VAL B CA 1
ATOM 5601 C C . VAL B 1 315 ? 44.838 -9.697 -4.638 1.00 19.10 314 VAL B C 1
ATOM 5602 O O . VAL B 1 315 ? 45.240 -10.774 -5.101 1.00 22.68 314 VAL B O 1
ATOM 5606 N N A LEU B 1 316 ? 44.566 -9.557 -3.353 0.50 19.61 315 LEU B N 1
ATOM 5607 N N B LEU B 1 316 ? 44.535 -9.524 -3.345 0.50 19.41 315 LEU B N 1
ATOM 5608 C CA A LEU B 1 316 ? 44.738 -10.712 -2.532 0.50 21.20 315 LEU B CA 1
ATOM 5609 C CA B LEU B 1 316 ? 44.576 -10.625 -2.384 0.50 20.96 315 LEU B CA 1
ATOM 5610 C C A LEU B 1 316 ? 43.548 -11.653 -2.701 0.50 21.47 315 LEU B C 1
ATOM 5611 C C B LEU B 1 316 ? 43.532 -11.665 -2.797 0.50 21.04 315 LEU B C 1
ATOM 5612 O O A LEU B 1 316 ? 42.403 -11.255 -2.964 0.50 22.15 315 LEU B O 1
ATOM 5613 O O B LEU B 1 316 ? 42.458 -11.337 -3.327 0.50 21.21 315 LEU B O 1
ATOM 5622 N N . ASP B 1 317 ? 43.874 -12.922 -2.560 1.00 20.76 316 ASP B N 1
ATOM 5623 C CA . ASP B 1 317 ? 42.909 -13.979 -2.614 1.00 19.84 316 ASP B CA 1
ATOM 5624 C C . ASP B 1 317 ? 41.989 -13.837 -1.410 1.00 24.58 316 ASP B C 1
ATOM 5625 O O . ASP B 1 317 ? 42.448 -13.677 -0.293 1.00 27.16 316 ASP B O 1
ATOM 5630 N N . SER B 1 318 ? 40.684 -13.897 -1.651 1.00 24.36 317 SER B N 1
ATOM 5631 C CA . SER B 1 318 ? 39.659 -13.675 -0.626 1.00 23.25 317 SER B CA 1
ATOM 5632 C C . SER B 1 318 ? 38.486 -14.546 -0.952 1.00 23.28 317 SER B C 1
ATOM 5633 O O . SER B 1 318 ? 38.199 -14.775 -2.139 1.00 24.46 317 SER B O 1
ATOM 5636 N N . ASN B 1 319 ? 37.792 -15.029 0.075 1.00 19.47 318 ASN B N 1
ATOM 5637 C CA . ASN B 1 319 ? 36.645 -15.881 -0.101 1.00 19.38 318 ASN B CA 1
ATOM 5638 C C . ASN B 1 319 ? 35.328 -15.265 0.254 1.00 20.19 318 ASN B C 1
ATOM 5639 O O . ASN B 1 319 ? 34.261 -15.899 0.067 1.00 20.76 318 ASN B O 1
ATOM 5644 N N . ALA B 1 320 ? 35.375 -14.028 0.746 1.00 17.52 319 ALA B N 1
ATOM 5645 C CA . ALA B 1 320 ? 34.165 -13.344 1.268 1.00 16.08 319 ALA B CA 1
ATOM 5646 C C . ALA B 1 320 ? 34.165 -11.862 1.059 1.00 19.43 319 ALA B C 1
ATOM 5647 O O . ALA B 1 320 ? 35.226 -11.213 1.029 1.00 21.50 319 ALA B O 1
ATOM 5649 N N . SER B 1 321 ? 32.962 -11.311 1.007 1.00 20.97 320 SER B N 1
ATOM 5650 C CA . SER B 1 321 ? 32.766 -9.862 0.899 1.00 21.82 320 SER B CA 1
ATOM 5651 C C . SER B 1 321 ? 32.885 -9.423 -0.546 1.00 18.72 320 SER B C 1
ATOM 5652 O O . SER B 1 321 ? 33.365 -10.156 -1.414 1.00 19.05 320 SER B O 1
ATOM 5655 N N . TYR B 1 322 ? 32.364 -8.252 -0.804 1.00 18.52 321 TYR B N 1
ATOM 5656 C CA . TYR B 1 322 ? 32.487 -7.621 -2.113 1.00 17.10 321 TYR B CA 1
ATOM 5657 C C . TYR B 1 322 ? 33.562 -6.577 -2.206 1.00 17.94 321 TYR B C 1
ATOM 5658 O O . TYR B 1 322 ? 33.624 -5.785 -3.158 1.00 16.73 321 TYR B O 1
ATOM 5667 N N . LEU B 1 323 ? 34.480 -6.615 -1.254 1.00 19.19 322 LEU B N 1
ATOM 5668 C CA . LEU B 1 323 ? 35.623 -5.689 -1.186 1.00 17.24 322 LEU B CA 1
ATOM 5669 C C . LEU B 1 323 ? 36.906 -6.407 -1.528 1.00 21.23 322 LEU B C 1
ATOM 5670 O O . LEU B 1 323 ? 37.223 -7.498 -0.979 1.00 23.99 322 LEU B O 1
ATOM 5675 N N . ALA B 1 324 ? 37.606 -5.859 -2.490 1.00 15.62 323 ALA B N 1
ATOM 5676 C CA . ALA B 1 324 ? 38.909 -6.309 -2.887 1.00 17.47 323 ALA B CA 1
ATOM 5677 C C . ALA B 1 324 ? 40.028 -5.553 -2.139 1.00 20.68 323 ALA B C 1
ATOM 5678 O O . ALA B 1 324 ? 39.982 -4.335 -1.988 1.00 21.08 323 ALA B O 1
ATOM 5680 N N . TRP B 1 325 ? 41.025 -6.312 -1.676 1.00 18.82 324 TRP B N 1
ATOM 5681 C CA . TRP B 1 325 ? 42.157 -5.770 -0.894 1.00 16.91 324 TRP B CA 1
ATOM 5682 C C . TRP B 1 325 ? 43.348 -5.941 -1.746 1.00 16.27 324 TRP B C 1
ATOM 5683 O O . TRP B 1 325 ? 43.705 -7.096 -2.132 1.00 19.63 324 TRP B O 1
ATOM 5694 N N . VAL B 1 326 ? 43.921 -4.818 -2.164 1.00 17.80 325 VAL B N 1
ATOM 5695 C CA . VAL B 1 326 ? 44.922 -4.822 -3.233 1.00 19.53 325 VAL B CA 1
ATOM 5696 C C . VAL B 1 326 ? 46.261 -4.225 -2.724 1.00 16.55 325 VAL B C 1
ATOM 5697 O O . VAL B 1 326 ? 46.346 -3.075 -2.305 1.00 18.26 325 VAL B O 1
ATOM 5701 N N . ASP B 1 327 ? 47.292 -5.065 -2.799 1.00 18.69 326 ASP B N 1
ATOM 5702 C CA . ASP B 1 327 ? 48.630 -4.725 -2.365 1.00 16.98 326 ASP B CA 1
ATOM 5703 C C . ASP B 1 327 ? 49.254 -3.813 -3.383 1.00 19.10 326 ASP B C 1
ATOM 5704 O O . ASP B 1 327 ? 49.491 -4.238 -4.523 1.00 18.83 326 ASP B O 1
ATOM 5709 N N . ILE B 1 328 ? 49.548 -2.580 -2.985 1.00 19.07 327 ILE B N 1
ATOM 5710 C CA . ILE B 1 328 ? 50.170 -1.574 -3.878 1.00 20.73 327 ILE B CA 1
ATOM 5711 C C . ILE B 1 328 ? 51.594 -1.203 -3.449 1.00 20.52 327 ILE B C 1
ATOM 5712 O O . ILE B 1 328 ? 52.152 -0.180 -3.892 1.00 23.61 327 ILE B O 1
ATOM 5717 N N . SER B 1 329 ? 52.195 -2.092 -2.663 1.00 22.60 328 SER B N 1
ATOM 5718 C CA . SER B 1 329 ? 53.510 -1.833 -2.064 1.00 25.28 328 SER B CA 1
ATOM 5719 C C . SER B 1 329 ? 54.576 -1.643 -3.133 1.00 25.51 328 SER B C 1
ATOM 5720 O O . SER B 1 329 ? 55.550 -0.901 -2.908 1.00 27.98 328 SER B O 1
ATOM 5723 N N . ALA B 1 330 ? 54.387 -2.250 -4.287 1.00 25.43 329 ALA B N 1
ATOM 5724 C CA . ALA B 1 330 ? 55.387 -2.142 -5.368 1.00 27.30 329 ALA B CA 1
ATOM 5725 C C . ALA B 1 330 ? 55.388 -0.784 -6.052 1.00 30.20 329 ALA B C 1
ATOM 5726 O O . ALA B 1 330 ? 56.249 -0.514 -6.904 1.00 29.29 329 ALA B O 1
ATOM 5728 N N . LEU B 1 331 ? 54.441 0.077 -5.677 1.00 27.78 330 LEU B N 1
ATOM 5729 C CA . LEU B 1 331 ? 54.316 1.413 -6.275 1.00 28.70 330 LEU B CA 1
ATOM 5730 C C . LEU B 1 331 ? 55.213 2.413 -5.527 1.00 30.39 330 LEU B C 1
ATOM 5731 O O . LEU B 1 331 ? 55.520 3.493 -6.025 1.00 33.29 330 LEU B O 1
ATOM 5736 N N . GLY B 1 332 ? 55.611 2.027 -4.322 1.00 29.90 331 GLY B N 1
ATOM 5737 C CA . GLY B 1 332 ? 56.474 2.859 -3.473 1.00 32.39 331 GLY B CA 1
ATOM 5738 C C . GLY B 1 332 ? 55.818 4.183 -3.081 1.00 34.04 331 GLY B C 1
ATOM 5739 O O . GLY B 1 332 ? 56.468 5.220 -3.011 1.00 37.41 331 GLY B O 1
ATOM 5748 N N . ASN B 1 334 ? 52.710 5.785 -0.264 1.00 27.66 333 ASN B N 1
ATOM 5749 C CA . ASN B 1 334 ? 51.702 5.610 0.801 1.00 26.76 333 ASN B CA 1
ATOM 5750 C C . ASN B 1 334 ? 50.319 5.524 0.171 1.00 23.94 333 ASN B C 1
ATOM 5751 O O . ASN B 1 334 ? 50.005 6.238 -0.771 1.00 25.20 333 ASN B O 1
ATOM 5756 N N . ALA B 1 335 ? 49.477 4.641 0.683 1.00 26.00 334 ALA B N 1
ATOM 5757 C CA . ALA B 1 335 ? 48.206 4.393 0.016 1.00 22.43 334 ALA B CA 1
ATOM 5758 C C . ALA B 1 335 ? 47.345 5.664 -0.032 1.00 25.31 334 ALA B C 1
ATOM 5759 O O . ALA B 1 335 ? 46.618 5.900 -0.993 1.00 23.33 334 ALA B O 1
ATOM 5761 N N . GLU B 1 336 ? 47.437 6.504 0.992 1.00 25.16 335 GLU B N 1
ATOM 5762 C CA . GLU B 1 336 ? 46.597 7.702 1.060 1.00 25.77 335 GLU B CA 1
ATOM 5763 C C . GLU B 1 336 ? 47.014 8.644 -0.061 1.00 25.78 335 GLU B C 1
ATOM 5764 O O . GLU B 1 336 ? 46.193 9.248 -0.754 1.00 27.41 335 GLU B O 1
ATOM 5767 N N . ASP B 1 337 ? 48.307 8.687 -0.307 1.00 26.07 336 ASP B N 1
ATOM 5768 C CA . ASP B 1 337 ? 48.832 9.548 -1.337 1.00 26.42 336 ASP B CA 1
ATOM 5769 C C . ASP B 1 337 ? 48.425 9.006 -2.695 1.00 22.71 336 ASP B C 1
ATOM 5770 O O . ASP B 1 337 ? 48.047 9.734 -3.602 1.00 23.67 336 ASP B O 1
ATOM 5775 N N . PHE B 1 338 ? 48.540 7.687 -2.841 1.00 23.07 337 PHE B N 1
ATOM 5776 C CA . PHE B 1 338 ? 48.218 7.077 -4.118 1.00 21.59 337 PHE B CA 1
ATOM 5777 C C . PHE B 1 338 ? 46.718 7.283 -4.435 1.00 23.53 337 PHE B C 1
ATOM 5778 O O . PHE B 1 338 ? 46.358 7.607 -5.572 1.00 20.45 337 PHE B O 1
ATOM 5786 N N . CYS B 1 339 ? 45.850 7.173 -3.432 1.00 22.22 338 CYS B N 1
ATOM 5787 C CA . CYS B 1 339 ? 44.399 7.311 -3.699 1.00 23.14 338 CYS B CA 1
ATOM 5788 C C . CYS B 1 339 ? 44.017 8.741 -4.096 1.00 21.60 338 CYS B C 1
ATOM 5789 O O . CYS B 1 339 ? 43.127 8.941 -4.934 1.00 24.39 338 CYS B O 1
ATOM 5792 N N . LYS B 1 340 ? 44.714 9.722 -3.498 1.00 21.04 339 LYS B N 1
ATOM 5793 C CA . LYS B 1 340 ? 44.481 11.120 -3.819 1.00 23.02 339 LYS B CA 1
ATOM 5794 C C . LYS B 1 340 ? 44.882 11.370 -5.266 1.00 23.67 339 LYS B C 1
ATOM 5795 O O . LYS B 1 340 ? 44.123 11.928 -6.068 1.00 25.16 339 LYS B O 1
ATOM 5798 N N . TYR B 1 341 ? 46.094 10.942 -5.575 1.00 23.06 340 TYR B N 1
ATOM 5799 C CA . TYR B 1 341 ? 46.624 10.996 -6.922 1.00 21.78 340 TYR B CA 1
ATOM 5800 C C . TYR B 1 341 ? 45.691 10.310 -7.914 1.00 24.70 340 TYR B C 1
ATOM 5801 O O . TYR B 1 341 ? 45.398 10.824 -8.994 1.00 19.74 340 TYR B O 1
ATOM 5810 N N . LEU B 1 342 ? 45.231 9.122 -7.549 1.00 21.41 341 LEU B N 1
ATOM 5811 C CA . LEU B 1 342 ? 44.419 8.344 -8.472 1.00 22.78 341 LEU B CA 1
ATOM 5812 C C . LEU B 1 342 ? 43.107 9.078 -8.785 1.00 20.61 341 LEU B C 1
ATOM 5813 O O . LEU B 1 342 ? 42.643 9.122 -9.946 1.00 24.82 341 LEU B O 1
ATOM 5818 N N . ARG B 1 343 ? 42.540 9.689 -7.766 1.00 18.78 342 ARG B N 1
ATOM 5819 C CA . ARG B 1 343 ? 41.244 10.419 -7.925 1.00 21.16 342 ARG B CA 1
ATOM 5820 C C . ARG B 1 343 ? 41.433 11.650 -8.837 1.00 21.99 342 ARG B C 1
ATOM 5821 O O . ARG B 1 343 ? 40.606 11.929 -9.703 1.00 23.12 342 ARG B O 1
ATOM 5829 N N . GLU B 1 344 ? 42.553 12.352 -8.643 1.00 21.87 343 GLU B N 1
ATOM 5830 C CA . GLU B 1 344 ? 42.835 13.547 -9.428 1.00 24.97 343 GLU B CA 1
ATOM 5831 C C . GLU B 1 344 ? 43.080 13.219 -10.904 1.00 25.71 343 GLU B C 1
ATOM 5832 O O . GLU B 1 344 ? 42.647 13.952 -11.812 1.00 25.73 343 GLU B O 1
ATOM 5834 N N . LYS B 1 345 ? 43.785 12.126 -11.143 1.00 21.98 344 LYS B N 1
ATOM 5835 C CA . LYS B 1 345 ? 44.198 11.732 -12.471 1.00 22.27 344 LYS B CA 1
ATOM 5836 C C . LYS B 1 345 ? 43.083 11.045 -13.258 1.00 23.51 344 LYS B C 1
ATOM 5837 O O . LYS B 1 345 ? 43.014 11.191 -14.483 1.00 28.56 344 LYS B O 1
ATOM 5839 N N . THR B 1 346 ? 42.217 10.274 -12.582 1.00 21.39 345 THR B N 1
ATOM 5840 C CA . THR B 1 346 ? 41.305 9.407 -13.317 1.00 19.78 345 THR B CA 1
ATOM 5841 C C . THR B 1 346 ? 39.857 9.508 -12.851 1.00 20.25 345 THR B C 1
ATOM 5842 O O . THR B 1 346 ? 38.950 8.920 -13.470 1.00 20.69 345 THR B O 1
ATOM 5846 N N . GLY B 1 347 ? 39.639 10.160 -11.712 1.00 19.13 346 GLY B N 1
ATOM 5847 C CA . GLY B 1 347 ? 38.301 10.222 -11.104 1.00 20.96 346 GLY B CA 1
ATOM 5848 C C . GLY B 1 347 ? 37.837 9.013 -10.330 1.00 19.70 346 GLY B C 1
ATOM 5849 O O . GLY B 1 347 ? 36.769 9.054 -9.741 1.00 21.45 346 GLY B O 1
ATOM 5850 N N . LEU B 1 348 ? 38.642 7.936 -10.345 1.00 19.38 347 LEU B N 1
ATOM 5851 C CA . LEU B 1 348 ? 38.371 6.780 -9.501 1.00 18.92 347 LEU B CA 1
ATOM 5852 C C . LEU B 1 348 ? 38.648 7.059 -8.050 1.00 18.78 347 LEU B C 1
ATOM 5853 O O . LEU B 1 348 ? 39.734 7.505 -7.671 1.00 17.62 347 LEU B O 1
ATOM 5858 N N . ILE B 1 349 ? 37.656 6.754 -7.209 1.00 18.12 348 ILE B N 1
ATOM 5859 C CA . ILE B 1 349 ? 37.733 6.942 -5.772 1.00 18.78 348 ILE B CA 1
ATOM 5860 C C . ILE B 1 349 ? 37.690 5.614 -5.038 1.00 18.24 348 ILE B C 1
ATOM 5861 O O . ILE B 1 349 ? 36.653 4.926 -5.001 1.00 19.03 348 ILE B O 1
ATOM 5866 N N . ILE B 1 350 ? 38.844 5.214 -4.510 1.00 17.41 349 ILE B N 1
ATOM 5867 C CA . ILE B 1 350 ? 38.937 3.931 -3.770 1.00 19.55 349 ILE B CA 1
ATOM 5868 C C . ILE B 1 350 ? 39.456 4.270 -2.389 1.00 19.67 349 ILE B C 1
ATOM 5869 O O . ILE B 1 350 ? 39.828 5.418 -2.141 1.00 22.92 349 ILE B O 1
ATOM 5874 N N . SER B 1 351 ? 39.370 3.316 -1.469 1.00 21.17 350 SER B N 1
ATOM 5875 C CA . SER B 1 351 ? 39.761 3.511 -0.057 1.00 19.27 350 SER B CA 1
ATOM 5876 C C . SER B 1 351 ? 41.224 3.225 0.185 1.00 22.04 350 SER B C 1
ATOM 5877 O O . SER B 1 351 ? 41.713 2.142 -0.089 1.00 20.89 350 SER B O 1
ATOM 5880 N N . ALA B 1 352 ? 41.917 4.181 0.775 1.00 20.09 351 ALA B N 1
ATOM 5881 C CA . ALA B 1 352 ? 43.276 3.927 1.187 1.00 20.55 351 ALA B CA 1
ATOM 5882 C C . ALA B 1 352 ? 43.245 2.992 2.375 1.00 19.81 351 ALA B C 1
ATOM 5883 O O . ALA B 1 352 ? 42.371 3.088 3.230 1.00 21.32 351 ALA B O 1
ATOM 5885 N N . GLY B 1 353 ? 44.216 2.087 2.427 1.00 17.22 352 GLY B N 1
ATOM 5886 C CA . GLY B 1 353 ? 44.313 1.107 3.482 1.00 19.85 352 GLY B CA 1
ATOM 5887 C C . GLY B 1 353 ? 44.706 1.650 4.838 1.00 19.77 352 GLY B C 1
ATOM 5888 O O . GLY B 1 353 ? 44.467 0.993 5.852 1.00 18.88 352 GLY B O 1
ATOM 5889 N N . ASN B 1 354 ? 45.244 2.858 4.873 1.00 20.45 353 ASN B N 1
ATOM 5890 C CA . ASN B 1 354 ? 45.842 3.408 6.106 1.00 22.04 353 ASN B CA 1
ATOM 5891 C C . ASN B 1 354 ? 44.963 3.289 7.336 1.00 20.58 353 ASN B C 1
ATOM 5892 O O . ASN B 1 354 ? 45.448 2.983 8.446 1.00 21.20 353 ASN B O 1
ATOM 5897 N N . GLY B 1 355 ? 43.690 3.623 7.157 1.00 20.62 354 GLY B N 1
ATOM 5898 C CA . GLY B 1 355 ? 42.741 3.645 8.246 1.00 20.79 354 GLY B CA 1
ATOM 5899 C C . GLY B 1 355 ? 42.383 2.343 8.910 1.00 21.27 354 GLY B C 1
ATOM 5900 O O . GLY B 1 355 ? 41.864 2.343 10.032 1.00 21.53 354 GLY B O 1
ATOM 5901 N N . TYR B 1 356 ? 42.716 1.249 8.244 1.00 20.72 355 TYR B N 1
ATOM 5902 C CA . TYR B 1 356 ? 42.510 -0.101 8.791 1.00 20.56 355 TYR B CA 1
ATOM 5903 C C . TYR B 1 356 ? 43.669 -0.516 9.712 1.00 20.23 355 TYR B C 1
ATOM 5904 O O . TYR B 1 356 ? 43.653 -1.575 10.338 1.00 20.80 355 TYR B O 1
ATOM 5913 N N . ARG B 1 357 ? 44.663 0.344 9.797 1.00 20.60 356 ARG B N 1
ATOM 5914 C CA . ARG B 1 357 ? 45.866 0.092 10.580 1.00 19.72 356 ARG B CA 1
ATOM 5915 C C . ARG B 1 357 ? 46.554 -1.157 10.126 1.00 19.46 356 ARG B C 1
ATOM 5916 O O . ARG B 1 357 ? 46.531 -1.472 8.934 1.00 19.05 356 ARG B O 1
ATOM 5924 N N . GLY B 1 358 ? 47.225 -1.873 11.009 1.00 21.82 357 GLY B N 1
ATOM 5925 C CA . GLY B 1 358 ? 48.030 -3.015 10.521 1.00 19.80 357 GLY B CA 1
ATOM 5926 C C . GLY B 1 358 ? 49.004 -2.534 9.487 1.00 22.41 357 GLY B C 1
ATOM 5927 O O . GLY B 1 358 ? 49.634 -1.474 9.652 1.00 20.62 357 GLY B O 1
ATOM 5928 N N . ASN B 1 359 ? 49.089 -3.311 8.410 1.00 21.67 358 ASN B N 1
ATOM 5929 C CA . ASN B 1 359 ? 49.890 -2.971 7.257 1.00 21.63 358 ASN B CA 1
ATOM 5930 C C . ASN B 1 359 ? 49.051 -2.352 6.183 1.00 20.79 358 ASN B C 1
ATOM 5931 O O . ASN B 1 359 ? 49.462 -2.342 5.008 1.00 22.72 358 ASN B O 1
ATOM 5936 N N . GLY B 1 360 ? 47.931 -1.727 6.574 1.00 20.13 359 GLY B N 1
ATOM 5937 C CA . GLY B 1 360 ? 47.038 -1.168 5.525 1.00 20.16 359 GLY B CA 1
ATOM 5938 C C . GLY B 1 360 ? 47.632 -0.039 4.668 1.00 22.50 359 GLY B C 1
ATOM 5939 O O . GLY B 1 360 ? 47.140 0.252 3.604 1.00 22.59 359 GLY B O 1
ATOM 5940 N N . HIS B 1 361 ? 48.696 0.612 5.131 1.00 20.97 360 HIS B N 1
ATOM 5941 C CA . HIS B 1 361 ? 49.265 1.732 4.358 1.00 23.27 360 HIS B CA 1
ATOM 5942 C C . HIS B 1 361 ? 49.860 1.246 3.051 1.00 22.48 360 HIS B C 1
ATOM 5943 O O . HIS B 1 361 ? 50.289 2.067 2.209 1.00 25.87 360 HIS B O 1
ATOM 5950 N N . GLU B 1 362 ? 49.950 -0.065 2.899 1.00 21.24 361 GLU B N 1
ATOM 5951 C CA . GLU B 1 362 ? 50.460 -0.696 1.673 1.00 22.36 361 GLU B CA 1
ATOM 5952 C C . GLU B 1 362 ? 49.349 -1.205 0.762 1.00 19.37 361 GLU B C 1
ATOM 5953 O O . GLU B 1 362 ? 49.639 -1.837 -0.266 1.00 19.29 361 GLU B O 1
ATOM 5959 N N . PHE B 1 363 ? 48.095 -0.898 1.091 1.00 16.21 362 PHE B N 1
ATOM 5960 C CA . PHE B 1 363 ? 46.954 -1.501 0.383 1.00 16.42 362 PHE B CA 1
ATOM 5961 C C . PHE B 1 363 ? 45.916 -0.483 0.043 1.00 17.40 362 PHE B C 1
ATOM 5962 O O . PHE B 1 363 ? 45.823 0.584 0.706 1.00 19.46 362 PHE B O 1
ATOM 5970 N N . VAL B 1 364 ? 45.113 -0.803 -0.978 1.00 16.04 363 VAL B N 1
ATOM 5971 C CA . VAL B 1 364 ? 43.865 -0.108 -1.233 1.00 16.50 363 VAL B CA 1
ATOM 5972 C C . VAL B 1 364 ? 42.712 -1.089 -1.206 1.00 17.87 363 VAL B C 1
ATOM 5973 O O . VAL B 1 364 ? 42.907 -2.283 -1.364 1.00 19.01 363 VAL B O 1
ATOM 5977 N N . ARG B 1 365 ? 41.530 -0.569 -0.868 1.00 18.30 364 ARG B N 1
ATOM 5978 C CA . ARG B 1 365 ? 40.317 -1.390 -0.830 1.00 19.03 364 ARG B CA 1
ATOM 5979 C C . ARG B 1 365 ? 39.355 -0.856 -1.876 1.00 18.93 364 ARG B C 1
ATOM 5980 O O . ARG B 1 365 ? 39.041 0.335 -1.923 1.00 20.31 364 ARG B O 1
ATOM 5988 N N . ILE B 1 366 ? 38.849 -1.776 -2.687 1.00 18.18 365 ILE B N 1
ATOM 5989 C CA . ILE B 1 366 ? 37.968 -1.447 -3.805 1.00 17.12 365 ILE B CA 1
ATOM 5990 C C . ILE B 1 366 ? 36.650 -2.257 -3.692 1.00 19.40 365 ILE B C 1
ATOM 5991 O O . ILE B 1 366 ? 36.640 -3.479 -3.519 1.00 18.88 365 ILE B O 1
ATOM 5996 N N . ASN B 1 367 ? 35.564 -1.515 -3.780 1.00 16.87 366 ASN B N 1
ATOM 5997 C CA . ASN B 1 367 ? 34.196 -2.044 -3.710 1.00 16.39 366 ASN B CA 1
ATOM 5998 C C . ASN B 1 367 ? 33.758 -2.514 -5.098 1.00 16.80 366 ASN B C 1
ATOM 5999 O O . ASN B 1 367 ? 33.598 -1.705 -6.011 1.00 20.80 366 ASN B O 1
ATOM 6004 N N . LEU B 1 368 ? 33.530 -3.813 -5.259 1.00 16.14 367 LEU B N 1
ATOM 6005 C CA . LEU B 1 368 ? 33.135 -4.396 -6.564 1.00 17.27 367 LEU B CA 1
ATOM 6006 C C . LEU B 1 368 ? 31.637 -4.722 -6.639 1.00 18.60 367 LEU B C 1
ATOM 6007 O O . LEU B 1 368 ? 31.201 -5.384 -7.583 1.00 17.45 367 LEU B O 1
ATOM 6012 N N . ALA B 1 369 ? 30.870 -4.281 -5.656 1.00 17.48 368 ALA B N 1
ATOM 6013 C CA . ALA B 1 369 ? 29.419 -4.484 -5.688 1.00 17.64 368 ALA B CA 1
ATOM 6014 C C . ALA B 1 369 ? 28.723 -3.409 -6.505 1.00 18.02 368 ALA B C 1
ATOM 6015 O O . ALA B 1 369 ? 27.989 -2.587 -5.977 1.00 17.90 368 ALA B O 1
ATOM 6017 N N . CYS B 1 370 ? 29.011 -3.392 -7.800 1.00 16.74 369 CYS B N 1
ATOM 6018 C CA . CYS B 1 370 ? 28.409 -2.502 -8.764 1.00 16.97 369 CYS B CA 1
ATOM 6019 C C . CYS B 1 370 ? 28.245 -3.196 -10.092 1.00 16.54 369 CYS B C 1
ATOM 6020 O O . CYS B 1 370 ? 28.818 -4.271 -10.315 1.00 17.64 369 CYS B O 1
ATOM 6023 N N . PRO B 1 371 ? 27.447 -2.606 -10.992 1.00 16.76 370 PRO B N 1
ATOM 6024 C CA . PRO B 1 371 ? 27.317 -3.213 -12.295 1.00 16.38 370 PRO B CA 1
ATOM 6025 C C . PRO B 1 371 ? 28.662 -3.482 -12.980 1.00 21.29 370 PRO B C 1
ATOM 6026 O O . PRO B 1 371 ? 29.626 -2.719 -12.797 1.00 19.11 370 PRO B O 1
ATOM 6030 N N . LYS B 1 372 ? 28.709 -4.564 -13.747 1.00 18.64 371 LYS B N 1
ATOM 6031 C CA . LYS B 1 372 ? 29.908 -4.967 -14.465 1.00 19.15 371 LYS B CA 1
ATOM 6032 C C . LYS B 1 372 ? 30.530 -3.831 -15.237 1.00 20.91 371 LYS B C 1
ATOM 6033 O O . LYS B 1 372 ? 31.743 -3.710 -15.254 1.00 20.87 371 LYS B O 1
ATOM 6039 N N . GLU B 1 373 ? 29.710 -2.980 -15.842 1.00 19.88 372 GLU B N 1
ATOM 6040 C CA . GLU B 1 373 ? 30.249 -1.861 -16.599 1.00 18.39 372 GLU B CA 1
ATOM 6041 C C . GLU B 1 373 ? 31.028 -0.879 -15.741 1.00 18.20 372 GLU B C 1
ATOM 6042 O O . GLU B 1 373 ? 31.994 -0.269 -16.186 1.00 22.85 372 GLU B O 1
ATOM 6044 N N . LEU B 1 374 ? 30.602 -0.708 -14.503 1.00 18.84 373 LEU B N 1
ATOM 6045 C CA . LEU B 1 374 ? 31.372 0.179 -13.602 1.00 17.91 373 LEU B CA 1
ATOM 6046 C C . LEU B 1 374 ? 32.695 -0.485 -13.205 1.00 16.62 373 LEU B C 1
ATOM 6047 O O . LEU B 1 374 ? 33.719 0.181 -12.990 1.00 16.02 373 LEU B O 1
ATOM 6052 N N . VAL B 1 375 ? 32.692 -1.805 -13.069 1.00 17.33 374 VAL B N 1
ATOM 6053 C CA . VAL B 1 375 ? 33.940 -2.514 -12.722 1.00 16.43 374 VAL B CA 1
ATOM 6054 C C . VAL B 1 375 ? 34.931 -2.392 -13.889 1.00 18.63 374 VAL B C 1
ATOM 6055 O O . VAL B 1 375 ? 36.123 -2.184 -13.673 1.00 19.58 374 VAL B O 1
ATOM 6059 N N . ILE B 1 376 ? 34.429 -2.541 -15.101 1.00 15.35 375 ILE B N 1
ATOM 6060 C CA . ILE B 1 376 ? 35.297 -2.490 -16.284 1.00 17.25 375 ILE B CA 1
ATOM 6061 C C . ILE B 1 376 ? 35.927 -1.088 -16.356 1.00 19.85 375 ILE B C 1
ATOM 6062 O O . ILE B 1 376 ? 37.132 -0.896 -16.587 1.00 18.69 375 ILE B O 1
ATOM 6067 N N . ASP B 1 377 ? 35.108 -0.086 -16.091 1.00 18.16 376 ASP B N 1
ATOM 6068 C CA . ASP B 1 377 ? 35.579 1.305 -16.092 1.00 16.33 376 ASP B CA 1
ATOM 6069 C C . ASP B 1 377 ? 36.618 1.491 -14.993 1.00 16.68 376 ASP B C 1
ATOM 6070 O O . ASP B 1 377 ? 37.719 2.016 -15.209 1.00 18.14 376 ASP B O 1
ATOM 6075 N N . GLY B 1 378 ? 36.276 1.044 -13.799 1.00 16.18 377 GLY B N 1
ATOM 6076 C CA . GLY B 1 378 ? 37.144 1.303 -12.667 1.00 16.72 377 GLY B CA 1
ATOM 6077 C C . GLY B 1 378 ? 38.469 0.592 -12.805 1.00 17.23 377 GLY B C 1
ATOM 6078 O O . GLY B 1 378 ? 39.504 1.088 -12.355 1.00 19.08 377 GLY B O 1
ATOM 6087 N N . GLN B 1 380 ? 40.031 -0.127 -15.533 1.00 19.43 379 GLN B N 1
ATOM 6088 C CA . GLN B 1 380 ? 40.772 0.639 -16.517 1.00 18.21 379 GLN B CA 1
ATOM 6089 C C . GLN B 1 380 ? 41.350 1.911 -15.924 1.00 16.45 379 GLN B C 1
ATOM 6090 O O . GLN B 1 380 ? 42.481 2.331 -16.242 1.00 17.67 379 GLN B O 1
ATOM 6096 N N . ARG B 1 381 ? 40.572 2.569 -15.074 1.00 16.90 380 ARG B N 1
ATOM 6097 C CA . ARG B 1 381 ? 41.075 3.780 -14.402 1.00 18.01 380 ARG B CA 1
ATOM 6098 C C . ARG B 1 381 ? 42.264 3.442 -13.507 1.00 19.45 380 ARG B C 1
ATOM 6099 O O . ARG B 1 381 ? 43.231 4.184 -13.413 1.00 19.05 380 ARG B O 1
ATOM 6107 N N . LEU B 1 382 ? 42.162 2.323 -12.792 1.00 17.03 381 LEU B N 1
ATOM 6108 C CA . LEU B 1 382 ? 43.251 1.875 -11.947 1.00 18.25 381 LEU B CA 1
ATOM 6109 C C . LEU B 1 382 ? 44.492 1.649 -12.760 1.00 20.27 381 LEU B C 1
ATOM 6110 O O . LEU B 1 382 ? 45.569 2.128 -12.399 1.00 19.53 381 LEU B O 1
ATOM 6115 N N . LYS B 1 383 ? 44.355 0.908 -13.858 1.00 20.61 382 LYS B N 1
ATOM 6116 C CA . LYS B 1 383 ? 45.493 0.687 -14.778 1.00 18.61 382 LYS B CA 1
ATOM 6117 C C . LYS B 1 383 ? 46.106 1.996 -15.183 1.00 21.25 382 LYS B C 1
ATOM 6118 O O . LYS B 1 383 ? 47.321 2.182 -15.085 1.00 18.15 382 LYS B O 1
ATOM 6124 N N . GLN B 1 384 ? 45.246 2.902 -15.655 1.00 22.67 383 GLN B N 1
ATOM 6125 C CA . GLN B 1 384 ? 45.682 4.239 -16.109 1.00 23.88 383 GLN B CA 1
ATOM 6126 C C . GLN B 1 384 ? 46.487 4.959 -15.000 1.00 22.82 383 GLN B C 1
ATOM 6127 O O . GLN B 1 384 ? 47.565 5.515 -15.248 1.00 23.16 383 GLN B O 1
ATOM 6133 N N . GLY B 1 385 ? 45.988 4.883 -13.770 1.00 22.82 384 GLY B N 1
ATOM 6134 C CA . GLY B 1 385 ? 46.641 5.494 -12.629 1.00 22.22 384 GLY B CA 1
ATOM 6135 C C . GLY B 1 385 ? 48.011 4.911 -12.354 1.00 24.59 384 GLY B C 1
ATOM 6136 O O . GLY B 1 385 ? 49.006 5.632 -12.169 1.00 26.18 384 GLY B O 1
ATOM 6137 N N . VAL B 1 386 ? 48.075 3.587 -12.361 1.00 24.10 385 VAL B N 1
ATOM 6138 C CA . VAL B 1 386 ? 49.296 2.893 -11.978 1.00 28.63 385 VAL B CA 1
ATOM 6139 C C . VAL B 1 386 ? 50.338 3.099 -13.069 1.00 31.38 385 VAL B C 1
ATOM 6140 O O . VAL B 1 386 ? 51.514 3.351 -12.776 1.00 28.55 385 VAL B O 1
ATOM 6144 N N . LEU B 1 387 ? 49.916 3.010 -14.323 1.00 34.12 386 LEU B N 1
ATOM 6145 C CA . LEU B 1 387 ? 50.890 3.048 -15.423 1.00 37.58 386 LEU B CA 1
ATOM 6146 C C . LEU B 1 387 ? 51.442 4.461 -15.623 1.00 39.71 386 LEU B C 1
ATOM 6147 O O . LEU B 1 387 ? 52.576 4.634 -16.097 1.00 43.92 386 LEU B O 1
ATOM 6149 N N . ASN B 1 388 ? 50.658 5.467 -15.252 1.00 38.78 387 ASN B N 1
ATOM 6150 C CA . ASN B 1 388 ? 51.066 6.864 -15.452 1.00 37.67 387 ASN B CA 1
ATOM 6151 C C . ASN B 1 388 ? 51.899 7.368 -14.279 1.00 39.42 387 ASN B C 1
ATOM 6152 O O . ASN B 1 388 ? 52.294 8.527 -14.255 1.00 36.11 387 ASN B O 1
ATOM 6154 N N . LEU B 1 389 ? 52.142 6.499 -13.300 1.00 39.62 388 LEU B N 1
ATOM 6155 C CA . LEU B 1 389 ? 53.012 6.851 -12.157 1.00 42.53 388 LEU B CA 1
ATOM 6156 C C . LEU B 1 389 ? 54.467 6.986 -12.622 1.00 43.94 388 LEU B C 1
ATOM 6157 O O . LEU B 1 389 ? 55.053 8.069 -12.535 1.00 46.53 388 LEU B O 1
#

Sequence (749 aa):
KQYDFTHVPKRQGNSIIKWGVLKEKELPWIAEDFKIAPEIASEEEKLKVAAFGYESVPAEYYKAVADWEEIEHRARPKEDWCVFASGVVPAISAVRQFTSPGDQILVQEPVYNFYSVIEGNGRRVISSDLIYENSKYSVNWADLEEKLATTPSVRVFCNPHNNPIGYAWSEEEVKRIAELCAKHQVLLLISDEIHGDLVLTDEDITPAFTVDWDAKNWVVSLISPSTFNLAALHAACAIIPNNPDDLRARAEESFFLAGIGEPNLLAIPAAIAAYEEEGHDWLRELKQVLRDNFAYAREFLAKEVPEVKVLLDSNASYLAWVDISALGNAEDFCKYLREKTGLIISAGNGYRGNGHEFVRINLACPKELVIDGQRLKQGVLNLNKQYDFTTHVPKRQGNSIKWGVLKEKELPWIAEDFKIAPEIASEEKLKVAAFGYESVPAEYYKAVADWEEIEHRARPKEEDDWCVFASGVVPAISAVRQFTSPGDQILVQEPVYNFYSVVIEGNGRRVISSDLIYENSKYSVNWADLEEKLATPSVRVFCCNPHNNPIGYAWSEEEVKRIAEELCAKHQVLLISDEIHGDLVLTDEDITPAFTVDWDAKNWVVSLISPSSTFNLAALHAACAIIPNPDLRARAEESFFLAGIGEPNLLLAIPAAIAAYEEGHDWLRELKQVLRDNFAYAREFLAKEVPEVKVLLDSNASYLAWVDISALGNAEDFCKYLREKTGLIISAGNGYRGNGHEFVRINLACPKELVIDGQRLKQGVLNL

Solvent-accessible surface area: 26520 Å² total

Radius of gyration: 27.68 Å; Cα contacts (8 Å, |Δi|>4): 1644; chains: 2; bounding box: 77×62×65 Å

B-factor: mean 21.33, std 8.33, range [6.43, 69.36]

Nearest PDB structures (foldseek):
  6qp3-assembly2_B  TM=9.698E-01  e=4.789E-40  Bacillus subtilis subsp. subtilis str. 168
  3b1c-assembly2_D  TM=9.578E-01  e=1.139E-36  Streptococcus anginosus
  8juj-assembly1_A  TM=9.627E-01  e=2.613E-35  Bacillus cereus ATCC 14579
  9kau-assembly1_B  TM=9.478E-01  e=7.006E-35  Bacillus cereus ATCC 14579
  3fdb-assembly1_A-2  TM=9.124E-01  e=5.202E-29  Coryn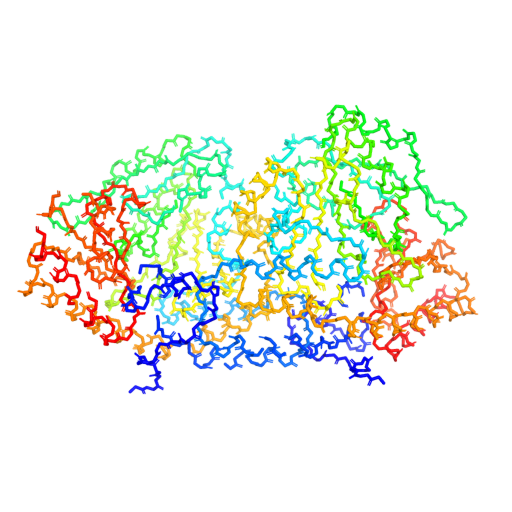ebacterium diphtheriae

CATH classification: 3.90.1150.10 (+1 more: 3.40.640.10)

Foldseek 3Di:
DPFDQAFFDDDDQPDPFPHPADPPFFGADPFGGDFDPLLVLVVLCVVVDWDFDDFDLLLLVLVQLLCCVQPVDGADSVLKAKFLDDLVLVLLCPLQADAAFEEEDEPLADLVCCSQVVSRYHYDYQYFDADPLDTHGPLVSLLVVLQDPSHQEAEQVTPPAAAHDDPVVLQSNLLSNLVNNHAYEYECAFQSFFLDPDHHDFNCPHDPSRNQRYKYKYDVVLRRCVPQRIIMIRHPNVVVSVSSLVSSVVSVGRTGGSSRNSSSSSCSVPVVVVSVVLSVQLVVLVVCLQVCCVVQPVQKHFGDHRTDQKTKIFNVSLPFQVVLQVQLCVVQSYHWAQQPSSPRVRRRIIIHGRSHHSVSSVSNVSSSVSSVVVD/DPFDQAAFDDDDQVDPFPHPADPQFFTADPFGGDFDPLLVLVVLCVVVDWDFDDFDLLLLVLVQLLCCVQPVDGADSLLKAKWLDLLVLVLLCPLQADAAAEEEDEPLADLVVCSQVVSRHHYDYQYFDADPLDTHGPVVSLLVQLLDVSHQEAEQVTPPQAAHDDPVVLLVNLVSNVVNNHAYEYECAFQSFFLDPGHHDFNCPHDPPSNQRYKYKYDVVLGRPVVQRIIMIRHPNNVVSVSSLVSSVVSPTRTGGSSRNSSSSSCSNPVVVVSVVLSVQLVVLVVCLQVCCVVQPVQKAWRDHRTDQKTKMFNVSLPFQVVLQVQLCVQRSYHWAQQPSSPRPSRRIIIDGRSHRSVSSVSNVSVSVSSVVD

Secondary structure (DSSP, 8-state):
--S--SSPPPPPTTBTTTTTPPTT-B-------PPPTT----TTGGG-----BPPPHHHHHHHHHHHHHHHS----GGGEEEES-HHHHHH--TTTS-TT-EEEE-SS----HHHHHHTT-EEEE-PPEEETTEEE--HHHHHHHHTSTTB--EESSBTTTTB---HHHHHHHHHHHHHTT--EEEE-TTTT-B-SS-----GGGS-TTTGGGEEEEE-----S-TTT--EEEE--SHHHHHHHHHHHHHHT-SS--TTHHHHHHHHHHH-HHHHHHHHHHHHHHHHHHHHHHHHH-TTSEEPP--BSSEEEEE-GGG--HHHHHHHHHHHH-B--EESGGG-TTGGGEEEEE--S-HHHHHH--HHHHHHHT--/--S--SSPP---TTBTTTTTPPTT-B-------PPPTT----TGGGG-----B---HHHHHHHHHHHHHHHS-PPPGGGEEEES-HHHHHH--TTTS-TT-EEEE-SS----HHHHHTTT-EEEE-PPEEETTEEE--HHHHHHHHTSTTB--EESSBTTTTB---HHHHHHHHHHHHHTT--EEEE-TTGGGB-SS-----GGGSPTTGGGGEEEEE-----S-GGG--EEEE--SHHHHHHHHHHHHHHT-SS--TTHHHHHHHHHHH-HHHHHHHHHHHHHHHHHHHHHHHHH-TTSEEPP-SBSSEEEEE-GGG--HHHHHHHHHHHH-B--EEGGGG-TTGGGEEEEE--S-HHHHHH--HHHHHHHT-